Protein AF-0000000072286471 (afdb_homodimer)

Radius of gyration: 31.58 Å; Cα contacts (8 Å, |Δi|>4): 1556; chains: 2; bounding box: 79×102×158 Å

Sequence (1006 aa):
MPWLSRNSSPANSIGDMMAVQSPIVAPAKISPSSSMAVTVIPSIIDPTCGTSPAQYRHSTMEVFWNSMHILSRNLYCIPQMMGSFTFSVAQMIPKSSGRDMYEMGIQCMLCIMECWAMLMVIPAFLTMPGAMFMMCCLAMWGVMVGMSWLLRGRERICESIMPVGDFGDEKWIFVNGSCTSYTQMMHHLTRLSIIFHRRMTGIHNRTLGLPLDLLFHFLSTAMPIHRTLYSQLRETLLSPSIQKVVILSHSTGSKIVSDILDQLHADLPASLMAKLEIYTFGAAGGSFSNPLVNSLRMELGAHAENENTNMKVSYERVIPHIEHYLPLTSSPLSTMSILHPVLHTLDSRFCGRMFILNGFHPVLFEQYLDMMFTWRKSGNSGDESENRGFWDEMVRVDGETAEKREFTAGARGAAGMGKGERRWSGLMQMEKEGKRRPGSWSWSKMGMDGVGMVRRETKALEGKRMREVGRLGGYEGGERLSVGWFEGKGMMGLEKRMASGGQMPWLSRNSSPANSIGDMMAVQSPIVAPAKISPSSSMAVTVIPSIIDPTCGTSPAQYRHSTMEVFWNSMHILSRNLYCIPQMMGSFTFSVAQMIPKSSGRDMYEMGIQCMLCIMECWAMLMVIPAFLTMPGAMFMMCCLAMWGVMVGMSWLLRGRERICESIMPVGDFGDEKWIFVNGSCTSYTQMMHHLTRLSIIFHRRMTGIHNRTLGLPLDLLFHFLSTAMPIHRTLYSQLRETLLSPSIQKVVILSHSTGSKIVSDILDQLHADLPASLMAKLEIYTFGAAGGSFSNPLVNSLRMELGAHAENENTNMKVSYERVIPHIEHYLPLTSSPLSTMSILHPVLHTLDSRFCGRMFILNGFHPVLFEQYLDMMFTWRKSGNSGDESENRGFWDEMVRVDGETAEKREFTAGARGAAGMGKGERRWSGLMQMEKEGKRRPGSWSWSKMGMDGVGMVRRETKALEGKRMREVGRLGGYEGGERLSVGWFEGKGMMGLEKRMASGGQ

Structure (mmCIF, N/CA/C/O backbone):
data_AF-0000000072286471-model_v1
#
loop_
_entity.id
_entity.type
_entity.pdbx_description
1 polymer 'Fungal lipase-like domain-containing protein'
#
loop_
_atom_site.group_PDB
_atom_site.id
_atom_site.type_symbol
_atom_site.label_atom_id
_atom_site.label_alt_id
_atom_site.label_comp_id
_atom_site.label_asym_id
_atom_site.label_entity_id
_atom_site.label_seq_id
_atom_site.pdbx_PDB_ins_code
_atom_site.Cartn_x
_atom_site.Cartn_y
_atom_site.Cartn_z
_atom_site.occupancy
_atom_site.B_iso_or_equiv
_atom_site.auth_seq_id
_atom_site.auth_comp_id
_atom_site.auth_asym_id
_atom_site.auth_atom_id
_atom_site.pdbx_PDB_model_num
ATOM 1 N N . MET A 1 1 ? -2.66 2.791 79.375 1 22.45 1 MET A N 1
ATOM 2 C CA . MET A 1 1 ? -3.295 2.162 78.25 1 22.45 1 MET A CA 1
ATOM 3 C C . MET A 1 1 ? -2.32 2.062 77.062 1 22.45 1 MET A C 1
ATOM 5 O O . MET A 1 1 ? -1.706 3.057 76.688 1 22.45 1 MET A O 1
ATOM 9 N N . PRO A 1 2 ? -1.707 0.962 76.75 1 25.03 2 PRO A N 1
ATOM 10 C CA . PRO A 1 2 ? -0.56 0.561 75.938 1 25.03 2 PRO A CA 1
ATOM 11 C C . PRO A 1 2 ? -0.76 0.857 74.438 1 25.03 2 PRO A C 1
ATOM 13 O O . PRO A 1 2 ? -1.898 0.953 74 1 25.03 2 PRO A O 1
ATOM 16 N N . TRP A 1 3 ? 0.199 1.565 73.812 1 25.22 3 TRP A N 1
ATOM 17 C CA . TRP A 1 3 ? 0.45 2.236 72.562 1 25.22 3 TRP A CA 1
ATOM 18 C C . TRP A 1 3 ? 0.363 1.254 71.375 1 25.22 3 TRP A C 1
ATOM 20 O O . TRP A 1 3 ? 1.033 0.219 71.375 1 25.22 3 TRP A O 1
ATOM 30 N N . LEU A 1 4 ? -0.809 1.029 70.812 1 24.55 4 LEU A N 1
ATOM 31 C CA . LEU A 1 4 ? -1.253 0.081 69.812 1 24.55 4 LEU A CA 1
ATOM 32 C C . LEU A 1 4 ? -0.352 0.139 68.562 1 24.55 4 LEU A C 1
ATOM 34 O O . LEU A 1 4 ? -0.205 1.195 68 1 24.55 4 LEU A O 1
ATOM 38 N N . SER A 1 5 ? 0.757 -0.56 68.562 1 23.16 5 SER A N 1
ATOM 39 C CA . SER A 1 5 ? 1.839 -0.684 67.625 1 23.16 5 SER A CA 1
ATOM 40 C C . SER A 1 5 ? 1.3 -1.009 66.25 1 23.16 5 SER A C 1
ATOM 42 O O . SER A 1 5 ? 0.522 -1.951 66.062 1 23.16 5 SER A O 1
ATOM 44 N N . ARG A 1 6 ? 1.185 -0.046 65.25 1 25.67 6 ARG A N 1
ATOM 45 C CA . ARG A 1 6 ? 0.611 0.005 63.938 1 25.67 6 ARG A CA 1
ATOM 46 C C . ARG A 1 6 ? 1.252 -1.038 63.031 1 25.67 6 ARG A C 1
ATOM 48 O O . ARG A 1 6 ? 2.461 -1.003 62.781 1 25.67 6 ARG A O 1
ATOM 55 N N . ASN A 1 7 ? 0.883 -2.293 63.031 1 22.22 7 ASN A N 1
ATOM 56 C CA . ASN A 1 7 ? 1.418 -3.449 62.312 1 22.22 7 ASN A CA 1
ATOM 57 C C . ASN A 1 7 ? 1.508 -3.193 60.812 1 22.22 7 ASN A C 1
ATOM 59 O O . ASN A 1 7 ? 0.536 -2.758 60.188 1 22.22 7 ASN A O 1
ATOM 63 N N . SER A 1 8 ? 2.699 -2.904 60.188 1 24.14 8 SER A N 1
ATOM 64 C CA . SER A 1 8 ? 3.227 -2.553 58.875 1 24.14 8 SER A CA 1
ATOM 65 C C . SER A 1 8 ? 2.857 -3.605 57.844 1 24.14 8 SER A C 1
ATOM 67 O O . SER A 1 8 ? 3.328 -4.742 57.906 1 24.14 8 SER A O 1
ATOM 69 N N . SER A 1 9 ? 1.603 -3.754 57.406 1 25.2 9 SER A N 1
ATOM 70 C CA . SER A 1 9 ? 1.158 -4.812 56.531 1 25.2 9 SER A CA 1
ATOM 71 C C . SER A 1 9 ? 1.968 -4.809 55.219 1 25.2 9 SER A C 1
ATOM 73 O O . SER A 1 9 ? 2.152 -3.762 54.594 1 25.2 9 SER A O 1
ATOM 75 N N . PRO A 1 10 ? 2.828 -5.832 54.969 1 24.69 10 PRO A N 1
ATOM 76 C CA . PRO A 1 10 ? 3.82 -5.984 53.906 1 24.69 10 PRO A CA 1
ATOM 77 C C . PRO A 1 10 ? 3.205 -5.895 52.5 1 24.69 10 PRO A C 1
ATOM 79 O O . PRO A 1 10 ? 2.252 -6.613 52.188 1 24.69 10 PRO A O 1
ATOM 82 N N . ALA A 1 11 ? 3.068 -4.75 51.812 1 26.8 11 ALA A N 1
ATOM 83 C CA . ALA A 1 11 ? 2.631 -4.363 50.469 1 26.8 11 ALA A CA 1
ATOM 84 C C . ALA A 1 11 ? 3.406 -5.121 49.406 1 26.8 11 ALA A C 1
ATOM 86 O O . ALA A 1 11 ? 3.4 -4.734 48.219 1 26.8 11 ALA A O 1
ATOM 87 N N . ASN A 1 12 ? 4.246 -6.125 49.688 1 22.64 12 ASN A N 1
ATOM 88 C CA . ASN A 1 12 ? 5.246 -6.578 48.719 1 22.64 12 ASN A CA 1
ATOM 89 C C . ASN A 1 12 ? 4.598 -7.082 47.438 1 22.64 12 ASN A C 1
ATOM 91 O O . ASN A 1 12 ? 5.074 -6.785 46.344 1 22.6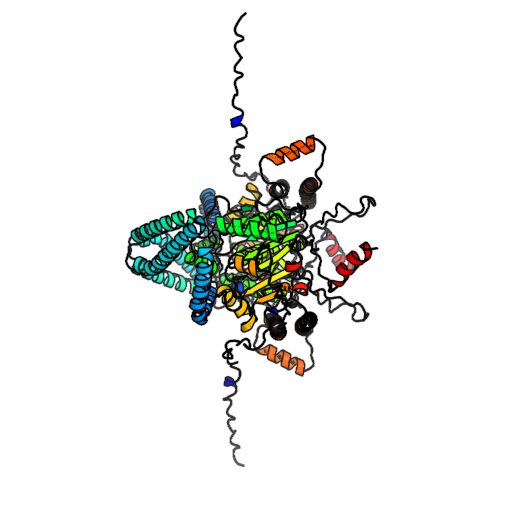4 12 ASN A O 1
ATOM 95 N N . SER A 1 13 ? 3.926 -8.297 47.375 1 22.41 13 SER A N 1
ATOM 96 C CA . SER A 1 13 ? 4.098 -9.398 46.438 1 22.41 13 SER A CA 1
ATOM 97 C C . SER A 1 13 ? 3.277 -9.18 45.188 1 22.41 13 SER A C 1
ATOM 99 O O . SER A 1 13 ? 3.123 -10.094 44.375 1 22.41 13 SER A O 1
ATOM 101 N N . ILE A 1 14 ? 2.365 -8.25 45.094 1 25.3 14 ILE A N 1
ATOM 102 C CA . ILE A 1 14 ? 1.368 -8.398 44.031 1 25.3 14 ILE A CA 1
ATOM 103 C C . ILE A 1 14 ? 2.012 -8.133 42.688 1 25.3 14 ILE A C 1
ATOM 105 O O . ILE A 1 14 ? 1.341 -8.195 41.656 1 25.3 14 ILE A O 1
ATOM 109 N N . GLY A 1 15 ? 3.248 -7.594 42.656 1 25.52 15 GLY A N 1
ATOM 110 C CA . GLY A 1 15 ? 3.893 -7.223 41.406 1 25.52 15 GLY A CA 1
ATOM 111 C C . GLY A 1 15 ? 4.125 -8.398 40.469 1 25.52 15 GLY A C 1
ATOM 112 O O . GLY A 1 15 ? 4.48 -8.219 39.312 1 25.52 15 GLY A O 1
ATOM 113 N N . ASP A 1 16 ? 4.465 -9.594 40.969 1 25.19 16 ASP A N 1
ATOM 114 C CA . ASP A 1 16 ? 4.953 -10.734 40.219 1 25.19 16 ASP A CA 1
ATOM 115 C C . ASP A 1 16 ? 3.873 -11.273 39.281 1 25.19 16 ASP A C 1
ATOM 117 O O . ASP A 1 16 ? 4.133 -12.164 38.469 1 25.19 16 ASP A O 1
ATOM 121 N N . MET A 1 17 ? 2.66 -11.266 39.75 1 23.48 17 MET A N 1
ATOM 122 C CA . MET A 1 17 ? 1.7 -12.133 39.062 1 23.48 17 MET A CA 1
ATOM 123 C C . MET A 1 17 ? 1.485 -11.695 37.625 1 23.48 17 MET A C 1
ATOM 125 O O . MET A 1 17 ? 1.073 -12.5 36.781 1 23.48 17 MET A O 1
ATOM 129 N N . MET A 1 18 ? 1.357 -10.383 37.406 1 25.22 18 MET A N 1
ATOM 130 C CA . MET A 1 18 ? 0.734 -10.023 36.125 1 25.22 18 MET A CA 1
ATOM 131 C C . MET A 1 18 ? 1.704 -10.234 34.969 1 25.22 18 MET A C 1
ATOM 133 O O . MET A 1 18 ? 1.492 -9.711 33.875 1 25.22 18 MET A O 1
ATOM 137 N N . ALA A 1 19 ? 2.969 -10.523 35.281 1 26.31 19 ALA A N 1
ATOM 138 C CA . ALA A 1 19 ? 3.855 -10.828 34.156 1 26.31 19 ALA A CA 1
ATOM 139 C C . ALA A 1 19 ? 3.305 -11.977 33.344 1 26.31 19 ALA A C 1
ATOM 141 O O . ALA A 1 19 ? 3.359 -13.141 33.75 1 26.31 19 ALA A O 1
ATOM 142 N 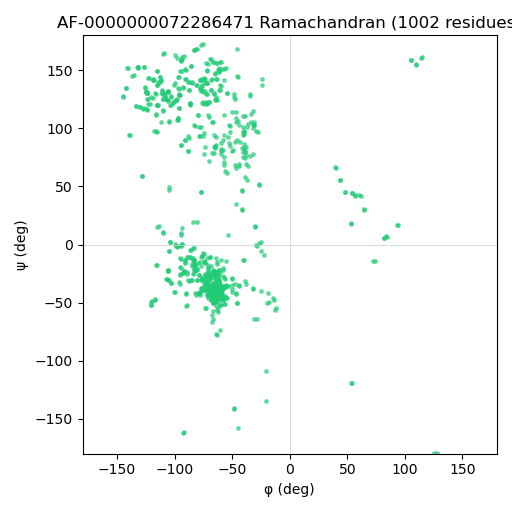N . VAL A 1 20 ? 2.252 -11.773 32.688 1 27.58 20 VAL A N 1
ATOM 143 C CA . VAL A 1 20 ? 1.787 -12.828 31.797 1 27.58 20 VAL A CA 1
ATOM 144 C C . VAL A 1 20 ? 2.98 -13.484 31.109 1 27.58 20 VAL A C 1
ATOM 146 O O . VAL A 1 20 ? 3.736 -12.82 30.391 1 27.58 20 VAL A O 1
ATOM 149 N N . GLN A 1 21 ? 3.646 -14.359 31.797 1 26.25 21 GLN A N 1
ATOM 150 C CA . GLN A 1 21 ? 4.652 -15.227 31.188 1 26.25 21 GLN A CA 1
ATOM 151 C C . GLN A 1 21 ? 4.293 -15.547 29.734 1 26.25 21 GLN A C 1
ATOM 153 O O . GLN A 1 21 ? 3.16 -15.93 29.438 1 26.25 21 GLN A O 1
ATOM 158 N N . SER A 1 22 ? 4.957 -14.883 28.859 1 29.83 22 SER A N 1
ATOM 159 C CA . SER A 1 22 ? 4.816 -15.305 27.469 1 29.83 22 SER A CA 1
ATOM 160 C C . SER A 1 22 ? 4.789 -16.828 27.344 1 29.83 22 SER A C 1
ATOM 162 O O . SER A 1 22 ? 5.719 -17.5 27.797 1 29.83 22 SER A O 1
ATOM 164 N N . PRO A 1 23 ? 3.688 -17.484 27.594 1 29.41 23 PRO A N 1
ATOM 165 C CA . PRO A 1 23 ? 3.793 -18.953 27.5 1 29.41 23 PRO A CA 1
ATOM 166 C C . PRO A 1 23 ? 4.797 -19.406 26.453 1 29.41 23 PRO A C 1
ATOM 168 O O . PRO A 1 23 ? 5.004 -18.719 25.453 1 29.41 23 PRO A O 1
ATOM 171 N N . ILE A 1 24 ? 5.871 -20.047 26.875 1 31 24 ILE A N 1
ATOM 172 C CA . ILE A 1 24 ? 6.699 -20.844 25.969 1 31 24 ILE A CA 1
ATOM 173 C C . ILE A 1 24 ? 5.816 -21.578 24.969 1 31 24 ILE A C 1
ATOM 175 O O . ILE A 1 24 ? 5.027 -22.438 25.344 1 31 24 ILE A O 1
ATOM 179 N N . VAL A 1 25 ? 5.219 -20.906 24.094 1 31.47 25 VAL A N 1
ATOM 180 C CA . VAL A 1 25 ? 4.359 -21.562 23.109 1 31.47 25 VAL A CA 1
ATOM 181 C C . VAL A 1 25 ? 5.066 -22.781 22.547 1 31.47 25 VAL A C 1
ATOM 183 O O . VAL A 1 25 ? 6.141 -22.672 21.953 1 31.47 25 VAL A O 1
ATOM 186 N N . ALA A 1 26 ? 4.902 -24.047 23.188 1 29.69 26 ALA A N 1
ATOM 187 C CA . ALA A 1 26 ? 5.277 -25.344 22.625 1 29.69 26 ALA A CA 1
ATOM 188 C C . ALA A 1 26 ? 5.066 -25.359 21.109 1 29.69 26 ALA A C 1
ATOM 190 O O . ALA A 1 26 ? 4.172 -24.703 20.594 1 29.69 26 ALA A O 1
ATOM 191 N N . PRO A 1 27 ? 6.086 -25.766 20.422 1 31.64 27 PRO A N 1
ATOM 192 C CA . PRO A 1 27 ? 5.816 -25.969 19 1 31.64 27 PRO A CA 1
ATOM 193 C C . PRO A 1 27 ? 4.469 -26.625 18.734 1 31.64 27 PRO A C 1
ATOM 195 O O . PRO A 1 27 ? 4.062 -27.516 19.484 1 31.64 27 PRO A O 1
ATOM 198 N N . ALA A 1 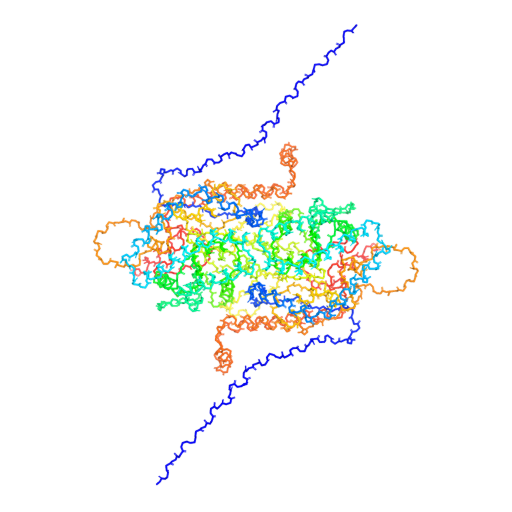28 ? 3.496 -25.953 18.375 1 33.75 28 ALA A N 1
ATOM 199 C CA . ALA A 1 28 ? 2.234 -26.609 18.031 1 33.75 28 ALA A CA 1
ATOM 200 C C . ALA A 1 28 ? 2.479 -27.953 17.375 1 33.75 28 ALA A C 1
ATOM 202 O O . ALA A 1 28 ? 2.982 -28.016 16.25 1 33.75 28 ALA A O 1
ATOM 203 N N . LYS A 1 29 ? 2.836 -28.953 18.125 1 33.78 29 LYS A N 1
ATOM 204 C CA . LYS A 1 29 ? 2.754 -30.297 17.562 1 33.78 29 LYS A CA 1
ATOM 205 C C . LYS A 1 29 ? 1.389 -30.547 16.922 1 33.78 29 LYS A C 1
ATOM 207 O O . LYS A 1 29 ? 0.362 -30.484 17.609 1 33.78 29 LYS A O 1
ATOM 212 N N . ILE A 1 30 ? 1.214 -30.078 15.758 1 36.31 30 ILE A N 1
ATOM 213 C CA . ILE A 1 30 ? 0.063 -30.75 15.148 1 36.31 30 ILE A CA 1
ATOM 214 C C . ILE A 1 30 ? 0.03 -32.219 15.57 1 36.31 30 ILE A C 1
ATOM 216 O O . ILE A 1 30 ? 1.057 -32.906 15.539 1 36.31 30 ILE A O 1
ATOM 220 N N . SER A 1 31 ? -0.763 -32.625 16.422 1 32.25 31 SER A N 1
ATOM 221 C CA . SER A 1 31 ? -0.865 -34.031 16.734 1 32.25 31 SER A CA 1
ATOM 222 C C . SER A 1 31 ? -0.587 -34.906 15.516 1 32.25 31 SER A C 1
ATOM 224 O O . SER A 1 31 ? -1.185 -34.688 14.453 1 32.25 31 SER A O 1
ATOM 226 N N . PRO A 1 32 ? 0.557 -35.531 15.398 1 35.78 32 PRO A N 1
ATOM 227 C CA . PRO A 1 32 ? 0.868 -36.469 14.32 1 35.78 32 PRO A CA 1
ATOM 228 C C . PRO A 1 32 ? -0.321 -37.375 13.945 1 35.78 32 PRO A C 1
ATOM 230 O O . PRO A 1 32 ? -0.233 -38.156 13.008 1 35.78 32 PRO A O 1
ATOM 233 N N . SER A 1 33 ? -1.213 -37.719 14.945 1 35.22 33 SER A N 1
ATOM 234 C CA . SER A 1 33 ? -1.958 -38.969 14.727 1 35.22 33 SER A CA 1
ATOM 235 C C . SER A 1 33 ? -2.857 -38.844 13.5 1 35.22 33 SER A C 1
ATOM 237 O O . SER A 1 33 ? -3.449 -39.844 13.07 1 35.22 33 SER A O 1
ATOM 239 N N . SER A 1 34 ? -3.789 -37.781 13.312 1 40.72 34 SER A N 1
ATOM 240 C CA . SER A 1 34 ? -4.934 -38.094 12.469 1 40.72 34 SER A CA 1
ATOM 241 C C . SER A 1 34 ? -4.523 -38.219 11.008 1 40.72 34 SER A C 1
ATOM 243 O O . SER A 1 34 ? -3.736 -37.406 10.516 1 40.72 34 SER A O 1
ATOM 245 N N . SER A 1 35 ? -4.703 -39.344 10.289 1 50 35 SER A N 1
ATOM 246 C CA . SER A 1 35 ? -4.648 -39.938 8.953 1 50 35 SER A CA 1
ATOM 247 C C . SER A 1 35 ? -5.195 -38.969 7.91 1 50 35 SER A C 1
ATOM 249 O O . SER A 1 35 ? -5.156 -39.25 6.711 1 50 35 SER A O 1
ATOM 251 N N . MET A 1 36 ? -5.844 -37.938 8.344 1 62.53 36 MET A N 1
ATOM 252 C CA . MET A 1 36 ? -6.504 -37.188 7.27 1 62.53 36 MET A CA 1
ATOM 253 C C . MET A 1 36 ? -5.523 -36.281 6.57 1 62.53 36 MET A C 1
ATOM 255 O O . MET A 1 36 ? -4.719 -35.594 7.223 1 62.53 36 MET A O 1
ATOM 259 N N . ALA A 1 37 ? -5.582 -36.219 5.176 1 80.94 37 ALA A N 1
ATOM 260 C CA . ALA A 1 37 ? -4.605 -35.719 4.211 1 80.94 37 ALA A CA 1
ATOM 261 C C . ALA A 1 37 ? -4.703 -34.188 4.062 1 80.94 37 ALA A C 1
ATOM 263 O O . ALA A 1 37 ? -3.727 -33.531 3.688 1 80.94 37 ALA A O 1
ATOM 264 N N . VAL A 1 38 ? -5.867 -33.562 4.527 1 91.06 38 VAL A N 1
ATOM 265 C CA . VAL A 1 38 ? -6.016 -32.125 4.328 1 91.06 38 VAL A CA 1
ATOM 266 C C . VAL A 1 38 ? -6.754 -31.516 5.516 1 91.06 38 VAL A C 1
ATOM 268 O O . VAL A 1 38 ? -7.781 -32.031 5.953 1 91.06 38 VAL A O 1
ATOM 271 N N . THR A 1 39 ? -6.223 -30.5 6.129 1 93 39 THR A N 1
ATOM 272 C CA . THR A 1 39 ? -6.859 -29.734 7.195 1 93 39 THR A CA 1
ATOM 273 C C . THR A 1 39 ? -7.316 -28.375 6.684 1 93 39 THR A C 1
ATOM 275 O O . THR A 1 39 ? -6.559 -27.672 6.004 1 93 39 THR A O 1
ATOM 278 N N . VAL A 1 40 ? -8.539 -28.062 6.992 1 94.75 40 VAL A N 1
ATOM 279 C CA . VAL A 1 40 ? -9.094 -26.797 6.504 1 94.75 40 VAL A CA 1
ATOM 280 C C . VAL A 1 40 ? -9.289 -25.844 7.672 1 94.75 40 VAL A C 1
ATOM 282 O O . VAL A 1 40 ? -9.805 -26.234 8.727 1 94.75 40 VAL A O 1
ATOM 285 N N . ILE A 1 41 ? -8.82 -24.672 7.543 1 93.06 41 ILE A N 1
ATOM 286 C CA . ILE A 1 41 ? -9.109 -23.562 8.445 1 93.06 41 ILE A CA 1
ATOM 287 C C . ILE A 1 41 ? -9.992 -22.531 7.738 1 93.06 41 ILE A C 1
ATOM 289 O O . ILE A 1 41 ? -9.578 -21.922 6.758 1 93.06 41 ILE A O 1
ATOM 293 N N . PRO A 1 42 ? -11.195 -22.328 8.195 1 92.19 42 PRO A N 1
ATOM 294 C CA . PRO A 1 42 ? -12.07 -21.359 7.551 1 92.19 42 PRO A CA 1
ATOM 295 C C . PRO A 1 42 ? -11.492 -19.938 7.574 1 92.19 42 PRO A C 1
ATOM 297 O O . PRO A 1 42 ? -10.625 -19.641 8.398 1 92.19 42 PRO A O 1
ATOM 300 N N . SER A 1 43 ? -11.969 -19.156 6.641 1 90.75 43 SER A N 1
ATOM 301 C CA . SER A 1 43 ? -11.508 -17.766 6.547 1 90.75 43 SER A CA 1
ATOM 302 C C . SER A 1 43 ? -11.891 -16.969 7.789 1 90.75 43 SER A C 1
ATOM 304 O O . SER A 1 43 ? -12.961 -17.172 8.359 1 90.75 43 SER A O 1
ATOM 306 N N . ILE A 1 44 ? -11.008 -16.125 8.164 1 88.88 44 ILE A N 1
ATOM 307 C CA . ILE A 1 44 ? -11.289 -15.242 9.297 1 88.88 44 ILE A CA 1
ATOM 308 C C . ILE A 1 44 ? -12.383 -14.242 8.914 1 88.88 44 ILE A C 1
ATOM 310 O O . ILE A 1 44 ? -12.398 -13.727 7.793 1 88.88 44 ILE A O 1
ATOM 314 N N . ILE A 1 45 ? -13.336 -14.062 9.727 1 86.5 45 ILE A N 1
ATOM 315 C CA . ILE A 1 45 ? -14.422 -13.117 9.492 1 86.5 45 ILE A CA 1
ATOM 316 C C . ILE A 1 45 ? -14.055 -11.75 10.078 1 86.5 45 ILE A C 1
ATOM 318 O O . ILE A 1 45 ? -14.125 -10.734 9.391 1 86.5 45 ILE A O 1
ATOM 322 N N . ASP A 1 46 ? -13.477 -11.688 11.25 1 86.31 46 ASP A N 1
ATOM 323 C CA . ASP A 1 46 ? -13.008 -10.484 11.93 1 86.31 46 ASP A CA 1
ATOM 324 C C . ASP A 1 46 ? -13.984 -9.328 11.742 1 86.31 46 ASP A C 1
ATOM 326 O O . ASP A 1 46 ? -13.625 -8.297 11.172 1 86.31 46 ASP A O 1
ATOM 330 N N . PRO A 1 47 ? -15.188 -9.406 12.273 1 80.31 47 PRO A N 1
ATOM 331 C CA . PRO A 1 47 ? -16.172 -8.336 12.102 1 80.31 47 PRO A CA 1
ATOM 332 C C . PRO A 1 47 ? -15.727 -7.02 12.742 1 80.31 47 PRO A C 1
ATOM 334 O O . PRO A 1 47 ? -16.172 -5.949 12.32 1 80.31 47 PRO A O 1
ATOM 337 N N . THR A 1 48 ? -14.859 -7.145 13.703 1 78 48 THR A N 1
ATOM 338 C CA . THR A 1 48 ? -14.406 -5.953 14.414 1 78 48 THR A CA 1
ATOM 339 C C . THR A 1 48 ? -13.234 -5.305 13.688 1 78 48 THR A C 1
ATOM 341 O O . THR A 1 48 ? -12.797 -4.215 14.062 1 78 48 THR A O 1
ATOM 344 N N . CYS A 1 49 ? -12.742 -5.902 12.656 1 79.94 49 CYS A N 1
ATOM 345 C CA . CYS A 1 49 ? -11.57 -5.402 11.945 1 79.94 49 CYS A CA 1
ATOM 346 C C . CYS A 1 49 ? -10.398 -5.203 12.891 1 79.94 49 CYS A C 1
ATOM 348 O O . CYS A 1 49 ? -9.703 -4.188 12.82 1 79.94 49 CYS A O 1
ATOM 350 N N . GLY A 1 50 ? -10.227 -6.16 13.719 1 80.62 50 GLY A N 1
ATOM 351 C CA . GLY A 1 50 ? -9.18 -6.074 14.727 1 80.62 50 GLY A CA 1
ATOM 352 C C . GLY A 1 50 ? -7.812 -6.477 14.195 1 80.62 50 GLY A C 1
ATOM 353 O O . GLY A 1 50 ? -6.785 -6.102 14.766 1 80.62 50 GLY A O 1
ATOM 354 N N . THR A 1 51 ? -7.773 -7.164 13.094 1 84.56 51 THR A N 1
ATOM 355 C CA . THR A 1 51 ? -6.504 -7.633 12.555 1 84.56 51 THR A CA 1
ATOM 356 C C . THR A 1 51 ? -5.906 -6.605 11.602 1 84.56 51 THR A C 1
ATOM 358 O O . THR A 1 51 ? -6.641 -5.859 10.945 1 84.56 51 THR A O 1
ATOM 361 N N . SER A 1 52 ? -4.582 -6.457 11.641 1 83.44 52 SER A N 1
ATOM 362 C CA . SER A 1 52 ? -3.855 -5.551 10.75 1 83.44 52 SER A CA 1
ATOM 363 C C . SER A 1 52 ? -2.654 -6.246 10.117 1 83.44 52 SER A C 1
ATOM 365 O O . SER A 1 52 ? -2.146 -7.234 10.648 1 83.44 52 SER A O 1
ATOM 367 N N . PRO A 1 53 ? -2.289 -5.793 8.961 1 81.19 53 PRO A N 1
ATOM 368 C CA . PRO A 1 53 ? -1.103 -6.379 8.336 1 81.19 53 PRO A CA 1
ATOM 369 C C . PRO A 1 53 ? 0.163 -6.188 9.164 1 81.19 53 PRO A C 1
ATOM 371 O O . PRO A 1 53 ? 0.318 -5.16 9.836 1 81.19 53 PRO A O 1
ATOM 374 N N . ALA A 1 54 ? 1.001 -7.066 9.062 1 74.12 54 ALA A N 1
ATOM 375 C CA . ALA A 1 54 ? 2.215 -7.105 9.875 1 74.12 54 ALA A CA 1
ATOM 376 C C . ALA A 1 54 ? 3.121 -5.918 9.562 1 74.12 54 ALA A C 1
ATOM 378 O O . ALA A 1 54 ? 3.842 -5.43 10.438 1 74.12 54 ALA A O 1
ATOM 379 N N . GLN A 1 55 ? 3.045 -5.426 8.352 1 74.94 55 GLN A N 1
ATOM 380 C CA . GLN A 1 55 ? 3.936 -4.355 7.918 1 74.94 55 GLN A CA 1
ATOM 381 C C . GLN A 1 55 ? 3.656 -3.064 8.688 1 74.94 55 GLN A C 1
ATOM 383 O O . GLN A 1 55 ? 4.516 -2.188 8.766 1 74.94 55 GLN A O 1
ATOM 388 N N . TYR A 1 56 ? 2.537 -2.918 9.211 1 78.44 56 TYR A N 1
ATOM 389 C CA . TYR A 1 56 ? 2.188 -1.678 9.898 1 78.44 56 TYR A CA 1
ATOM 390 C C . TYR A 1 56 ? 2.236 -1.857 11.406 1 78.44 56 TYR A C 1
ATOM 392 O O . TYR A 1 56 ? 1.943 -0.924 12.156 1 78.44 56 TYR A O 1
ATOM 400 N N . ARG A 1 57 ? 2.609 -3.014 11.859 1 76.38 57 ARG A N 1
ATOM 401 C CA . ARG A 1 57 ? 2.799 -3.256 13.281 1 76.38 57 ARG A CA 1
ATOM 402 C C . ARG A 1 57 ? 4.281 -3.273 13.648 1 76.38 57 ARG A C 1
ATOM 404 O O . ARG A 1 57 ? 4.66 -2.859 14.742 1 76.38 57 ARG A O 1
ATOM 411 N N . HIS A 1 58 ? 4.938 -3.779 12.594 1 76.88 58 HIS A N 1
ATOM 412 C CA . HIS A 1 58 ? 6.371 -3.918 12.812 1 76.88 58 HIS A CA 1
ATOM 413 C C . HIS A 1 58 ? 7.168 -3.232 11.711 1 76.88 58 HIS A C 1
ATOM 415 O O . HIS A 1 58 ? 6.664 -3.037 10.602 1 76.88 58 HIS A O 1
ATOM 421 N N . SER A 1 59 ? 8.297 -2.844 12.086 1 77.69 59 SER A N 1
ATOM 422 C CA . SER A 1 59 ? 9.18 -2.268 11.078 1 77.69 59 SER A CA 1
ATOM 423 C C . SER A 1 59 ? 9.656 -3.326 10.094 1 77.69 59 SER A C 1
ATOM 425 O O . SER A 1 59 ? 9.57 -4.523 10.367 1 77.69 59 SER A O 1
ATOM 427 N N . THR A 1 60 ? 10.094 -2.883 8.953 1 72.88 60 THR A N 1
ATOM 428 C CA . THR A 1 60 ? 10.578 -3.785 7.918 1 72.88 60 THR A CA 1
ATOM 429 C C . THR A 1 60 ? 11.734 -4.633 8.438 1 72.88 60 THR A C 1
ATOM 431 O O . THR A 1 60 ? 11.812 -5.832 8.156 1 72.88 60 THR A O 1
ATOM 434 N N . MET A 1 61 ? 12.602 -3.979 9.266 1 77.62 61 MET A N 1
ATOM 435 C CA . MET A 1 61 ? 13.758 -4.703 9.781 1 77.62 61 MET A CA 1
ATOM 436 C C . MET A 1 61 ? 13.344 -5.715 10.844 1 77.62 61 MET A C 1
ATOM 438 O O . MET A 1 61 ? 13.906 -6.809 10.922 1 77.62 61 MET A O 1
ATOM 442 N N . GLU A 1 62 ? 12.352 -5.344 11.531 1 80.25 62 GLU A N 1
ATOM 443 C CA . GLU A 1 62 ? 11.844 -6.277 12.531 1 80.25 62 GLU A CA 1
ATOM 444 C C . GLU A 1 62 ? 11.172 -7.48 11.875 1 80.25 62 GLU A C 1
ATOM 446 O O . GLU A 1 62 ? 11.344 -8.617 12.328 1 80.25 62 GLU A O 1
ATOM 451 N N . VAL A 1 63 ? 10.477 -7.148 10.812 1 75.25 63 VAL A N 1
ATOM 452 C CA . VAL A 1 63 ? 9.828 -8.234 10.086 1 75.25 63 VAL A CA 1
ATOM 453 C C . VAL A 1 63 ? 10.883 -9.148 9.461 1 75.25 63 VAL A C 1
ATOM 455 O O . VAL A 1 63 ? 10.75 -10.375 9.492 1 75.25 63 VAL A O 1
ATOM 458 N N . PHE A 1 64 ? 11.906 -8.516 9.016 1 77.62 64 PHE A N 1
ATOM 459 C CA . PHE A 1 64 ? 13 -9.258 8.406 1 77.62 64 PHE A CA 1
ATOM 460 C C . PHE A 1 64 ? 13.695 -10.141 9.438 1 77.62 64 PHE A C 1
ATOM 462 O O . PHE A 1 64 ? 13.914 -11.328 9.195 1 77.62 64 PHE A O 1
ATOM 469 N N . TRP A 1 65 ? 13.938 -9.57 10.547 1 80.25 65 TRP A N 1
ATOM 470 C CA . TRP A 1 65 ? 14.633 -10.305 11.594 1 80.25 65 TRP A CA 1
ATOM 471 C C . TRP A 1 65 ? 13.758 -11.422 12.156 1 80.25 65 TRP A C 1
ATOM 473 O O . TRP A 1 65 ? 14.25 -12.516 12.438 1 80.25 65 TRP A O 1
ATOM 483 N N . ASN A 1 66 ? 12.539 -11.141 12.25 1 76.31 66 ASN A N 1
ATOM 484 C CA . ASN A 1 66 ? 11.625 -12.172 12.727 1 76.31 66 ASN A CA 1
ATOM 485 C C . ASN A 1 66 ? 11.508 -13.32 11.734 1 76.31 66 ASN A C 1
ATOM 487 O O . ASN A 1 66 ? 11.484 -14.492 12.133 1 76.31 66 ASN A O 1
ATOM 491 N N . SER A 1 67 ? 11.469 -12.938 10.5 1 74.5 67 SER A N 1
ATOM 492 C CA . SER A 1 67 ? 11.414 -13.977 9.469 1 74.5 67 SER A CA 1
ATOM 493 C C . SER A 1 67 ? 12.68 -14.828 9.469 1 74.5 67 SER A C 1
ATOM 495 O O . SER A 1 67 ? 12.609 -16.047 9.344 1 74.5 67 SER A O 1
ATOM 497 N N . MET A 1 68 ? 13.781 -14.133 9.711 1 76 68 MET A N 1
ATOM 498 C CA . MET A 1 68 ? 15.047 -14.859 9.742 1 76 68 MET A CA 1
ATOM 499 C C . MET A 1 68 ? 15.141 -15.75 10.977 1 76 68 MET A C 1
ATOM 501 O O . MET A 1 68 ? 15.672 -16.859 10.906 1 76 68 MET A O 1
ATOM 505 N N . HIS A 1 69 ? 14.617 -15.227 11.961 1 77.62 69 HIS A N 1
ATOM 506 C CA . HIS A 1 69 ? 14.633 -16 13.195 1 77.62 69 HIS A CA 1
ATOM 507 C C . HIS A 1 69 ? 13.75 -17.234 13.078 1 77.62 69 HIS A C 1
ATOM 509 O O . HIS A 1 69 ? 14.148 -18.328 13.5 1 77.62 69 HIS A O 1
ATOM 515 N N . ILE A 1 70 ? 12.625 -17.078 12.539 1 73.75 70 ILE A N 1
ATOM 516 C CA . ILE A 1 70 ? 11.727 -18.219 12.336 1 73.75 70 ILE A CA 1
ATOM 517 C C . ILE A 1 70 ? 12.375 -19.219 11.383 1 73.75 70 ILE A C 1
ATOM 519 O O . ILE A 1 70 ? 12.289 -20.438 11.586 1 73.75 70 ILE A O 1
ATOM 523 N N . LEU A 1 71 ? 13.016 -18.656 10.383 1 70.44 71 LEU A N 1
ATOM 524 C CA . LEU A 1 71 ? 13.695 -19.516 9.422 1 70.44 71 LEU A CA 1
ATOM 525 C C . LEU A 1 71 ? 14.82 -20.312 10.094 1 70.44 71 LEU A C 1
ATOM 527 O O . LEU A 1 71 ? 15.016 -21.484 9.797 1 70.44 71 LEU A O 1
ATOM 531 N N . SER A 1 72 ? 15.531 -19.562 10.93 1 72.5 72 SER A N 1
ATOM 532 C CA . SER A 1 72 ? 16.656 -20.219 11.594 1 72.5 72 SER A CA 1
ATOM 533 C C . SER A 1 72 ? 16.172 -21.312 12.547 1 72.5 72 SER A C 1
ATOM 535 O O . SER A 1 72 ? 16.859 -22.328 12.727 1 72.5 72 SER A O 1
ATOM 537 N N . ARG A 1 73 ? 15.109 -21.062 13.141 1 67.75 73 ARG A N 1
ATOM 538 C CA . ARG A 1 73 ? 14.562 -22.047 14.07 1 67.75 73 ARG A CA 1
ATOM 539 C C . ARG A 1 73 ? 13.984 -23.234 13.32 1 67.75 73 ARG A C 1
ATOM 541 O O . ARG A 1 73 ? 13.93 -24.344 13.859 1 67.75 73 ARG A O 1
ATOM 548 N N . ASN A 1 74 ? 13.508 -22.859 12.203 1 61.5 74 ASN A N 1
ATOM 549 C CA . ASN A 1 74 ? 12.953 -23.938 11.406 1 61.5 74 ASN A CA 1
ATOM 550 C C . ASN A 1 74 ? 13.969 -24.484 10.406 1 61.5 74 ASN A C 1
ATOM 552 O O . ASN A 1 74 ? 13.594 -25.031 9.359 1 61.5 74 ASN A O 1
ATOM 556 N N . LEU A 1 75 ? 15.219 -24 10.617 1 59.25 75 LEU A N 1
ATOM 557 C CA . LEU A 1 75 ? 16.312 -24.438 9.758 1 59.25 75 LEU A CA 1
ATOM 558 C C . LEU A 1 75 ? 16.344 -25.969 9.664 1 59.25 75 LEU A C 1
ATOM 560 O O . LEU A 1 75 ? 16.812 -26.516 8.656 1 59.25 75 LEU A O 1
ATOM 564 N N . TYR A 1 76 ? 15.898 -26.562 10.703 1 55.5 76 TYR A N 1
ATOM 565 C CA . TYR A 1 76 ? 15.875 -28.031 10.602 1 55.5 76 TYR A CA 1
ATOM 566 C C . TYR A 1 76 ? 15.039 -28.469 9.406 1 55.5 76 TYR A C 1
ATOM 568 O O . TYR A 1 76 ? 15.227 -29.578 8.883 1 55.5 76 TYR A O 1
ATOM 576 N N . CYS A 1 77 ? 14.156 -27.5 9.016 1 56.94 77 CYS A N 1
ATOM 577 C CA . CYS A 1 77 ? 13.312 -27.859 7.883 1 56.94 77 CYS A CA 1
ATOM 578 C C . CYS A 1 77 ? 14.039 -27.625 6.562 1 56.94 77 CYS A C 1
ATOM 580 O O . CYS A 1 77 ? 13.617 -28.125 5.52 1 56.94 77 CYS A O 1
ATOM 582 N N . ILE A 1 78 ? 15.203 -26.859 6.688 1 59.56 78 ILE A N 1
ATOM 583 C CA . ILE A 1 78 ? 15.922 -26.5 5.469 1 59.56 78 ILE A CA 1
ATOM 584 C C . ILE A 1 78 ? 16.5 -27.766 4.828 1 59.56 78 ILE A C 1
ATOM 586 O O . ILE A 1 78 ? 16.344 -27.969 3.621 1 59.56 78 ILE A O 1
ATOM 590 N N . PRO A 1 79 ? 17.156 -28.547 5.703 1 58.34 79 PRO A N 1
ATOM 591 C CA . PRO A 1 79 ? 17.625 -29.781 5.066 1 58.34 79 PRO A CA 1
ATOM 592 C C . PRO A 1 79 ? 16.484 -30.625 4.492 1 58.34 79 PRO A C 1
ATOM 594 O O . PRO A 1 79 ? 16.641 -31.25 3.439 1 58.34 79 PRO A O 1
ATOM 597 N N . GLN A 1 80 ? 15.438 -30.578 5.172 1 57.47 80 GLN A N 1
ATOM 598 C CA . GLN A 1 80 ? 14.289 -31.297 4.633 1 57.47 80 GLN A CA 1
ATOM 599 C C . GLN A 1 80 ? 13.758 -30.641 3.369 1 57.47 80 GLN A C 1
ATOM 601 O O . GLN A 1 80 ? 13.367 -31.312 2.418 1 57.47 80 GLN A O 1
ATOM 606 N N . MET A 1 81 ? 13.836 -29.375 3.373 1 58.72 81 MET A N 1
ATOM 607 C CA . MET A 1 81 ? 13.422 -28.625 2.188 1 58.72 81 MET A CA 1
ATOM 608 C C . MET A 1 81 ? 14.375 -28.875 1.026 1 58.72 81 MET A C 1
ATOM 610 O O . MET A 1 81 ? 13.938 -29.094 -0.108 1 58.72 81 MET A O 1
ATOM 614 N N . MET A 1 82 ? 15.617 -28.75 1.436 1 58.75 82 MET A N 1
ATOM 615 C CA . MET A 1 82 ? 16.625 -28.984 0.41 1 58.75 82 MET A CA 1
ATOM 616 C C . MET A 1 82 ? 16.562 -30.438 -0.086 1 58.75 82 MET A C 1
ATOM 618 O O . MET A 1 82 ? 16.766 -30.688 -1.274 1 58.75 82 MET A O 1
ATOM 622 N N . GLY A 1 83 ? 16.266 -31.234 0.915 1 56.97 83 GLY A N 1
ATOM 623 C CA . GLY A 1 83 ? 16.125 -32.625 0.525 1 56.97 83 GLY A CA 1
ATOM 624 C C . GLY A 1 83 ? 14.93 -32.875 -0.38 1 56.97 83 GLY A C 1
ATOM 625 O O . GLY A 1 83 ? 15.039 -33.531 -1.403 1 56.97 83 GLY A O 1
ATOM 626 N N . SER A 1 84 ? 13.867 -32.25 0.016 1 57.91 84 SER A N 1
ATOM 627 C CA . SER A 1 84 ? 12.672 -32.406 -0.806 1 57.91 84 SER A CA 1
ATOM 628 C C . SER A 1 84 ? 12.852 -31.75 -2.172 1 57.91 84 SER A C 1
ATOM 630 O O . SER A 1 84 ? 12.398 -32.281 -3.188 1 57.91 84 SER A O 1
ATOM 632 N N . PHE A 1 85 ? 13.516 -30.625 -2.115 1 60.78 85 PHE A N 1
ATOM 633 C CA . PHE A 1 85 ? 13.805 -29.938 -3.371 1 60.78 85 PHE A CA 1
ATOM 634 C C . PHE A 1 85 ? 14.734 -30.781 -4.238 1 60.78 85 PHE A C 1
ATOM 636 O O . PHE A 1 85 ? 14.5 -30.938 -5.438 1 60.78 85 PHE A O 1
ATOM 643 N N . THR A 1 86 ? 15.805 -31.25 -3.582 1 57.59 86 THR A N 1
ATOM 644 C CA . THR A 1 86 ? 16.766 -32.062 -4.316 1 57.59 86 THR A CA 1
ATOM 645 C C . THR A 1 86 ? 16.125 -33.344 -4.82 1 57.59 86 THR A C 1
ATOM 647 O O . THR A 1 86 ? 16.406 -33.781 -5.938 1 57.59 86 THR A O 1
ATOM 650 N N . PHE A 1 87 ? 15.312 -33.812 -3.951 1 57.75 87 PHE A N 1
ATOM 651 C CA . PHE A 1 87 ? 14.617 -35.031 -4.344 1 57.75 87 PHE A CA 1
ATOM 652 C C . PHE A 1 87 ? 13.664 -34.781 -5.5 1 57.75 87 PHE A C 1
ATOM 654 O O . PHE A 1 87 ? 13.602 -35.531 -6.453 1 57.75 87 PHE A O 1
ATOM 661 N N . SER A 1 88 ? 12.992 -33.719 -5.402 1 59.78 88 SER A N 1
ATOM 662 C CA . SER A 1 88 ? 12.039 -33.375 -6.453 1 59.78 88 SER A CA 1
ATOM 663 C C . SER A 1 88 ? 12.75 -33.062 -7.762 1 59.78 88 SER A C 1
ATOM 665 O O . SER A 1 88 ? 12.305 -33.469 -8.836 1 59.78 88 SER A O 1
ATOM 667 N N . VAL A 1 89 ? 13.812 -32.375 -7.609 1 62.12 89 VAL A N 1
ATOM 668 C CA . VAL A 1 89 ? 14.602 -32.031 -8.797 1 62.12 89 VAL A CA 1
ATOM 669 C C . VAL A 1 89 ? 15.195 -33.312 -9.391 1 62.12 89 VAL A C 1
ATOM 671 O O . VAL A 1 89 ? 15.219 -33.5 -10.609 1 62.12 89 VAL A O 1
ATOM 674 N N . ALA A 1 90 ? 15.609 -34.156 -8.461 1 58.72 90 ALA A N 1
ATOM 675 C CA . ALA A 1 90 ? 16.188 -35.406 -8.914 1 58.72 90 ALA A CA 1
ATOM 676 C C . ALA A 1 90 ? 15.148 -36.25 -9.648 1 58.72 90 ALA A C 1
ATOM 678 O O . ALA A 1 90 ? 15.477 -36.938 -10.633 1 58.72 90 ALA A O 1
ATOM 679 N N . GLN A 1 91 ? 13.969 -36.188 -9.18 1 58.06 91 GLN A N 1
ATOM 680 C CA . GLN A 1 91 ? 12.914 -36.969 -9.812 1 58.06 91 GLN A CA 1
ATOM 681 C C . GLN A 1 91 ? 12.516 -36.344 -11.156 1 58.06 91 GLN A C 1
ATOM 683 O O . GLN A 1 91 ? 12.023 -37.062 -12.039 1 58.06 91 GLN A O 1
ATOM 688 N N . MET A 1 92 ? 12.758 -35.094 -11.219 1 60.38 92 MET A N 1
ATOM 689 C CA . MET A 1 92 ? 12.352 -34.406 -12.445 1 60.38 92 MET A CA 1
ATOM 690 C C . MET A 1 92 ? 13.422 -34.531 -13.523 1 60.38 92 MET A C 1
ATOM 692 O O . MET A 1 92 ? 13.117 -34.469 -14.711 1 60.38 92 MET A O 1
ATOM 696 N N . ILE A 1 93 ? 14.703 -34.875 -13.109 1 57.75 93 ILE A N 1
ATOM 697 C CA . ILE A 1 93 ? 15.852 -34.906 -14.008 1 57.75 93 ILE A CA 1
ATOM 698 C C . ILE A 1 93 ? 15.633 -35.938 -15.117 1 57.75 93 ILE A C 1
ATOM 700 O O . ILE A 1 93 ? 15.805 -35.625 -16.297 1 57.75 93 ILE A O 1
ATOM 704 N N . PRO A 1 94 ? 15.25 -37.188 -14.75 1 55 94 PRO A N 1
ATOM 705 C CA . PRO A 1 94 ? 15.109 -38.156 -15.836 1 55 94 PRO A CA 1
ATOM 706 C C . PRO A 1 94 ? 13.984 -37.812 -16.812 1 55 94 PRO A C 1
ATOM 708 O O . PRO A 1 94 ? 14.016 -38.219 -17.969 1 55 94 PRO A O 1
ATOM 711 N N . LYS A 1 95 ? 12.992 -37.062 -16.375 1 61.38 95 LYS A N 1
ATOM 712 C CA . LYS A 1 95 ? 11.844 -36.719 -17.219 1 61.38 95 LYS A CA 1
ATOM 713 C C . LYS A 1 95 ? 12.039 -35.375 -17.906 1 61.38 95 LYS A C 1
ATOM 715 O O . LYS A 1 95 ? 11.203 -34.969 -18.719 1 61.38 95 LYS A O 1
ATOM 720 N N . SER A 1 96 ? 13.188 -34.781 -17.578 1 65.56 96 SER A N 1
ATOM 721 C CA . SER A 1 96 ? 13.352 -33.406 -18.047 1 65.56 96 SER A CA 1
ATOM 722 C C . SER A 1 96 ? 14.07 -33.375 -19.391 1 65.56 96 SER A C 1
ATOM 724 O O . SER A 1 96 ? 14.859 -34.25 -19.703 1 65.56 96 SER A O 1
ATOM 726 N N . SER A 1 97 ? 13.594 -32.594 -20.281 1 75.5 97 SER A N 1
ATOM 727 C CA . SER A 1 97 ? 14.203 -32.344 -21.578 1 75.5 97 SER A CA 1
ATOM 728 C C . SER A 1 97 ? 15.586 -31.719 -21.422 1 75.5 97 SER A C 1
ATOM 730 O O . SER A 1 97 ? 15.961 -31.281 -20.328 1 75.5 97 SER A O 1
ATOM 732 N N . GLY A 1 98 ? 16.438 -31.969 -22.391 1 77.5 98 GLY A N 1
ATOM 733 C CA . GLY A 1 98 ? 17.766 -31.375 -22.406 1 77.5 98 GLY A CA 1
ATOM 734 C C . GLY A 1 98 ? 17.766 -29.891 -22.047 1 77.5 98 GLY A C 1
ATOM 735 O O . GLY A 1 98 ? 18.656 -29.422 -21.328 1 77.5 98 GLY A O 1
ATOM 736 N N . ARG A 1 99 ? 16.766 -29.203 -22.438 1 82.81 99 ARG A N 1
ATOM 737 C CA . ARG A 1 99 ? 16.656 -27.781 -22.141 1 82.81 99 ARG A CA 1
ATOM 738 C C . ARG A 1 99 ? 16.406 -27.547 -20.656 1 82.81 99 ARG A C 1
ATOM 740 O O . ARG A 1 99 ? 16.984 -26.625 -20.062 1 82.81 99 ARG A O 1
ATOM 747 N N . ASP A 1 100 ? 15.688 -28.391 -20.062 1 82.25 100 ASP A N 1
ATOM 748 C CA . ASP A 1 100 ? 15.406 -28.281 -18.641 1 82.25 100 ASP A CA 1
ATOM 749 C C . ASP A 1 100 ? 16.672 -28.5 -17.812 1 82.25 100 ASP A C 1
ATOM 751 O O . ASP A 1 100 ? 16.891 -27.812 -16.812 1 82.25 100 ASP A O 1
ATOM 755 N N . MET A 1 101 ? 17.406 -29.422 -18.297 1 83.31 101 MET A N 1
ATOM 756 C CA . MET A 1 101 ? 18.641 -29.719 -17.578 1 83.31 101 MET A CA 1
ATOM 757 C C . MET A 1 101 ? 19.625 -28.547 -17.672 1 83.31 101 MET A C 1
ATOM 759 O O . MET A 1 101 ? 20.312 -28.234 -16.703 1 83.31 101 MET A O 1
ATOM 763 N N . TYR A 1 102 ? 19.641 -28.031 -18.844 1 88.19 102 TYR A N 1
ATOM 764 C CA . TYR A 1 102 ? 20.484 -26.859 -19.047 1 88.19 102 TYR A CA 1
ATOM 765 C C . TYR A 1 102 ? 20.062 -25.719 -18.141 1 88.19 102 TYR A C 1
ATOM 767 O O . TYR A 1 102 ? 20.922 -25.109 -17.484 1 88.19 102 TYR A O 1
ATOM 775 N N . GLU A 1 103 ? 18.828 -25.484 -18.047 1 88.56 103 GLU A N 1
ATOM 776 C CA . GLU A 1 103 ? 18.328 -24.391 -17.219 1 88.56 103 GLU A CA 1
ATOM 777 C C . GLU A 1 103 ? 18.562 -24.688 -15.734 1 88.56 103 GLU A C 1
ATOM 779 O O . GLU A 1 103 ? 18.844 -23.766 -14.953 1 88.56 103 GLU A O 1
ATOM 784 N N . MET A 1 104 ? 18.422 -25.891 -15.391 1 85.06 104 MET A N 1
ATOM 785 C CA . MET A 1 104 ? 18.719 -26.266 -14.008 1 85.06 104 MET A CA 1
ATOM 786 C C . MET A 1 104 ? 20.188 -26.047 -13.672 1 85.06 104 MET A C 1
ATOM 788 O O . MET A 1 104 ? 20.516 -25.641 -12.555 1 85.06 104 MET A O 1
ATOM 792 N N . GLY A 1 105 ? 21 -26.375 -14.633 1 87.31 105 GLY A N 1
ATOM 793 C CA . GLY A 1 105 ? 22.422 -26.125 -14.445 1 87.31 105 GLY A CA 1
ATOM 794 C C . GLY A 1 105 ? 22.75 -24.656 -14.227 1 87.31 105 GLY A C 1
ATOM 795 O O . GLY A 1 105 ? 23.547 -24.328 -13.344 1 87.31 105 GLY A O 1
ATOM 796 N N . ILE A 1 106 ? 22.141 -23.859 -14.961 1 92 106 ILE A N 1
ATOM 797 C CA . ILE A 1 106 ? 22.359 -22.422 -14.82 1 92 106 ILE A CA 1
ATOM 798 C C . ILE A 1 106 ? 21.875 -21.953 -13.453 1 92 106 ILE A C 1
ATOM 800 O O . ILE A 1 106 ? 22.547 -21.141 -12.789 1 92 106 ILE A O 1
ATOM 804 N N . GLN A 1 107 ? 20.766 -22.438 -13.07 1 89.69 107 GLN A N 1
ATOM 805 C CA . GLN A 1 107 ? 20.234 -22.047 -11.766 1 89.69 107 GLN A CA 1
ATOM 806 C C . GLN A 1 107 ? 21.172 -22.469 -10.641 1 89.69 107 GLN A C 1
ATOM 808 O O . GLN A 1 107 ? 21.359 -21.719 -9.68 1 89.69 107 GLN A O 1
ATOM 813 N N . CYS A 1 108 ? 21.719 -23.594 -10.797 1 88.19 108 CYS A N 1
ATOM 814 C CA . CYS A 1 108 ? 22.656 -24.078 -9.781 1 88.19 108 CYS A CA 1
ATOM 815 C C . CYS A 1 108 ? 23.906 -23.219 -9.742 1 88.19 108 CYS A C 1
ATOM 817 O O . CYS A 1 108 ? 24.375 -22.844 -8.664 1 88.19 108 CYS A O 1
ATOM 819 N N . MET A 1 109 ? 24.391 -22.953 -10.852 1 93.38 109 MET A N 1
ATOM 820 C CA . MET A 1 109 ? 25.578 -22.109 -10.93 1 93.38 109 MET A CA 1
ATOM 821 C C . MET A 1 109 ? 25.312 -20.734 -10.336 1 93.38 109 MET A C 1
ATOM 823 O O . MET A 1 109 ? 26.125 -20.188 -9.602 1 93.38 109 MET A O 1
ATOM 827 N N . LEU A 1 110 ? 24.188 -20.203 -10.703 1 93.88 110 LEU A N 1
ATOM 828 C CA . LEU A 1 110 ? 23.797 -18.906 -10.164 1 93.88 110 LEU A CA 1
ATOM 829 C C . LEU A 1 110 ? 23.688 -18.969 -8.641 1 93.88 110 LEU A C 1
ATOM 831 O O . LEU A 1 110 ? 24.125 -18.047 -7.949 1 93.88 110 LEU A O 1
ATOM 835 N N . CYS A 1 111 ? 23.125 -20 -8.164 1 90.88 111 CYS A N 1
ATOM 836 C CA . CYS A 1 111 ? 22.953 -20.156 -6.719 1 90.88 111 CYS A CA 1
ATOM 837 C C . CYS A 1 111 ? 24.297 -20.188 -6.008 1 90.88 111 CYS A C 1
ATOM 839 O O . CYS A 1 111 ? 24.484 -19.484 -5.012 1 90.88 111 CYS A O 1
ATOM 841 N N . ILE A 1 112 ? 25.156 -20.891 -6.566 1 92.31 112 ILE A N 1
ATOM 842 C CA . ILE A 1 112 ? 26.484 -21.016 -5.973 1 92.31 112 ILE A CA 1
ATOM 843 C C . ILE A 1 112 ? 27.203 -19.672 -6.02 1 92.31 112 ILE A C 1
ATOM 845 O O . ILE A 1 112 ? 27.766 -19.234 -5.016 1 92.31 112 ILE A O 1
ATOM 849 N N . MET A 1 113 ? 27.141 -19.062 -7.102 1 94.5 113 MET A N 1
ATOM 850 C CA . MET A 1 113 ? 27.812 -17.781 -7.273 1 94.5 113 MET A CA 1
ATOM 851 C C . MET A 1 113 ? 27.219 -16.734 -6.328 1 94.5 113 MET A C 1
ATOM 853 O O . MET A 1 113 ? 27.969 -15.953 -5.73 1 94.5 113 MET A O 1
ATOM 857 N N . GLU A 1 114 ? 25.938 -16.766 -6.234 1 95 114 GLU A N 1
ATOM 858 C CA . GLU A 1 114 ? 25.281 -15.789 -5.383 1 95 114 GLU A CA 1
ATOM 859 C C . GLU A 1 114 ? 25.594 -16.031 -3.908 1 95 114 GLU A C 1
ATOM 861 O O . GLU A 1 114 ? 25.797 -15.086 -3.145 1 95 114 GLU A O 1
ATOM 866 N N . CYS A 1 115 ? 25.625 -17.219 -3.514 1 91.25 115 CYS A N 1
ATOM 867 C CA . CYS A 1 115 ? 25.984 -17.531 -2.137 1 91.25 115 CYS A CA 1
ATOM 868 C C . CYS A 1 115 ? 27.422 -17.078 -1.834 1 91.25 115 CYS A C 1
ATOM 870 O O . CYS A 1 115 ? 27.688 -16.5 -0.781 1 91.25 115 CYS A O 1
ATOM 872 N N . TRP A 1 116 ? 28.234 -17.344 -2.773 1 92.88 116 TRP A N 1
ATOM 873 C CA . TRP A 1 116 ? 29.625 -16.922 -2.629 1 92.88 116 TRP A CA 1
ATOM 874 C C . TRP A 1 116 ? 29.719 -15.406 -2.551 1 92.88 116 TRP A C 1
ATOM 876 O O . TRP A 1 116 ? 30.469 -14.875 -1.724 1 92.88 116 TRP A O 1
ATOM 886 N N . ALA A 1 117 ? 29 -14.758 -3.4 1 93.62 117 ALA A N 1
ATOM 887 C CA . ALA A 1 117 ? 29 -13.297 -3.408 1 93.62 117 ALA A CA 1
ATOM 888 C C . ALA A 1 117 ? 28.469 -12.742 -2.088 1 93.62 117 ALA A C 1
ATOM 890 O O . ALA A 1 117 ? 29.016 -11.766 -1.563 1 93.62 117 ALA A O 1
ATOM 891 N N . MET A 1 118 ? 27.484 -13.336 -1.555 1 91.06 118 MET A N 1
ATOM 892 C CA . MET A 1 118 ? 26.906 -12.875 -0.296 1 91.06 118 MET A CA 1
ATOM 893 C C . MET A 1 118 ? 27.891 -13.055 0.855 1 91.06 118 MET A C 1
ATOM 895 O O . MET A 1 118 ? 27.938 -12.227 1.766 1 91.06 118 MET A O 1
ATOM 899 N N . LEU A 1 119 ? 28.656 -14.055 0.816 1 91.12 119 LEU A N 1
ATOM 900 C CA . LEU A 1 119 ? 29.625 -14.328 1.862 1 91.12 119 LEU A CA 1
ATOM 901 C C . LEU A 1 119 ? 30.812 -13.367 1.757 1 91.12 119 LEU A C 1
ATOM 903 O O . LEU A 1 119 ? 31.328 -12.891 2.771 1 91.12 119 LEU A O 1
ATOM 907 N N . MET A 1 120 ? 31.156 -13.055 0.562 1 93.69 120 MET A N 1
ATOM 908 C CA . MET A 1 120 ? 32.375 -12.297 0.337 1 93.69 120 MET A CA 1
ATOM 909 C C . MET A 1 120 ? 32.094 -10.797 0.344 1 93.69 120 MET A C 1
ATOM 911 O O . MET A 1 120 ? 33.031 -9.992 0.453 1 93.69 120 MET A O 1
ATOM 915 N N . VAL A 1 121 ? 30.891 -10.391 0.231 1 93.19 121 VAL A N 1
ATOM 916 C CA . VAL A 1 121 ? 30.562 -8.977 0.067 1 93.19 121 VAL A CA 1
ATOM 917 C C . VAL A 1 121 ? 30.938 -8.211 1.329 1 93.19 121 VAL A C 1
ATOM 919 O O . VAL A 1 121 ? 31.453 -7.086 1.25 1 93.19 121 VAL A O 1
ATOM 922 N N . ILE A 1 122 ? 30.797 -8.781 2.441 1 91.31 122 ILE A N 1
ATOM 923 C CA . ILE A 1 122 ? 31.047 -8.07 3.693 1 91.31 122 ILE A CA 1
ATOM 924 C C . ILE A 1 122 ? 32.531 -7.867 3.896 1 91.31 122 ILE A C 1
ATOM 926 O O . ILE A 1 122 ? 33 -6.734 4.027 1 91.31 122 ILE A O 1
ATOM 930 N N . PRO A 1 123 ? 33.344 -8.938 3.867 1 93.06 123 PRO A N 1
ATOM 931 C CA . PRO A 1 123 ? 34.781 -8.727 4.027 1 93.06 123 PRO A CA 1
ATOM 932 C C . PRO A 1 123 ? 35.406 -7.867 2.914 1 93.06 123 PRO A C 1
ATOM 934 O O . PRO A 1 123 ? 36.312 -7.082 3.158 1 93.06 123 PRO A O 1
ATOM 937 N N . ALA A 1 124 ? 34.875 -8.055 1.751 1 93.19 124 ALA A N 1
ATOM 938 C CA . ALA A 1 124 ? 35.344 -7.23 0.647 1 93.19 124 ALA A CA 1
ATOM 939 C C . ALA A 1 124 ? 35.031 -5.758 0.875 1 93.19 124 ALA A C 1
ATOM 941 O O . ALA A 1 124 ? 35.875 -4.887 0.63 1 93.19 124 ALA A O 1
ATOM 942 N N . PHE A 1 125 ? 33.906 -5.449 1.383 1 92.44 125 PHE A N 1
ATOM 943 C CA . PHE A 1 125 ? 33.5 -4.078 1.667 1 92.44 125 PHE A CA 1
ATOM 944 C C . PHE A 1 125 ? 34.375 -3.477 2.764 1 92.44 125 PHE A C 1
ATOM 946 O O . PHE A 1 125 ? 34.781 -2.314 2.676 1 92.44 125 PHE A O 1
ATOM 953 N N . LEU A 1 126 ? 34.656 -4.258 3.762 1 92.19 126 LEU A N 1
ATOM 954 C CA . LEU A 1 126 ? 35.406 -3.756 4.926 1 92.19 126 LEU A CA 1
ATOM 955 C C . LEU A 1 126 ? 36.844 -3.48 4.586 1 92.19 126 LEU A C 1
ATOM 957 O O . LEU A 1 126 ? 37.469 -2.576 5.152 1 92.19 126 LEU A O 1
ATOM 961 N N . THR A 1 127 ? 37.375 -4.188 3.613 1 91.69 127 THR A N 1
ATOM 962 C CA . THR A 1 127 ? 38.844 -4.125 3.414 1 91.69 127 THR A CA 1
ATOM 963 C C . THR A 1 127 ? 39.156 -3.318 2.164 1 91.69 127 THR A C 1
ATOM 965 O O . THR A 1 127 ? 40.219 -2.695 2.09 1 91.69 127 THR A O 1
ATOM 968 N N . MET A 1 128 ? 38.312 -3.291 1.159 1 92.19 128 MET A N 1
ATOM 969 C CA . MET A 1 128 ? 38.625 -2.65 -0.115 1 92.19 128 MET A CA 1
ATOM 970 C C . MET A 1 128 ? 38.125 -1.215 -0.145 1 92.19 128 MET A C 1
ATOM 972 O O . MET A 1 128 ? 37.125 -0.898 0.493 1 92.19 128 MET A O 1
ATOM 976 N N . PRO A 1 129 ? 38.906 -0.406 -0.933 1 91.88 129 PRO A N 1
ATOM 977 C CA . PRO A 1 129 ? 38.344 0.917 -1.185 1 91.88 129 PRO A CA 1
ATOM 978 C C . PRO A 1 129 ? 37.031 0.849 -1.947 1 91.88 129 PRO A C 1
ATOM 980 O O . PRO A 1 129 ? 36.812 -0.06 -2.756 1 91.88 129 PRO A O 1
ATOM 983 N N . GLY A 1 130 ? 36.156 1.761 -1.757 1 91.44 130 GLY A N 1
ATOM 984 C CA . GLY A 1 130 ? 34.812 1.758 -2.309 1 91.44 130 GLY A CA 1
ATOM 985 C C . GLY A 1 130 ? 34.781 1.645 -3.822 1 91.44 130 GLY A C 1
ATOM 986 O O . GLY A 1 130 ? 33.938 0.954 -4.383 1 91.44 130 GLY A O 1
ATOM 987 N N . ALA A 1 131 ? 35.719 2.26 -4.484 1 92.44 131 ALA A N 1
ATOM 988 C CA . ALA A 1 131 ? 35.75 2.229 -5.941 1 92.44 131 ALA A CA 1
ATOM 989 C C . ALA A 1 131 ? 36.062 0.823 -6.457 1 92.44 131 ALA A C 1
ATOM 991 O O . ALA A 1 131 ? 35.406 0.343 -7.383 1 92.44 131 ALA A O 1
ATOM 992 N N . MET A 1 132 ? 37.031 0.271 -5.844 1 93.19 132 MET A N 1
ATOM 993 C CA . MET A 1 132 ? 37.375 -1.094 -6.234 1 93.19 132 MET A CA 1
ATOM 994 C C . MET A 1 132 ? 36.25 -2.059 -5.891 1 93.19 132 MET A C 1
ATOM 996 O O . MET A 1 132 ? 35.938 -2.961 -6.672 1 93.19 132 MET A O 1
ATOM 1000 N N . PHE A 1 133 ? 35.781 -1.868 -4.727 1 93.75 133 PHE A N 1
ATOM 1001 C CA . PHE A 1 133 ? 34.656 -2.678 -4.293 1 93.75 133 PHE A CA 1
ATOM 1002 C C . PHE A 1 133 ? 33.5 -2.566 -5.277 1 93.75 133 PHE A C 1
ATOM 1004 O O . PHE A 1 133 ? 32.906 -3.576 -5.668 1 93.75 133 PHE A O 1
ATOM 1011 N N . MET A 1 134 ? 33.156 -1.344 -5.719 1 94 134 MET A N 1
ATOM 1012 C CA . MET A 1 134 ? 32.031 -1.109 -6.645 1 94 134 MET A CA 1
ATOM 1013 C C . MET A 1 134 ? 32.312 -1.774 -7.988 1 94 134 MET A C 1
ATOM 1015 O O . MET A 1 134 ? 31.406 -2.334 -8.602 1 94 134 MET A O 1
ATOM 1019 N N . MET A 1 135 ? 33.5 -1.717 -8.422 1 94.5 135 MET A N 1
ATOM 1020 C CA . MET A 1 135 ? 33.844 -2.344 -9.688 1 94.5 135 MET A CA 1
ATOM 1021 C C . MET A 1 135 ? 33.656 -3.855 -9.625 1 94.5 135 MET A C 1
ATOM 1023 O O . MET A 1 135 ? 33.125 -4.461 -10.555 1 94.5 135 MET A O 1
ATOM 1027 N N . CYS A 1 136 ? 34.031 -4.41 -8.516 1 93.12 136 CYS A N 1
ATOM 1028 C CA . CYS A 1 136 ? 33.875 -5.848 -8.328 1 93.12 136 CYS A CA 1
ATOM 1029 C C . CYS A 1 136 ? 32.406 -6.227 -8.266 1 93.12 136 CYS A C 1
ATOM 1031 O O . CYS A 1 136 ? 31.984 -7.211 -8.867 1 93.12 136 CYS A O 1
ATOM 1033 N N . CYS A 1 137 ? 31.672 -5.422 -7.566 1 93.75 137 CYS A N 1
ATOM 1034 C CA . CYS A 1 137 ? 30.25 -5.68 -7.453 1 93.75 137 CYS A CA 1
ATOM 1035 C C . CYS A 1 137 ? 29.562 -5.551 -8.805 1 93.75 137 CYS A C 1
ATOM 1037 O O . CYS A 1 137 ? 28.703 -6.363 -9.148 1 93.75 137 CYS A O 1
ATOM 1039 N N . LEU A 1 138 ? 29.984 -4.566 -9.555 1 94.88 138 LEU A N 1
ATOM 1040 C CA . LEU A 1 138 ? 29.406 -4.363 -10.875 1 94.88 138 LEU A CA 1
ATOM 1041 C C . LEU A 1 138 ? 29.734 -5.523 -11.805 1 94.88 138 LEU A C 1
ATOM 1043 O O . LEU A 1 138 ? 28.891 -5.965 -12.586 1 94.88 138 LEU A O 1
ATOM 1047 N N . ALA A 1 139 ? 30.875 -5.98 -11.695 1 94.56 139 ALA A N 1
ATOM 1048 C CA . ALA A 1 139 ? 31.281 -7.125 -12.508 1 94.56 139 ALA A CA 1
ATOM 1049 C C . ALA A 1 139 ? 30.484 -8.375 -12.133 1 94.56 139 ALA A C 1
ATOM 1051 O O . ALA A 1 139 ? 29.969 -9.078 -13.008 1 94.56 139 ALA A O 1
ATOM 1052 N N . MET A 1 140 ? 30.359 -8.602 -10.883 1 94.44 140 MET A N 1
ATOM 1053 C CA . MET A 1 140 ? 29.609 -9.766 -10.414 1 94.44 140 MET A CA 1
ATOM 1054 C C . MET A 1 140 ? 28.141 -9.648 -10.789 1 94.44 140 MET A C 1
ATOM 1056 O O . MET A 1 140 ? 27.516 -10.633 -11.203 1 94.44 140 MET A O 1
ATOM 1060 N N . TRP A 1 141 ? 27.656 -8.469 -10.633 1 94.19 141 TRP A N 1
ATOM 1061 C CA . TRP A 1 141 ? 26.266 -8.211 -11.016 1 94.19 141 TRP A CA 1
ATOM 1062 C C . TRP A 1 141 ? 26.062 -8.453 -12.508 1 94.19 141 TRP A C 1
ATOM 1064 O O . TRP A 1 141 ? 25.062 -9.055 -12.914 1 94.19 141 TRP A O 1
ATOM 1074 N N . GLY A 1 142 ? 27 -8.016 -13.297 1 94.75 142 GLY A N 1
ATOM 1075 C CA . GLY A 1 142 ? 26.922 -8.227 -14.727 1 94.75 142 GLY A CA 1
ATOM 1076 C C . GLY A 1 142 ? 26.875 -9.695 -15.109 1 94.75 142 GLY A C 1
ATOM 1077 O O . GLY A 1 142 ? 26.094 -10.094 -15.977 1 94.75 142 GLY A O 1
ATOM 1078 N N . VAL A 1 143 ? 27.656 -10.477 -14.445 1 94.69 143 VAL A N 1
ATOM 1079 C CA . VAL A 1 143 ? 27.703 -11.906 -14.711 1 94.69 143 VAL A CA 1
ATOM 1080 C C . VAL A 1 143 ? 26.375 -12.547 -14.297 1 94.69 143 VAL A C 1
ATOM 1082 O O . VAL A 1 143 ? 25.812 -13.367 -15.031 1 94.69 143 VAL A O 1
ATOM 1085 N N . MET A 1 144 ? 25.906 -12.164 -13.18 1 94.31 144 MET A N 1
ATOM 1086 C CA . MET A 1 144 ? 24.672 -12.734 -12.672 1 94.31 144 MET A CA 1
ATOM 1087 C C . MET A 1 144 ? 23.484 -12.367 -13.57 1 94.31 144 MET A C 1
ATOM 1089 O O . MET A 1 144 ? 22.656 -13.219 -13.891 1 94.31 144 MET A O 1
ATOM 1093 N N . VAL A 1 145 ? 23.453 -11.109 -13.953 1 92.56 145 VAL A N 1
ATOM 1094 C CA . VAL A 1 145 ? 22.375 -10.664 -14.844 1 92.56 145 VAL A CA 1
ATOM 1095 C C . VAL A 1 145 ? 22.5 -11.352 -16.203 1 92.56 145 VAL A C 1
ATOM 1097 O O . VAL A 1 145 ? 21.5 -11.758 -16.797 1 92.56 145 VAL A O 1
ATOM 1100 N N . GLY A 1 146 ? 23.703 -11.445 -16.641 1 93.75 146 GLY A N 1
ATOM 1101 C CA . GLY A 1 146 ? 23.922 -12.141 -17.906 1 93.75 146 GLY A CA 1
ATOM 1102 C C . GLY A 1 146 ? 23.469 -13.586 -17.875 1 93.75 146 GLY A C 1
ATOM 1103 O O . GLY A 1 146 ? 22.797 -14.047 -18.812 1 93.75 146 GLY A O 1
ATOM 1104 N N . MET A 1 147 ? 23.734 -14.25 -16.844 1 93.75 147 MET A N 1
ATOM 1105 C CA . MET A 1 147 ? 23.328 -15.641 -16.703 1 93.75 147 MET A CA 1
ATOM 1106 C C . MET A 1 147 ? 21.812 -15.75 -16.531 1 93.75 147 MET A C 1
ATOM 1108 O O . MET A 1 147 ? 21.188 -16.656 -17.078 1 93.75 147 MET A O 1
ATOM 1112 N N . SER A 1 148 ? 21.25 -14.867 -15.766 1 93.06 148 SER A N 1
ATOM 1113 C CA . SER A 1 148 ? 19.812 -14.906 -15.531 1 93.06 148 SER A CA 1
ATOM 1114 C C . SER A 1 148 ? 19.031 -14.586 -16.812 1 93.06 148 SER A C 1
ATOM 1116 O O . SER A 1 148 ? 17.891 -15 -16.969 1 93.06 148 SER A O 1
ATOM 1118 N N . TRP A 1 149 ? 19.672 -13.82 -17.672 1 92.44 149 TRP A N 1
ATOM 1119 C CA . TRP A 1 149 ? 19.031 -13.477 -18.938 1 92.44 149 TRP A CA 1
ATOM 1120 C C . TRP A 1 149 ? 18.75 -14.727 -19.766 1 92.44 149 TRP A C 1
ATOM 1122 O O . TRP A 1 149 ? 17.797 -14.766 -20.547 1 92.44 149 TRP A O 1
ATOM 1132 N N . LEU A 1 150 ? 19.516 -15.727 -19.562 1 91.25 150 LEU A N 1
ATOM 1133 C CA . LEU A 1 150 ? 19.328 -16.984 -20.281 1 91.25 150 LEU A CA 1
ATOM 1134 C C . LEU A 1 150 ? 18.078 -17.703 -19.812 1 91.25 150 LEU A C 1
ATOM 1136 O O . LEU A 1 150 ? 17.547 -18.562 -20.516 1 91.25 150 LEU A O 1
ATOM 1140 N N . LEU A 1 151 ? 17.656 -17.375 -18.609 1 92 151 LEU A N 1
ATOM 1141 C CA . LEU A 1 151 ? 16.484 -18.047 -18.031 1 92 151 LEU A CA 1
ATOM 1142 C C . LEU A 1 151 ? 15.219 -17.234 -18.281 1 92 151 LEU A C 1
ATOM 1144 O O . LEU A 1 151 ? 14.109 -17.719 -18.047 1 92 151 LEU A O 1
ATOM 1148 N N . ARG A 1 152 ? 15.523 -16.016 -18.734 1 89 152 ARG A N 1
ATOM 1149 C CA . ARG A 1 152 ? 14.406 -15.07 -18.844 1 89 152 ARG A CA 1
ATOM 1150 C C . ARG A 1 152 ? 13.867 -15.031 -20.281 1 89 152 ARG A C 1
ATOM 1152 O O . ARG A 1 152 ? 14.609 -15.258 -21.234 1 89 152 ARG A O 1
ATOM 1159 N N . GLY A 1 153 ? 12.695 -15.062 -20.5 1 82 153 GLY A N 1
ATOM 1160 C CA . GLY A 1 153 ? 12.094 -14.805 -21.812 1 82 153 GLY A CA 1
ATOM 1161 C C . GLY A 1 153 ? 12.047 -13.328 -22.156 1 82 153 GLY A C 1
ATOM 1162 O O . GLY A 1 153 ? 12.422 -12.477 -21.344 1 82 153 GLY A O 1
ATOM 1163 N N . ARG A 1 154 ? 11.711 -13 -23.266 1 80.5 154 ARG A N 1
ATOM 1164 C CA . ARG A 1 154 ? 11.68 -11.625 -23.75 1 80.5 154 ARG A CA 1
ATOM 1165 C C . ARG A 1 154 ? 10.469 -10.875 -23.203 1 80.5 154 ARG A C 1
ATOM 1167 O O . ARG A 1 154 ? 10.562 -9.688 -22.875 1 80.5 154 ARG A O 1
ATOM 1174 N N . GLU A 1 155 ? 9.453 -11.609 -22.984 1 84.31 155 GLU A N 1
ATOM 1175 C CA . GLU A 1 155 ? 8.227 -10.938 -22.562 1 84.31 155 GLU A CA 1
ATOM 1176 C C . GLU A 1 155 ? 7.852 -11.312 -21.141 1 84.31 155 GLU A C 1
ATOM 1178 O O . GLU A 1 155 ? 8.047 -12.453 -20.703 1 84.31 155 GLU A O 1
ATOM 1183 N N . ARG A 1 156 ? 7.41 -10.281 -20.438 1 89 156 ARG A N 1
ATOM 1184 C CA . ARG A 1 156 ? 6.949 -10.523 -19.078 1 89 156 ARG A CA 1
ATOM 1185 C C . ARG A 1 156 ? 5.523 -11.07 -19.062 1 89 156 ARG A C 1
ATOM 1187 O O . ARG A 1 156 ? 5.117 -11.75 -18.125 1 89 156 ARG A O 1
ATOM 1194 N N . ILE A 1 157 ? 4.777 -10.711 -19.984 1 93 157 ILE A N 1
ATOM 1195 C CA . ILE A 1 157 ? 3.434 -11.258 -20.141 1 93 157 ILE A CA 1
ATOM 1196 C C . ILE A 1 157 ? 3.457 -12.406 -21.141 1 93 157 ILE A C 1
ATOM 1198 O O . ILE A 1 157 ? 3.877 -12.234 -22.297 1 93 157 ILE A O 1
ATOM 1202 N N . CYS A 1 158 ? 3.098 -13.57 -20.625 1 92.69 158 CYS A N 1
ATOM 1203 C CA . CYS A 1 158 ? 3.068 -14.781 -21.438 1 92.69 158 CYS A CA 1
ATOM 1204 C C . CYS A 1 158 ? 1.642 -15.289 -21.625 1 92.69 158 CYS A C 1
ATOM 1206 O O . CYS A 1 158 ? 0.801 -15.117 -20.734 1 92.69 158 CYS A O 1
ATOM 1208 N N . GLU A 1 159 ? 1.379 -15.805 -22.766 1 91 159 GLU A N 1
ATOM 1209 C CA . GLU A 1 159 ? 0.069 -16.391 -23.031 1 91 159 GLU A CA 1
ATOM 1210 C C . GLU A 1 159 ? 0.184 -17.875 -23.359 1 91 159 GLU A C 1
ATOM 1212 O O . GLU A 1 159 ? 1.156 -18.312 -23.984 1 91 159 GLU A O 1
ATOM 1217 N N . SER A 1 160 ? -0.797 -18.562 -22.844 1 89.5 160 SER A N 1
ATOM 1218 C CA . SER A 1 160 ? -0.811 -20 -23.156 1 89.5 160 SER A CA 1
ATOM 1219 C C . SER A 1 160 ? -1.026 -20.25 -24.641 1 89.5 160 SER A C 1
ATOM 1221 O O . SER A 1 160 ? -1.678 -19.453 -25.312 1 89.5 160 SER A O 1
ATOM 1223 N N . ILE A 1 161 ? -0.432 -21.297 -25.188 1 79.25 161 ILE A N 1
ATOM 1224 C CA . ILE A 1 161 ? -0.43 -21.594 -26.609 1 79.25 161 ILE A CA 1
ATOM 1225 C C . ILE A 1 161 ? -1.643 -22.453 -26.969 1 79.25 161 ILE A C 1
ATOM 1227 O O . ILE A 1 161 ? -2.154 -22.391 -28.078 1 79.25 161 ILE A O 1
ATOM 1231 N N . MET A 1 162 ? -2.25 -23.203 -26.047 1 75.69 162 MET A N 1
ATOM 1232 C CA . MET A 1 162 ? -3.289 -24.172 -26.391 1 75.69 162 MET A CA 1
ATOM 1233 C C . MET A 1 162 ? -4.605 -23.484 -26.703 1 75.69 162 MET A C 1
ATOM 1235 O O . MET A 1 162 ? -5.004 -22.547 -25.984 1 75.69 162 MET A O 1
ATOM 1239 N N . PRO A 1 163 ? -5.133 -23.719 -27.906 1 64.38 163 PRO A N 1
ATOM 1240 C CA . PRO A 1 163 ? -6.441 -23.156 -28.25 1 64.38 163 PRO A CA 1
ATOM 1241 C C . PRO A 1 163 ? -7.566 -23.703 -27.375 1 64.38 163 PRO A C 1
ATOM 1243 O O . PRO A 1 163 ? -7.754 -24.922 -27.312 1 64.38 163 PRO A O 1
ATOM 1246 N N . VAL A 1 164 ? -7.84 -23.234 -26.312 1 67.44 164 VAL A N 1
ATOM 1247 C CA . VAL A 1 164 ? -8.938 -23.766 -25.516 1 67.44 164 VAL A CA 1
ATOM 1248 C C . VAL A 1 164 ? -10.18 -22.891 -25.688 1 67.44 164 VAL A C 1
ATOM 1250 O O . VAL A 1 164 ? -10.102 -21.812 -26.297 1 67.44 164 VAL A O 1
ATOM 1253 N N . GLY A 1 165 ? -11.445 -23.375 -25.312 1 61.25 165 GLY A N 1
ATOM 1254 C CA . GLY A 1 165 ? -12.758 -22.75 -25.438 1 61.25 165 GLY A CA 1
ATOM 1255 C C . GLY A 1 165 ? -12.797 -21.312 -24.938 1 61.25 165 GLY A C 1
ATOM 1256 O O . GLY A 1 165 ? -11.93 -20.891 -24.172 1 61.25 165 GLY A O 1
ATOM 1257 N N . ASP A 1 166 ? -13.344 -20.438 -25.812 1 62 166 ASP A N 1
ATOM 1258 C CA . ASP A 1 166 ? -13.305 -19 -25.562 1 62 166 ASP A CA 1
ATOM 1259 C C . ASP A 1 166 ? -14.297 -18.594 -24.484 1 62 166 ASP A C 1
ATOM 1261 O O . ASP A 1 166 ? -15.516 -18.688 -24.688 1 62 166 ASP A O 1
ATOM 1265 N N . PHE A 1 167 ? -14.023 -18.797 -23.234 1 79.19 167 PHE A N 1
ATOM 1266 C CA . PHE A 1 167 ? -14.734 -18.094 -22.172 1 79.19 167 PHE A CA 1
ATOM 1267 C C . PHE A 1 167 ? -14.359 -16.625 -22.156 1 79.19 167 PHE A C 1
ATOM 1269 O O . PHE A 1 167 ? -13.688 -16.156 -21.234 1 79.19 167 PHE A O 1
ATOM 1276 N N . GLY A 1 168 ? -14.844 -15.898 -23.156 1 78.44 168 GLY A N 1
ATOM 1277 C CA . GLY A 1 168 ? -14.469 -14.516 -23.391 1 78.44 168 GLY A CA 1
ATOM 1278 C C . GLY A 1 168 ? -14.789 -13.602 -22.219 1 78.44 168 GLY A C 1
ATOM 1279 O O . GLY A 1 168 ? -14.227 -12.516 -22.094 1 78.44 168 GLY A O 1
ATOM 1280 N N . ASP A 1 169 ? -15.609 -14.117 -21.281 1 89.06 169 ASP A N 1
ATOM 1281 C CA . ASP A 1 169 ? -16.016 -13.266 -20.172 1 89.06 169 ASP A CA 1
ATOM 1282 C C . ASP A 1 169 ? -15.156 -13.523 -18.938 1 89.06 169 ASP A C 1
ATOM 1284 O O . ASP A 1 169 ? -15.336 -12.875 -17.906 1 89.06 169 ASP A O 1
ATOM 1288 N N . GLU A 1 170 ? -14.227 -14.516 -19.141 1 92.94 170 GLU A N 1
ATOM 1289 C CA . GLU A 1 170 ? -13.32 -14.812 -18.031 1 92.94 170 GLU A CA 1
ATOM 1290 C C . GLU A 1 170 ? -11.867 -14.562 -18.422 1 92.94 170 GLU A C 1
ATOM 1292 O O . GLU A 1 170 ? -11.484 -14.758 -19.578 1 92.94 170 GLU A O 1
ATOM 1297 N N . LYS A 1 171 ? -11.148 -14.07 -17.484 1 94 171 LYS A N 1
ATOM 1298 C CA . LYS A 1 171 ? -9.703 -13.938 -17.656 1 94 171 LYS A CA 1
ATOM 1299 C C . LYS A 1 171 ? -8.953 -14.664 -16.547 1 94 171 LYS A C 1
ATOM 1301 O O . LYS A 1 171 ? -9.266 -14.492 -15.359 1 94 171 LYS A O 1
ATOM 1306 N N . TRP A 1 172 ? -8.07 -15.539 -16.922 1 95.44 172 TRP A N 1
ATOM 1307 C CA . TRP A 1 172 ? -7.27 -16.297 -15.977 1 95.44 172 TRP A CA 1
ATOM 1308 C C . TRP A 1 172 ? -5.816 -15.836 -15.992 1 95.44 172 TRP A C 1
ATOM 1310 O O . TRP A 1 172 ? -5.195 -15.766 -17.062 1 95.44 172 TRP A O 1
ATOM 1320 N N . ILE A 1 173 ? -5.289 -15.5 -14.852 1 97.38 173 ILE A N 1
ATOM 1321 C CA . ILE A 1 173 ? -3.938 -14.961 -14.727 1 97.38 173 ILE A CA 1
ATOM 1322 C C . ILE A 1 173 ? -3.127 -15.82 -13.766 1 97.38 173 ILE A C 1
ATOM 1324 O O . ILE A 1 173 ? -3.609 -16.188 -12.688 1 97.38 173 ILE A O 1
ATOM 1328 N N . PHE A 1 174 ? -1.924 -16.219 -14.172 1 98 174 PHE A N 1
ATOM 1329 C CA . PHE A 1 174 ? -1.021 -17 -13.336 1 98 174 PHE A CA 1
ATOM 1330 C C . PHE A 1 174 ? 0.26 -16.219 -13.055 1 98 174 PHE A C 1
ATOM 1332 O O . PHE A 1 174 ? 0.854 -15.648 -13.961 1 98 174 PHE A O 1
ATOM 1339 N N . VAL A 1 175 ? 0.638 -16.156 -11.727 1 98.12 175 VAL A N 1
ATOM 1340 C CA . VAL A 1 175 ? 1.892 -15.539 -11.297 1 98.12 175 VAL A CA 1
ATOM 1341 C C . VAL A 1 175 ? 2.795 -16.594 -10.672 1 98.12 175 VAL A C 1
ATOM 1343 O O . VAL A 1 175 ? 2.43 -17.219 -9.672 1 98.12 175 VAL A O 1
ATOM 1346 N N . ASN A 1 176 ? 3.943 -16.812 -11.195 1 96.69 176 ASN A N 1
ATOM 1347 C CA . ASN A 1 176 ? 4.84 -17.859 -10.727 1 96.69 176 ASN A CA 1
ATOM 1348 C C . ASN A 1 176 ? 5.664 -17.406 -9.523 1 96.69 176 ASN A C 1
ATOM 1350 O O . ASN A 1 176 ? 5.73 -16.203 -9.234 1 96.69 176 ASN A O 1
ATOM 1354 N N . GLY A 1 177 ? 6.305 -18.312 -8.859 1 94.12 177 GLY A N 1
ATOM 1355 C CA . GLY A 1 177 ? 7.18 -18.062 -7.73 1 94.12 177 GLY A CA 1
ATOM 1356 C C . GLY A 1 177 ? 8.633 -17.875 -8.133 1 94.12 177 GLY A C 1
ATOM 1357 O O . GLY A 1 177 ? 8.93 -17.625 -9.297 1 94.12 177 GLY A O 1
ATOM 1358 N N . SER A 1 178 ? 9.484 -18.016 -7.191 1 90.56 178 SER A N 1
ATOM 1359 C CA . SER A 1 178 ? 10.914 -17.812 -7.41 1 90.56 178 SER A CA 1
ATOM 1360 C C . SER A 1 178 ? 11.516 -18.953 -8.211 1 90.56 178 SER A C 1
ATOM 1362 O O . SER A 1 178 ? 10.961 -20.047 -8.25 1 90.56 178 SER A O 1
ATOM 1364 N N . CYS A 1 179 ? 12.594 -18.75 -8.891 1 88.88 179 CYS A N 1
ATOM 1365 C CA . CYS A 1 179 ? 13.406 -19.734 -9.578 1 88.88 179 CYS A CA 1
ATOM 1366 C C . CYS A 1 179 ? 12.633 -20.375 -10.719 1 88.88 179 CYS A C 1
ATOM 1368 O O . CYS A 1 179 ? 12.758 -21.578 -10.953 1 88.88 179 CYS A O 1
ATOM 1370 N N . THR A 1 180 ? 11.742 -19.688 -11.297 1 91.62 180 THR A N 1
ATOM 1371 C CA . THR A 1 180 ? 10.992 -20.203 -12.438 1 91.62 180 THR A CA 1
ATOM 1372 C C . THR A 1 180 ? 11.508 -19.594 -13.742 1 91.62 180 THR A C 1
ATOM 1374 O O . THR A 1 180 ? 11.523 -18.375 -13.906 1 91.62 180 THR A O 1
ATOM 1377 N N . SER A 1 181 ? 11.961 -20.453 -14.602 1 91.56 181 SER A N 1
ATOM 1378 C CA . SER A 1 181 ? 12.43 -20 -15.906 1 91.56 181 SER A CA 1
ATOM 1379 C C . SER A 1 181 ? 11.266 -19.766 -16.859 1 91.56 181 SER A C 1
ATOM 1381 O O . SER A 1 181 ? 10.125 -20.125 -16.562 1 91.56 181 SER A O 1
ATOM 1383 N N . TYR A 1 182 ? 11.602 -19.125 -17.969 1 92.12 182 TYR A N 1
ATOM 1384 C CA . TYR A 1 182 ? 10.586 -18.875 -18.984 1 92.12 182 TYR A CA 1
ATOM 1385 C C . TYR A 1 182 ? 10.008 -20.188 -19.5 1 92.12 182 TYR A C 1
ATOM 1387 O O . TYR A 1 182 ? 8.789 -20.297 -19.688 1 92.12 182 TYR A O 1
ATOM 1395 N N . THR A 1 183 ? 10.781 -21.141 -19.766 1 89.38 183 THR A N 1
ATOM 1396 C CA . THR A 1 183 ? 10.336 -22.438 -20.266 1 89.38 183 THR A CA 1
ATOM 1397 C C . THR A 1 183 ? 9.398 -23.109 -19.266 1 89.38 183 THR A C 1
ATOM 1399 O O . THR A 1 183 ? 8.367 -23.656 -19.656 1 89.38 183 THR A O 1
ATOM 1402 N N . GLN A 1 184 ? 9.797 -23.062 -18.031 1 90.19 184 GLN A N 1
ATOM 1403 C CA . GLN A 1 184 ? 8.953 -23.641 -17 1 90.19 184 GLN A CA 1
ATOM 1404 C C . GLN A 1 184 ? 7.613 -22.906 -16.922 1 90.19 184 GLN A C 1
ATOM 1406 O O . GLN A 1 184 ? 6.566 -23.547 -16.734 1 90.19 184 GLN A O 1
ATOM 1411 N N . MET A 1 185 ? 7.668 -21.609 -17.031 1 93.44 185 MET A N 1
ATOM 1412 C CA . MET A 1 185 ? 6.445 -20.812 -17.016 1 93.44 185 MET A CA 1
ATOM 1413 C C . MET A 1 185 ? 5.504 -21.234 -18.141 1 93.44 185 MET A C 1
ATOM 1415 O O . MET A 1 185 ? 4.309 -21.438 -17.906 1 93.44 185 MET A O 1
ATOM 1419 N N . MET A 1 186 ? 6.055 -21.422 -19.297 1 91.44 186 MET A N 1
ATOM 1420 C CA . MET A 1 186 ? 5.242 -21.828 -20.438 1 91.44 186 MET A CA 1
ATOM 1421 C C . MET A 1 186 ? 4.656 -23.219 -20.234 1 91.44 186 MET A C 1
ATOM 1423 O O . MET A 1 186 ? 3.52 -23.484 -20.625 1 91.44 186 MET A O 1
ATOM 1427 N N . HIS A 1 187 ? 5.422 -24.062 -19.578 1 90 187 HIS A N 1
ATOM 1428 C CA . HIS A 1 187 ? 4.914 -25.391 -19.234 1 90 187 HIS A CA 1
ATOM 1429 C C . HIS A 1 187 ? 3.752 -25.297 -18.25 1 90 187 HIS A C 1
ATOM 1431 O O . HIS A 1 187 ? 2.75 -26 -18.406 1 90 187 HIS A O 1
ATOM 1437 N N . HIS A 1 188 ? 3.926 -24.438 -17.266 1 93.81 188 HIS A N 1
ATOM 1438 C CA . HIS A 1 188 ? 2.854 -24.234 -16.297 1 93.81 188 HIS A CA 1
ATOM 1439 C C . HIS A 1 188 ? 1.585 -23.734 -16.984 1 93.81 188 HIS A C 1
ATOM 1441 O O . HIS A 1 188 ? 0.492 -24.25 -16.719 1 93.81 188 HIS A O 1
ATOM 1447 N N . LEU A 1 189 ? 1.76 -22.781 -17.844 1 94.06 189 LEU A N 1
ATOM 1448 C CA . LEU A 1 189 ? 0.613 -22.188 -18.516 1 94.06 189 LEU A CA 1
ATOM 1449 C C . LEU A 1 189 ? -0.087 -23.203 -19.406 1 94.06 189 LEU A C 1
ATOM 1451 O O . LEU A 1 189 ? -1.318 -23.25 -19.453 1 94.06 189 LEU A O 1
ATOM 1455 N N . THR A 1 190 ? 0.698 -24 -20.094 1 91.19 190 THR A N 1
ATOM 1456 C CA . THR A 1 190 ? 0.133 -25.031 -20.953 1 91.19 190 THR A CA 1
ATOM 1457 C C . THR A 1 190 ? -0.655 -26.047 -20.141 1 91.19 190 THR A C 1
ATOM 1459 O O . THR A 1 190 ? -1.779 -26.406 -20.5 1 91.19 190 THR A O 1
ATOM 1462 N N . ARG A 1 191 ? -0.09 -26.453 -19.062 1 91.38 191 ARG A N 1
ATOM 1463 C CA . ARG A 1 191 ? -0.756 -27.438 -18.219 1 91.38 191 ARG A CA 1
ATOM 1464 C C . ARG A 1 191 ? -2.039 -26.859 -17.625 1 91.38 191 ARG A C 1
ATOM 1466 O O . ARG A 1 191 ? -3.072 -27.531 -17.594 1 91.38 191 ARG A O 1
ATOM 1473 N N . LEU A 1 192 ? -1.956 -25.656 -17.141 1 94.06 192 LEU A N 1
ATOM 1474 C CA . LEU A 1 192 ? -3.133 -25.016 -16.578 1 94.06 192 LEU A CA 1
ATOM 1475 C C . LEU A 1 192 ? -4.23 -24.859 -17.625 1 94.06 192 LEU A C 1
ATOM 1477 O O . LEU A 1 192 ? -5.406 -25.078 -17.328 1 94.06 192 LEU A O 1
ATOM 1481 N N . SER A 1 193 ? -3.824 -24.484 -18.797 1 92.12 193 SER A N 1
ATOM 1482 C CA . SER A 1 193 ? -4.789 -24.328 -19.875 1 92.12 193 SER A CA 1
ATOM 1483 C C . SER A 1 193 ? -5.477 -25.656 -20.203 1 92.12 193 SER A C 1
ATOM 1485 O O . SER A 1 193 ? -6.672 -25.672 -20.5 1 92.12 193 SER A O 1
ATOM 1487 N N . ILE A 1 194 ? -4.762 -26.75 -20.156 1 88.75 194 ILE A N 1
ATOM 1488 C CA . ILE A 1 194 ? -5.309 -28.078 -20.453 1 88.75 194 ILE A CA 1
ATOM 1489 C C . ILE A 1 194 ? -6.262 -28.484 -19.328 1 88.75 194 ILE A C 1
ATOM 1491 O O . ILE A 1 194 ? -7.348 -29.016 -19.594 1 88.75 194 ILE A O 1
ATOM 1495 N N . ILE A 1 195 ? -5.895 -28.25 -18.141 1 90.25 195 ILE A N 1
ATOM 1496 C CA . ILE A 1 195 ? -6.652 -28.672 -16.969 1 90.25 195 ILE A CA 1
ATOM 1497 C C . ILE A 1 195 ? -7.98 -27.922 -16.906 1 90.25 195 ILE A C 1
ATOM 1499 O O . ILE A 1 195 ? -9.031 -28.516 -16.688 1 90.25 195 ILE A O 1
ATOM 1503 N N . PHE A 1 196 ? -7.941 -26.578 -17.141 1 91.38 196 PHE A N 1
ATOM 1504 C CA . PHE A 1 196 ? -9.125 -25.766 -16.891 1 91.38 196 PHE A CA 1
ATOM 1505 C C . PHE A 1 196 ? -9.805 -25.391 -18.203 1 91.38 196 PHE A C 1
ATOM 1507 O O . PHE A 1 196 ? -10.891 -24.812 -18.203 1 91.38 196 PHE A O 1
ATOM 1514 N N . HIS A 1 197 ? -9.258 -25.703 -19.344 1 89.12 197 HIS A N 1
ATOM 1515 C CA . HIS A 1 197 ? -9.805 -25.406 -20.656 1 89.12 197 HIS A CA 1
ATOM 1516 C C . HIS A 1 197 ? -10.055 -23.922 -20.828 1 89.12 197 HIS A C 1
ATOM 1518 O O . HIS A 1 197 ? -11.125 -23.516 -21.266 1 89.12 197 HIS A O 1
ATOM 1524 N N . ARG A 1 198 ? -9.062 -23.156 -20.328 1 90.56 198 ARG A N 1
ATOM 1525 C CA . ARG A 1 198 ? -9.094 -21.703 -20.438 1 90.56 198 ARG A CA 1
ATOM 1526 C C . ARG A 1 198 ? -7.766 -21.172 -20.953 1 90.56 198 ARG A C 1
ATOM 1528 O O . ARG A 1 198 ? -6.723 -21.797 -20.781 1 90.56 198 ARG A O 1
ATOM 1535 N N . ARG A 1 199 ? -7.887 -20 -21.609 1 90.56 199 ARG A N 1
ATOM 1536 C CA . ARG A 1 199 ? -6.656 -19.297 -21.938 1 90.56 199 ARG A CA 1
ATOM 1537 C C . ARG A 1 199 ? -6.016 -18.688 -20.703 1 90.56 199 ARG A C 1
ATOM 1539 O O . ARG A 1 199 ? -6.695 -18.062 -19.891 1 90.56 199 ARG A O 1
ATOM 1546 N N . MET A 1 200 ? -4.785 -18.953 -20.547 1 93.19 200 MET A N 1
ATOM 1547 C CA . MET A 1 200 ? -4.059 -18.484 -19.359 1 93.19 200 MET A CA 1
ATOM 1548 C C . MET A 1 200 ? -3.086 -17.359 -19.719 1 93.19 200 MET A C 1
ATOM 1550 O O . MET A 1 200 ? -2.342 -17.484 -20.703 1 93.19 200 MET A O 1
ATOM 1554 N N . THR A 1 201 ? -3.143 -16.281 -19 1 94.75 201 THR A N 1
ATOM 1555 C CA . THR A 1 201 ? -2.143 -15.227 -19.094 1 94.75 201 THR A CA 1
ATOM 1556 C C . THR A 1 201 ? -1.15 -15.32 -17.938 1 94.75 201 THR A C 1
ATOM 1558 O O . THR A 1 201 ? -1.55 -15.367 -16.766 1 94.75 201 THR A O 1
ATOM 1561 N N . GLY A 1 202 ? 0.073 -15.445 -18.281 1 96.75 202 GLY A N 1
ATOM 1562 C CA . GLY A 1 202 ? 1.099 -15.523 -17.25 1 96.75 202 GLY A CA 1
ATOM 1563 C C . GLY A 1 202 ? 1.87 -14.234 -17.078 1 96.75 202 GLY A C 1
ATOM 1564 O O . GLY A 1 202 ? 2.277 -13.609 -18.062 1 96.75 202 GLY A O 1
ATOM 1565 N N . ILE A 1 203 ? 1.948 -13.758 -15.859 1 97.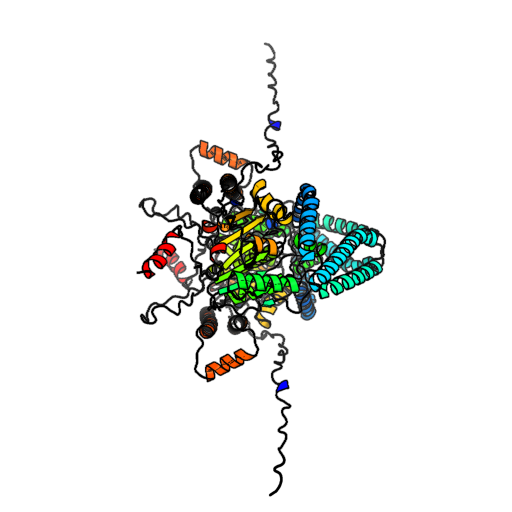25 203 ILE A N 1
ATOM 1566 C CA . ILE A 1 203 ? 2.859 -12.68 -15.508 1 97.25 203 ILE A CA 1
ATOM 1567 C C . ILE A 1 203 ? 4.133 -13.258 -14.898 1 97.25 203 ILE A C 1
ATOM 1569 O O . ILE A 1 203 ? 4.125 -13.734 -13.758 1 97.25 203 ILE A O 1
ATOM 1573 N N . HIS A 1 204 ? 5.117 -13.172 -15.625 1 96.12 204 HIS A N 1
ATOM 1574 C CA . HIS A 1 204 ? 6.352 -13.883 -15.305 1 96.12 204 HIS A CA 1
ATOM 1575 C C . HIS A 1 204 ? 7.156 -13.141 -14.242 1 96.12 204 HIS A C 1
ATOM 1577 O O . HIS A 1 204 ? 7.625 -12.023 -14.484 1 96.12 204 HIS A O 1
ATOM 1583 N N . ASN A 1 205 ? 7.242 -13.719 -13.094 1 95.19 205 ASN A N 1
ATOM 1584 C CA . ASN A 1 205 ? 8.18 -13.273 -12.07 1 95.19 205 ASN A CA 1
ATOM 1585 C C . ASN A 1 205 ? 9.594 -13.758 -12.352 1 95.19 205 ASN A C 1
ATOM 1587 O O . ASN A 1 205 ? 10.008 -14.805 -11.844 1 95.19 205 ASN A O 1
ATOM 1591 N N . ARG A 1 206 ? 10.312 -12.961 -12.984 1 93.62 206 ARG A N 1
ATOM 1592 C CA . ARG A 1 206 ? 11.625 -13.352 -13.492 1 93.62 206 ARG A CA 1
ATOM 1593 C C . ARG A 1 206 ? 12.602 -13.586 -12.352 1 93.62 206 ARG A C 1
ATOM 1595 O O . ARG A 1 206 ? 12.609 -12.844 -11.367 1 93.62 206 ARG A O 1
ATOM 1602 N N . THR A 1 207 ? 13.398 -14.578 -12.555 1 91.75 207 THR A N 1
ATOM 1603 C CA . THR A 1 207 ? 14.312 -14.977 -11.484 1 91.75 207 THR A CA 1
ATOM 1604 C C . THR A 1 207 ? 15.688 -14.352 -11.688 1 91.75 207 THR A C 1
ATOM 1606 O O . THR A 1 207 ? 16.125 -14.156 -12.828 1 91.75 207 THR A O 1
ATOM 1609 N N . LEU A 1 208 ? 16.391 -13.961 -10.695 1 91.12 208 LEU A N 1
ATOM 1610 C CA . LEU A 1 208 ? 17.781 -13.555 -10.656 1 91.12 208 LEU A CA 1
ATOM 1611 C C . LEU A 1 208 ? 18.641 -14.586 -9.922 1 91.12 208 LEU A C 1
ATOM 1613 O O . LEU A 1 208 ? 19.812 -14.359 -9.664 1 91.12 208 LEU A O 1
ATOM 1617 N N . GLY A 1 209 ? 17.969 -15.703 -9.68 1 90.25 209 GLY A N 1
ATOM 1618 C CA . GLY A 1 209 ? 18.578 -16.719 -8.82 1 90.25 209 GLY A CA 1
ATOM 1619 C C . GLY A 1 209 ? 17.891 -16.844 -7.48 1 90.25 209 GLY A C 1
ATOM 1620 O O . GLY A 1 209 ? 17.344 -15.883 -6.961 1 90.25 209 GLY A O 1
ATOM 1621 N N . LEU A 1 210 ? 18.016 -17.969 -6.914 1 87.69 210 LEU A N 1
ATOM 1622 C CA . LEU A 1 210 ? 17.25 -18.281 -5.719 1 87.69 210 LEU A CA 1
ATOM 1623 C C . LEU A 1 210 ? 17.625 -17.375 -4.562 1 87.69 210 LEU A C 1
ATOM 1625 O O . LEU A 1 210 ? 16.766 -16.734 -3.955 1 87.69 210 LEU A O 1
ATOM 1629 N N . PRO A 1 211 ? 18.891 -17.156 -4.215 1 89.69 211 PRO A N 1
ATOM 1630 C CA . PRO A 1 211 ? 19.234 -16.297 -3.068 1 89.69 211 PRO A CA 1
ATOM 1631 C C . PRO A 1 211 ? 18.797 -14.852 -3.256 1 89.69 211 PRO A C 1
ATOM 1633 O O . PRO A 1 211 ? 18.266 -14.234 -2.324 1 89.69 211 PRO A O 1
ATOM 1636 N N . LEU A 1 212 ? 18.984 -14.336 -4.43 1 91.25 212 LEU A N 1
ATOM 1637 C CA . LEU A 1 212 ? 18.594 -12.953 -4.68 1 91.25 212 LEU A CA 1
ATOM 1638 C C . LEU A 1 212 ? 17.078 -12.82 -4.715 1 91.25 212 LEU A C 1
ATOM 1640 O O . LEU A 1 212 ? 16.516 -11.812 -4.254 1 91.25 212 LEU A O 1
ATOM 1644 N N . ASP A 1 213 ? 16.391 -13.82 -5.305 1 91.19 213 ASP A N 1
ATOM 1645 C CA . ASP A 1 213 ? 14.93 -13.828 -5.277 1 91.19 213 ASP A CA 1
ATOM 1646 C C . ASP A 1 213 ? 14.406 -13.766 -3.846 1 91.19 213 ASP A C 1
ATOM 1648 O O . ASP A 1 213 ? 13.5 -12.992 -3.545 1 91.19 213 ASP A O 1
ATOM 1652 N N . LEU A 1 214 ? 15.016 -14.555 -3.023 1 86.56 214 LEU A N 1
ATOM 1653 C CA . LEU A 1 214 ? 14.586 -14.617 -1.632 1 86.56 214 LEU A CA 1
ATOM 1654 C C . LEU A 1 214 ? 14.922 -13.32 -0.903 1 86.56 214 LEU A C 1
ATOM 1656 O O . LEU A 1 214 ? 14.125 -12.836 -0.089 1 86.56 214 LEU A O 1
ATOM 1660 N N . LEU A 1 215 ? 16.047 -12.758 -1.204 1 86.5 215 LEU A N 1
ATOM 1661 C CA . LEU A 1 215 ? 16.438 -11.5 -0.58 1 86.5 215 LEU A CA 1
ATOM 1662 C C . LEU A 1 215 ? 15.445 -10.391 -0.924 1 86.5 215 LEU A C 1
ATOM 1664 O O . LEU A 1 215 ? 14.984 -9.664 -0.037 1 86.5 215 LEU A O 1
ATOM 1668 N N . PHE A 1 216 ? 15.102 -10.281 -2.16 1 88.06 216 PHE A N 1
ATOM 1669 C CA . PHE A 1 216 ? 14.148 -9.266 -2.59 1 88.06 216 PHE A CA 1
ATOM 1670 C C . PHE A 1 216 ? 12.766 -9.539 -2.004 1 88.06 216 PHE A C 1
ATOM 1672 O O . PHE A 1 216 ? 12.023 -8.602 -1.699 1 88.06 216 PHE A O 1
ATOM 1679 N N . HIS A 1 217 ? 12.453 -10.789 -1.877 1 88.25 217 HIS A N 1
ATOM 1680 C CA . HIS A 1 217 ? 11.18 -11.18 -1.275 1 88.25 217 HIS A CA 1
ATOM 1681 C C . HIS A 1 217 ? 11.094 -10.727 0.179 1 88.25 217 HIS A C 1
ATOM 1683 O O . HIS A 1 217 ? 10.102 -10.133 0.593 1 88.25 217 HIS A O 1
ATOM 1689 N N . PHE A 1 218 ? 12.141 -10.883 0.93 1 83.88 218 PHE A N 1
ATOM 1690 C CA . PHE A 1 218 ? 12.141 -10.562 2.354 1 83.88 218 PHE A CA 1
ATOM 1691 C C . PHE A 1 218 ? 12.211 -9.055 2.57 1 83.88 218 PHE A C 1
ATOM 1693 O O . PHE A 1 218 ? 11.656 -8.539 3.545 1 83.88 218 PHE A O 1
ATOM 1700 N N . LEU A 1 219 ? 12.812 -8.359 1.643 1 80.56 219 LEU A N 1
ATOM 1701 C CA . LEU A 1 219 ? 12.922 -6.906 1.765 1 80.56 219 LEU A CA 1
ATOM 1702 C C . LEU A 1 219 ? 11.656 -6.223 1.266 1 80.56 219 LEU A C 1
ATOM 1704 O O . LEU A 1 219 ? 11.484 -5.016 1.449 1 80.56 219 LEU A O 1
ATOM 1708 N N . SER A 1 220 ? 10.695 -6.953 0.75 1 78.5 220 SER A N 1
ATOM 1709 C CA . SER A 1 220 ? 9.43 -6.441 0.232 1 78.5 220 SER A CA 1
ATOM 1710 C C . SER A 1 220 ? 9.656 -5.25 -0.696 1 78.5 220 SER A C 1
ATOM 1712 O O . SER A 1 220 ? 8.961 -4.234 -0.59 1 78.5 220 SER A O 1
ATOM 1714 N N . THR A 1 221 ? 10.617 -5.359 -1.596 1 75.88 221 THR A N 1
ATOM 1715 C CA . THR A 1 221 ? 10.93 -4.285 -2.533 1 75.88 221 THR A CA 1
ATOM 1716 C C . THR A 1 221 ? 10.016 -4.355 -3.756 1 75.88 221 THR A C 1
ATOM 1718 O O . THR A 1 221 ? 9.719 -5.441 -4.254 1 75.88 221 THR A O 1
ATOM 1721 N N . ALA A 1 222 ? 9.602 -3.227 -4.172 1 77.75 222 ALA A N 1
ATOM 1722 C CA . ALA A 1 222 ? 8.789 -3.178 -5.383 1 77.75 222 ALA A CA 1
ATOM 1723 C C . ALA A 1 222 ? 9.625 -3.514 -6.617 1 77.75 222 ALA A C 1
ATOM 1725 O O . ALA A 1 222 ? 10.68 -2.916 -6.844 1 77.75 222 ALA A O 1
ATOM 1726 N N . MET A 1 223 ? 9.203 -4.512 -7.312 1 85 223 MET A N 1
ATOM 1727 C CA . MET A 1 223 ? 9.859 -4.977 -8.531 1 85 223 MET A CA 1
ATOM 1728 C C . MET A 1 223 ? 9.008 -4.664 -9.758 1 85 223 MET A C 1
ATOM 1730 O O . MET A 1 223 ? 7.824 -4.352 -9.633 1 85 223 MET A O 1
ATOM 1734 N N . PRO A 1 224 ? 9.602 -4.742 -10.953 1 86.62 224 PRO A N 1
ATOM 1735 C CA . PRO A 1 224 ? 8.852 -4.441 -12.18 1 86.62 224 PRO A CA 1
ATOM 1736 C C . PRO A 1 224 ? 7.609 -5.309 -12.344 1 86.62 224 PRO A C 1
ATOM 1738 O O . PRO A 1 224 ? 6.625 -4.879 -12.945 1 86.62 224 PRO A O 1
ATOM 1741 N N . ILE A 1 225 ? 7.703 -6.484 -11.789 1 91.31 225 ILE A N 1
ATOM 1742 C CA . ILE A 1 225 ? 6.555 -7.375 -11.914 1 91.31 225 ILE A CA 1
ATOM 1743 C C . ILE A 1 225 ? 5.348 -6.77 -11.195 1 91.31 225 ILE A C 1
ATOM 1745 O O . ILE A 1 225 ? 4.207 -6.965 -11.617 1 91.31 225 ILE A O 1
ATOM 1749 N N . HIS A 1 226 ? 5.543 -6 -10.148 1 92.56 226 HIS A N 1
ATOM 1750 C CA . HIS A 1 226 ? 4.453 -5.355 -9.438 1 92.56 226 HIS A CA 1
ATOM 1751 C C . HIS A 1 226 ? 3.688 -4.398 -10.344 1 92.56 226 HIS A C 1
ATOM 1753 O O . HIS A 1 226 ? 2.455 -4.398 -10.359 1 92.56 226 HIS A O 1
ATOM 1759 N N . ARG A 1 227 ? 4.379 -3.684 -11.117 1 91.38 227 ARG A N 1
ATOM 1760 C CA . ARG A 1 227 ? 3.762 -2.715 -12.023 1 91.38 227 ARG A CA 1
ATOM 1761 C C . ARG A 1 227 ? 3.037 -3.418 -13.164 1 91.38 227 ARG A C 1
ATOM 1763 O O . ARG A 1 227 ? 1.938 -3.018 -13.547 1 91.38 227 ARG A O 1
ATOM 1770 N N . THR A 1 228 ? 3.678 -4.426 -13.695 1 92.38 228 THR A N 1
ATOM 1771 C CA . THR A 1 228 ? 3.07 -5.172 -14.789 1 92.38 228 THR A CA 1
ATOM 1772 C C . THR A 1 228 ? 1.772 -5.84 -14.344 1 92.38 228 THR A C 1
ATOM 1774 O O . THR A 1 228 ? 0.756 -5.762 -15.031 1 92.38 228 THR A O 1
ATOM 1777 N N . LEU A 1 229 ? 1.885 -6.461 -13.195 1 95.69 229 LEU A N 1
ATOM 1778 C CA . LEU A 1 229 ? 0.697 -7.129 -12.672 1 95.69 229 LEU A CA 1
ATOM 1779 C C . LEU A 1 229 ? -0.401 -6.117 -12.359 1 95.69 229 LEU A C 1
ATOM 1781 O O . LEU A 1 229 ? -1.575 -6.363 -12.648 1 95.69 229 LEU A O 1
ATOM 1785 N N . TYR A 1 230 ? -0.066 -5.008 -11.766 1 94 230 TYR A N 1
ATOM 1786 C CA . TYR A 1 230 ? -1.032 -3.959 -11.461 1 94 230 TYR A CA 1
ATOM 1787 C C . TYR A 1 230 ? -1.75 -3.496 -12.719 1 94 230 TYR A C 1
ATOM 1789 O O . TYR A 1 230 ? -2.98 -3.424 -12.75 1 94 230 TYR A O 1
ATOM 1797 N N . SER A 1 231 ? -0.992 -3.18 -13.719 1 90.38 231 SER A N 1
ATOM 1798 C CA . SER A 1 231 ? -1.559 -2.697 -14.977 1 90.38 231 SER A CA 1
ATOM 1799 C C . SER A 1 231 ? -2.463 -3.746 -15.617 1 90.38 231 SER A C 1
ATOM 1801 O O . SER A 1 231 ? -3.566 -3.43 -16.062 1 90.38 231 SER A O 1
ATOM 1803 N N . GLN A 1 232 ? -2.033 -4.988 -15.602 1 92.88 232 GLN A N 1
ATOM 1804 C CA . GLN A 1 232 ? -2.812 -6.062 -16.203 1 92.88 232 GLN A CA 1
ATOM 1805 C C . GLN A 1 232 ? -4.121 -6.289 -15.453 1 92.88 232 GLN A C 1
ATOM 1807 O O . GLN A 1 232 ? -5.18 -6.43 -16.062 1 92.88 232 GLN A O 1
ATOM 1812 N N . LEU A 1 233 ? -4.047 -6.363 -14.156 1 94.94 233 LEU A N 1
ATOM 1813 C CA . LEU A 1 233 ? -5.242 -6.594 -13.352 1 94.94 233 LEU A CA 1
ATOM 1814 C C . LEU A 1 233 ? -6.211 -5.418 -13.469 1 94.94 233 LEU A C 1
ATOM 1816 O O . LEU A 1 233 ? -7.422 -5.613 -13.602 1 94.94 233 LEU A O 1
ATOM 1820 N N . ARG A 1 234 ? -5.664 -4.266 -13.344 1 91.62 234 ARG A N 1
ATOM 1821 C CA . ARG A 1 234 ? -6.5 -3.072 -13.445 1 91.62 234 ARG A CA 1
ATOM 1822 C C . ARG A 1 234 ? -7.227 -3.027 -14.789 1 91.62 234 ARG A C 1
ATOM 1824 O O . ARG A 1 234 ? -8.438 -2.803 -14.836 1 91.62 234 ARG A O 1
ATOM 1831 N N . GLU A 1 235 ? -6.531 -3.248 -15.891 1 88.5 235 GLU A N 1
ATOM 1832 C CA . GLU A 1 235 ? -7.117 -3.248 -17.234 1 88.5 235 GLU A CA 1
ATOM 1833 C C . GLU A 1 235 ? -8.195 -4.32 -17.359 1 88.5 235 GLU A C 1
ATOM 1835 O O . GLU A 1 235 ? -9.273 -4.066 -17.906 1 88.5 235 GLU A O 1
ATOM 1840 N N . THR A 1 236 ? -7.922 -5.469 -16.828 1 91.62 236 THR A N 1
ATOM 1841 C CA . THR A 1 236 ? -8.859 -6.586 -16.906 1 91.62 236 THR A CA 1
ATOM 1842 C C . THR A 1 236 ? -10.117 -6.305 -16.094 1 91.62 236 THR A C 1
ATOM 1844 O O . THR A 1 236 ? -11.227 -6.562 -16.547 1 91.62 236 THR A O 1
ATOM 1847 N N . LEU A 1 237 ? -9.961 -5.773 -14.953 1 92.06 237 LEU A N 1
ATOM 1848 C CA . LEU A 1 237 ? -11.086 -5.516 -14.055 1 92.06 237 LEU A CA 1
ATOM 1849 C C . LEU A 1 237 ? -11.961 -4.395 -14.602 1 92.06 237 LEU A C 1
ATOM 1851 O O . LEU A 1 237 ? -13.172 -4.375 -14.367 1 92.06 237 LEU A O 1
ATOM 1855 N N . LEU A 1 238 ? -11.359 -3.479 -15.328 1 86.69 238 LEU A N 1
ATOM 1856 C CA . LEU A 1 238 ? -12.086 -2.336 -15.875 1 86.69 238 LEU A CA 1
ATOM 1857 C C . LEU A 1 238 ? -12.789 -2.709 -17.172 1 86.69 238 LEU A C 1
ATOM 1859 O O . LEU A 1 238 ? -13.68 -1.982 -17.641 1 86.69 238 LEU A O 1
ATOM 1863 N N . SER A 1 239 ? -12.43 -3.834 -17.719 1 83.88 239 SER A N 1
ATOM 1864 C CA . SER A 1 239 ? -13.047 -4.277 -18.969 1 83.88 239 SER A CA 1
ATOM 1865 C C . SER A 1 239 ? -14.469 -4.785 -18.719 1 83.88 239 SER A C 1
ATOM 1867 O O . SER A 1 239 ? -14.672 -5.754 -17.984 1 83.88 239 SER A O 1
ATOM 1869 N N . PRO A 1 240 ? -15.438 -4.191 -19.344 1 80.06 240 PRO A N 1
ATOM 1870 C CA . PRO A 1 240 ? -16.828 -4.578 -19.094 1 80.06 240 PRO A CA 1
ATOM 1871 C C . PRO A 1 240 ? -17.156 -5.973 -19.609 1 80.06 240 PRO A C 1
ATOM 1873 O O . PRO A 1 240 ? -18.078 -6.629 -19.109 1 80.06 240 PRO A O 1
ATOM 1876 N N . SER A 1 241 ? -16.422 -6.383 -20.562 1 82.5 241 SER A N 1
ATOM 1877 C CA . SER A 1 241 ? -16.688 -7.695 -21.141 1 82.5 241 SER A CA 1
ATOM 1878 C C . SER A 1 241 ? -16.25 -8.812 -20.203 1 82.5 241 SER A C 1
ATOM 1880 O O . SER A 1 241 ? -16.688 -9.961 -20.344 1 82.5 241 SER A O 1
ATOM 1882 N N . ILE A 1 242 ? -15.469 -8.445 -19.281 1 89.38 242 ILE A N 1
ATOM 1883 C CA . ILE A 1 242 ? -14.953 -9.461 -18.375 1 89.38 242 ILE A CA 1
ATOM 1884 C C . ILE A 1 242 ? -15.781 -9.477 -17.094 1 89.38 242 ILE A C 1
ATOM 1886 O O . ILE A 1 242 ? -15.906 -8.461 -16.406 1 89.38 242 ILE A O 1
ATOM 1890 N N . GLN A 1 243 ? -16.297 -10.586 -16.75 1 90.19 243 GLN A N 1
ATOM 1891 C CA . GLN A 1 243 ? -17.156 -10.711 -15.586 1 90.19 243 GLN A CA 1
ATOM 1892 C C . GLN A 1 243 ? -16.438 -11.406 -14.43 1 90.19 243 GLN A C 1
ATOM 1894 O O . GLN A 1 243 ? -16.844 -11.273 -13.273 1 90.19 243 GLN A O 1
ATOM 1899 N N . LYS A 1 244 ? -15.445 -12.125 -14.805 1 94.38 244 LYS A N 1
ATOM 1900 C CA . LYS A 1 244 ? -14.719 -12.883 -13.789 1 94.38 244 LYS A CA 1
ATOM 1901 C C . LYS A 1 244 ? -13.219 -12.883 -14.086 1 94.38 244 LYS A C 1
ATOM 1903 O O . LYS A 1 244 ? -12.805 -13.07 -15.227 1 94.38 244 LYS A O 1
ATOM 1908 N N . VAL A 1 245 ? -12.492 -12.648 -13.047 1 96.56 245 VAL A N 1
ATOM 1909 C CA . VAL A 1 245 ? -11.039 -12.688 -13.141 1 96.56 245 VAL A CA 1
ATOM 1910 C C . VAL A 1 245 ? -10.484 -13.672 -12.117 1 96.56 245 VAL A C 1
ATOM 1912 O O . VAL A 1 245 ? -10.664 -13.5 -10.906 1 96.56 245 VAL A O 1
ATOM 1915 N N . VAL A 1 246 ? -9.844 -14.742 -12.555 1 97.19 246 VAL A N 1
ATOM 1916 C CA . VAL A 1 246 ? -9.289 -15.766 -11.68 1 97.19 246 VAL A CA 1
ATOM 1917 C C . VAL A 1 246 ? -7.77 -15.625 -11.625 1 97.19 246 VAL A C 1
ATOM 1919 O O . VAL A 1 246 ? -7.102 -15.648 -12.656 1 97.19 246 VAL A O 1
ATOM 1922 N N . ILE A 1 247 ? -7.227 -15.477 -10.414 1 98.44 247 ILE A N 1
ATOM 1923 C CA . ILE A 1 247 ? -5.785 -15.344 -10.227 1 98.44 247 ILE A CA 1
ATOM 1924 C C . ILE A 1 247 ? -5.23 -16.594 -9.555 1 98.44 247 ILE A C 1
ATOM 1926 O O . ILE A 1 247 ? -5.73 -17.016 -8.508 1 98.44 247 ILE A O 1
ATOM 1930 N N . LEU A 1 248 ? -4.277 -17.219 -10.125 1 98.5 248 LEU A N 1
ATOM 1931 C CA . LEU A 1 248 ? -3.498 -18.312 -9.555 1 98.5 248 LEU A CA 1
ATOM 1932 C C . LEU A 1 248 ? -2.064 -17.859 -9.273 1 98.5 248 LEU A C 1
ATOM 1934 O O . LEU A 1 248 ? -1.461 -17.156 -10.086 1 98.5 248 LEU A O 1
ATOM 1938 N N . SER A 1 249 ? -1.591 -18.156 -8.148 1 98.31 249 SER A N 1
ATOM 1939 C CA . SER A 1 249 ? -0.224 -17.75 -7.828 1 98.31 249 SER A CA 1
ATOM 1940 C C . SER A 1 249 ? 0.495 -18.844 -7.027 1 98.31 249 SER A C 1
ATOM 1942 O O . SER A 1 249 ? -0.146 -19.656 -6.367 1 98.31 249 SER A O 1
ATOM 1944 N N . HIS A 1 250 ? 1.768 -18.859 -7.176 1 97.06 250 HIS A N 1
ATOM 1945 C CA . HIS A 1 250 ? 2.596 -19.859 -6.5 1 97.06 250 HIS A CA 1
ATOM 1946 C C . HIS A 1 250 ? 3.703 -19.188 -5.691 1 97.06 250 HIS A C 1
ATOM 1948 O O . HIS A 1 250 ? 4.363 -18.266 -6.172 1 97.06 250 HIS A O 1
ATOM 1954 N N . SER A 1 251 ? 3.934 -19.609 -4.484 1 94.38 251 SER A N 1
ATOM 1955 C CA . SER A 1 251 ? 5.062 -19.266 -3.627 1 94.38 251 SER A CA 1
ATOM 1956 C C . SER A 1 251 ? 5.207 -17.75 -3.486 1 94.38 251 SER A C 1
ATOM 1958 O O . SER A 1 251 ? 4.262 -17.062 -3.09 1 94.38 251 SER A O 1
ATOM 1960 N N . THR A 1 252 ? 6.387 -17.188 -3.939 1 94.19 252 THR A N 1
ATOM 1961 C CA . THR A 1 252 ? 6.652 -15.766 -3.742 1 94.19 252 THR A CA 1
ATOM 1962 C C . THR A 1 252 ? 5.75 -14.914 -4.637 1 94.19 252 THR A C 1
ATOM 1964 O O . THR A 1 252 ? 5.535 -13.734 -4.367 1 94.19 252 THR A O 1
ATOM 1967 N N . GLY A 1 253 ? 5.234 -15.516 -5.664 1 96.62 253 GLY A N 1
ATOM 1968 C CA . GLY A 1 253 ? 4.301 -14.797 -6.512 1 96.62 253 GLY A CA 1
ATOM 1969 C C . GLY A 1 253 ? 3.033 -14.383 -5.793 1 96.62 253 GLY A C 1
ATOM 1970 O O . GLY A 1 253 ? 2.381 -13.406 -6.176 1 96.62 253 GLY A O 1
ATOM 1971 N N . SER A 1 254 ? 2.691 -15.125 -4.766 1 96.81 254 SER A N 1
ATOM 1972 C CA . SER A 1 254 ? 1.472 -14.836 -4.016 1 96.81 254 SER A CA 1
ATOM 1973 C C . SER A 1 254 ? 1.602 -13.539 -3.221 1 96.81 254 SER A C 1
ATOM 1975 O O . SER A 1 254 ? 0.624 -12.805 -3.051 1 96.81 254 SER A O 1
ATOM 1977 N N . LYS A 1 255 ? 2.754 -13.32 -2.693 1 94.38 255 LYS A N 1
ATOM 1978 C CA . LYS A 1 255 ? 2.967 -12.055 -1.99 1 94.38 255 LYS A CA 1
ATOM 1979 C C . LYS A 1 255 ? 2.807 -10.867 -2.934 1 94.38 255 LYS A C 1
ATOM 1981 O O . LYS A 1 255 ? 2.256 -9.836 -2.549 1 94.38 255 LYS A O 1
ATOM 1986 N N . ILE A 1 256 ? 3.299 -11.023 -4.113 1 95.69 256 ILE A N 1
ATOM 1987 C CA . ILE A 1 256 ? 3.172 -9.977 -5.117 1 95.69 256 ILE A CA 1
ATOM 1988 C C . ILE A 1 256 ? 1.696 -9.703 -5.395 1 95.69 256 ILE A C 1
ATOM 1990 O O . ILE A 1 256 ? 1.272 -8.547 -5.445 1 95.69 256 ILE A O 1
ATOM 1994 N N . VAL A 1 257 ? 0.965 -10.758 -5.555 1 97.38 257 VAL A N 1
ATOM 1995 C CA . VAL A 1 257 ? -0.469 -10.633 -5.789 1 97.38 257 VAL A CA 1
ATOM 1996 C C . VAL A 1 257 ? -1.122 -9.898 -4.621 1 97.38 257 VAL A C 1
ATOM 1998 O O . VAL A 1 257 ? -1.918 -8.977 -4.828 1 97.38 257 VAL A O 1
ATOM 2001 N N . SER A 1 258 ? -0.788 -10.297 -3.438 1 95.25 258 SER A N 1
ATOM 2002 C CA . SER A 1 258 ? -1.352 -9.68 -2.242 1 95.25 258 SER A CA 1
ATOM 2003 C C . SER A 1 258 ? -1.057 -8.18 -2.203 1 95.25 258 SER A C 1
ATOM 2005 O O . SER A 1 258 ? -1.938 -7.375 -1.895 1 95.25 258 SER A O 1
ATOM 2007 N N . ASP A 1 259 ? 0.126 -7.793 -2.488 1 92.62 259 ASP A N 1
ATOM 2008 C CA . ASP A 1 259 ? 0.527 -6.387 -2.484 1 92.62 259 ASP A CA 1
ATOM 2009 C C . ASP A 1 259 ? -0.295 -5.578 -3.484 1 92.62 259 ASP A C 1
ATOM 2011 O O . ASP A 1 259 ? -0.747 -4.473 -3.174 1 92.62 259 ASP A O 1
ATOM 2015 N N . ILE A 1 260 ? -0.438 -6.121 -4.629 1 94.81 260 ILE A N 1
ATOM 2016 C CA . ILE A 1 260 ? -1.142 -5.406 -5.688 1 94.81 260 ILE A CA 1
ATOM 2017 C C . ILE A 1 260 ? -2.627 -5.312 -5.348 1 94.81 260 ILE A C 1
ATOM 2019 O O . ILE A 1 260 ? -3.275 -4.305 -5.641 1 94.81 260 ILE A O 1
ATOM 2023 N N . LEU A 1 261 ? -3.15 -6.359 -4.738 1 95.31 261 LEU A N 1
ATOM 2024 C CA . LEU A 1 261 ? -4.547 -6.336 -4.324 1 95.31 261 LEU A CA 1
ATOM 2025 C C . LEU A 1 261 ? -4.805 -5.203 -3.336 1 95.31 261 LEU A C 1
ATOM 2027 O O . LEU A 1 261 ? -5.844 -4.539 -3.398 1 95.31 261 LEU A O 1
ATOM 2031 N N . ASP A 1 262 ? -3.918 -4.965 -2.438 1 92.12 262 ASP A N 1
ATOM 2032 C CA . ASP A 1 262 ? -4.059 -3.879 -1.473 1 92.12 262 ASP A CA 1
ATOM 2033 C C . ASP A 1 262 ? -4.199 -2.533 -2.18 1 92.12 262 ASP A C 1
ATOM 2035 O O . ASP A 1 262 ? -5.051 -1.721 -1.815 1 92.12 262 ASP A O 1
ATOM 2039 N N . GLN A 1 263 ? -3.371 -2.363 -3.141 1 91.5 263 GLN A N 1
ATOM 2040 C CA . GLN A 1 263 ? -3.428 -1.103 -3.873 1 91.5 263 GLN A CA 1
ATOM 2041 C C . GLN A 1 263 ? -4.715 -0.995 -4.688 1 91.5 263 GLN A C 1
ATOM 2043 O O . GLN A 1 263 ? -5.301 0.085 -4.793 1 91.5 263 GLN A O 1
ATOM 2048 N N . LEU A 1 264 ? -5.105 -2.086 -5.297 1 93.88 264 LEU A N 1
ATOM 2049 C CA . LEU A 1 264 ? -6.309 -2.066 -6.121 1 93.88 264 LEU A CA 1
ATOM 2050 C C . LEU A 1 264 ? -7.543 -1.765 -5.277 1 93.88 264 LEU A C 1
ATOM 2052 O O . LEU A 1 264 ? -8.477 -1.111 -5.746 1 93.88 264 LEU A O 1
ATOM 2056 N N . HIS A 1 265 ? -7.555 -2.209 -4.027 1 92.69 265 HIS A N 1
ATOM 2057 C CA . HIS A 1 265 ? -8.656 -1.884 -3.127 1 92.69 265 HIS A CA 1
ATOM 2058 C C . HIS A 1 265 ? -8.766 -0.378 -2.91 1 92.69 265 HIS A C 1
ATOM 2060 O O . HIS A 1 265 ? -9.859 0.147 -2.709 1 92.69 265 HIS A O 1
ATOM 2066 N N . ALA A 1 266 ? -7.66 0.258 -2.953 1 90.25 266 ALA A N 1
ATOM 2067 C CA . ALA A 1 266 ? -7.625 1.701 -2.727 1 90.25 266 ALA A CA 1
ATOM 2068 C C . ALA A 1 266 ? -8.008 2.465 -3.992 1 90.25 266 ALA A C 1
ATOM 2070 O O . ALA A 1 266 ? -8.391 3.633 -3.926 1 90.25 266 ALA A O 1
ATOM 2071 N N . ASP A 1 267 ? -7.895 1.801 -5.152 1 89.81 267 ASP A N 1
ATOM 2072 C CA . ASP A 1 267 ? -8.023 2.523 -6.414 1 89.81 267 ASP A CA 1
ATOM 2073 C C . ASP A 1 267 ? -9.367 2.23 -7.078 1 89.81 267 ASP A C 1
ATOM 2075 O O . ASP A 1 267 ? -9.883 3.055 -7.836 1 89.81 267 ASP A O 1
ATOM 2079 N N . LEU A 1 268 ? -9.891 1.034 -6.859 1 91 268 LEU A N 1
ATOM 2080 C CA . LEU A 1 268 ? -11.07 0.589 -7.59 1 91 268 LEU A CA 1
ATOM 2081 C C . LEU A 1 268 ? -12.25 0.384 -6.648 1 91 268 LEU A C 1
ATOM 2083 O O . LEU A 1 268 ? -12.062 0.083 -5.465 1 91 268 LEU A O 1
ATOM 2087 N N . PRO A 1 269 ? -13.414 0.62 -7.223 1 89.25 269 PRO A N 1
ATOM 2088 C CA . PRO A 1 269 ? -14.594 0.334 -6.402 1 89.25 269 PRO A CA 1
ATOM 2089 C C . PRO A 1 269 ? -14.719 -1.146 -6.051 1 89.25 269 PRO A C 1
ATOM 2091 O O . PRO A 1 269 ? -14.219 -2.004 -6.785 1 89.25 269 PRO A O 1
ATOM 2094 N N . ALA A 1 270 ? -15.422 -1.413 -4.977 1 89.31 270 ALA A N 1
ATOM 2095 C CA . ALA A 1 270 ? -15.602 -2.77 -4.469 1 89.31 270 ALA A CA 1
ATOM 2096 C C . ALA A 1 270 ? -16.328 -3.645 -5.488 1 89.31 270 ALA A C 1
ATOM 2098 O O . ALA A 1 270 ? -16.094 -4.852 -5.559 1 89.31 270 ALA A O 1
ATOM 2099 N N . SER A 1 271 ? -17.141 -3.078 -6.285 1 88.44 271 SER A N 1
ATOM 2100 C CA . SER A 1 271 ? -17.922 -3.838 -7.262 1 88.44 271 SER A CA 1
ATOM 2101 C C . SER A 1 271 ? -17.016 -4.473 -8.312 1 88.44 271 SER A C 1
ATOM 2103 O O . SER A 1 271 ? -17.281 -5.586 -8.773 1 88.44 271 SER A O 1
ATOM 2105 N N . LEU A 1 272 ? -16.016 -3.738 -8.711 1 91.06 272 LEU A N 1
ATOM 2106 C CA . LEU A 1 272 ? -15.07 -4.281 -9.68 1 91.06 272 LEU A CA 1
ATOM 2107 C C . LEU A 1 272 ? -14.195 -5.352 -9.039 1 91.06 272 LEU A C 1
ATOM 2109 O O . LEU A 1 272 ? -13.891 -6.367 -9.672 1 91.06 272 LEU A O 1
ATOM 2113 N N . MET A 1 273 ? -13.828 -5.137 -7.797 1 93.75 273 MET A N 1
ATOM 2114 C CA . MET A 1 273 ? -13 -6.094 -7.074 1 93.75 273 MET A CA 1
ATOM 2115 C C . MET A 1 273 ? -13.742 -7.402 -6.848 1 93.75 273 MET A C 1
ATOM 2117 O O . MET A 1 273 ? -13.125 -8.453 -6.688 1 93.75 273 MET A O 1
ATOM 2121 N N . ALA A 1 274 ? -15.039 -7.336 -6.844 1 92.44 274 ALA A N 1
ATOM 2122 C CA . ALA A 1 274 ? -15.875 -8.5 -6.582 1 92.44 274 ALA A CA 1
ATOM 2123 C C . ALA A 1 274 ? -15.797 -9.508 -7.727 1 92.44 274 ALA A C 1
ATOM 2125 O O . ALA A 1 274 ? -16.234 -10.656 -7.586 1 92.44 274 ALA A O 1
ATOM 2126 N N . LYS A 1 275 ? -15.195 -9.102 -8.836 1 93.88 275 LYS A N 1
ATOM 2127 C CA . LYS A 1 275 ? -15.016 -9.992 -9.977 1 93.88 275 LYS A CA 1
ATOM 2128 C C . LYS A 1 275 ? -13.883 -10.992 -9.734 1 93.88 275 LYS A C 1
ATOM 2130 O O . LYS A 1 275 ? -13.742 -11.969 -10.469 1 93.88 275 LYS A O 1
ATOM 2135 N N . LEU A 1 276 ? -13.117 -10.812 -8.68 1 96.75 276 LEU A N 1
ATOM 2136 C CA . LEU A 1 276 ? -11.875 -11.555 -8.492 1 96.75 276 LEU A CA 1
ATOM 2137 C C . LEU A 1 276 ? -12.125 -12.875 -7.773 1 96.75 276 LEU A C 1
ATOM 2139 O O . LEU A 1 276 ? -12.961 -12.945 -6.867 1 96.75 276 LEU A O 1
ATOM 2143 N N . GLU A 1 277 ? -11.477 -13.898 -8.18 1 97.19 277 GLU A N 1
ATOM 2144 C CA . GLU A 1 277 ? -11.266 -15.172 -7.48 1 97.19 277 GLU A CA 1
ATOM 2145 C C . GLU A 1 277 ? -9.781 -15.492 -7.367 1 97.19 277 GLU A C 1
ATOM 2147 O O . GLU A 1 277 ? -9.047 -15.406 -8.352 1 97.19 277 GLU A O 1
ATOM 2152 N N . ILE A 1 278 ? -9.344 -15.844 -6.148 1 98.06 278 ILE A N 1
ATOM 2153 C CA . ILE A 1 278 ? -7.906 -15.992 -5.941 1 98.06 278 ILE A CA 1
ATOM 2154 C C . ILE A 1 278 ? -7.598 -17.375 -5.398 1 98.06 278 ILE A C 1
ATOM 2156 O O . ILE A 1 278 ? -8.227 -17.828 -4.434 1 98.06 278 ILE A O 1
ATOM 2160 N N . TYR A 1 279 ? -6.629 -18.109 -5.988 1 98.19 279 TYR A N 1
ATOM 2161 C CA . TYR A 1 279 ? -6.109 -19.391 -5.551 1 98.19 279 TYR A CA 1
ATOM 2162 C C . TYR A 1 279 ? -4.59 -19.359 -5.418 1 98.19 279 TYR A C 1
ATOM 2164 O O . TYR A 1 279 ? -3.883 -19.062 -6.387 1 98.19 279 TYR A O 1
ATOM 2172 N N . THR A 1 280 ? -4.094 -19.562 -4.246 1 97.81 280 THR A N 1
ATOM 2173 C CA . THR A 1 280 ? -2.65 -19.531 -4.039 1 97.81 280 THR A CA 1
ATOM 2174 C C . THR A 1 280 ? -2.123 -20.906 -3.691 1 97.81 280 THR A C 1
ATOM 2176 O O . THR A 1 280 ? -2.789 -21.688 -2.994 1 97.81 280 THR A O 1
ATOM 2179 N N . PHE A 1 281 ? -0.976 -21.266 -4.188 1 96.69 281 PHE A N 1
ATOM 2180 C CA . PHE A 1 281 ? -0.302 -22.531 -3.947 1 96.69 281 PHE A CA 1
ATOM 2181 C C . PHE A 1 281 ? 1.023 -22.312 -3.227 1 96.69 281 PHE A C 1
ATOM 2183 O O . PHE A 1 281 ? 1.954 -21.734 -3.791 1 96.69 281 PHE A O 1
ATOM 2190 N N . GLY A 1 282 ? 1.072 -22.75 -2.031 1 94.19 282 GLY A N 1
ATOM 2191 C CA . GLY A 1 282 ? 2.297 -22.547 -1.272 1 94.19 282 GLY A CA 1
ATOM 2192 C C . GLY A 1 282 ? 2.658 -21.094 -1.092 1 94.19 282 GLY A C 1
ATOM 2193 O O . GLY A 1 282 ? 3.822 -20.703 -1.238 1 94.19 282 GLY A O 1
ATOM 2194 N N . ALA A 1 283 ? 1.761 -20.297 -0.819 1 94.44 283 ALA A N 1
ATOM 2195 C CA . ALA A 1 283 ? 1.972 -18.859 -0.688 1 94.44 283 ALA A CA 1
ATOM 2196 C C . ALA A 1 283 ? 3.078 -18.547 0.318 1 94.44 283 ALA A C 1
ATOM 2198 O O . ALA A 1 283 ? 3.094 -19.109 1.419 1 94.44 283 ALA A O 1
ATOM 2199 N N . ALA A 1 284 ? 4.004 -17.703 -0.115 1 90 284 ALA A N 1
ATOM 2200 C CA . ALA A 1 284 ? 5.133 -17.312 0.728 1 90 284 ALA A CA 1
ATOM 2201 C C . ALA A 1 284 ? 4.945 -15.898 1.272 1 90 284 ALA A C 1
ATOM 2203 O O . ALA A 1 284 ? 5.836 -15.055 1.146 1 90 284 ALA A O 1
ATOM 2204 N N . GLY A 1 285 ? 3.797 -15.617 1.768 1 86.44 285 GLY A N 1
ATOM 2205 C CA . GLY A 1 285 ? 3.576 -14.32 2.385 1 86.44 285 GLY A CA 1
ATOM 2206 C C . GLY A 1 285 ? 2.361 -13.594 1.835 1 86.44 285 GLY A C 1
ATOM 2207 O O . GLY A 1 285 ? 1.643 -14.133 0.99 1 86.44 285 GLY A O 1
ATOM 2208 N N . GLY A 1 286 ? 2.197 -12.375 2.426 1 87 286 GLY A N 1
ATOM 2209 C CA . GLY A 1 286 ? 1.05 -11.57 2.053 1 87 286 GLY A CA 1
ATOM 2210 C C . GLY A 1 286 ? -0.035 -11.547 3.111 1 87 286 GLY A C 1
ATOM 2211 O O . GLY A 1 286 ? -0.116 -12.453 3.943 1 87 286 GLY A O 1
ATOM 2212 N N . SER A 1 287 ? -0.839 -10.531 3.016 1 86.06 287 SER A N 1
ATOM 2213 C CA . SER A 1 287 ? -1.946 -10.422 3.959 1 86.06 287 SER A CA 1
ATOM 2214 C C . SER A 1 287 ? -3.275 -10.758 3.295 1 86.06 287 SER A C 1
ATOM 2216 O O . SER A 1 287 ? -4.23 -11.156 3.969 1 86.06 287 SER A O 1
ATOM 2218 N N . PHE A 1 288 ? -3.35 -10.648 2.033 1 92.62 288 PHE A N 1
ATOM 2219 C CA . PHE A 1 288 ? -4.578 -10.852 1.277 1 92.62 288 PHE A CA 1
ATOM 2220 C C . PHE A 1 288 ? -5.758 -10.18 1.964 1 92.62 288 PHE A C 1
ATOM 2222 O O . PHE A 1 288 ? -6.789 -10.812 2.211 1 92.62 288 PHE A O 1
ATOM 2229 N N . SER A 1 289 ? -5.523 -8.891 2.164 1 90.5 289 SER A N 1
ATOM 2230 C CA . SER A 1 289 ? -6.57 -8.078 2.779 1 90.5 289 SER A CA 1
ATOM 2231 C C . SER A 1 289 ? -7.836 -8.07 1.928 1 90.5 289 SER A C 1
ATOM 2233 O O . SER A 1 289 ? -7.762 -7.98 0.7 1 90.5 289 SER A O 1
ATOM 2235 N N . ASN A 1 290 ? -8.906 -8.281 2.564 1 92.5 290 ASN A N 1
ATOM 2236 C CA . ASN A 1 290 ? -10.234 -8.312 1.962 1 92.5 290 ASN A CA 1
ATOM 2237 C C . ASN A 1 290 ? -11.266 -7.617 2.842 1 92.5 290 ASN A C 1
ATOM 2239 O O . ASN A 1 290 ? -11.812 -8.219 3.77 1 92.5 290 ASN A O 1
ATOM 2243 N N . PRO A 1 291 ? -11.477 -6.367 2.547 1 89.81 291 PRO A N 1
ATOM 2244 C CA . PRO A 1 291 ? -12.375 -5.609 3.418 1 89.81 291 PRO A CA 1
ATOM 2245 C C . PRO A 1 291 ? -13.82 -6.105 3.35 1 89.81 291 PRO A C 1
ATOM 2247 O O . PRO A 1 291 ? -14.211 -6.746 2.371 1 89.81 291 PRO A O 1
ATOM 2250 N N . LEU A 1 292 ? -14.57 -5.789 4.465 1 87.19 292 LEU A N 1
ATOM 2251 C CA . LEU A 1 292 ? -16 -6.094 4.5 1 87.19 292 LEU A CA 1
ATOM 2252 C C . LEU A 1 292 ? -16.781 -5.137 3.602 1 87.19 292 LEU A C 1
ATOM 2254 O O . LEU A 1 292 ? -16.391 -3.973 3.449 1 87.19 292 LEU A O 1
ATOM 2258 N N . VAL A 1 293 ? -17.75 -5.621 2.891 1 82.81 293 VAL A N 1
ATOM 2259 C CA . VAL A 1 293 ? -18.578 -4.766 2.043 1 82.81 293 VAL A CA 1
ATOM 2260 C C . VAL A 1 293 ? -19.328 -3.756 2.904 1 82.81 293 VAL A C 1
ATOM 2262 O O . VAL A 1 293 ? -19.344 -2.562 2.6 1 82.81 293 VAL A O 1
ATOM 2265 N N . ASN A 1 294 ? -20.094 -4.16 3.857 1 69.75 294 ASN A N 1
ATOM 2266 C CA . ASN A 1 294 ? -20.812 -3.258 4.75 1 69.75 294 ASN A CA 1
ATOM 2267 C C . ASN A 1 294 ? -20.406 -3.473 6.207 1 69.75 294 ASN A C 1
ATOM 2269 O O . ASN A 1 294 ? -20.062 -4.59 6.602 1 69.75 294 ASN A O 1
ATOM 2273 N N . SER A 1 295 ? -20.016 -2.289 6.781 1 59.16 295 SER A N 1
ATOM 2274 C CA . SER A 1 295 ? -19.797 -2.42 8.219 1 59.16 295 SER A CA 1
ATOM 2275 C C . SER A 1 295 ? -21.125 -2.484 8.969 1 59.16 295 SER A C 1
ATOM 2277 O O . SER A 1 295 ? -22.125 -1.941 8.516 1 59.16 295 SER A O 1
ATOM 2279 N N . LEU A 1 296 ? -21.438 -3.355 9.867 1 48.59 296 LEU A N 1
ATOM 2280 C CA . LEU A 1 296 ? -22.578 -3.264 10.766 1 48.59 296 LEU A CA 1
ATOM 2281 C C . LEU A 1 296 ? -22.656 -1.88 11.406 1 48.59 296 LEU A C 1
ATOM 2283 O O . LEU A 1 296 ? -21.75 -1.479 12.141 1 48.59 296 LEU A O 1
ATOM 2287 N N . ARG A 1 297 ? -22.953 -0.703 10.75 1 40.72 297 ARG A N 1
ATOM 2288 C CA . ARG A 1 297 ? -23.406 0.365 11.633 1 40.72 297 ARG A CA 1
ATOM 2289 C C . ARG A 1 297 ? -24.203 -0.197 12.805 1 40.72 297 ARG A C 1
ATOM 2291 O O . ARG A 1 297 ? -25.203 -0.892 12.609 1 40.72 297 ARG A O 1
ATOM 2298 N N . MET A 1 298 ? -23.688 -0.236 13.898 1 35.59 298 MET A N 1
ATOM 2299 C CA . MET A 1 298 ? -24.406 -0.193 15.172 1 35.59 298 MET A CA 1
ATOM 2300 C C . MET A 1 298 ? -25.531 0.833 15.117 1 35.59 298 MET A C 1
ATOM 2302 O O . MET A 1 298 ? -25.312 2.012 15.414 1 35.59 298 MET A O 1
ATOM 2306 N N . GLU A 1 299 ? -26.203 1.184 14.117 1 35.28 299 GLU A N 1
ATOM 2307 C CA . GLU A 1 299 ? -27.359 1.978 14.5 1 35.28 299 GLU A CA 1
ATOM 2308 C C . GLU A 1 299 ? -28 1.439 15.773 1 35.28 299 GLU A C 1
ATOM 2310 O O . GLU A 1 299 ? -28.875 0.566 15.719 1 35.28 299 GLU A O 1
ATOM 2315 N N . LEU A 1 300 ? -27.328 1.352 16.828 1 32.91 300 LEU A N 1
ATOM 2316 C CA . LEU A 1 300 ? -27.938 1.204 18.156 1 32.91 300 LEU A CA 1
ATOM 2317 C C . LEU A 1 300 ? -29.094 2.191 18.328 1 32.91 300 LEU A C 1
ATOM 2319 O O . LEU A 1 300 ? -29.969 1.979 19.172 1 32.91 300 LEU A O 1
ATOM 2323 N N . GLY A 1 301 ? -29 3.531 18.062 1 29.11 301 GLY A N 1
ATOM 2324 C CA . GLY A 1 301 ? -30.047 4.363 18.625 1 29.11 301 GLY A CA 1
ATOM 2325 C C . GLY A 1 301 ? -31.406 4.105 18 1 29.11 301 GLY A C 1
ATOM 2326 O O . GLY A 1 301 ? -32.406 4.699 18.406 1 29.11 301 GLY A O 1
ATOM 2327 N N . ALA A 1 302 ? -31.672 4.406 16.703 1 29.92 302 ALA A N 1
ATOM 2328 C CA . ALA A 1 302 ? -33.125 4.664 16.641 1 29.92 302 ALA A CA 1
ATOM 2329 C C . ALA A 1 302 ? -33.906 3.566 17.344 1 29.92 302 ALA A C 1
ATOM 2331 O O . ALA A 1 302 ? -33.312 2.607 17.859 1 29.92 302 ALA A O 1
ATOM 2332 N N . HIS A 1 303 ? -35.219 3.092 16.719 1 29.59 303 HIS A N 1
ATOM 2333 C CA . HIS A 1 303 ? -36.375 2.461 17.359 1 29.59 303 HIS A CA 1
ATOM 2334 C C . HIS A 1 303 ? -36 1.079 17.891 1 29.59 303 HIS A C 1
ATOM 2336 O O . HIS A 1 303 ? -35.656 0.183 17.125 1 29.59 303 HIS A O 1
ATOM 2342 N N . ALA A 1 304 ? -35.438 0.775 19.031 1 30.86 304 ALA A N 1
ATOM 2343 C CA . ALA A 1 304 ? -35.656 -0.38 19.891 1 30.86 304 ALA A CA 1
ATOM 2344 C C . ALA A 1 304 ? -36.906 -1.147 19.5 1 30.86 304 ALA A C 1
ATOM 2346 O O . ALA A 1 304 ? -37.062 -2.311 19.875 1 30.86 304 ALA A O 1
ATOM 2347 N N . GLU A 1 305 ? -38.031 -0.498 19.281 1 30.61 305 GLU A N 1
ATOM 2348 C CA . GLU A 1 305 ? -39.25 -1.246 19.484 1 30.61 305 GLU A CA 1
ATOM 2349 C C . GLU A 1 305 ? -39.406 -2.369 18.453 1 30.61 305 GLU A C 1
ATOM 2351 O O . GLU A 1 305 ? -40.188 -3.291 18.641 1 30.61 305 GLU A O 1
ATOM 2356 N N . ASN A 1 306 ? -39.406 -2.094 17.141 1 30.23 306 ASN A N 1
ATOM 2357 C CA . ASN A 1 306 ? -39.906 -3.25 16.406 1 30.23 306 ASN A CA 1
ATOM 2358 C C . ASN A 1 306 ? -38.844 -4.359 16.328 1 30.23 306 ASN A C 1
ATOM 2360 O O . ASN A 1 306 ? -37.75 -4.16 15.797 1 30.23 306 ASN A O 1
ATOM 2364 N N . GLU A 1 307 ? -38.75 -5.383 17.203 1 34.94 307 GLU A N 1
ATOM 2365 C CA . GLU A 1 307 ? -38.219 -6.723 17.438 1 34.94 307 GLU A CA 1
ATOM 2366 C C . GLU A 1 307 ? -37.688 -7.344 16.125 1 34.94 307 GLU A C 1
ATOM 2368 O O . GLU A 1 307 ? -36.719 -8.102 16.141 1 34.94 307 GLU A O 1
ATOM 2373 N N . ASN A 1 308 ? -38.5 -7.426 15.055 1 31.23 308 ASN A N 1
ATOM 2374 C CA . ASN A 1 308 ? -38.469 -8.367 13.945 1 31.23 308 ASN A CA 1
ATOM 2375 C C . ASN A 1 308 ? -37.406 -7.945 12.906 1 31.23 308 ASN A C 1
ATOM 2377 O O . ASN A 1 308 ? -37.469 -8.391 11.758 1 31.23 308 ASN A O 1
ATOM 2381 N N . THR A 1 309 ? -37 -6.699 12.867 1 34.62 309 THR A N 1
ATOM 2382 C CA . THR A 1 309 ? -36.188 -6.531 11.68 1 34.62 309 THR A CA 1
ATOM 2383 C C . THR A 1 309 ? -34.875 -7.324 11.797 1 34.62 309 THR A C 1
ATOM 2385 O O . THR A 1 309 ? -34.062 -7.047 12.68 1 34.62 309 THR A O 1
ATOM 2388 N N . ASN A 1 310 ? -34.812 -8.531 11.609 1 34.06 310 ASN A N 1
ATOM 2389 C CA . ASN A 1 310 ? -33.719 -9.43 11.266 1 34.06 310 ASN A CA 1
ATOM 2390 C C . ASN A 1 310 ? -32.625 -8.703 10.5 1 34.06 310 ASN A C 1
ATOM 2392 O O . ASN A 1 310 ? -32.719 -8.523 9.289 1 34.06 310 ASN A O 1
ATOM 2396 N N . MET A 1 311 ? -32.125 -7.676 10.883 1 36.72 311 MET A N 1
ATOM 2397 C CA . MET A 1 311 ? -30.938 -7.121 10.258 1 36.72 311 MET A CA 1
ATOM 2398 C C . MET A 1 311 ? -29.938 -8.227 9.922 1 36.72 311 MET A C 1
ATOM 2400 O O . MET A 1 311 ? -29.312 -8.797 10.812 1 36.72 311 MET A O 1
ATOM 2404 N N . LYS A 1 312 ? -30.094 -9.031 8.945 1 39.91 312 LYS A N 1
ATOM 2405 C CA . LYS A 1 312 ? -29.141 -9.961 8.352 1 39.91 312 LYS A CA 1
ATOM 2406 C C . LYS A 1 312 ? -27.766 -9.305 8.164 1 39.91 312 LYS A C 1
ATOM 2408 O O . LYS A 1 312 ? -27.578 -8.484 7.266 1 39.91 312 LYS A O 1
ATOM 2413 N N . VAL A 1 313 ? -26.984 -8.992 9.305 1 49.34 313 VAL A N 1
ATOM 2414 C CA . VAL A 1 313 ? -25.578 -8.633 9.281 1 49.34 313 VAL A CA 1
ATOM 2415 C C . VAL A 1 313 ? -24.828 -9.484 8.258 1 49.34 313 VAL A C 1
ATOM 2417 O O . VAL A 1 313 ? -24.781 -10.711 8.383 1 49.34 313 VAL A O 1
ATOM 2420 N N . SER A 1 314 ? -24.766 -9.117 6.961 1 58.31 314 SER A N 1
ATOM 2421 C CA . SER A 1 314 ? -24.016 -9.875 5.973 1 58.31 314 SER A CA 1
ATOM 2422 C C . SER A 1 314 ? -22.516 -9.562 6.062 1 58.31 314 SER A C 1
ATOM 2424 O O . SER A 1 314 ? -22.125 -8.391 6.055 1 58.31 314 SER A O 1
ATOM 2426 N N . TYR A 1 315 ? -21.703 -10.406 6.672 1 68 315 TYR A N 1
ATOM 2427 C CA . TYR A 1 315 ? -20.25 -10.32 6.742 1 68 315 TYR A CA 1
ATOM 2428 C C . TYR A 1 315 ? -19.625 -10.758 5.43 1 68 315 TYR A C 1
ATOM 2430 O O . TYR A 1 315 ? -18.656 -11.523 5.426 1 68 315 TYR A O 1
ATOM 2438 N N . GLU A 1 316 ? -20.234 -10.234 4.348 1 82.38 316 GLU A N 1
ATOM 2439 C CA . GLU A 1 316 ? -19.672 -10.523 3.029 1 82.38 316 GLU A CA 1
ATOM 2440 C C . GLU A 1 316 ? -18.438 -9.664 2.75 1 82.38 316 GLU A C 1
ATOM 2442 O O . GLU A 1 316 ? -18.406 -8.484 3.105 1 82.38 316 GLU A O 1
ATOM 2447 N N . ARG A 1 317 ? -17.453 -10.305 2.258 1 89.81 317 ARG A N 1
ATOM 2448 C CA . ARG A 1 317 ? -16.234 -9.602 1.902 1 89.81 317 ARG A CA 1
ATOM 2449 C C . ARG A 1 317 ? -16.234 -9.203 0.43 1 89.81 317 ARG A C 1
ATOM 2451 O O . ARG A 1 317 ? -17.031 -9.727 -0.356 1 89.81 317 ARG A O 1
ATOM 2458 N N . VAL A 1 318 ? -15.492 -8.281 0.067 1 91.38 318 VAL A N 1
ATOM 2459 C CA . VAL A 1 318 ? -15.461 -7.703 -1.272 1 91.38 318 VAL A CA 1
ATOM 2460 C C . VAL A 1 318 ? -15.102 -8.781 -2.291 1 91.38 318 VAL A C 1
ATOM 2462 O O . VAL A 1 318 ? -15.805 -8.961 -3.289 1 91.38 318 VAL A O 1
ATOM 2465 N N . ILE A 1 319 ? -13.984 -9.523 -2.07 1 94.31 319 ILE A N 1
ATOM 2466 C CA . ILE A 1 319 ? -13.617 -10.633 -2.936 1 94.31 319 ILE A CA 1
ATOM 2467 C C . ILE A 1 319 ? -14.312 -11.906 -2.465 1 94.31 319 ILE A C 1
ATOM 2469 O O . ILE A 1 319 ? -14.094 -12.375 -1.345 1 94.31 319 ILE A O 1
ATOM 2473 N N . PRO A 1 320 ? -15.055 -12.453 -3.27 1 92.38 320 PRO A N 1
ATOM 2474 C CA . PRO A 1 320 ? -15.922 -13.547 -2.82 1 92.38 320 PRO A CA 1
ATOM 2475 C C . PRO A 1 320 ? -15.141 -14.82 -2.512 1 92.38 320 PRO A C 1
ATOM 2477 O O . PRO A 1 320 ? -15.461 -15.523 -1.55 1 92.38 320 PRO A O 1
ATOM 2480 N N . HIS A 1 321 ? -14.141 -15.133 -3.33 1 94.06 321 HIS A N 1
ATOM 2481 C CA . HIS A 1 321 ? -13.484 -16.422 -3.156 1 94.06 321 HIS A CA 1
ATOM 2482 C C . HIS A 1 321 ? -11.969 -16.281 -3.098 1 94.06 321 HIS A C 1
ATOM 2484 O O . HIS A 1 321 ? -11.352 -15.773 -4.039 1 94.06 321 HIS A O 1
ATOM 2490 N N . ILE A 1 322 ? -11.43 -16.672 -2.002 1 96.56 322 ILE A N 1
ATOM 2491 C CA . ILE A 1 322 ? -9.984 -16.781 -1.824 1 96.56 322 ILE A CA 1
ATOM 2492 C C . ILE A 1 322 ? -9.625 -18.109 -1.179 1 96.56 322 ILE A C 1
ATOM 2494 O O . ILE A 1 322 ? -10.141 -18.453 -0.108 1 96.56 322 ILE A O 1
ATOM 2498 N N . GLU A 1 323 ? -8.852 -18.953 -1.827 1 97.56 323 GLU A N 1
ATOM 2499 C CA . GLU A 1 323 ? -8.406 -20.234 -1.308 1 97.56 323 GLU A CA 1
ATOM 2500 C C . GLU A 1 323 ? -6.883 -20.344 -1.311 1 97.56 323 GLU A C 1
ATOM 2502 O O . GLU A 1 323 ? -6.238 -20.016 -2.311 1 97.56 323 GLU A O 1
ATOM 2507 N N . HIS A 1 324 ? -6.312 -20.75 -0.203 1 96.75 324 HIS A N 1
ATOM 2508 C CA . HIS A 1 324 ? -4.871 -20.938 -0.076 1 96.75 324 HIS A CA 1
ATOM 2509 C C . HIS A 1 324 ? -4.523 -22.406 0.17 1 96.75 324 HIS A C 1
ATOM 2511 O O . HIS A 1 324 ? -5 -23 1.136 1 96.75 324 HIS A O 1
ATOM 2517 N N . TYR A 1 325 ? -3.771 -23.016 -0.673 1 96.19 325 TYR A N 1
ATOM 2518 C CA . TYR A 1 325 ? -3.254 -24.359 -0.495 1 96.19 325 TYR A CA 1
ATOM 2519 C C . TYR A 1 325 ? -1.83 -24.328 0.048 1 96.19 325 TYR A C 1
ATOM 2521 O O . TYR A 1 325 ? -0.893 -23.984 -0.669 1 96.19 325 TYR A O 1
ATOM 2529 N N . LEU A 1 326 ? -1.655 -24.703 1.289 1 93.81 326 LEU A N 1
ATOM 2530 C CA . LEU A 1 326 ? -0.382 -24.531 1.979 1 93.81 326 LEU A CA 1
ATOM 2531 C C . LEU A 1 326 ? 0.136 -25.875 2.492 1 93.81 326 LEU A C 1
ATOM 2533 O O . LEU A 1 326 ? -0.546 -26.547 3.264 1 93.81 326 LEU A O 1
ATOM 2537 N N . PRO A 1 327 ? 1.297 -26.188 2.014 1 87.81 327 PRO A N 1
ATOM 2538 C CA . PRO A 1 327 ? 1.896 -27.391 2.6 1 87.81 327 PRO A CA 1
ATOM 2539 C C . PRO A 1 327 ? 2.504 -27.141 3.977 1 87.81 327 PRO A C 1
ATOM 2541 O O . PRO A 1 327 ? 3.084 -26.078 4.211 1 87.81 327 PRO A O 1
ATOM 2544 N N . LEU A 1 328 ? 2.43 -27.953 4.875 1 74.5 328 LEU A N 1
ATOM 2545 C CA . LEU A 1 328 ? 2.887 -27.766 6.246 1 74.5 328 LEU A CA 1
ATOM 2546 C C . LEU A 1 328 ? 4.395 -27.953 6.348 1 74.5 328 LEU A C 1
ATOM 2548 O O . LEU A 1 328 ? 5.082 -27.172 7.004 1 74.5 328 LEU A O 1
ATOM 2552 N N . THR A 1 329 ? 4.914 -28.922 5.676 1 68.31 329 THR A N 1
ATOM 2553 C CA . THR A 1 329 ? 6.293 -29.281 5.984 1 68.31 329 THR A CA 1
ATOM 2554 C C . THR A 1 329 ? 7.203 -29.031 4.785 1 68.31 329 THR A C 1
ATOM 2556 O O . THR A 1 329 ? 8.406 -28.812 4.945 1 68.31 329 THR A O 1
ATOM 2559 N N . SER A 1 330 ? 6.625 -28.906 3.648 1 68.12 330 SER A N 1
ATOM 2560 C CA . SER A 1 330 ? 7.492 -28.938 2.47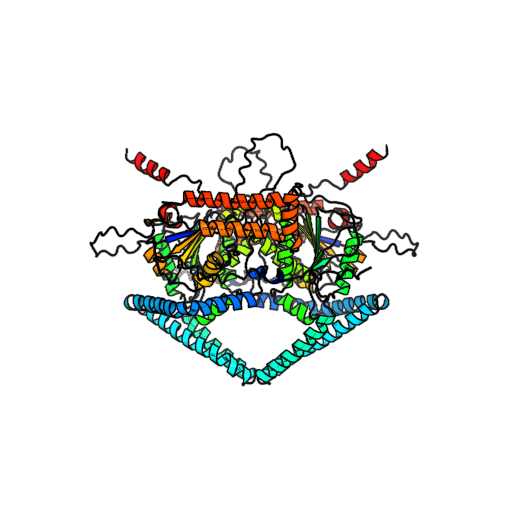5 1 68.12 330 SER A CA 1
ATOM 2561 C C . SER A 1 330 ? 7.871 -27.531 2.035 1 68.12 330 SER A C 1
ATOM 2563 O O . SER A 1 330 ? 8.852 -27.344 1.314 1 68.12 330 SER A O 1
ATOM 2565 N N . SER A 1 331 ? 7.129 -26.562 2.453 1 73.69 331 SER A N 1
ATOM 2566 C CA . SER A 1 331 ? 7.418 -25.188 2.039 1 73.69 331 SER A CA 1
ATOM 2567 C C . SER A 1 331 ? 7.766 -24.312 3.236 1 73.69 331 SER A C 1
ATOM 2569 O O . SER A 1 331 ? 6.883 -23.719 3.852 1 73.69 331 SER A O 1
ATOM 2571 N N . PRO A 1 332 ? 9.008 -24.141 3.451 1 75.25 332 PRO A N 1
ATOM 2572 C CA . PRO A 1 332 ? 9.422 -23.344 4.613 1 75.25 332 PRO A CA 1
ATOM 2573 C C . PRO A 1 332 ? 8.953 -21.891 4.535 1 75.25 332 PRO A C 1
ATOM 2575 O O . PRO A 1 332 ? 8.664 -21.281 5.566 1 75.25 332 PRO A O 1
ATOM 2578 N N . LEU A 1 333 ? 8.914 -21.453 3.369 1 80 333 LEU A N 1
ATOM 2579 C CA . LEU A 1 333 ? 8.484 -20.062 3.225 1 80 333 LEU A CA 1
ATOM 2580 C C . LEU A 1 333 ? 7.027 -19.891 3.641 1 80 333 LEU A C 1
ATOM 2582 O O . LEU A 1 333 ? 6.676 -18.922 4.305 1 80 333 LEU A O 1
ATOM 2586 N N . SER A 1 334 ? 6.262 -20.844 3.227 1 82.56 334 SER A N 1
ATOM 2587 C CA . SER A 1 334 ? 4.852 -20.797 3.6 1 82.56 334 SER A CA 1
ATOM 2588 C C . SER A 1 334 ? 4.672 -20.969 5.105 1 82.56 334 SER A C 1
ATOM 2590 O O . SER A 1 334 ? 3.844 -20.297 5.719 1 82.56 334 SER A O 1
ATOM 2592 N N . THR A 1 335 ? 5.41 -21.828 5.645 1 78.44 335 THR A N 1
ATOM 2593 C CA . THR A 1 335 ? 5.305 -22.094 7.074 1 78.44 335 THR A CA 1
ATOM 2594 C C . THR A 1 335 ? 5.746 -20.875 7.887 1 78.44 335 THR A C 1
ATOM 2596 O O . THR A 1 335 ? 5.074 -20.484 8.844 1 78.44 335 THR A O 1
ATOM 2599 N N . MET A 1 336 ? 6.684 -20.281 7.438 1 77 336 MET A N 1
ATOM 2600 C CA . MET A 1 336 ? 7.234 -19.156 8.195 1 77 336 MET A CA 1
ATOM 2601 C C . MET A 1 336 ? 6.379 -17.906 8.023 1 77 336 MET A C 1
ATOM 2603 O O . MET A 1 336 ? 6.195 -17.141 8.969 1 77 336 MET A O 1
ATOM 2607 N N . SER A 1 337 ? 5.98 -17.734 6.902 1 79.75 337 SER A N 1
ATOM 2608 C CA . SER A 1 337 ? 5.352 -16.453 6.594 1 79.75 337 SER A CA 1
ATOM 2609 C C . SER A 1 337 ? 3.855 -16.484 6.887 1 79.75 337 SER A C 1
ATOM 2611 O O . SER A 1 337 ? 3.25 -15.453 7.176 1 79.75 337 SER A O 1
ATOM 2613 N N . ILE A 1 338 ? 3.248 -17.625 6.754 1 82.06 338 ILE A N 1
ATOM 2614 C CA . ILE A 1 338 ? 1.794 -17.656 6.863 1 82.06 338 ILE A CA 1
ATOM 2615 C C . ILE A 1 338 ? 1.379 -18.578 8 1 82.06 338 ILE A C 1
ATOM 2617 O O . ILE A 1 338 ? 0.676 -18.156 8.93 1 82.06 338 ILE A O 1
ATOM 2621 N N . LEU A 1 339 ? 1.858 -19.75 8.016 1 80.75 339 LEU A N 1
ATOM 2622 C CA . LEU A 1 339 ? 1.338 -20.75 8.938 1 80.75 339 LEU A CA 1
ATOM 2623 C C . LEU A 1 339 ? 1.75 -20.438 10.367 1 80.75 339 LEU A C 1
ATOM 2625 O O . LEU A 1 339 ? 0.947 -20.578 11.297 1 80.75 339 LEU A O 1
ATOM 2629 N N . HIS A 1 340 ? 2.908 -19.969 10.523 1 81.06 340 HIS A N 1
ATOM 2630 C CA . HIS A 1 340 ? 3.338 -19.656 11.875 1 81.06 340 HIS A CA 1
ATOM 2631 C C . HIS A 1 340 ? 2.523 -18.5 12.461 1 81.06 340 HIS A C 1
ATOM 2633 O O . HIS A 1 340 ? 1.985 -18.609 13.562 1 81.06 340 HIS A O 1
ATOM 2639 N N . PRO A 1 341 ? 2.377 -17.453 11.711 1 79.69 341 PRO A N 1
ATOM 2640 C CA . PRO A 1 341 ? 1.559 -16.359 12.25 1 79.69 341 PRO A CA 1
ATOM 2641 C C . PRO A 1 341 ? 0.097 -16.766 12.445 1 79.69 341 PRO A C 1
ATOM 2643 O O . PRO A 1 341 ? -0.563 -16.266 13.359 1 79.69 341 PRO A O 1
ATOM 2646 N N . VAL A 1 342 ? -0.383 -17.562 11.641 1 82.62 342 VAL A N 1
ATOM 2647 C CA . VAL A 1 342 ? -1.787 -17.953 11.703 1 82.62 342 VAL A CA 1
ATOM 2648 C C . VAL A 1 342 ? -2 -18.938 12.844 1 82.62 342 VAL A C 1
ATOM 2650 O O . VAL A 1 342 ? -3.006 -18.875 13.555 1 82.62 342 VAL A O 1
ATOM 2653 N N . LEU A 1 343 ? -1.104 -19.812 13.062 1 82.19 343 LEU A N 1
ATOM 2654 C CA . LEU A 1 343 ? -1.293 -20.891 14.016 1 82.19 343 LEU A CA 1
ATOM 2655 C C . LEU A 1 343 ? -0.768 -20.516 15.398 1 82.19 343 LEU A C 1
ATOM 2657 O O . LEU A 1 343 ? -1.302 -20.953 16.422 1 82.19 343 LEU A O 1
ATOM 2661 N N . HIS A 1 344 ? 0.199 -19.547 15.398 1 79.38 344 HIS A N 1
ATOM 2662 C CA . HIS A 1 344 ? 0.843 -19.297 16.688 1 79.38 344 HIS A CA 1
ATOM 2663 C C . HIS A 1 344 ? 0.641 -17.844 17.141 1 79.38 344 HIS A C 1
ATOM 2665 O O . HIS A 1 344 ? 0.193 -17.609 18.25 1 79.38 344 HIS A O 1
ATOM 2671 N N . THR A 1 345 ? 0.885 -16.938 16.312 1 75.88 345 THR A N 1
ATOM 2672 C CA . THR A 1 345 ? 0.764 -15.539 16.734 1 75.88 345 THR A CA 1
ATOM 2673 C C . THR A 1 345 ? -0.686 -15.07 16.641 1 75.88 345 THR A C 1
ATOM 2675 O O . THR A 1 345 ? -1.099 -14.172 17.375 1 75.88 345 THR A O 1
ATOM 2678 N N . LEU A 1 346 ? -1.515 -15.656 15.898 1 73.81 346 LEU A N 1
ATOM 2679 C CA . LEU A 1 346 ? -2.949 -15.438 15.75 1 73.81 346 LEU A CA 1
ATOM 2680 C C . LEU A 1 346 ? -3.25 -13.977 15.445 1 73.81 346 LEU A C 1
ATOM 2682 O O . LEU A 1 346 ? -4.34 -13.484 15.742 1 73.81 346 LEU A O 1
ATOM 2686 N N . ASP A 1 347 ? -2.336 -13.172 15.023 1 69.06 347 ASP A N 1
ATOM 2687 C CA . ASP A 1 347 ? -2.584 -11.75 14.812 1 69.06 347 ASP A CA 1
ATOM 2688 C C . ASP A 1 347 ? -2.482 -11.391 13.328 1 69.06 347 ASP A C 1
ATOM 2690 O O . ASP A 1 347 ? -2.514 -10.211 12.969 1 69.06 347 ASP A O 1
ATOM 2694 N N . SER A 1 348 ? -2.523 -12.375 12.539 1 78 348 SER A N 1
ATOM 2695 C CA . SER A 1 348 ? -2.336 -12.047 11.133 1 78 348 SER A CA 1
ATOM 2696 C C . SER A 1 348 ? -3.676 -11.898 10.414 1 78 348 SER A C 1
ATOM 2698 O O . SER A 1 348 ? -4.629 -12.625 10.719 1 78 348 SER A O 1
ATOM 2700 N N . ARG A 1 349 ? -4.035 -10.922 9.688 1 78.44 349 ARG A N 1
ATOM 2701 C CA . ARG A 1 349 ? -5.25 -10.68 8.922 1 78.44 349 ARG A CA 1
ATOM 2702 C C . ARG A 1 349 ? -5.414 -11.711 7.812 1 78.44 349 ARG A C 1
ATOM 2704 O O . ARG A 1 349 ? -6.48 -12.32 7.672 1 78.44 349 ARG A O 1
ATOM 2711 N N . PHE A 1 350 ? -4.547 -12.484 7.375 1 88.31 350 PHE A N 1
ATOM 2712 C CA . PHE A 1 350 ? -4.512 -13.43 6.266 1 88.31 350 PHE A CA 1
ATOM 2713 C C . PHE A 1 350 ? -5.902 -13.984 5.98 1 88.31 350 PHE A C 1
ATOM 2715 O O . PHE A 1 350 ? -6.324 -14.969 6.594 1 88.31 350 PHE A O 1
ATOM 2722 N N . CYS A 1 351 ? -6.637 -13.367 4.922 1 91.56 351 CYS A N 1
ATOM 2723 C CA . CYS A 1 351 ? -8.016 -13.711 4.598 1 91.56 351 CYS A CA 1
ATOM 2724 C C . CYS A 1 351 ? -8.07 -14.82 3.559 1 91.56 351 CYS A C 1
ATOM 2726 O O . CYS A 1 351 ? -7.195 -14.922 2.697 1 91.56 351 CYS A O 1
ATOM 2728 N N . GLY A 1 352 ? -9.156 -15.609 3.639 1 93.19 352 GLY A N 1
ATOM 2729 C CA . GLY A 1 352 ? -9.375 -16.719 2.732 1 93.19 352 GLY A CA 1
ATOM 2730 C C . GLY A 1 352 ? -9.336 -18.078 3.428 1 93.19 352 GLY A C 1
ATOM 2731 O O . GLY A 1 352 ? -8.82 -18.188 4.539 1 93.19 352 GLY A O 1
ATOM 2732 N N . ARG A 1 353 ? -9.883 -19.016 2.781 1 95 353 ARG A N 1
ATOM 2733 C CA . ARG A 1 353 ? -9.867 -20.375 3.309 1 95 353 ARG A CA 1
ATOM 2734 C C . ARG A 1 353 ? -8.5 -21.016 3.111 1 95 353 ARG A C 1
ATOM 2736 O O . ARG A 1 353 ? -7.91 -20.922 2.033 1 95 353 ARG A O 1
ATOM 2743 N N . MET A 1 354 ? -8.023 -21.609 4.164 1 95.06 354 MET A N 1
ATOM 2744 C CA . MET A 1 354 ? -6.703 -22.234 4.102 1 95.06 354 MET A CA 1
ATOM 2745 C C . MET A 1 354 ? -6.828 -23.75 4.098 1 95.06 354 MET A C 1
ATOM 2747 O O . MET A 1 354 ? -7.52 -24.328 4.941 1 95.06 354 MET A O 1
ATOM 2751 N N . PHE A 1 355 ? -6.273 -24.328 3.152 1 95.31 355 PHE A N 1
ATOM 2752 C CA . PHE A 1 355 ? -6.156 -25.781 3.068 1 95.31 355 PHE A CA 1
ATOM 2753 C C . PHE A 1 355 ? -4.73 -26.219 3.379 1 95.31 355 PHE A C 1
ATOM 2755 O O . PHE A 1 355 ? -3.822 -26.031 2.57 1 95.31 355 PHE A O 1
ATOM 2762 N N . ILE A 1 356 ? -4.582 -26.75 4.527 1 92.94 356 ILE A N 1
ATOM 2763 C CA . ILE A 1 356 ? -3.268 -27.234 4.934 1 92.94 356 ILE A CA 1
ATOM 2764 C C . ILE A 1 356 ? -3.076 -28.672 4.449 1 92.94 356 ILE A C 1
ATOM 2766 O O . ILE A 1 356 ? -3.855 -29.562 4.797 1 92.94 356 ILE A O 1
ATOM 2770 N N . LEU A 1 357 ? -2.062 -28.812 3.684 1 91.5 357 LEU A N 1
ATOM 2771 C CA . LEU A 1 357 ? -1.773 -30.125 3.102 1 91.5 357 LEU A CA 1
ATOM 2772 C C . LEU A 1 357 ? -0.837 -30.922 4 1 91.5 357 LEU A C 1
ATOM 2774 O O . LEU A 1 357 ? 0.385 -30.844 3.861 1 91.5 357 LEU A O 1
ATOM 2778 N N . ASN A 1 358 ? -1.336 -31.672 4.891 1 83.81 358 ASN A N 1
ATOM 2779 C CA . ASN A 1 358 ? -0.567 -32.438 5.863 1 83.81 358 ASN A CA 1
ATOM 2780 C C . ASN A 1 358 ? 0.034 -33.688 5.234 1 83.81 358 ASN A C 1
ATOM 2782 O O . ASN A 1 358 ? 1.16 -34.062 5.559 1 83.81 358 ASN A O 1
ATOM 2786 N N . GLY A 1 359 ? -0.674 -34.312 4.379 1 76.88 359 GLY A N 1
ATOM 2787 C CA . GLY A 1 359 ? -0.209 -35.562 3.799 1 76.88 359 GLY A CA 1
ATOM 2788 C C . GLY A 1 359 ? 0.532 -35.375 2.49 1 76.88 359 GLY A C 1
ATOM 2789 O O . GLY A 1 359 ? 1 -36.344 1.891 1 76.88 359 GLY A O 1
ATOM 2790 N N . PHE A 1 360 ? 0.635 -34.125 2.111 1 77.5 360 PHE A N 1
ATOM 2791 C CA . PHE A 1 360 ? 1.265 -33.812 0.831 1 77.5 360 PHE A CA 1
ATOM 2792 C C . PHE A 1 360 ? 2.445 -32.875 1.016 1 77.5 360 PHE A C 1
ATOM 2794 O O . PHE A 1 360 ? 2.434 -32.031 1.91 1 77.5 360 PHE A O 1
ATOM 2801 N N . HIS A 1 361 ? 3.488 -33.094 0.206 1 77.25 361 HIS A N 1
ATOM 2802 C CA . HIS A 1 361 ? 4.684 -32.25 0.359 1 77.25 361 HIS A CA 1
ATOM 2803 C C . HIS A 1 361 ? 5.102 -31.641 -0.971 1 77.25 361 HIS A C 1
ATOM 2805 O O . HIS A 1 361 ? 6.25 -31.781 -1.392 1 77.25 361 HIS A O 1
ATOM 2811 N N . PRO A 1 362 ? 4.156 -30.875 -1.563 1 79.88 362 PRO A N 1
ATOM 2812 C CA . PRO A 1 362 ? 4.527 -30.219 -2.82 1 79.88 362 PRO A CA 1
ATOM 2813 C C . PRO A 1 362 ? 5.418 -29 -2.607 1 79.88 362 PRO A C 1
ATOM 2815 O O . PRO A 1 362 ? 5.234 -28.266 -1.641 1 79.88 362 PRO A O 1
ATOM 2818 N N . VAL A 1 363 ? 6.402 -28.906 -3.422 1 77.81 363 VAL A N 1
ATOM 2819 C CA . VAL A 1 363 ? 7.27 -27.734 -3.385 1 77.81 363 VAL A CA 1
ATOM 2820 C C . VAL A 1 363 ? 7.172 -26.984 -4.707 1 77.81 363 VAL A C 1
ATOM 2822 O O . VAL A 1 363 ? 6.961 -25.766 -4.719 1 77.81 363 VAL A O 1
ATOM 2825 N N . LEU A 1 364 ? 7.27 -27.734 -5.766 1 84.88 364 LEU A N 1
ATOM 2826 C CA . LEU A 1 364 ? 7.168 -27.156 -7.102 1 84.88 364 LEU A CA 1
ATOM 2827 C C . LEU A 1 364 ? 5.711 -27.047 -7.539 1 84.88 364 LEU A C 1
ATOM 2829 O O . LEU A 1 364 ? 4.875 -27.844 -7.125 1 84.88 364 LEU A O 1
ATOM 2833 N N . PHE A 1 365 ? 5.52 -26.141 -8.367 1 91.75 365 PHE A N 1
ATOM 2834 C CA . PHE A 1 365 ? 4.152 -25.922 -8.812 1 91.75 365 PHE A CA 1
ATOM 2835 C C . PHE A 1 365 ? 3.609 -27.141 -9.547 1 91.75 365 PHE A C 1
ATOM 2837 O O . PHE A 1 365 ? 2.434 -27.484 -9.398 1 91.75 365 PHE A O 1
ATOM 2844 N N . GLU A 1 366 ? 4.387 -27.828 -10.258 1 87.31 366 GLU A N 1
ATOM 2845 C CA . GLU A 1 366 ? 3.971 -29.016 -11.016 1 87.31 366 GLU A CA 1
ATOM 2846 C C . GLU A 1 366 ? 3.461 -30.109 -10.086 1 87.31 366 GLU A C 1
ATOM 2848 O O . GLU A 1 366 ? 2.537 -30.844 -10.438 1 87.31 366 GLU A O 1
ATOM 2853 N N . GLN A 1 367 ? 3.988 -30.172 -8.953 1 86.75 367 GLN A N 1
ATOM 2854 C CA . GLN A 1 367 ? 3.576 -31.188 -7.988 1 86.75 367 GLN A CA 1
ATOM 2855 C C . GLN A 1 367 ? 2.172 -30.906 -7.465 1 86.75 367 GLN A C 1
ATOM 2857 O O . GLN A 1 367 ? 1.422 -31.844 -7.16 1 86.75 367 GLN A O 1
ATOM 2862 N N . TYR A 1 368 ? 1.921 -29.609 -7.293 1 91.62 368 TYR A N 1
ATOM 2863 C CA . TYR A 1 368 ? 0.559 -29.266 -6.902 1 91.62 368 TYR A CA 1
ATOM 2864 C C . TYR A 1 368 ? -0.442 -29.719 -7.961 1 91.62 368 TYR A C 1
ATOM 2866 O O . TYR A 1 368 ? -1.484 -30.297 -7.633 1 91.62 368 TYR A O 1
ATOM 2874 N N . LEU A 1 369 ? -0.109 -29.469 -9.195 1 91.25 369 LEU A N 1
ATOM 2875 C CA . LEU A 1 369 ? -1.006 -29.828 -10.289 1 91.25 369 LEU A CA 1
ATOM 2876 C C . LEU A 1 369 ? -1.146 -31.344 -10.406 1 91.25 369 LEU A C 1
ATOM 2878 O O . LEU A 1 369 ? -2.244 -31.844 -10.633 1 91.25 369 LEU A O 1
ATOM 2882 N N . ASP A 1 370 ? -0.053 -32.094 -10.188 1 87.12 370 ASP A N 1
ATOM 2883 C CA . ASP A 1 370 ? -0.079 -33.531 -10.258 1 87.12 370 ASP A CA 1
ATOM 2884 C C . ASP A 1 370 ? -0.94 -34.125 -9.148 1 87.12 370 ASP A C 1
ATOM 2886 O O . ASP A 1 370 ? -1.621 -35.125 -9.352 1 87.12 370 ASP A O 1
ATOM 2890 N N . MET A 1 371 ? -0.852 -33.5 -8.109 1 87 371 MET A N 1
ATOM 2891 C CA . MET A 1 371 ? -1.589 -33.969 -6.941 1 87 371 MET A CA 1
ATOM 2892 C C . MET A 1 371 ? -3.076 -33.656 -7.074 1 87 371 MET A C 1
ATOM 2894 O O . MET A 1 371 ? -3.92 -34.531 -6.777 1 87 371 MET A O 1
ATOM 2898 N N . MET A 1 372 ? -3.41 -32.562 -7.605 1 91.44 372 MET A N 1
ATOM 2899 C CA . MET A 1 372 ? -4.785 -32.062 -7.559 1 91.44 372 MET A CA 1
ATOM 2900 C C . MET A 1 372 ? -5.539 -32.438 -8.828 1 91.44 372 MET A C 1
ATOM 2902 O O . MET A 1 372 ? -6.762 -32.562 -8.812 1 91.44 372 MET A O 1
ATOM 2906 N N . PHE A 1 373 ? -4.816 -32.625 -9.922 1 89.81 373 PHE A N 1
ATOM 2907 C CA . PHE A 1 373 ? -5.527 -32.781 -11.18 1 89.81 373 PHE A CA 1
ATOM 2908 C C . PHE A 1 373 ? -4.945 -33.938 -11.992 1 89.81 373 PHE A C 1
ATOM 2910 O O . PHE A 1 373 ? -3.795 -34.344 -11.789 1 89.81 373 PHE A O 1
ATOM 2917 N N . THR A 1 374 ? -5.871 -34.688 -12.781 1 76.12 374 THR A N 1
ATOM 2918 C CA . THR A 1 374 ? -5.465 -35.781 -13.648 1 76.12 374 THR A CA 1
ATOM 2919 C C . THR A 1 374 ? -5.254 -35.281 -15.078 1 76.12 374 THR A C 1
ATOM 2921 O O . THR A 1 374 ? -6.148 -34.656 -15.664 1 76.12 374 THR A O 1
ATOM 2924 N N . TRP A 1 375 ? -4.238 -34.812 -15.43 1 60.19 375 TRP A N 1
ATOM 2925 C CA . TRP A 1 375 ? -4.141 -34.312 -16.797 1 60.19 375 TRP A CA 1
ATOM 2926 C C . TRP A 1 375 ? -3.676 -35.406 -17.734 1 60.19 375 TRP A C 1
ATOM 2928 O O . TRP A 1 375 ? -4.016 -35.406 -18.922 1 60.19 375 TRP A O 1
ATOM 2938 N N . ARG A 1 376 ? -2.502 -36.219 -17.531 1 55.34 376 ARG A N 1
ATOM 2939 C CA . ARG A 1 376 ? -2.027 -37.188 -18.5 1 55.34 376 ARG A CA 1
ATOM 2940 C C . ARG A 1 376 ? -2.787 -38.5 -18.359 1 55.34 376 ARG A C 1
ATOM 2942 O O . ARG A 1 376 ? -2.949 -39.031 -17.25 1 55.34 376 ARG A O 1
ATOM 2949 N N . LYS A 1 377 ? -3.809 -38.781 -19.297 1 48.25 377 LYS A N 1
ATOM 2950 C CA . LYS A 1 377 ? -4.188 -40.156 -19.484 1 48.25 377 LYS A CA 1
ATOM 2951 C C . LYS A 1 377 ? -2.955 -41.062 -19.5 1 48.25 377 LYS A C 1
ATOM 2953 O O . LYS A 1 377 ? -2.26 -41.156 -20.516 1 48.25 377 LYS A O 1
ATOM 2958 N N . SER A 1 378 ? -2.039 -41 -18.688 1 41.31 378 SER A N 1
ATOM 2959 C CA . SER A 1 378 ? -1.082 -42.062 -18.922 1 41.31 378 SER A CA 1
ATOM 2960 C C . SER A 1 378 ? -1.791 -43.406 -19.156 1 41.31 378 SER A C 1
ATOM 2962 O O . SER A 1 378 ? -2.697 -43.781 -18.406 1 41.31 378 SER A O 1
ATOM 2964 N N . GLY A 1 379 ? -1.823 -43.906 -20.406 1 36.34 379 GLY A N 1
ATOM 2965 C CA . GLY A 1 379 ? -2.312 -45.156 -20.922 1 36.34 379 GLY A CA 1
ATOM 2966 C C . GLY A 1 379 ? -2.189 -46.281 -19.922 1 36.34 379 GLY A C 1
ATOM 2967 O O . GLY A 1 379 ? -2.76 -47.375 -20.109 1 36.34 379 GLY A O 1
ATOM 2968 N N . ASN A 1 380 ? -0.905 -46.688 -19.5 1 35.59 380 ASN A N 1
ATOM 2969 C CA . ASN A 1 380 ? -0.653 -48.062 -19.109 1 35.59 380 ASN A CA 1
ATOM 2970 C C . ASN A 1 380 ? -1.465 -48.438 -17.875 1 35.59 380 ASN A C 1
ATOM 2972 O O . ASN A 1 380 ? -1.615 -49.625 -17.578 1 35.59 380 ASN A O 1
ATOM 2976 N N . SER A 1 381 ? -1.037 -48 -16.656 1 36.97 381 SER A N 1
ATOM 2977 C CA . SER A 1 381 ? -1.267 -48.969 -15.602 1 36.97 381 SER A CA 1
ATOM 2978 C C . SER A 1 381 ? -2.756 -49.156 -15.352 1 36.97 381 SER A C 1
ATOM 2980 O O . SER A 1 381 ? -3.516 -48.188 -15.289 1 36.97 381 SER A O 1
ATOM 2982 N N . GLY A 1 382 ? -3.432 -50.25 -15.758 1 36.91 382 GLY A N 1
ATOM 2983 C CA . GLY A 1 382 ? -4.602 -51.031 -15.422 1 36.91 382 GLY A CA 1
ATOM 2984 C C . GLY A 1 382 ? -5.078 -50.812 -13.992 1 36.91 382 GLY A C 1
ATOM 2985 O O . GLY A 1 382 ? -6.016 -51.469 -13.547 1 36.91 382 GLY A O 1
ATOM 2986 N N . ASP A 1 383 ? -4.078 -50.938 -13.062 1 36.66 383 ASP A N 1
ATOM 2987 C CA . ASP A 1 383 ? -4.664 -51.094 -11.734 1 36.66 383 ASP A CA 1
ATOM 2988 C C . ASP A 1 383 ? -5.566 -49.906 -11.398 1 36.66 383 ASP A C 1
ATOM 2990 O O . ASP A 1 383 ? -5.102 -48.75 -11.289 1 36.66 383 ASP A O 1
ATOM 2994 N N . GLU A 1 384 ? -6.77 -49.844 -11.844 1 39.25 384 GLU A N 1
ATOM 2995 C CA . GLU A 1 384 ? -7.957 -49.156 -11.328 1 39.25 384 GLU A CA 1
ATOM 2996 C C . GLU A 1 384 ? -7.852 -48.938 -9.82 1 39.25 384 GLU A C 1
ATOM 2998 O O . GLU A 1 384 ? -8.844 -49.062 -9.102 1 39.25 384 GLU A O 1
ATOM 3003 N N . SER A 1 385 ? -6.805 -49.469 -9.148 1 38.25 385 SER A N 1
ATOM 3004 C CA . SER A 1 385 ? -7.016 -49.156 -7.738 1 38.25 385 SER A CA 1
ATOM 3005 C C . SER A 1 385 ? -7.539 -47.75 -7.551 1 38.25 385 SER A C 1
ATOM 3007 O O . SER A 1 385 ? -7.055 -46.812 -8.188 1 38.25 385 SER A O 1
ATOM 3009 N N . GLU A 1 386 ? -8.766 -47.562 -7.148 1 41.47 386 GLU A N 1
ATOM 3010 C CA . GLU A 1 386 ? -9.648 -46.5 -6.703 1 41.47 386 GLU A CA 1
ATOM 3011 C C . GLU A 1 386 ? -8.867 -45.375 -5.996 1 41.47 386 GLU A C 1
ATOM 3013 O O . GLU A 1 386 ? -8.82 -45.344 -4.766 1 41.47 386 GLU A O 1
ATOM 3018 N N . ASN A 1 387 ? -7.617 -45.25 -6.07 1 47.34 387 ASN A N 1
ATOM 3019 C CA . ASN A 1 387 ? -6.895 -44.219 -5.344 1 47.34 387 ASN A CA 1
ATOM 3020 C C . ASN A 1 387 ? -7.656 -42.906 -5.34 1 47.34 387 ASN A C 1
ATOM 3022 O O . ASN A 1 387 ? -8 -42.375 -6.398 1 47.34 387 ASN A O 1
ATOM 3026 N N . ARG A 1 388 ? -8.375 -42.719 -4.332 1 55.56 388 ARG A N 1
ATOM 3027 C CA . ARG A 1 388 ? -9.18 -41.562 -3.982 1 55.56 388 ARG A CA 1
ATOM 3028 C C . ARG A 1 388 ? -8.438 -40.25 -4.309 1 55.56 388 ARG A C 1
ATOM 3030 O O . ARG A 1 388 ? -7.316 -40.031 -3.846 1 55.56 388 ARG A O 1
ATOM 3037 N N . GLY A 1 389 ? -8.664 -39.594 -5.453 1 76.31 389 GLY A N 1
ATOM 3038 C CA . GLY A 1 389 ? -8.117 -38.344 -5.934 1 76.31 389 GLY A CA 1
ATOM 3039 C C . GLY A 1 389 ? -8.125 -37.25 -4.883 1 76.31 389 GLY A C 1
ATOM 3040 O O . GLY A 1 389 ? -8.766 -37.375 -3.838 1 76.31 389 GLY A O 1
ATOM 3041 N N . PHE A 1 390 ? -7.199 -36.375 -4.805 1 88 390 PHE A N 1
ATOM 3042 C CA . PHE A 1 390 ? -7.059 -35.219 -3.92 1 88 390 PHE A CA 1
ATOM 3043 C C . PHE A 1 390 ? -8.422 -34.656 -3.574 1 88 390 PHE A C 1
ATOM 3045 O O . PHE A 1 390 ? -8.695 -34.344 -2.41 1 88 390 PHE A O 1
ATOM 3052 N N . TRP A 1 391 ? -9.336 -34.625 -4.457 1 90.56 391 TRP A N 1
ATOM 3053 C CA . TRP A 1 391 ? -10.625 -33.938 -4.297 1 90.56 391 TRP A CA 1
ATOM 3054 C C . TRP A 1 391 ? -11.633 -34.875 -3.615 1 90.56 391 TRP A C 1
ATOM 3056 O O . TRP A 1 391 ? -12.688 -34.406 -3.158 1 90.56 391 TRP A O 1
ATOM 3066 N N . ASP A 1 392 ? -11.328 -36.125 -3.471 1 88 392 ASP A N 1
ATOM 3067 C CA . ASP A 1 392 ? -12.234 -37.062 -2.822 1 88 392 ASP A CA 1
ATOM 3068 C C . ASP A 1 392 ? -11.82 -37.312 -1.371 1 88 392 ASP A C 1
ATOM 3070 O O . ASP A 1 392 ? -12.508 -38.031 -0.636 1 88 392 ASP A O 1
ATOM 3074 N N . GLU A 1 393 ? -10.797 -36.688 -0.956 1 88.5 393 GLU A N 1
ATOM 3075 C CA . GLU A 1 393 ? -10.328 -36.812 0.421 1 88.5 393 GLU A CA 1
ATOM 3076 C C . GLU A 1 393 ? -11.242 -36.062 1.388 1 88.5 393 GLU A C 1
ATOM 3078 O O . GLU A 1 393 ? -11.766 -35 1.056 1 88.5 393 GLU A O 1
ATOM 3083 N N . MET A 1 394 ? -11.398 -36.688 2.529 1 89.62 394 MET A N 1
ATOM 3084 C CA . MET A 1 394 ? -12.164 -36.031 3.582 1 89.62 394 MET A CA 1
ATOM 3085 C C . MET A 1 394 ? -11.336 -34.938 4.258 1 89.62 394 MET A C 1
ATOM 3087 O O . MET A 1 394 ? -10.141 -35.125 4.48 1 89.62 394 MET A O 1
ATOM 3091 N N . VAL A 1 395 ? -12 -33.875 4.582 1 91.12 395 VAL A N 1
ATOM 3092 C CA . VAL A 1 395 ? -11.297 -32.75 5.16 1 91.12 395 VAL A CA 1
ATOM 3093 C C . VAL A 1 395 ? -11.469 -32.75 6.68 1 91.12 395 VAL A C 1
ATOM 3095 O O . VAL A 1 395 ? -12.547 -33.062 7.188 1 91.12 395 VAL A O 1
ATOM 3098 N N . ARG A 1 396 ? -10.461 -32.469 7.352 1 92.69 396 ARG A N 1
ATOM 3099 C CA . ARG A 1 396 ? -10.508 -32.156 8.781 1 92.69 396 ARG A CA 1
ATOM 3100 C C . ARG A 1 396 ? -10.562 -30.641 9.016 1 92.69 396 ARG A C 1
ATOM 3102 O O . ARG A 1 396 ? -9.773 -29.891 8.445 1 92.69 396 ARG A O 1
ATOM 3109 N N . VAL A 1 397 ? -11.492 -30.219 9.789 1 94.31 397 VAL A N 1
ATOM 3110 C CA . VAL A 1 397 ? -11.625 -28.797 10.039 1 94.31 397 VAL A CA 1
ATOM 3111 C C . VAL A 1 397 ? -10.977 -28.438 11.375 1 94.31 397 VAL A C 1
ATOM 3113 O O . VAL A 1 397 ? -11.242 -29.078 12.391 1 94.31 397 VAL A O 1
ATOM 3116 N N . ASP A 1 398 ? -10.094 -27.531 11.32 1 92.81 398 ASP A N 1
ATOM 3117 C CA . ASP A 1 398 ? -9.484 -27 12.531 1 92.81 398 ASP A CA 1
ATOM 3118 C C . ASP A 1 398 ? -10.289 -25.828 13.086 1 92.81 398 ASP A C 1
ATOM 3120 O O . ASP A 1 398 ? -9.875 -24.672 12.945 1 92.81 398 ASP A O 1
ATOM 3124 N N . GLY A 1 399 ? -11.305 -26.125 13.758 1 91.44 399 GLY A N 1
ATOM 3125 C CA . GLY A 1 399 ? -12.18 -25.109 14.312 1 91.44 399 GLY A CA 1
ATOM 3126 C C . GLY A 1 399 ? -11.57 -24.375 15.492 1 91.44 399 GLY A C 1
ATOM 3127 O O . GLY A 1 399 ? -11.891 -23.219 15.727 1 91.44 399 GLY A O 1
ATOM 3128 N N . GLU A 1 400 ? -10.75 -25.016 16.141 1 90.38 400 GLU A N 1
ATOM 3129 C CA . GLU A 1 400 ? -10.141 -24.406 17.328 1 90.38 400 GLU A CA 1
ATOM 3130 C C . GLU A 1 400 ? -9.266 -23.203 16.938 1 90.38 400 GLU A C 1
ATOM 3132 O O . GLU A 1 400 ? -9.383 -22.125 17.531 1 90.38 400 GLU A O 1
ATOM 3137 N N . THR A 1 401 ? -8.438 -23.484 15.969 1 90.75 401 THR A N 1
ATOM 3138 C CA . THR A 1 401 ? -7.574 -22.406 15.516 1 90.75 401 THR A CA 1
ATOM 3139 C C . THR A 1 401 ? -8.406 -21.266 14.938 1 90.75 401 THR A C 1
ATOM 3141 O O . THR A 1 401 ? -8.094 -20.094 15.156 1 90.75 401 THR A O 1
ATOM 3144 N N . ALA A 1 402 ? -9.391 -21.594 14.211 1 92 402 ALA A N 1
ATOM 3145 C CA . ALA A 1 402 ? -10.266 -20.578 13.625 1 92 402 ALA A CA 1
ATOM 3146 C C . ALA A 1 402 ? -10.922 -19.734 14.711 1 92 402 ALA A C 1
ATOM 3148 O O . ALA A 1 402 ? -11 -18.5 14.586 1 92 402 ALA A O 1
ATOM 3149 N N . GLU A 1 403 ? -11.375 -20.375 15.758 1 90.88 403 GLU A N 1
ATOM 3150 C CA . GLU A 1 403 ? -12.023 -19.672 16.859 1 90.88 403 GLU A CA 1
ATOM 3151 C C . GLU A 1 403 ? -11.023 -18.812 17.625 1 90.88 403 GLU A C 1
ATOM 3153 O O . GLU A 1 403 ? -11.336 -17.672 18.016 1 90.88 403 GLU A O 1
ATOM 3158 N N . LYS A 1 404 ? -9.898 -19.359 17.859 1 88.5 404 LYS A N 1
ATOM 3159 C CA . LYS A 1 404 ? -8.859 -18.609 18.547 1 88.5 404 LYS A CA 1
ATOM 3160 C C . LYS A 1 404 ? -8.484 -17.344 17.781 1 88.5 404 LYS A C 1
ATOM 3162 O O . LYS A 1 404 ? -8.266 -16.297 18.375 1 88.5 404 LYS A O 1
ATOM 3167 N N . ARG A 1 405 ? -8.391 -17.484 16.516 1 89.31 405 ARG A N 1
ATOM 3168 C CA . ARG A 1 405 ? -8.062 -16.328 15.672 1 89.31 405 ARG A CA 1
ATOM 3169 C C . ARG A 1 405 ? -9.141 -15.258 15.781 1 89.31 405 ARG A C 1
ATOM 3171 O O . ARG A 1 405 ? -8.836 -14.062 15.859 1 89.31 405 ARG A O 1
ATOM 3178 N N . GLU A 1 406 ? -10.367 -15.703 15.773 1 88.31 406 GLU A N 1
ATOM 3179 C CA . GLU A 1 406 ? -11.477 -14.766 15.883 1 88.31 406 GLU A CA 1
ATOM 3180 C C . GLU A 1 406 ? -11.508 -14.094 17.25 1 88.31 406 GLU A C 1
ATOM 3182 O O . GLU A 1 406 ? -11.789 -12.898 17.359 1 88.31 406 GLU A O 1
ATOM 3187 N N . PHE A 1 407 ? -11.211 -14.859 18.172 1 84.75 407 PHE A N 1
ATOM 3188 C CA . PHE A 1 407 ? -11.188 -14.328 19.531 1 84.75 407 PHE A CA 1
ATOM 3189 C C . PHE A 1 407 ? -10.094 -13.281 19.688 1 84.75 407 PHE A C 1
ATOM 3191 O O . PHE A 1 407 ? -10.32 -12.219 20.266 1 84.75 407 PHE A O 1
ATOM 3198 N N . THR A 1 408 ? -8.977 -13.578 19.172 1 84.31 408 THR A N 1
ATOM 3199 C CA . THR A 1 408 ? -7.855 -12.648 19.25 1 84.31 408 THR A CA 1
ATOM 3200 C C . THR A 1 408 ? -8.148 -11.375 18.453 1 84.31 408 THR A C 1
ATOM 3202 O O . THR A 1 408 ? -7.824 -10.273 18.906 1 84.31 408 THR A O 1
ATOM 3205 N N . ALA A 1 409 ? -8.703 -11.539 17.328 1 84.19 409 ALA A N 1
ATOM 3206 C CA . ALA A 1 409 ? -9.094 -10.383 16.516 1 84.19 409 ALA A CA 1
ATOM 3207 C C . ALA A 1 409 ? -10.086 -9.492 17.266 1 84.19 409 ALA A C 1
ATOM 3209 O O . ALA A 1 409 ? -9.977 -8.266 17.234 1 84.19 409 ALA A O 1
ATOM 3210 N N . GLY A 1 410 ? -11.062 -10.102 17.891 1 78.12 410 GLY A N 1
ATOM 3211 C CA . GLY A 1 410 ? -12.039 -9.367 18.672 1 78.12 410 GLY A CA 1
ATOM 3212 C C . GLY A 1 410 ? -11.43 -8.648 19.875 1 78.12 410 GLY A C 1
ATOM 3213 O O . GLY A 1 410 ? -11.797 -7.512 20.172 1 78.12 410 GLY A O 1
ATOM 3214 N N . ALA A 1 411 ? -10.484 -9.312 20.438 1 77.06 411 ALA A N 1
ATOM 3215 C CA . ALA A 1 411 ? -9.812 -8.734 21.594 1 77.06 411 ALA A CA 1
ATOM 3216 C C . ALA A 1 411 ? -8.992 -7.508 21.188 1 77.06 411 ALA A C 1
ATOM 3218 O O . ALA A 1 411 ? -8.984 -6.504 21.906 1 77.06 411 ALA A O 1
ATOM 3219 N N . ARG A 1 412 ? -8.383 -7.574 20.156 1 75.44 412 ARG A N 1
ATOM 3220 C CA . ARG A 1 412 ? -7.582 -6.457 19.672 1 75.44 412 ARG A CA 1
ATOM 3221 C C . ARG A 1 412 ? -8.469 -5.301 19.234 1 75.44 412 ARG A C 1
ATOM 3223 O O . ARG A 1 412 ? -8.117 -4.133 19.406 1 75.44 412 ARG A O 1
ATOM 3230 N N . GLY A 1 413 ? -9.477 -5.707 18.594 1 68.94 413 GLY A N 1
ATOM 3231 C CA . GLY A 1 413 ? -10.43 -4.672 18.234 1 68.94 413 GLY A CA 1
ATOM 3232 C C . GLY A 1 413 ? -10.969 -3.916 19.438 1 68.94 413 GLY A C 1
ATOM 3233 O O . GLY A 1 413 ? -11.133 -2.695 19.391 1 68.94 413 GLY A O 1
ATOM 3234 N N . ALA A 1 414 ? -11.156 -4.625 20.438 1 63.75 414 ALA A N 1
ATOM 3235 C CA . ALA A 1 414 ? -11.656 -4.035 21.688 1 63.75 414 ALA A CA 1
ATOM 3236 C C . ALA A 1 414 ? -10.57 -3.236 22.391 1 63.75 414 ALA A C 1
ATOM 3238 O O . ALA A 1 414 ? -10.844 -2.197 23 1 63.75 414 ALA A O 1
ATOM 3239 N N . ALA A 1 415 ? -9.273 -3.787 22.359 1 56.06 415 ALA A N 1
ATOM 3240 C CA . ALA A 1 415 ? -8.148 -3.141 23.031 1 56.06 415 ALA A CA 1
ATOM 3241 C C . ALA A 1 415 ? -7.812 -1.809 22.359 1 56.06 415 ALA A C 1
ATOM 3243 O O . ALA A 1 415 ? -7.387 -0.863 23.031 1 56.06 415 ALA A O 1
ATOM 3244 N N . GLY A 1 416 ? -7.637 -1.696 21.078 1 51.12 416 GLY A N 1
ATOM 3245 C CA . GLY A 1 416 ? -7.324 -0.443 20.406 1 51.12 416 GLY A CA 1
ATOM 3246 C C . GLY A 1 416 ? -8.258 0.688 20.781 1 51.12 416 GLY A C 1
ATOM 3247 O O . GLY A 1 416 ? -7.914 1.862 20.641 1 51.12 416 GLY A O 1
ATOM 3248 N N . MET A 1 417 ? -9.57 0.457 20.969 1 44.34 417 MET A N 1
ATOM 3249 C CA . MET A 1 417 ? -10.508 1.476 21.422 1 44.34 417 MET A CA 1
ATOM 3250 C C . MET A 1 417 ? -10.117 2 22.797 1 44.34 417 MET A C 1
ATOM 3252 O O . MET A 1 417 ? -10.523 3.094 23.188 1 44.34 417 MET A O 1
ATOM 3256 N N . GLY A 1 418 ? -9.352 1.262 23.688 1 35.81 418 GLY A N 1
ATOM 3257 C CA . GLY A 1 418 ? -9.039 1.659 25.047 1 35.81 418 GLY A CA 1
ATOM 3258 C C . GLY A 1 418 ? -7.559 1.908 25.281 1 35.81 418 GLY A C 1
ATOM 3259 O O . GLY A 1 418 ? -6.719 1.135 24.812 1 35.81 418 GLY A O 1
ATOM 3260 N N . LYS A 1 419 ? -6.844 2.883 25.297 1 35.31 419 LYS A N 1
ATOM 3261 C CA . LYS A 1 419 ? -5.508 3.066 25.859 1 35.31 419 LYS A CA 1
ATOM 3262 C C . LYS A 1 419 ? -5.207 2.012 26.922 1 35.31 419 LYS A C 1
ATOM 3264 O O . LYS A 1 419 ? -4.168 1.35 26.859 1 35.31 419 LYS A O 1
ATOM 3269 N N . GLY A 1 420 ? -5.164 2.455 28.375 1 28.19 420 GLY A N 1
ATOM 3270 C CA . GLY A 1 420 ? -4.586 2.086 29.656 1 28.19 420 GLY A CA 1
ATOM 3271 C C . GLY A 1 420 ? -4.93 0.672 30.094 1 28.19 420 GLY A C 1
ATOM 3272 O O . GLY A 1 420 ? -5.945 0.12 29.656 1 28.19 420 GLY A O 1
ATOM 3273 N N . GLU A 1 421 ? -3.973 -0.189 30.766 1 30.62 421 GLU A N 1
ATOM 3274 C CA . GLU A 1 421 ? -4.07 -1.214 31.797 1 30.62 421 GLU A CA 1
ATOM 3275 C C . GLU A 1 421 ? -5.379 -1.091 32.562 1 30.62 421 GLU A C 1
ATOM 3277 O O . GLU A 1 421 ? -5.793 -2.031 33.25 1 30.62 421 GLU A O 1
ATOM 3282 N N . ARG A 1 422 ? -5.785 0.092 32.875 1 31.12 422 ARG A N 1
ATOM 3283 C CA . ARG A 1 422 ? -6.836 0.415 33.844 1 31.12 422 ARG A CA 1
ATOM 3284 C C . ARG A 1 422 ? -8.203 0.002 33.312 1 31.12 422 ARG A C 1
ATOM 3286 O O . ARG A 1 422 ? -9.141 -0.185 34.094 1 31.12 422 ARG A O 1
ATOM 3293 N N . ARG A 1 423 ? -8.5 -0.063 32.062 1 35.34 423 ARG A N 1
ATOM 3294 C CA . ARG A 1 423 ? -9.922 -0.241 31.766 1 35.34 423 ARG A CA 1
ATOM 3295 C C . ARG A 1 423 ? -10.25 -1.714 31.547 1 35.34 423 ARG A C 1
ATOM 3297 O O . ARG A 1 423 ? -11.422 -2.084 31.469 1 35.34 423 ARG A O 1
ATOM 3304 N N . TRP A 1 424 ? -9.391 -2.416 31.047 1 30.41 424 TRP A N 1
ATOM 3305 C CA . TRP A 1 424 ? -9.773 -3.818 31.188 1 30.41 424 TRP A CA 1
ATOM 3306 C C . TRP A 1 424 ? -10.234 -4.113 32.594 1 30.41 424 TRP A C 1
ATOM 3308 O O . TRP A 1 424 ? -11.188 -4.871 32.812 1 30.41 424 TRP A O 1
ATOM 3318 N N . SER A 1 425 ? -9.438 -3.52 33.5 1 31.75 425 SER A N 1
ATOM 3319 C CA . SER A 1 425 ? -9.852 -3.611 34.906 1 31.75 425 SER A CA 1
ATOM 3320 C C . SER A 1 425 ? -11.141 -2.826 35.125 1 31.75 425 SER A C 1
ATOM 3322 O O . SER A 1 425 ? -11.961 -3.213 35.969 1 31.75 425 SER A O 1
ATOM 3324 N N . GLY A 1 426 ? -11.266 -1.688 34.5 1 32.31 426 GLY A N 1
ATOM 3325 C CA . GLY A 1 426 ? -12.5 -0.95 34.688 1 32.31 426 GLY A CA 1
ATOM 3326 C C . GLY A 1 426 ? -13.68 -1.562 33.969 1 32.31 426 GLY A C 1
ATOM 3327 O O . GLY A 1 426 ? -14.828 -1.426 34.406 1 32.31 426 GLY A O 1
ATOM 3328 N N . LEU A 1 427 ? -13.492 -2.076 32.781 1 35.88 427 LEU A N 1
ATOM 3329 C CA . LEU A 1 427 ? -14.562 -2.836 32.156 1 35.88 427 LEU A CA 1
ATOM 3330 C C . LEU A 1 427 ? -14.914 -4.074 32.969 1 35.88 427 LEU A C 1
ATOM 3332 O O . LEU A 1 427 ? -16.094 -4.395 33.156 1 35.88 427 LEU A O 1
ATOM 3336 N N . MET A 1 428 ? -13.914 -4.672 33.406 1 35.88 428 MET A N 1
ATOM 3337 C CA . MET A 1 428 ? -14.203 -5.734 34.375 1 35.88 428 MET A CA 1
ATOM 3338 C C . MET A 1 428 ? -14.867 -5.176 35.625 1 35.88 428 MET A C 1
ATOM 3340 O O . MET A 1 428 ? -15.742 -5.82 36.219 1 35.88 428 MET A O 1
ATOM 3344 N N . GLN A 1 429 ? -14.336 -4.031 36.031 1 34.62 429 GLN A N 1
ATOM 3345 C CA . GLN A 1 429 ? -14.938 -3.416 37.188 1 34.62 429 GLN A CA 1
ATOM 3346 C C . GLN A 1 429 ? -16.312 -2.84 36.875 1 34.62 429 GLN A C 1
ATOM 3348 O O . GLN A 1 429 ? -17.234 -2.93 37.688 1 34.62 429 GLN A O 1
ATOM 3353 N N . MET A 1 430 ? -16.422 -2.184 35.75 1 34.97 430 MET A N 1
ATOM 3354 C CA . MET A 1 430 ? -17.75 -1.665 35.438 1 34.97 430 MET A CA 1
ATOM 3355 C C . MET A 1 430 ? -18.719 -2.801 35.156 1 34.97 430 MET A C 1
ATOM 3357 O O . MET A 1 430 ? -19.922 -2.668 35.375 1 34.97 430 MET A O 1
ATOM 3361 N N . GLU A 1 431 ? -18.422 -3.801 34.438 1 37.97 431 GLU A N 1
ATOM 3362 C CA . GLU A 1 431 ? -19.297 -4.973 34.438 1 37.97 431 GLU A CA 1
ATOM 3363 C C . GLU A 1 431 ? -19.656 -5.395 35.875 1 37.97 431 GLU A C 1
ATOM 3365 O O . GLU A 1 431 ? -20.719 -5.984 36.094 1 37.97 431 GLU A O 1
ATOM 3370 N N . LYS A 1 432 ? -18.75 -5.219 36.75 1 37.31 432 LYS A N 1
ATOM 3371 C CA . LYS A 1 432 ? -19.125 -5.508 38.156 1 37.31 432 LYS A CA 1
ATOM 3372 C C . LYS A 1 432 ? -20.078 -4.449 38.688 1 37.31 432 LYS A C 1
ATOM 3374 O O . LYS A 1 432 ? -20.891 -4.734 39.562 1 37.31 432 LYS A O 1
ATOM 3379 N N . GLU A 1 433 ? -19.734 -3.109 38.375 1 39.84 433 GLU A N 1
ATOM 3380 C CA . GLU A 1 433 ? -20.609 -2.105 39 1 39.84 433 GLU A CA 1
ATOM 3381 C C . GLU A 1 433 ? -21.875 -1.902 38.156 1 39.84 433 GLU A C 1
ATOM 3383 O O . GLU A 1 433 ? -22.703 -1.056 38.5 1 39.84 433 GLU A O 1
ATOM 3388 N N . GLY A 1 434 ? -22.375 -2.662 37.281 1 35.84 434 GLY A N 1
ATOM 3389 C CA . GLY A 1 434 ? -23.641 -2.672 36.562 1 35.84 434 GLY A CA 1
ATOM 3390 C C . GLY A 1 434 ? -23.719 -1.605 35.5 1 35.84 434 GLY A C 1
ATOM 3391 O O . GLY A 1 434 ? -24.797 -1.365 34.938 1 35.84 434 GLY A O 1
ATOM 3392 N N . LYS A 1 435 ? -22.891 -0.604 35.406 1 35.62 435 LYS A N 1
ATOM 3393 C CA . LYS A 1 435 ? -23.094 0.485 34.438 1 35.62 435 LYS A CA 1
ATOM 3394 C C . LYS A 1 435 ? -22.453 0.162 33.094 1 35.62 435 LYS A C 1
ATOM 3396 O O . LYS A 1 435 ? -21.25 -0.109 33.031 1 35.62 435 LYS A O 1
ATOM 3401 N N . ARG A 1 436 ? -23.141 -0.422 32.094 1 36.91 436 ARG A N 1
ATOM 3402 C CA . ARG A 1 436 ? -22.828 -0.881 30.734 1 36.91 436 ARG A CA 1
ATOM 3403 C C . ARG A 1 436 ? -22.469 0.291 29.828 1 36.91 436 ARG A C 1
ATOM 3405 O O . ARG A 1 436 ? -23.266 1.222 29.656 1 36.91 436 ARG A O 1
ATOM 3412 N N . ARG A 1 437 ? -21.25 0.643 29.641 1 40.41 437 ARG A N 1
ATOM 3413 C CA . ARG A 1 437 ? -21 1.657 28.625 1 40.41 437 ARG A CA 1
ATOM 3414 C C . ARG A 1 437 ? -21.375 1.146 27.234 1 40.41 437 ARG A C 1
ATOM 3416 O O . ARG A 1 437 ? -21 0.039 26.844 1 40.41 437 ARG A O 1
ATOM 3423 N N . PRO A 1 438 ? -22.203 1.71 26.406 1 42.56 438 PRO A N 1
ATOM 3424 C CA . PRO A 1 438 ? -22.781 1.254 25.141 1 42.56 438 PRO A CA 1
ATOM 3425 C C . PRO A 1 438 ? -21.719 0.826 24.125 1 42.56 438 PRO A C 1
ATOM 3427 O O . PRO A 1 438 ? -21.922 -0.123 23.375 1 42.56 438 PRO A O 1
ATOM 3430 N N . GLY A 1 439 ? -20.578 1.407 24 1 47.47 439 GLY A N 1
ATOM 3431 C CA . GLY A 1 439 ? -19.672 1.162 22.891 1 47.47 439 GLY A CA 1
ATOM 3432 C C . GLY A 1 439 ? -18.875 -0.125 23.047 1 47.47 439 GLY A C 1
ATOM 3433 O O . GLY A 1 439 ? -18.641 -0.83 22.062 1 47.47 439 GLY A O 1
ATOM 3434 N N . SER A 1 440 ? -18.375 -0.46 24.188 1 50.25 440 SER A N 1
ATOM 3435 C CA . SER A 1 440 ? -17.562 -1.643 24.469 1 50.25 440 SER A CA 1
ATOM 3436 C C . SER A 1 440 ? -18.375 -2.922 24.281 1 50.25 440 SER A C 1
ATOM 3438 O O . SER A 1 440 ? -17.859 -3.908 23.75 1 50.25 440 SER A O 1
ATOM 3440 N N . TRP A 1 441 ? -19.656 -2.861 24.625 1 46.78 441 TRP A N 1
ATOM 3441 C CA . TRP A 1 441 ? -20.547 -4.023 24.5 1 46.78 441 TRP A CA 1
ATOM 3442 C C . TRP A 1 441 ? -20.703 -4.43 23.047 1 46.78 441 TRP A C 1
ATOM 3444 O O . TRP A 1 441 ? -20.703 -5.617 22.719 1 46.78 441 TRP A O 1
ATOM 3454 N N . SER A 1 442 ? -20.531 -3.389 22.219 1 59.59 442 SER A N 1
ATOM 3455 C CA . SER A 1 442 ? -20.797 -3.662 20.812 1 59.59 442 SER A CA 1
ATOM 3456 C C . SER A 1 442 ? -19.625 -4.402 20.156 1 59.59 442 SER A C 1
ATOM 3458 O O . SER A 1 442 ? -19.828 -5.375 19.438 1 59.59 442 SER A O 1
ATOM 3460 N N . TRP A 1 443 ? -18.516 -4.148 20.766 1 62.5 443 TRP A N 1
ATOM 3461 C CA . TRP A 1 443 ? -17.359 -4.812 20.172 1 62.5 443 TRP A CA 1
ATOM 3462 C C . TRP A 1 443 ? -17.25 -6.254 20.656 1 62.5 443 TRP A C 1
ATOM 3464 O O . TRP A 1 443 ? -16.953 -7.156 19.875 1 62.5 443 TRP A O 1
ATOM 3474 N N . SER A 1 444 ? -17.5 -6.34 21.953 1 65.62 444 SER A N 1
ATOM 3475 C CA . SER A 1 444 ? -17.469 -7.688 22.516 1 65.62 444 SER A CA 1
ATOM 3476 C C . SER A 1 444 ? -18.516 -8.578 21.859 1 65.62 444 SER A C 1
ATOM 3478 O O . SER A 1 444 ? -18.234 -9.75 21.578 1 65.62 444 SER A O 1
ATOM 3480 N N . LYS A 1 445 ? -19.594 -7.934 21.578 1 70.44 445 LYS A N 1
ATOM 3481 C CA . LYS A 1 445 ? -20.641 -8.695 20.922 1 70.44 445 LYS A CA 1
ATOM 3482 C C . LYS A 1 445 ? -20.25 -9.047 19.484 1 70.44 445 LYS A C 1
ATOM 3484 O O . LYS A 1 445 ? -20.469 -10.172 19.031 1 70.44 445 LYS A O 1
ATOM 3489 N N . MET A 1 446 ? -19.656 -8.102 18.875 1 74.12 446 MET A N 1
ATOM 3490 C CA . MET A 1 446 ? -19.219 -8.336 17.5 1 74.12 446 MET A CA 1
ATOM 3491 C C . MET A 1 446 ? -18.141 -9.422 17.469 1 74.12 446 MET A C 1
ATOM 3493 O O . MET A 1 446 ? -18.156 -10.266 16.562 1 74.12 446 MET A O 1
ATOM 3497 N N . GLY A 1 447 ? -17.281 -9.305 18.406 1 76.06 447 GLY A N 1
ATOM 3498 C CA . GLY A 1 447 ? -16.281 -10.344 18.5 1 76.06 447 GLY A CA 1
ATOM 3499 C C . GLY A 1 447 ? -16.859 -11.727 18.734 1 76.06 447 GLY A C 1
ATOM 3500 O O . GLY A 1 447 ? -16.438 -12.695 18.109 1 76.06 447 GLY A O 1
ATOM 3501 N N . MET A 1 448 ? -17.797 -11.727 19.562 1 80.5 448 MET A N 1
ATOM 3502 C CA . MET A 1 448 ? -18.438 -13 19.859 1 80.5 448 MET A CA 1
ATOM 3503 C C . MET A 1 448 ? -19.266 -13.484 18.672 1 80.5 448 MET A C 1
ATOM 3505 O O . MET A 1 448 ? -19.391 -14.688 18.453 1 80.5 448 MET A O 1
ATOM 3509 N N . ASP A 1 449 ? -19.828 -12.539 17.969 1 81 449 ASP A N 1
ATOM 3510 C CA . ASP A 1 449 ? -20.531 -12.898 16.75 1 81 449 ASP A CA 1
ATOM 3511 C C . ASP A 1 449 ? -19.578 -13.555 15.742 1 81 449 ASP A C 1
ATOM 3513 O O . ASP A 1 449 ? -19.969 -14.508 15.062 1 81 449 ASP A O 1
ATOM 3517 N N . GLY A 1 450 ? -18.422 -12.992 15.727 1 83.62 450 GLY A N 1
ATOM 3518 C CA . GLY A 1 450 ? -17.438 -13.594 14.852 1 83.62 450 GLY A CA 1
ATOM 3519 C C . GLY A 1 450 ? -17.109 -15.031 15.219 1 83.62 450 GLY A C 1
ATOM 3520 O O . GLY A 1 450 ? -17.016 -15.898 14.344 1 83.62 450 GLY A O 1
ATOM 3521 N N . VAL A 1 451 ? -17 -15.273 16.438 1 87.62 451 VAL A N 1
ATOM 3522 C CA . VAL A 1 451 ? -16.703 -16.609 16.938 1 87.62 451 VAL A CA 1
ATOM 3523 C C . VAL A 1 451 ? -17.875 -17.547 16.625 1 87.62 451 VAL A C 1
ATOM 3525 O O . VAL A 1 451 ? -17.672 -18.688 16.203 1 87.62 451 VAL A O 1
ATOM 3528 N N . GLY A 1 452 ? -19.031 -17 16.859 1 87 452 GLY A N 1
ATOM 3529 C CA . GLY A 1 452 ? -20.203 -17.797 16.562 1 87 452 GLY A CA 1
ATOM 3530 C C . GLY A 1 452 ? -20.328 -18.156 15.086 1 87 452 GLY A C 1
ATOM 3531 O O . GLY A 1 452 ? -20.688 -19.281 14.742 1 87 452 GLY A O 1
ATOM 3532 N N . MET A 1 453 ? -20 -17.281 14.289 1 87.62 453 MET A N 1
ATOM 3533 C CA . MET A 1 453 ? -20.078 -17.516 12.852 1 87.62 453 MET A CA 1
ATOM 3534 C C . MET A 1 453 ? -19.047 -18.547 12.398 1 87.62 453 MET A C 1
ATOM 3536 O O . MET A 1 453 ? -19.344 -19.406 11.562 1 87.62 453 MET A O 1
ATOM 3540 N N . VAL A 1 454 ? -17.906 -18.391 12.906 1 89.81 454 VAL A N 1
ATOM 3541 C CA . VAL A 1 454 ? -16.859 -19.344 12.539 1 89.81 454 VAL A CA 1
ATOM 3542 C C . VAL A 1 454 ? -17.219 -20.734 13.039 1 89.81 454 VAL A C 1
ATOM 3544 O O . VAL A 1 454 ? -16.922 -21.734 12.383 1 89.81 454 VAL A O 1
ATOM 3547 N N . ARG A 1 455 ? -17.797 -20.828 14.203 1 90.94 455 ARG A N 1
ATOM 3548 C CA . ARG A 1 455 ? -18.234 -22.109 14.734 1 90.94 455 ARG A CA 1
ATOM 3549 C C . ARG A 1 455 ? -19.281 -22.766 13.82 1 90.94 455 ARG A C 1
ATOM 3551 O O . ARG A 1 455 ? -19.234 -23.969 13.578 1 90.94 455 ARG A O 1
ATOM 3558 N N . ARG A 1 456 ? -20.125 -21.953 13.352 1 89.94 456 ARG A N 1
ATOM 3559 C CA . ARG A 1 456 ? -21.141 -22.453 12.43 1 89.94 456 ARG A CA 1
ATOM 3560 C C . ARG A 1 456 ? -20.516 -22.922 11.125 1 89.94 456 ARG A C 1
ATOM 3562 O O . ARG A 1 456 ? -20.906 -23.969 10.586 1 89.94 456 ARG A O 1
ATOM 3569 N N . GLU A 1 457 ? -19.625 -22.156 10.656 1 89.94 457 GLU A N 1
ATOM 3570 C CA . GLU A 1 457 ? -18.938 -22.547 9.43 1 89.94 457 GLU A CA 1
ATOM 3571 C C . GLU A 1 457 ? -18.141 -23.828 9.625 1 89.94 457 GLU A C 1
ATOM 3573 O O . GLU A 1 457 ? -18.109 -24.688 8.742 1 89.94 457 GLU A O 1
ATOM 3578 N N . THR A 1 458 ? -17.5 -23.938 10.742 1 92.19 458 THR A N 1
ATOM 3579 C CA . THR A 1 458 ? -16.734 -25.141 11.062 1 92.19 458 THR A CA 1
ATOM 3580 C C . THR A 1 458 ? -17.641 -26.375 11.094 1 92.19 458 THR A C 1
ATOM 3582 O O . THR A 1 458 ? -17.297 -27.422 10.539 1 92.19 458 THR A O 1
ATOM 3585 N N . LYS A 1 459 ? -18.766 -26.234 11.688 1 91.62 459 LYS A N 1
ATOM 3586 C CA . LYS A 1 459 ? -19.719 -27.328 11.75 1 91.62 459 LYS A CA 1
ATOM 3587 C C . LYS A 1 459 ? -20.234 -27.688 10.359 1 91.62 459 LYS A C 1
ATOM 3589 O O . LYS A 1 459 ? -20.453 -28.859 10.055 1 91.62 459 LYS A O 1
ATOM 3594 N N . ALA A 1 460 ? -20.344 -26.641 9.562 1 90.88 460 ALA A N 1
ATOM 3595 C CA . ALA A 1 460 ? -20.844 -26.859 8.211 1 90.88 460 ALA A CA 1
ATOM 3596 C C . ALA A 1 460 ? -19.828 -27.594 7.352 1 90.88 460 ALA A C 1
ATOM 3598 O O . ALA A 1 460 ? -20.188 -28.312 6.418 1 90.88 460 ALA A O 1
ATOM 3599 N N . LEU A 1 461 ? -18.625 -27.422 7.664 1 92 461 LEU A N 1
ATOM 3600 C CA . LEU A 1 461 ? -17.562 -28 6.859 1 92 461 LEU A CA 1
ATOM 3601 C C . LEU A 1 461 ? -17.188 -29.391 7.367 1 92 461 LEU A C 1
ATOM 3603 O O . LEU A 1 461 ? -16.516 -30.156 6.668 1 92 461 LEU A O 1
ATOM 3607 N N . GLU A 1 462 ? -17.656 -29.734 8.555 1 90.94 462 GLU A N 1
ATOM 3608 C CA . GLU A 1 462 ? -17.312 -31.031 9.141 1 90.94 462 GLU A CA 1
ATOM 3609 C C . GLU A 1 462 ? -17.906 -32.188 8.32 1 90.94 462 GLU A C 1
ATOM 3611 O O . GLU A 1 462 ? -19.078 -32.125 7.934 1 90.94 462 GLU A O 1
ATOM 3616 N N . GLY A 1 463 ? -17.078 -33.188 7.969 1 87.88 463 GLY A N 1
ATOM 3617 C CA . GLY A 1 463 ? -17.516 -34.375 7.27 1 87.88 463 GLY A CA 1
ATOM 3618 C C . GLY A 1 463 ? -17.609 -34.188 5.766 1 87.88 463 GLY A C 1
ATOM 3619 O O . GLY A 1 463 ? -18.156 -35.031 5.062 1 87.88 463 GLY A O 1
ATOM 3620 N N . LYS A 1 464 ? -17.156 -33.094 5.316 1 91.88 464 LYS A N 1
ATOM 3621 C CA . LYS A 1 464 ? -17.234 -32.844 3.879 1 91.88 464 LYS A CA 1
ATOM 3622 C C . LYS A 1 464 ? -15.938 -33.25 3.186 1 91.88 464 LYS A C 1
ATOM 3624 O O . LYS A 1 464 ? -14.914 -33.469 3.842 1 91.88 464 LYS A O 1
ATOM 3629 N N . ARG A 1 465 ? -16.141 -33.469 1.899 1 91.88 465 ARG A N 1
ATOM 3630 C CA . ARG A 1 465 ? -14.977 -33.781 1.075 1 91.88 465 ARG A CA 1
ATOM 3631 C C . ARG A 1 465 ? -14.367 -32.562 0.449 1 91.88 465 ARG A C 1
ATOM 3633 O O . ARG A 1 465 ? -14.992 -31.484 0.419 1 91.88 465 ARG A O 1
ATOM 3640 N N . MET A 1 466 ? -13.141 -32.688 0.009 1 92.56 466 MET A N 1
ATOM 3641 C CA . MET A 1 466 ? -12.422 -31.578 -0.601 1 92.56 466 MET A CA 1
ATOM 3642 C C . MET A 1 466 ? -13.211 -31 -1.767 1 92.56 466 MET A C 1
ATOM 3644 O O . MET A 1 466 ? -13.219 -29.781 -1.968 1 92.56 466 MET A O 1
ATOM 3648 N N . ARG A 1 467 ? -13.883 -31.797 -2.498 1 90.19 467 ARG A N 1
ATOM 3649 C CA . ARG A 1 467 ? -14.641 -31.359 -3.666 1 90.19 467 ARG A CA 1
ATOM 3650 C C . ARG A 1 467 ? -15.797 -30.453 -3.262 1 90.19 467 ARG A C 1
ATOM 3652 O O . ARG A 1 467 ? -16.219 -29.594 -4.035 1 90.19 467 ARG A O 1
ATOM 3659 N N . GLU A 1 468 ? -16.219 -30.578 -2.088 1 90.75 468 GLU A N 1
ATOM 3660 C CA . GLU A 1 468 ? -17.344 -29.797 -1.587 1 90.75 468 GLU A CA 1
ATOM 3661 C C . GLU A 1 468 ? -16.875 -28.5 -0.929 1 90.75 468 GLU A C 1
ATOM 3663 O O . GLU A 1 468 ? -17.641 -27.547 -0.821 1 90.75 468 GLU A O 1
ATOM 3668 N N . VAL A 1 469 ? -15.695 -28.531 -0.538 1 92.12 469 VAL A N 1
ATOM 3669 C CA . VAL A 1 469 ? -15.195 -27.406 0.222 1 92.12 469 VAL A CA 1
ATOM 3670 C C . VAL A 1 469 ? -14.367 -26.5 -0.689 1 92.12 469 VAL A C 1
ATOM 3672 O O . VAL A 1 469 ? -14.469 -25.266 -0.612 1 92.12 469 VAL A O 1
ATOM 3675 N N . GLY A 1 470 ? -13.609 -27.125 -1.506 1 92.88 470 GLY A N 1
ATOM 3676 C CA . GLY A 1 470 ? -12.773 -26.375 -2.43 1 92.88 470 GLY A CA 1
ATOM 3677 C C . GLY A 1 470 ? -13.477 -26.031 -3.729 1 92.88 470 GLY A C 1
ATOM 3678 O O . GLY A 1 470 ? -14.102 -26.891 -4.348 1 92.88 470 GLY A O 1
ATOM 3679 N N . ARG A 1 471 ? -13.359 -24.812 -4.125 1 93.56 471 ARG A N 1
ATOM 3680 C CA . ARG A 1 471 ? -14.023 -24.312 -5.328 1 93.56 471 ARG A CA 1
ATOM 3681 C C . ARG A 1 471 ? -13.18 -24.594 -6.57 1 93.56 471 ARG A C 1
ATOM 3683 O O . ARG A 1 471 ? -13.719 -24.828 -7.652 1 93.56 471 ARG A O 1
ATOM 3690 N N . LEU A 1 472 ? -11.898 -24.625 -6.445 1 95.06 472 LEU A N 1
ATOM 3691 C CA . LEU A 1 472 ? -10.984 -24.719 -7.574 1 95.06 472 LEU A CA 1
ATOM 3692 C C . LEU A 1 472 ? -11.195 -26.016 -8.336 1 95.06 472 LEU A C 1
ATOM 3694 O O . LEU A 1 472 ? -11.117 -26.047 -9.57 1 95.06 472 LEU A O 1
ATOM 3698 N N . GLY A 1 473 ? -11.508 -27.141 -7.633 1 91.38 473 GLY A N 1
ATOM 3699 C CA . GLY A 1 473 ? -11.727 -28.422 -8.266 1 91.38 473 GLY A CA 1
ATOM 3700 C C . GLY A 1 473 ? -12.898 -28.422 -9.234 1 91.38 473 GLY A C 1
ATOM 3701 O O . GLY A 1 473 ? -12.93 -29.234 -10.164 1 91.38 473 GLY A O 1
ATOM 3702 N N . GLY A 1 474 ? -13.797 -27.469 -9.047 1 90 474 GLY A N 1
ATOM 3703 C CA . GLY A 1 474 ? -14.977 -27.391 -9.898 1 90 474 GLY A CA 1
ATOM 3704 C C . GLY A 1 474 ? -14.664 -26.875 -11.289 1 90 474 GLY A C 1
ATOM 3705 O O . GLY A 1 474 ? -15.477 -27.031 -12.211 1 90 474 GLY A O 1
ATOM 3706 N N . TYR A 1 475 ? -13.523 -26.297 -11.461 1 90.75 475 TYR A N 1
ATOM 3707 C CA . TYR A 1 475 ? -13.156 -25.75 -12.758 1 90.75 475 TYR A CA 1
ATOM 3708 C C . TYR A 1 475 ? -12.484 -26.797 -13.633 1 90.75 475 TYR A C 1
ATOM 3710 O O . TYR A 1 475 ? -12.266 -26.578 -14.82 1 90.75 475 TYR A O 1
ATOM 3718 N N . GLU A 1 476 ? -12.125 -27.938 -13.062 1 88.56 476 GLU A N 1
ATOM 3719 C CA . GLU A 1 476 ? -11.438 -28.969 -13.828 1 88.56 476 GLU A CA 1
ATOM 3720 C C . GLU A 1 476 ? -12.297 -29.453 -14.992 1 88.56 476 GLU A C 1
ATOM 3722 O O . GLU A 1 476 ? -13.508 -29.641 -14.844 1 88.56 476 GLU A O 1
ATOM 3727 N N . GLY A 1 477 ? -11.727 -29.641 -16.172 1 82.25 477 GLY A N 1
ATOM 3728 C CA . GLY A 1 477 ? -12.438 -30.141 -17.328 1 82.25 477 GLY A CA 1
ATOM 3729 C C . GLY A 1 477 ? -13.219 -29.078 -18.062 1 82.25 477 GLY A C 1
ATOM 3730 O O . GLY A 1 477 ? -14.023 -29.375 -18.953 1 82.25 477 GLY A O 1
ATOM 3731 N N . GLY A 1 478 ? -13.078 -27.75 -17.625 1 80.81 478 GLY A N 1
ATOM 3732 C CA . GLY A 1 478 ? -13.695 -26.656 -18.344 1 80.81 478 GLY A CA 1
ATOM 3733 C C . GLY A 1 478 ? -15.062 -26.281 -17.812 1 80.81 478 GLY A C 1
ATOM 3734 O O . GLY A 1 478 ? -15.852 -25.625 -18.5 1 80.81 478 GLY A O 1
ATOM 3735 N N . GLU A 1 479 ? -15.367 -26.688 -16.656 1 81.75 479 GLU A N 1
ATOM 3736 C CA . GLU A 1 479 ? -16.641 -26.344 -16.047 1 81.75 479 GLU A CA 1
ATOM 3737 C C . GLU A 1 479 ? -16.672 -24.875 -15.633 1 81.75 479 GLU A C 1
ATOM 3739 O O . GLU A 1 479 ? -15.625 -24.266 -15.375 1 81.75 479 GLU A O 1
ATOM 3744 N N . ARG A 1 480 ? -17.938 -24.203 -15.648 1 79.88 480 ARG A N 1
ATOM 3745 C CA . ARG A 1 480 ? -18.094 -22.797 -15.281 1 79.88 480 ARG A CA 1
ATOM 3746 C C . ARG A 1 480 ? -18.734 -22.656 -13.906 1 79.88 480 ARG A C 1
ATOM 3748 O O . ARG A 1 480 ? -19.656 -23.391 -13.578 1 79.88 480 ARG A O 1
ATOM 3755 N N . LEU A 1 481 ? -18.125 -21.844 -13.141 1 80.06 481 LEU A N 1
ATOM 3756 C CA . LEU A 1 481 ? -18.672 -21.531 -11.828 1 80.06 481 LEU A CA 1
ATOM 3757 C C . LEU A 1 481 ? -19.078 -20.062 -11.734 1 80.06 481 LEU A C 1
ATOM 3759 O O . LEU A 1 481 ? -18.406 -19.203 -12.312 1 80.06 481 LEU A O 1
ATOM 3763 N N . SER A 1 482 ? -20.25 -19.688 -11.148 1 68.25 482 SER A N 1
ATOM 3764 C CA . SER A 1 482 ? -20.672 -18.312 -10.953 1 68.25 482 SER A CA 1
ATOM 3765 C C . SER A 1 482 ? -19.859 -17.625 -9.859 1 68.25 482 SER A C 1
ATOM 3767 O O . SER A 1 482 ? -19.359 -18.297 -8.953 1 68.25 482 SER A O 1
ATOM 3769 N N . VAL A 1 483 ? -19.484 -16.406 -10.062 1 61.69 483 VAL A N 1
ATOM 3770 C CA . VAL A 1 483 ? -18.734 -15.633 -9.078 1 61.69 483 VAL A CA 1
ATOM 3771 C C . VAL A 1 483 ? -19.578 -15.414 -7.828 1 61.69 483 VAL A C 1
ATOM 3773 O O . VAL A 1 483 ? -19.031 -15.219 -6.734 1 61.69 483 VAL A O 1
ATOM 3776 N N . GLY A 1 484 ? -20.875 -15.367 -7.852 1 51.09 484 GLY A N 1
ATOM 3777 C CA . GLY A 1 484 ? -21.719 -15.008 -6.719 1 51.09 484 GLY A CA 1
ATOM 3778 C C . GLY A 1 484 ? -21.469 -15.867 -5.496 1 51.09 484 GLY A C 1
ATOM 3779 O O . GLY A 1 484 ? -20.828 -16.922 -5.586 1 51.09 484 GLY A O 1
ATOM 3780 N N . TRP A 1 485 ? -21.734 -15.266 -4.215 1 45.75 485 TRP A N 1
ATOM 3781 C CA . TRP A 1 485 ? -21.625 -15.875 -2.891 1 45.75 485 TRP A CA 1
ATOM 3782 C C . TRP A 1 485 ? -22.297 -17.25 -2.865 1 45.75 485 TRP A C 1
ATOM 3784 O O . TRP A 1 485 ? -23.375 -17.422 -3.434 1 45.75 485 TRP A O 1
ATOM 3794 N N . PHE A 1 486 ? -21.531 -18.25 -2.797 1 33.41 486 PHE A N 1
ATOM 3795 C CA . PHE A 1 486 ? -22.109 -19.562 -2.553 1 33.41 486 PHE A CA 1
ATOM 3796 C C . PHE A 1 486 ? -23.203 -19.5 -1.495 1 33.41 486 PHE A C 1
ATOM 3798 O O . PHE A 1 486 ? -22.938 -19.188 -0.333 1 33.41 486 PHE A O 1
ATOM 3805 N N . GLU A 1 487 ? -24.359 -19.188 -1.739 1 29.77 487 GLU A N 1
ATOM 3806 C CA . GLU A 1 487 ? -25.312 -19.75 -0.785 1 29.77 487 GLU A CA 1
ATOM 3807 C C . GLU A 1 487 ? -25.062 -21.234 -0.571 1 29.77 487 GLU A C 1
ATOM 3809 O O . GLU A 1 487 ? -24.578 -21.922 -1.47 1 29.77 487 GLU A O 1
ATOM 3814 N N . GLY A 1 488 ? -24.906 -21.719 0.603 1 28.95 488 GLY A N 1
ATOM 3815 C CA . GLY A 1 488 ? -24.797 -23.094 1.064 1 28.95 488 GLY A CA 1
ATOM 3816 C C . GLY A 1 488 ? -25.5 -24.078 0.152 1 28.95 488 GLY A C 1
ATOM 3817 O O . GLY A 1 488 ? -25.875 -25.172 0.583 1 28.95 488 GLY A O 1
ATOM 3818 N N . LYS A 1 489 ? -26.125 -23.734 -0.967 1 29.75 489 LYS A N 1
ATOM 3819 C CA . LYS A 1 489 ? -26.812 -24.922 -1.496 1 29.75 489 LYS A CA 1
ATOM 3820 C C . LYS A 1 489 ? -25.797 -25.938 -2.037 1 29.75 489 LYS A C 1
ATOM 3822 O O . LYS A 1 489 ? -24.875 -25.578 -2.758 1 29.75 489 LYS A O 1
ATOM 3827 N N . GLY A 1 490 ? -25.547 -27.047 -1.472 1 26.78 490 GLY A N 1
ATOM 3828 C CA . GLY A 1 490 ? -24.953 -28.312 -1.881 1 26.78 490 GLY A CA 1
ATOM 3829 C C . GLY A 1 490 ? -25.062 -28.562 -3.373 1 26.78 490 GLY A C 1
ATOM 3830 O O . GLY A 1 490 ? -25.859 -27.922 -4.059 1 26.78 490 GLY A O 1
ATOM 3831 N N . MET A 1 491 ? -24.016 -29.156 -4 1 30.67 491 MET A N 1
ATOM 3832 C CA . MET A 1 491 ? -24 -29.875 -5.273 1 30.67 491 MET A CA 1
ATOM 3833 C C . MET A 1 491 ? -25.344 -30.531 -5.547 1 30.67 491 MET A C 1
ATOM 3835 O O . MET A 1 491 ? -25.484 -31.328 -6.477 1 30.67 491 MET A O 1
ATOM 3839 N N . MET A 1 492 ? -26.312 -30.422 -4.707 1 30.02 492 MET A N 1
ATOM 3840 C CA . MET A 1 492 ? -27.484 -31.203 -5.066 1 30.02 492 MET A CA 1
ATOM 3841 C C . MET A 1 492 ? -28.109 -30.703 -6.363 1 30.02 492 MET A C 1
ATOM 3843 O O . MET A 1 492 ? -28.891 -31.406 -7 1 30.02 492 MET A O 1
ATOM 3847 N N . GLY A 1 493 ? -27.859 -29.453 -6.703 1 30.81 493 GLY A N 1
ATOM 3848 C CA . GLY A 1 493 ? -28.672 -29.062 -7.84 1 30.81 493 GLY A CA 1
ATOM 3849 C C . GLY A 1 493 ? -28.078 -29.484 -9.172 1 30.81 493 GLY A C 1
ATOM 3850 O O . GLY A 1 493 ? -28.734 -29.344 -10.219 1 30.81 493 GLY A O 1
ATOM 3851 N N . LEU A 1 494 ? -26.75 -29.688 -9.258 1 31.31 494 LEU A N 1
ATOM 3852 C CA . LEU A 1 494 ? -26.312 -30.172 -10.562 1 31.31 494 LEU A CA 1
ATOM 3853 C C . LEU A 1 494 ? -26.797 -31.609 -10.797 1 31.31 494 LEU A C 1
ATOM 3855 O O . LEU A 1 494 ? -26.797 -32.094 -11.93 1 31.31 494 LEU A O 1
ATOM 3859 N N . GLU A 1 495 ? -27.016 -32.375 -9.75 1 31.17 495 GLU A N 1
ATOM 3860 C CA . GLU A 1 495 ? -27.516 -33.75 -10.016 1 31.17 495 GLU A CA 1
ATOM 3861 C C . GLU A 1 495 ? -28.891 -33.688 -10.695 1 31.17 495 GLU A C 1
ATOM 3863 O O . GLU A 1 495 ? -29.188 -34.531 -11.539 1 31.17 495 GLU A O 1
ATOM 3868 N N . LYS A 1 496 ? -29.766 -32.75 -10.352 1 34.31 496 LYS A N 1
ATOM 3869 C CA . LYS A 1 496 ? -31.094 -32.875 -10.93 1 34.31 496 LYS A CA 1
ATOM 3870 C C . LYS A 1 496 ? -31.094 -32.531 -12.406 1 34.31 496 LYS A C 1
ATOM 3872 O O . LYS A 1 496 ? -31.922 -33 -13.172 1 34.31 496 LYS A O 1
ATOM 3877 N N . ARG A 1 497 ? -30.25 -31.641 -12.875 1 33.66 497 ARG A N 1
ATOM 3878 C CA . ARG A 1 497 ? -30.469 -31.391 -14.297 1 33.66 497 ARG A CA 1
ATOM 3879 C C . ARG A 1 497 ? -29.953 -32.562 -15.148 1 33.66 497 ARG A C 1
ATOM 3881 O O . ARG A 1 497 ? -30.375 -32.719 -16.297 1 33.66 497 ARG A O 1
ATOM 3888 N N . MET A 1 498 ? -28.922 -33.281 -14.734 1 31.94 498 MET A N 1
ATOM 3889 C CA . MET A 1 498 ? -28.594 -34.406 -15.586 1 31.94 498 MET A CA 1
ATOM 3890 C C . MET A 1 498 ? -29.688 -35.469 -15.508 1 31.94 498 MET A C 1
ATOM 3892 O O . MET A 1 498 ? -29.688 -36.438 -16.266 1 31.94 498 MET A O 1
ATOM 3896 N N . ALA A 1 499 ? -30.406 -35.562 -14.328 1 31.67 499 ALA A N 1
ATOM 3897 C CA . ALA A 1 499 ? -31.438 -36.594 -14.328 1 31.67 499 ALA A CA 1
ATOM 3898 C C . ALA A 1 499 ? -32.562 -36.219 -15.289 1 31.67 499 ALA A C 1
ATOM 3900 O O . ALA A 1 499 ? -33.219 -37.094 -15.852 1 31.67 499 ALA A O 1
ATOM 3901 N N . SER A 1 500 ? -32.906 -34.938 -15.289 1 31.03 500 SER A N 1
ATOM 3902 C CA . SER A 1 500 ? -34.156 -34.812 -16.078 1 31.03 500 SER A CA 1
ATOM 3903 C C . SER A 1 500 ? -33.844 -34.875 -17.562 1 31.03 500 SER A C 1
ATOM 3905 O O . SER A 1 500 ? -34.781 -34.938 -18.375 1 31.03 500 SER A O 1
ATOM 3907 N N . GLY A 1 501 ? -32.594 -34.656 -18.031 1 29.81 501 GLY A N 1
ATOM 3908 C CA . GLY A 1 501 ? -32.562 -34.812 -19.484 1 29.81 501 GLY A CA 1
ATOM 3909 C C . GLY A 1 501 ? -32.562 -36.25 -19.938 1 29.81 501 GLY A C 1
ATOM 3910 O O . GLY A 1 501 ? -32.375 -36.531 -21.125 1 29.81 501 GLY A O 1
ATOM 3911 N N . GLY A 1 502 ? -32.344 -37.281 -18.938 1 25.59 502 GLY A N 1
ATOM 3912 C CA . GLY A 1 502 ? -32.5 -38.594 -19.516 1 25.59 502 GLY A CA 1
ATOM 3913 C C . GLY A 1 502 ? -33.938 -38.938 -19.859 1 25.59 502 GLY A C 1
ATOM 3914 O O . GLY A 1 502 ? -34.219 -40.031 -20.375 1 25.59 502 GLY A O 1
ATOM 3915 N N . GLN A 1 503 ? -35.062 -38.312 -19.391 1 22.42 503 GLN A N 1
ATOM 3916 C CA . GLN A 1 503 ? -36.188 -38.812 -20.125 1 22.42 503 GLN A CA 1
ATOM 3917 C C . GLN A 1 503 ? -36.344 -38.125 -21.484 1 22.42 503 GLN A C 1
ATOM 3919 O O . GLN A 1 503 ? -36.125 -36.938 -21.609 1 22.42 503 GLN A O 1
ATOM 3924 N N . MET B 1 1 ? 7.023 -2.801 -80.562 1 22.67 1 MET B N 1
ATOM 3925 C CA . MET B 1 1 ? 6.059 -2.357 -79.562 1 22.67 1 MET B CA 1
ATOM 3926 C C . MET B 1 1 ? 6.762 -1.979 -78.312 1 22.67 1 MET B C 1
ATOM 3928 O O . MET B 1 1 ? 7.586 -2.742 -77.75 1 22.67 1 MET B O 1
ATOM 3932 N N . PRO B 1 2 ? 6.93 -0.717 -77.938 1 24.22 2 PRO B N 1
ATOM 3933 C CA . PRO B 1 2 ? 7.711 0.095 -77 1 24.22 2 PRO B CA 1
ATOM 3934 C C . PRO B 1 2 ? 7.406 -0.231 -75.562 1 24.22 2 PRO B C 1
ATOM 3936 O O . PRO B 1 2 ? 6.32 -0.726 -75.25 1 24.22 2 PRO B O 1
ATOM 3939 N N . TRP B 1 3 ? 8.461 -0.568 -74.75 1 24.78 3 TRP B N 1
ATOM 3940 C CA . TRP B 1 3 ? 8.789 -1.085 -73.438 1 24.78 3 TRP B CA 1
ATOM 3941 C C . TRP B 1 3 ? 8.242 -0.169 -72.312 1 24.78 3 TRP B C 1
ATOM 3943 O O . TRP B 1 3 ? 8.547 1.025 -72.312 1 24.78 3 TRP B O 1
ATOM 3953 N N . LEU B 1 4 ? 6.953 -0.287 -72.062 1 24.45 4 LEU B N 1
ATOM 3954 C CA . LEU B 1 4 ? 6.145 0.567 -71.188 1 24.45 4 LEU B CA 1
ATOM 3955 C C . LEU B 1 4 ? 6.828 0.783 -69.875 1 24.45 4 LEU B C 1
ATOM 3957 O O . LEU B 1 4 ? 7.145 -0.18 -69.125 1 24.45 4 LEU B O 1
ATOM 3961 N N . SER B 1 5 ? 7.664 1.783 -69.75 1 22.78 5 SER B N 1
ATOM 3962 C CA . SER B 1 5 ? 8.516 2.312 -68.688 1 22.78 5 SER B CA 1
ATOM 3963 C C . SER B 1 5 ? 7.727 2.539 -67.438 1 22.78 5 SER B C 1
ATOM 3965 O O . SER B 1 5 ? 6.734 3.268 -67.438 1 22.78 5 SER B O 1
ATOM 3967 N N . ARG B 1 6 ? 7.59 1.514 -66.562 1 26.5 6 ARG B N 1
ATOM 3968 C CA . ARG B 1 6 ? 6.785 1.431 -65.375 1 26.5 6 ARG B CA 1
ATOM 3969 C C . ARG B 1 6 ? 7.078 2.602 -64.438 1 26.5 6 ARG B C 1
ATOM 3971 O O . ARG B 1 6 ? 8.227 2.826 -64.062 1 26.5 6 ARG B O 1
ATOM 3978 N N . ASN B 1 7 ? 6.379 3.688 -64.5 1 22.38 7 ASN B N 1
ATOM 3979 C CA . ASN B 1 7 ? 6.473 4.965 -63.812 1 22.38 7 ASN B CA 1
ATOM 3980 C C . ASN B 1 7 ? 6.535 4.781 -62.312 1 22.38 7 ASN B C 1
ATOM 3982 O O . ASN B 1 7 ? 5.684 4.105 -61.719 1 22.38 7 ASN B O 1
ATOM 3986 N N . SER B 1 8 ? 7.715 4.785 -61.656 1 24.33 8 SER B N 1
ATOM 3987 C CA . SER B 1 8 ? 8.234 4.617 -60.312 1 24.33 8 SER B CA 1
ATOM 3988 C C . SER B 1 8 ? 7.559 5.574 -59.344 1 24.33 8 SER B C 1
ATOM 3990 O O . SER B 1 8 ? 7.766 6.785 -59.406 1 24.33 8 SER B O 1
ATOM 3992 N N . SER B 1 9 ? 6.266 5.48 -59.156 1 25.72 9 SER B N 1
ATOM 3993 C CA . SER B 1 9 ? 5.578 6.484 -58.344 1 25.72 9 SER B CA 1
ATOM 3994 C C . SER B 1 9 ? 6.277 6.684 -57 1 25.72 9 SER B C 1
ATOM 3996 O O . SER B 1 9 ? 6.641 5.711 -56.344 1 25.72 9 SER B O 1
ATOM 3998 N N . PRO B 1 10 ? 6.863 7.867 -56.75 1 24.31 10 PRO B N 1
ATOM 3999 C CA . PRO B 1 10 ? 7.719 8.242 -55.625 1 24.31 10 PRO B CA 1
ATOM 4000 C C . PRO B 1 10 ? 7.043 8.023 -54.281 1 24.31 10 PRO B C 1
ATOM 4002 O O . PRO B 1 10 ? 5.879 8.391 -54.094 1 24.31 10 PRO B O 1
ATOM 4005 N N . ALA B 1 11 ? 7.191 6.91 -53.562 1 25.7 11 ALA B N 1
ATOM 4006 C CA . ALA B 1 11 ? 6.832 6.465 -52.219 1 25.7 11 ALA B CA 1
ATOM 4007 C C . ALA B 1 11 ? 7.195 7.523 -51.188 1 25.7 11 ALA B C 1
ATOM 4009 O O . ALA B 1 11 ? 8.312 7.531 -50.656 1 25.7 11 ALA B O 1
ATOM 4010 N N . ASN B 1 12 ? 7.117 8.844 -51.406 1 22.25 12 ASN B N 1
ATOM 4011 C CA . ASN B 1 12 ? 7.637 9.883 -50.531 1 22.25 12 ASN B CA 1
ATOM 4012 C C . ASN B 1 12 ? 7.285 9.609 -49.062 1 22.25 12 ASN B C 1
ATOM 4014 O O . ASN B 1 12 ? 6.43 8.773 -48.781 1 22.25 12 ASN B O 1
ATOM 4018 N N . SER B 1 13 ? 7.27 10.828 -48.031 1 21.92 13 SER B N 1
ATOM 4019 C CA . SER B 1 13 ? 7.699 11.367 -46.75 1 21.92 13 SER B CA 1
ATOM 4020 C C . SER B 1 13 ? 6.652 11.117 -45.656 1 21.92 13 SER B C 1
ATOM 4022 O O . SER B 1 13 ? 6.625 11.82 -44.656 1 21.92 13 SER B O 1
ATOM 4024 N N . ILE B 1 14 ? 5.711 10.297 -45.812 1 24.98 14 ILE B N 1
ATOM 4025 C CA . ILE B 1 14 ? 4.613 10.32 -44.875 1 24.98 14 ILE B CA 1
ATOM 4026 C C . ILE B 1 14 ? 5.129 9.938 -43.469 1 24.98 14 ILE B C 1
ATOM 4028 O O . ILE B 1 14 ? 4.355 9.859 -42.531 1 24.98 14 ILE B O 1
ATOM 4032 N N . GLY B 1 15 ? 6.383 9.43 -43.438 1 25.11 15 GLY B N 1
ATOM 4033 C CA . GLY B 1 15 ? 6.945 9.016 -42.156 1 25.11 15 GLY B CA 1
ATOM 4034 C C . GLY B 1 15 ? 6.969 10.125 -41.125 1 25.11 15 GLY B C 1
ATOM 4035 O O . GLY B 1 15 ? 7.254 9.891 -39.938 1 25.11 15 GLY B O 1
ATOM 4036 N N . ASP B 1 16 ? 7.207 11.391 -41.531 1 24.55 16 ASP B N 1
ATOM 4037 C CA . ASP B 1 16 ? 7.484 12.516 -40.656 1 24.55 16 ASP B CA 1
ATOM 4038 C C . ASP B 1 16 ? 6.277 12.836 -39.781 1 24.55 16 ASP B C 1
ATOM 4040 O O . ASP B 1 16 ? 6.363 13.672 -38.875 1 24.55 16 ASP B O 1
ATOM 4044 N N . MET B 1 17 ? 5.121 12.711 -40.344 1 23.3 17 MET B N 1
ATOM 4045 C CA . MET B 1 17 ? 4.023 13.422 -39.688 1 23.3 17 MET B CA 1
ATOM 4046 C C . MET B 1 17 ? 3.744 12.852 -38.312 1 23.3 17 MET B C 1
ATOM 4048 O O . MET B 1 17 ? 3.156 13.523 -37.469 1 23.3 17 MET B O 1
ATOM 4052 N N . MET B 1 18 ? 3.783 11.555 -38.219 1 24.5 18 MET B N 1
ATOM 4053 C CA . MET B 1 18 ? 3.104 11.023 -37.062 1 24.5 18 MET B CA 1
ATOM 4054 C C . MET B 1 18 ? 3.939 11.242 -35.812 1 24.5 18 MET B C 1
ATOM 4056 O O . MET B 1 18 ? 3.703 10.609 -34.781 1 24.5 18 MET B O 1
ATOM 4060 N N . ALA B 1 19 ? 5.199 11.727 -36 1 26.08 19 ALA B N 1
ATOM 4061 C CA . ALA B 1 19 ? 5.973 12.023 -34.812 1 26.08 19 ALA B CA 1
ATOM 4062 C C . ALA B 1 19 ? 5.227 13.008 -33.906 1 26.08 19 ALA B C 1
ATOM 4064 O O . ALA B 1 19 ? 5.137 14.195 -34.219 1 26.08 19 ALA B O 1
ATOM 4065 N N . VAL B 1 20 ? 4.137 12.609 -33.438 1 27.11 20 VAL B N 1
ATOM 4066 C CA . VAL B 1 20 ? 3.496 13.555 -32.531 1 27.11 20 VAL B CA 1
ATOM 4067 C C . VAL B 1 20 ? 4.555 14.25 -31.688 1 27.11 20 VAL B C 1
ATOM 4069 O O . VAL B 1 20 ? 5.281 13.594 -30.938 1 27.11 20 VAL B O 1
ATOM 4072 N N . GLN B 1 21 ? 5.234 15.188 -32.25 1 26.22 21 GLN B N 1
ATOM 4073 C CA . GLN B 1 21 ? 6.109 16.078 -31.5 1 26.22 21 GLN B CA 1
ATOM 4074 C C . GLN B 1 21 ? 5.566 16.312 -30.094 1 26.22 21 GLN B C 1
ATOM 4076 O O . GLN B 1 21 ? 4.387 16.641 -29.922 1 26.22 21 GLN B O 1
ATOM 4081 N N . SER B 1 22 ? 6.141 15.602 -29.188 1 29.33 22 SER B N 1
ATOM 4082 C CA . SER B 1 22 ? 5.828 15.953 -27.812 1 29.33 22 SER B CA 1
ATOM 4083 C C . SER B 1 22 ? 5.723 17.469 -27.641 1 29.33 22 SER B C 1
ATOM 4085 O O . SER B 1 22 ? 6.66 18.203 -27.953 1 29.33 22 SER B O 1
ATOM 4087 N N . PRO B 1 23 ? 4.621 18.078 -27.984 1 29.06 23 PRO B N 1
ATOM 4088 C CA . PRO B 1 23 ? 4.637 19.531 -27.859 1 29.06 23 PRO B CA 1
ATOM 4089 C C . PRO B 1 23 ? 5.496 20.016 -26.688 1 29.06 23 PRO B C 1
ATOM 4091 O O . PRO B 1 23 ? 5.633 19.297 -25.688 1 29.06 23 PRO B O 1
ATOM 4094 N N . ILE B 1 24 ? 6.586 20.672 -27 1 31.03 24 ILE B N 1
ATOM 4095 C CA . ILE B 1 24 ? 7.273 21.484 -26 1 31.03 24 ILE B CA 1
ATOM 4096 C C . ILE B 1 24 ? 6.254 22.156 -25.078 1 31.03 24 ILE B C 1
ATOM 4098 O O . ILE B 1 24 ? 5.48 23 -25.531 1 31.03 24 ILE B O 1
ATOM 4102 N N . VAL B 1 25 ? 5.582 21.438 -24.312 1 30.98 25 VAL B N 1
ATOM 4103 C CA . VAL B 1 25 ? 4.605 22.031 -23.406 1 30.98 25 VAL B CA 1
ATOM 4104 C C . VAL B 1 25 ? 5.199 23.281 -22.766 1 30.98 25 VAL B C 1
ATOM 4106 O O . VAL B 1 25 ? 6.215 23.219 -22.078 1 30.98 25 VAL B O 1
ATOM 4109 N N . ALA B 1 26 ? 5.047 24.516 -23.422 1 29.14 26 ALA B N 1
ATOM 4110 C CA . ALA B 1 26 ? 5.316 25.828 -22.828 1 29.14 26 ALA B CA 1
ATOM 4111 C C . ALA B 1 26 ? 4.965 25.844 -21.344 1 29.14 26 ALA B C 1
ATOM 4113 O O . ALA B 1 26 ? 4.059 25.125 -20.906 1 29.14 26 ALA B O 1
ATOM 4114 N N . PRO B 1 27 ? 5.895 26.266 -20.547 1 31.16 27 PRO B N 1
ATOM 4115 C CA . PRO B 1 27 ? 5.488 26.438 -19.156 1 31.16 27 PRO B CA 1
ATOM 4116 C C . PRO B 1 27 ? 4.086 27.031 -19.016 1 31.16 27 PRO B C 1
ATOM 4118 O O . PRO B 1 27 ? 3.709 27.922 -19.797 1 31.16 27 PRO B O 1
ATOM 4121 N N . ALA B 1 28 ? 3.125 26.281 -18.812 1 32.97 28 ALA B N 1
ATOM 4122 C CA . ALA B 1 28 ? 1.81 26.859 -18.594 1 32.97 28 ALA B CA 1
ATOM 4123 C C . ALA B 1 28 ? 1.927 28.219 -17.891 1 32.97 28 ALA B C 1
ATOM 4125 O O . ALA B 1 28 ? 2.361 28.281 -16.734 1 32.97 28 ALA B O 1
ATOM 4126 N N . LYS B 1 29 ? 2.268 29.25 -18.625 1 33.38 29 LYS B N 1
ATOM 4127 C CA . LYS B 1 29 ? 2.072 30.578 -18.047 1 33.38 29 LYS B CA 1
ATOM 4128 C C . LYS B 1 29 ? 0.671 30.734 -17.469 1 33.38 29 LYS B C 1
ATOM 4130 O O . LYS B 1 29 ? -0.323 30.625 -18.188 1 33.38 29 LYS B O 1
ATOM 4135 N N . ILE B 1 30 ? 0.48 30.25 -16.312 1 35.69 30 ILE B N 1
ATOM 4136 C CA . ILE B 1 30 ? -0.726 30.844 -15.742 1 35.69 30 ILE B CA 1
ATOM 4137 C C . ILE B 1 30 ? -0.818 32.312 -16.141 1 35.69 30 ILE B C 1
ATOM 4139 O O . ILE B 1 30 ? 0.163 33.062 -16.047 1 35.69 30 ILE B O 1
ATOM 4143 N N . SER B 1 31 ? -1.564 32.688 -17.047 1 31.61 31 SER B N 1
ATOM 4144 C CA . SER B 1 31 ? -1.733 34.094 -17.359 1 31.61 31 SER B CA 1
ATOM 4145 C C . SER B 1 31 ? -1.577 34.969 -16.125 1 31.61 31 SER B C 1
ATOM 4147 O O . SER B 1 31 ? -2.217 34.719 -15.094 1 31.61 31 SER B O 1
ATOM 4149 N N . PRO B 1 32 ? -0.494 35.688 -15.938 1 35.19 32 PRO B N 1
ATOM 4150 C CA . PRO B 1 32 ? -0.294 36.656 -14.844 1 35.19 32 PRO B CA 1
ATOM 4151 C C . PRO B 1 32 ? -1.554 37.438 -14.523 1 35.19 32 PRO B C 1
ATOM 4153 O O . PRO B 1 32 ? -1.558 38.25 -13.586 1 35.19 32 PRO B O 1
ATOM 4156 N N . SER B 1 33 ? -2.41 37.75 -15.57 1 34.62 33 SER B N 1
ATOM 4157 C CA . SER B 1 33 ? -3.236 38.938 -15.383 1 34.62 33 SER B CA 1
ATOM 4158 C C . SER B 1 33 ? -4.18 38.781 -14.195 1 34.62 33 SER B C 1
ATOM 4160 O O . SER B 1 33 ? -4.84 39.719 -13.781 1 34.62 33 SER B O 1
ATOM 4162 N N . SER B 1 34 ? -5.094 37.656 -14.094 1 40.09 34 SER B N 1
ATOM 4163 C CA . SER B 1 34 ? -6.297 37.938 -13.312 1 40.09 34 SER B CA 1
ATOM 4164 C C . SER B 1 34 ? -5.977 38.031 -11.82 1 40.09 34 SER B C 1
ATOM 4166 O O . SER B 1 34 ? -5.184 37.25 -11.305 1 40.09 34 SER B O 1
ATOM 4168 N N . SER B 1 35 ? -6.258 39.125 -11.109 1 49.25 35 SER B N 1
ATOM 4169 C CA . SER B 1 35 ? -6.32 39.688 -9.766 1 49.25 35 SER B CA 1
ATOM 4170 C C . SER B 1 35 ? -6.871 38.688 -8.766 1 49.25 35 SER B C 1
ATOM 4172 O O . SER B 1 35 ? -6.922 38.969 -7.562 1 49.25 35 SER B O 1
ATOM 4174 N N . MET B 1 36 ? -7.449 37.625 -9.25 1 62.16 36 MET B N 1
ATOM 4175 C CA . MET B 1 36 ? -8.133 36.844 -8.227 1 62.16 36 MET B CA 1
ATOM 4176 C C . MET B 1 36 ? -7.152 35.938 -7.473 1 62.16 36 MET B C 1
ATOM 4178 O O . MET B 1 36 ? -6.27 35.344 -8.078 1 62.16 36 MET B O 1
ATOM 4182 N N . ALA B 1 37 ? -7.301 35.875 -6.094 1 80.69 37 ALA B N 1
ATOM 4183 C CA . ALA B 1 37 ? -6.355 35.438 -5.074 1 80.69 37 ALA B CA 1
ATOM 4184 C C . ALA B 1 37 ? -6.375 33.906 -4.93 1 80.69 37 ALA B C 1
ATOM 4186 O O . ALA B 1 37 ? -5.387 33.312 -4.504 1 80.69 37 ALA B O 1
ATOM 4187 N N . VAL B 1 38 ? -7.484 33.219 -5.469 1 91 38 VAL B N 1
ATOM 4188 C CA . VAL B 1 38 ? -7.559 31.781 -5.277 1 91 38 VAL B CA 1
ATOM 4189 C C . VAL B 1 38 ? -8.188 31.125 -6.508 1 91 38 VAL B C 1
ATOM 4191 O O . VAL B 1 38 ? -9.211 31.594 -7.008 1 91 38 VAL B O 1
ATOM 4194 N N . THR B 1 39 ? -7.562 30.156 -7.09 1 93 39 THR B N 1
ATOM 4195 C CA . THR B 1 39 ? -8.094 29.359 -8.188 1 93 39 THR B CA 1
ATOM 4196 C C . THR B 1 39 ? -8.5 27.969 -7.703 1 93 39 THR B C 1
ATOM 4198 O O . THR B 1 39 ? -7.75 27.312 -6.969 1 93 39 THR B O 1
ATOM 4201 N N . VAL B 1 40 ? -9.68 27.578 -8.086 1 94.75 40 VAL B N 1
ATOM 4202 C CA . VAL B 1 40 ? -10.188 26.297 -7.629 1 94.75 40 VAL B CA 1
ATOM 4203 C C . VAL B 1 40 ? -10.258 25.312 -8.805 1 94.75 40 VAL B C 1
ATOM 4205 O O . VAL B 1 40 ? -10.727 25.688 -9.891 1 94.75 40 VAL B O 1
ATOM 4208 N N . ILE B 1 41 ? -9.727 24.172 -8.633 1 93 41 ILE B N 1
ATOM 4209 C CA . ILE B 1 41 ? -9.898 23.047 -9.555 1 93 41 ILE B CA 1
ATOM 4210 C C . ILE B 1 41 ? -10.766 21.969 -8.898 1 93 41 ILE B C 1
ATOM 4212 O O . ILE B 1 41 ? -10.375 21.375 -7.891 1 93 41 ILE B O 1
ATOM 4216 N N . PRO B 1 42 ? -11.922 21.719 -9.43 1 92.12 42 PRO B N 1
ATOM 4217 C CA . PRO B 1 42 ? -12.781 20.688 -8.836 1 92.12 42 PRO B CA 1
ATOM 4218 C C . PRO B 1 42 ? -12.125 19.312 -8.828 1 92.12 42 PRO B C 1
ATOM 4220 O O . PRO B 1 42 ? -11.195 19.062 -9.594 1 92.12 42 PRO B O 1
ATOM 4223 N N . SER B 1 43 ? -12.617 18.5 -7.918 1 90.69 43 SER B N 1
ATOM 4224 C CA . SER B 1 43 ? -12.086 17.141 -7.789 1 90.69 43 SER B CA 1
ATOM 4225 C C . SER B 1 43 ? -12.344 16.328 -9.047 1 90.69 43 SER B C 1
ATOM 4227 O O . SER B 1 43 ? -13.391 16.469 -9.68 1 90.69 43 SER B O 1
ATOM 4229 N N . ILE B 1 44 ? -11.391 15.523 -9.375 1 88.94 44 ILE B N 1
ATOM 4230 C CA . ILE B 1 44 ? -11.555 14.625 -10.516 1 88.94 44 ILE B CA 1
ATOM 4231 C C . ILE B 1 44 ? -12.609 13.57 -10.195 1 88.94 44 ILE B C 1
ATOM 4233 O O . ILE B 1 44 ? -12.664 13.047 -9.078 1 88.94 44 ILE B O 1
ATOM 4237 N N . ILE B 1 45 ? -13.508 13.336 -11.062 1 86.44 45 ILE B N 1
ATOM 4238 C CA . ILE B 1 45 ? -14.555 12.328 -10.891 1 86.44 45 ILE B CA 1
ATOM 4239 C C . ILE B 1 45 ? -14.07 10.992 -11.453 1 86.44 45 ILE B C 1
ATOM 4241 O O . ILE B 1 45 ? -14.125 9.969 -10.773 1 86.44 45 ILE B O 1
ATOM 4245 N N . ASP B 1 46 ? -13.414 10.953 -12.594 1 86.44 46 ASP B N 1
ATOM 4246 C CA . ASP B 1 46 ? -12.836 9.781 -13.25 1 86.44 46 ASP B CA 1
ATOM 4247 C C . ASP B 1 46 ? -13.758 8.57 -13.109 1 86.44 46 ASP B C 1
ATOM 4249 O O . ASP B 1 46 ? -13.375 7.559 -12.523 1 86.44 46 ASP B O 1
ATOM 4253 N N . PRO B 1 47 ? -14.922 8.594 -13.719 1 80.19 47 PRO B N 1
ATOM 4254 C CA . PRO B 1 47 ? -15.852 7.473 -13.609 1 80.19 47 PRO B CA 1
ATOM 4255 C C . PRO B 1 47 ? -15.297 6.184 -14.219 1 80.19 47 PRO B C 1
ATOM 4257 O O . PRO B 1 47 ? -15.695 5.086 -13.828 1 80.19 47 PRO B O 1
ATOM 4260 N N . THR B 1 48 ? -14.383 6.355 -15.125 1 78.06 48 THR B N 1
ATOM 4261 C CA . THR B 1 48 ? -13.82 5.191 -15.805 1 78.06 48 THR B CA 1
ATOM 4262 C C . THR B 1 48 ? -12.656 4.609 -15 1 78.06 48 THR B C 1
ATOM 4264 O O . THR B 1 48 ? -12.133 3.549 -15.344 1 78.06 48 THR B O 1
ATOM 4267 N N . CYS B 1 49 ? -12.266 5.223 -13.945 1 80.06 49 CYS B N 1
ATOM 4268 C CA . CYS B 1 49 ? -11.117 4.785 -13.156 1 80.06 49 CYS B CA 1
ATOM 4269 C C . CYS B 1 49 ? -9.875 4.652 -14.031 1 80.06 49 CYS B C 1
ATOM 4271 O O . CYS B 1 49 ? -9.133 3.678 -13.922 1 80.06 49 CYS B O 1
ATOM 4273 N N . GLY B 1 50 ? -9.703 5.629 -14.844 1 80.62 50 GLY B N 1
ATOM 4274 C CA . GLY B 1 50 ? -8.594 5.609 -15.781 1 80.62 50 GLY B CA 1
ATOM 4275 C C . GLY B 1 50 ? -7.289 6.086 -15.172 1 80.62 50 GLY B C 1
ATOM 4276 O O . GLY B 1 50 ? -6.211 5.773 -15.68 1 80.62 50 GLY B O 1
ATOM 4277 N N . THR B 1 51 ? -7.359 6.758 -14.07 1 84.69 51 THR B N 1
ATOM 4278 C CA . THR B 1 51 ? -6.152 7.297 -13.461 1 84.69 51 THR B CA 1
ATOM 4279 C C . THR B 1 51 ? -5.555 6.301 -12.469 1 84.69 51 THR B C 1
ATOM 4281 O O . THR B 1 51 ? -6.281 5.512 -11.859 1 84.69 51 THR B O 1
ATOM 4284 N N . SER B 1 52 ? -4.223 6.234 -12.43 1 83.69 52 SER B N 1
ATOM 4285 C CA . SER B 1 52 ? -3.5 5.375 -11.5 1 83.69 52 SER B CA 1
ATOM 4286 C C . SER B 1 52 ? -2.379 6.137 -10.797 1 83.69 52 SER B C 1
ATOM 4288 O O . SER B 1 52 ? -1.892 7.145 -11.312 1 83.69 52 SER B O 1
ATOM 4290 N N . PRO B 1 53 ? -2.055 5.703 -9.625 1 81.62 53 PRO B N 1
ATOM 4291 C CA . PRO B 1 53 ? -0.944 6.355 -8.922 1 81.62 53 PRO B CA 1
ATOM 4292 C C . PRO B 1 53 ? 0.379 6.23 -9.68 1 81.62 53 PRO B C 1
ATOM 4294 O O . PRO B 1 53 ? 0.629 5.215 -10.328 1 81.62 53 PRO B O 1
ATOM 4297 N N . ALA B 1 54 ? 1.157 7.164 -9.539 1 74.31 54 ALA B N 1
ATOM 4298 C CA . ALA B 1 54 ? 2.412 7.27 -10.273 1 74.31 54 ALA B CA 1
ATOM 4299 C C . ALA B 1 54 ? 3.363 6.133 -9.906 1 74.31 54 ALA B C 1
ATOM 4301 O O . ALA B 1 54 ? 4.156 5.684 -10.734 1 74.31 54 ALA B O 1
ATOM 4302 N N . GLN B 1 55 ? 3.242 5.637 -8.703 1 75.06 55 GLN B N 1
ATOM 4303 C CA . GLN B 1 55 ? 4.164 4.617 -8.219 1 75.06 55 GLN B CA 1
ATOM 4304 C C . GLN B 1 55 ? 4 3.312 -8.992 1 75.06 55 GLN B C 1
ATOM 4306 O O . GLN B 1 55 ? 4.906 2.479 -9.016 1 75.06 55 GLN B O 1
ATOM 4311 N N . TYR B 1 56 ? 2.924 3.105 -9.578 1 78.56 56 TYR B N 1
ATOM 4312 C CA . TYR B 1 56 ? 2.684 1.848 -10.273 1 78.56 56 TYR B CA 1
ATOM 4313 C C . TYR B 1 56 ? 2.805 2.027 -11.781 1 78.56 56 TYR B C 1
ATOM 4315 O O . TYR B 1 56 ? 2.598 1.081 -12.547 1 78.56 56 TYR B O 1
ATOM 4323 N N . ARG B 1 57 ? 3.135 3.201 -12.227 1 76.62 57 ARG B N 1
ATOM 4324 C CA . ARG B 1 57 ? 3.387 3.453 -13.641 1 76.62 57 ARG B CA 1
ATOM 4325 C C . ARG B 1 57 ? 4.883 3.553 -13.922 1 76.62 57 ARG B C 1
ATOM 4327 O O . ARG B 1 57 ? 5.348 3.158 -14.992 1 76.62 57 ARG B O 1
ATOM 4334 N N . HIS B 1 58 ? 5.453 4.102 -12.836 1 76.88 58 HIS B N 1
ATOM 4335 C CA . HIS B 1 58 ? 6.887 4.316 -12.984 1 76.88 58 HIS B CA 1
ATOM 4336 C C . HIS B 1 58 ? 7.66 3.674 -11.836 1 76.88 58 HIS B C 1
ATOM 4338 O O . HIS B 1 58 ? 7.102 3.445 -10.758 1 76.88 58 HIS B O 1
ATOM 4344 N N . SER B 1 59 ? 8.828 3.346 -12.141 1 77.88 59 SER B N 1
ATOM 4345 C CA . SER B 1 59 ? 9.68 2.814 -11.094 1 77.88 59 SER B CA 1
ATOM 4346 C C . SER B 1 59 ? 10.039 3.893 -10.07 1 77.88 59 SER B C 1
ATOM 4348 O O . SER B 1 59 ? 9.891 5.086 -10.344 1 77.88 59 SER B O 1
ATOM 4350 N N . THR B 1 60 ? 10.43 3.455 -8.914 1 72.88 60 THR B N 1
ATOM 4351 C CA . THR B 1 60 ? 10.797 4.379 -7.848 1 72.88 60 THR B CA 1
ATOM 4352 C C . THR B 1 60 ? 11.93 5.293 -8.289 1 72.88 60 THR B C 1
ATOM 4354 O O . THR B 1 60 ? 11.922 6.492 -8.008 1 72.88 60 THR B O 1
ATOM 4357 N N . MET B 1 61 ? 12.875 4.695 -9.07 1 77.75 61 MET B N 1
ATOM 4358 C CA . MET B 1 61 ? 14.023 5.488 -9.516 1 77.75 61 MET B CA 1
ATOM 4359 C C . MET B 1 61 ? 13.609 6.484 -10.594 1 77.75 61 MET B C 1
ATOM 4361 O O . MET B 1 61 ? 14.109 7.605 -10.633 1 77.75 61 MET B O 1
ATOM 4365 N N . GLU B 1 62 ? 12.68 6.059 -11.336 1 80.31 62 GLU B N 1
ATOM 4366 C CA . GLU B 1 62 ? 12.188 6.969 -12.367 1 80.31 62 GLU B CA 1
ATOM 4367 C C . GLU B 1 62 ? 11.406 8.125 -11.75 1 80.31 62 GLU B C 1
ATOM 4369 O O . GLU B 1 62 ? 11.539 9.273 -12.18 1 80.31 62 GLU B O 1
ATOM 4374 N N . VAL B 1 63 ? 10.664 7.742 -10.727 1 75.25 63 VAL B N 1
ATOM 4375 C CA . VAL B 1 63 ? 9.914 8.789 -10.039 1 75.25 63 VAL B CA 1
ATOM 4376 C C . VAL B 1 63 ? 10.883 9.75 -9.359 1 75.25 63 VAL B C 1
ATOM 4378 O O . VAL B 1 63 ? 10.68 10.969 -9.398 1 75.25 63 VAL B O 1
ATOM 4381 N N . PHE B 1 64 ? 11.938 9.18 -8.867 1 76.62 64 PHE B N 1
ATOM 4382 C CA . PHE B 1 64 ? 12.945 9.984 -8.188 1 76.62 64 PHE B CA 1
ATOM 4383 C C . PHE B 1 64 ? 13.656 10.906 -9.172 1 76.62 64 PHE B C 1
ATOM 4385 O O . PHE B 1 64 ? 13.805 12.102 -8.922 1 76.62 64 PHE B O 1
ATOM 4392 N N . TRP B 1 65 ? 13.969 10.352 -10.258 1 80.19 65 TRP B N 1
ATOM 4393 C CA . TRP B 1 65 ? 14.695 11.125 -11.258 1 80.19 65 TRP B CA 1
ATOM 4394 C C . TRP B 1 65 ? 13.797 12.195 -11.867 1 80.19 65 TRP B C 1
ATOM 4396 O O . TRP B 1 65 ? 14.242 13.32 -12.117 1 80.19 65 TRP B O 1
ATOM 4406 N N . ASN B 1 66 ? 12.594 11.844 -12.039 1 76.19 66 ASN B N 1
ATOM 4407 C CA . ASN B 1 66 ? 11.648 12.828 -12.57 1 76.19 66 ASN B CA 1
ATOM 4408 C C . ASN B 1 66 ? 11.414 13.969 -11.586 1 76.19 66 ASN B C 1
ATOM 4410 O O . ASN B 1 66 ? 11.352 15.133 -11.992 1 76.19 66 ASN B O 1
ATOM 4414 N N . SER B 1 67 ? 11.328 13.586 -10.359 1 74.25 67 SER B N 1
ATOM 4415 C CA . SER B 1 67 ? 11.156 14.617 -9.336 1 74.25 67 SER B CA 1
ATOM 4416 C C . SER B 1 67 ? 12.375 15.531 -9.258 1 74.25 67 SER B C 1
ATOM 4418 O O . SER B 1 67 ? 12.227 16.75 -9.133 1 74.25 67 SER B O 1
ATOM 4420 N N . MET B 1 68 ? 13.516 14.906 -9.422 1 75.56 68 MET B N 1
ATOM 4421 C CA . MET B 1 68 ? 14.75 15.688 -9.375 1 75.56 68 MET B CA 1
ATOM 4422 C C . MET B 1 68 ? 14.875 16.594 -10.602 1 75.56 68 MET B C 1
ATOM 4424 O O . MET B 1 68 ? 15.336 17.719 -10.492 1 75.56 68 MET B O 1
ATOM 4428 N N . HIS B 1 69 ? 14.43 16.047 -11.625 1 77.38 69 HIS B N 1
ATOM 4429 C CA . HIS B 1 69 ? 14.477 16.828 -12.852 1 77.38 69 HIS B CA 1
ATOM 4430 C C . HIS B 1 69 ? 13.531 18.016 -12.789 1 77.38 69 HIS B C 1
ATOM 4432 O O . HIS B 1 69 ? 13.891 19.125 -13.18 1 77.38 69 HIS B O 1
ATOM 4438 N N . ILE B 1 70 ? 12.383 17.797 -12.305 1 73.38 70 ILE B N 1
ATOM 4439 C CA . ILE B 1 70 ? 11.414 18.875 -12.164 1 73.38 70 ILE B CA 1
ATOM 4440 C C . ILE B 1 70 ? 11.945 19.906 -11.164 1 73.38 70 ILE B C 1
ATOM 4442 O O . ILE B 1 70 ? 11.805 21.109 -11.383 1 73.38 70 ILE B O 1
ATOM 4446 N N . LEU B 1 71 ? 12.562 19.375 -10.133 1 70.06 71 LEU B N 1
ATOM 4447 C CA . LEU B 1 71 ? 13.133 20.266 -9.133 1 70.06 71 LEU B CA 1
ATOM 4448 C C . LEU B 1 71 ? 14.25 21.109 -9.734 1 70.06 71 LEU B C 1
ATOM 4450 O O . LEU B 1 71 ? 14.367 22.312 -9.422 1 70.06 71 LEU B O 1
ATOM 4454 N N . SER B 1 72 ? 15.055 20.406 -10.508 1 71.88 72 SER B N 1
ATOM 4455 C CA . SER B 1 72 ? 16.188 21.125 -11.109 1 71.88 72 SER B CA 1
ATOM 4456 C C . SER B 1 72 ? 15.703 22.188 -12.086 1 71.88 72 SER B C 1
ATOM 4458 O O . SER B 1 72 ? 16.328 23.25 -12.219 1 71.88 72 SER B O 1
ATOM 4460 N N . ARG B 1 73 ? 14.695 21.859 -12.75 1 66.81 73 ARG B N 1
ATOM 4461 C CA . ARG B 1 73 ? 14.156 22.828 -13.703 1 66.81 73 ARG B CA 1
ATOM 4462 C C . ARG B 1 73 ? 13.477 23.984 -12.992 1 66.81 73 ARG B C 1
ATOM 4464 O O . ARG B 1 73 ? 13.398 25.094 -13.531 1 66.81 73 ARG B O 1
ATOM 4471 N N . ASN B 1 74 ? 12.945 23.578 -11.891 1 60.81 74 ASN B N 1
ATOM 4472 C CA . ASN B 1 74 ? 12.289 24.625 -11.133 1 60.81 74 ASN B CA 1
ATOM 4473 C C . ASN B 1 74 ? 13.211 25.219 -10.078 1 60.81 74 ASN B C 1
ATOM 4475 O O . ASN B 1 74 ? 12.75 25.766 -9.07 1 60.81 74 ASN B O 1
ATOM 4479 N N . LEU B 1 75 ? 14.5 24.766 -10.195 1 58.66 75 LEU B N 1
ATOM 4480 C CA . LEU B 1 75 ? 15.508 25.266 -9.266 1 58.66 75 LEU B CA 1
ATOM 4481 C C . LEU B 1 75 ? 15.477 26.781 -9.195 1 58.66 75 LEU B C 1
ATOM 4483 O O . LEU B 1 75 ? 15.836 27.375 -8.172 1 58.66 75 LEU B O 1
ATOM 4487 N N . TYR B 1 76 ? 15.07 27.359 -10.281 1 54.31 76 TYR B N 1
ATOM 4488 C CA . TYR B 1 76 ? 14.984 28.812 -10.195 1 54.31 76 TYR B CA 1
ATOM 4489 C C . TYR B 1 76 ? 14.055 29.25 -9.062 1 54.31 76 TYR B C 1
ATOM 4491 O O . TYR B 1 76 ? 14.164 30.359 -8.547 1 54.31 76 TYR B O 1
ATOM 4499 N N . CYS B 1 77 ? 13.203 28.25 -8.703 1 56.31 77 CYS B N 1
ATOM 4500 C CA . CYS B 1 77 ? 12.273 28.578 -7.633 1 56.31 77 CYS B CA 1
ATOM 4501 C C . CYS B 1 77 ? 12.914 28.391 -6.27 1 56.31 77 CYS B C 1
ATOM 4503 O O . CYS B 1 77 ? 12.406 28.875 -5.258 1 56.31 77 CYS B O 1
ATOM 4505 N N . ILE B 1 78 ? 14.125 27.672 -6.309 1 59.03 78 ILE B N 1
ATOM 4506 C CA . ILE B 1 78 ? 14.781 27.359 -5.043 1 59.03 78 ILE B CA 1
ATOM 4507 C C . ILE B 1 78 ? 15.242 28.656 -4.375 1 59.03 78 ILE B C 1
ATOM 4509 O O . ILE B 1 78 ? 15.008 28.859 -3.182 1 59.03 78 ILE B O 1
ATOM 4513 N N . PRO B 1 79 ? 15.914 29.484 -5.207 1 57.59 79 PRO B N 1
ATOM 4514 C CA . PRO B 1 79 ? 16.266 30.734 -4.547 1 57.59 79 PRO B CA 1
ATOM 4515 C C . PRO B 1 79 ? 15.047 31.516 -4.055 1 57.59 79 PRO B C 1
ATOM 4517 O O . PRO B 1 79 ? 15.102 32.156 -2.998 1 57.59 79 PRO B O 1
ATOM 4520 N N . GLN B 1 80 ? 14.047 31.406 -4.805 1 56.75 80 GLN B N 1
ATOM 4521 C CA . GLN B 1 80 ? 12.828 32.062 -4.348 1 56.75 80 GLN B CA 1
ATOM 4522 C C . GLN B 1 80 ? 12.25 31.359 -3.119 1 56.75 80 GLN B C 1
ATOM 4524 O O . GLN B 1 80 ? 11.766 32.031 -2.195 1 56.75 80 GLN B O 1
ATOM 4529 N N . MET B 1 81 ? 12.398 30.125 -3.115 1 57.56 81 MET B N 1
ATOM 4530 C CA . MET B 1 81 ? 11.953 29.344 -1.959 1 57.56 81 MET B CA 1
ATOM 4531 C C . MET B 1 81 ? 12.812 29.641 -0.739 1 57.56 81 MET B C 1
ATOM 4533 O O . MET B 1 81 ? 12.297 29.828 0.365 1 57.56 81 MET B O 1
ATOM 4537 N N . MET B 1 82 ? 14.07 29.594 -1.06 1 58.28 82 MET B N 1
ATOM 4538 C CA . MET B 1 82 ? 15 29.875 0.033 1 58.28 82 MET B CA 1
ATOM 4539 C C . MET B 1 82 ? 14.836 31.312 0.52 1 58.28 82 MET B C 1
ATOM 4541 O O . MET B 1 82 ? 14.938 31.578 1.717 1 58.28 82 MET B O 1
ATOM 4545 N N . GLY B 1 83 ? 14.562 32.094 -0.497 1 56.16 83 GLY B N 1
ATOM 4546 C CA . GLY B 1 83 ? 14.312 33.469 -0.121 1 56.16 83 GLY B CA 1
ATOM 4547 C C . GLY B 1 83 ? 13.055 33.656 0.705 1 56.16 83 GLY B C 1
ATOM 4548 O O . GLY B 1 83 ? 13.07 34.344 1.729 1 56.16 83 GLY B O 1
ATOM 4549 N N . SER B 1 84 ? 12.047 32.969 0.244 1 57.34 84 SER B N 1
ATOM 4550 C CA . SER B 1 84 ? 10.797 33.062 0.992 1 57.34 84 SER B CA 1
ATOM 4551 C C . SER B 1 84 ? 10.93 32.406 2.363 1 57.34 84 SER B C 1
ATOM 4553 O O . SER B 1 84 ? 10.398 32.938 3.352 1 57.34 84 SER B O 1
ATOM 4555 N N . PHE B 1 85 ? 11.641 31.328 2.352 1 60.59 85 PHE B N 1
ATOM 4556 C CA . PHE B 1 85 ? 11.875 30.656 3.625 1 60.59 85 PHE B CA 1
ATOM 4557 C C . PHE B 1 85 ? 12.711 31.531 4.551 1 60.59 85 PHE B C 1
ATOM 4559 O O . PHE B 1 85 ? 12.391 31.688 5.73 1 60.59 85 PHE B O 1
ATOM 4566 N N . THR B 1 86 ? 13.797 32.094 3.949 1 57.41 86 THR B N 1
ATOM 4567 C CA . THR B 1 86 ? 14.664 32.938 4.738 1 57.41 86 THR B CA 1
ATOM 4568 C C . THR B 1 86 ? 13.922 34.188 5.195 1 57.41 86 THR B C 1
ATOM 4570 O O . THR B 1 86 ? 14.102 34.656 6.328 1 57.41 86 THR B O 1
ATOM 4573 N N . PHE B 1 87 ? 13.156 34.625 4.262 1 57.09 87 PHE B N 1
ATOM 4574 C CA . PHE B 1 87 ? 12.375 35.781 4.605 1 57.09 87 PHE B CA 1
ATOM 4575 C C . PHE B 1 87 ? 11.359 35.469 5.703 1 57.09 87 PHE B C 1
ATOM 4577 O O . PHE B 1 87 ? 11.203 36.25 6.652 1 57.09 87 PHE B O 1
ATOM 4584 N N . SER B 1 88 ? 10.742 34.406 5.566 1 59.59 88 SER B N 1
ATOM 4585 C CA . SER B 1 88 ? 9.742 34 6.559 1 59.59 88 SER B CA 1
ATOM 4586 C C . SER B 1 88 ? 10.391 33.719 7.91 1 59.59 88 SER B C 1
ATOM 4588 O O . SER B 1 88 ? 9.852 34.094 8.953 1 59.59 88 SER B O 1
ATOM 4590 N N . VAL B 1 89 ? 11.5 33.094 7.836 1 61.62 89 VAL B N 1
ATOM 4591 C CA . VAL B 1 89 ? 12.234 32.812 9.07 1 61.62 89 VAL B CA 1
ATOM 4592 C C . VAL B 1 89 ? 12.711 34.125 9.695 1 61.62 89 VAL B C 1
ATOM 4594 O O . VAL B 1 89 ? 12.648 34.281 10.914 1 61.62 89 VAL B O 1
ATOM 4597 N N . ALA B 1 90 ? 13.148 34.969 8.797 1 58.16 90 ALA B N 1
ATOM 4598 C CA . ALA B 1 90 ? 13.625 36.281 9.273 1 58.16 90 ALA B CA 1
ATOM 4599 C C . ALA B 1 90 ? 12.5 37.062 9.938 1 58.16 90 ALA B C 1
ATOM 4601 O O . ALA B 1 90 ? 12.727 37.75 10.938 1 58.16 90 ALA B O 1
ATOM 4602 N N . GLN B 1 91 ? 11.367 36.906 9.383 1 57.69 91 GLN B N 1
ATOM 4603 C CA . GLN B 1 91 ? 10.234 37.625 9.938 1 57.69 91 GLN B CA 1
ATOM 4604 C C . GLN B 1 91 ? 9.773 37.031 11.258 1 57.69 91 GLN B C 1
ATOM 4606 O O . GLN B 1 91 ? 9.195 37.719 12.102 1 57.69 91 GLN B O 1
ATOM 4611 N N . MET B 1 92 ? 10.086 35.75 11.344 1 60.06 92 MET B N 1
ATOM 4612 C CA . MET B 1 92 ? 9.641 35.062 12.547 1 60.06 92 MET B CA 1
ATOM 4613 C C . MET B 1 92 ? 10.625 35.25 13.695 1 60.06 92 MET B C 1
ATOM 4615 O O . MET B 1 92 ? 10.25 35.156 14.867 1 60.06 92 MET B O 1
ATOM 4619 N N . ILE B 1 93 ? 11.906 35.688 13.367 1 57.38 93 ILE B N 1
ATOM 4620 C CA . ILE B 1 93 ? 12.992 35.75 14.344 1 57.38 93 ILE B CA 1
ATOM 4621 C C . ILE B 1 93 ? 12.641 36.781 15.422 1 57.38 93 ILE B C 1
ATOM 4623 O O . ILE B 1 93 ? 12.758 36.5 16.625 1 57.38 93 ILE B O 1
ATOM 4627 N N . PRO B 1 94 ? 12.219 38 15.031 1 54.28 94 PRO B N 1
ATOM 4628 C CA . PRO B 1 94 ? 11.961 38.969 16.094 1 54.28 94 PRO B CA 1
ATOM 4629 C C . PRO B 1 94 ? 10.805 38.562 17 1 54.28 94 PRO B C 1
ATOM 4631 O O . PRO B 1 94 ? 10.734 39 18.156 1 54.28 94 PRO B O 1
ATOM 4634 N N . LYS B 1 95 ? 9.891 37.75 16.516 1 60.78 95 LYS B N 1
ATOM 4635 C CA . LYS B 1 95 ? 8.711 37.344 17.281 1 60.78 95 LYS B CA 1
ATOM 4636 C C . LYS B 1 95 ? 8.93 36 18 1 60.78 95 LYS B C 1
ATOM 4638 O O . LYS B 1 95 ? 8.078 35.562 18.766 1 60.78 95 LYS B O 1
ATOM 4643 N N . SER B 1 96 ? 10.125 35.5 17.734 1 65.31 96 SER B N 1
ATOM 4644 C CA . SER B 1 96 ? 10.336 34.125 18.219 1 65.31 96 SER B CA 1
ATOM 4645 C C . SER B 1 96 ? 10.969 34.125 19.609 1 65.31 96 SER B C 1
ATOM 4647 O O . SER B 1 96 ? 11.688 35.062 19.969 1 65.31 96 SER B O 1
ATOM 4649 N N . SER B 1 97 ? 10.477 33.344 20.469 1 75.06 97 SER B N 1
ATOM 4650 C CA . SER B 1 97 ? 11.016 33.094 21.797 1 75.06 97 SER B CA 1
ATOM 4651 C C . SER B 1 97 ? 12.445 32.562 21.734 1 75.06 97 SER B C 1
ATOM 4653 O O . SER B 1 97 ? 12.906 32.156 20.656 1 75.06 97 SER B O 1
ATOM 4655 N N . GLY B 1 98 ? 13.211 32.844 22.734 1 77 98 GLY B N 1
ATOM 4656 C CA . GLY B 1 98 ? 14.562 32.344 22.844 1 77 98 GLY B CA 1
ATOM 4657 C C . GLY B 1 98 ? 14.672 30.875 22.484 1 77 98 GLY B C 1
ATOM 4658 O O . GLY B 1 98 ? 15.625 30.453 21.828 1 77 98 GLY B O 1
ATOM 4659 N N . ARG B 1 99 ? 13.695 30.125 22.812 1 82.75 99 ARG B N 1
ATOM 4660 C CA . ARG B 1 99 ? 13.68 28.688 22.516 1 82.75 99 ARG B CA 1
ATOM 4661 C C . ARG B 1 99 ? 13.547 28.453 21.016 1 82.75 99 ARG B C 1
ATOM 4663 O O . ARG B 1 99 ? 14.195 27.562 20.469 1 82.75 99 ARG B O 1
ATOM 4670 N N . ASP B 1 100 ? 12.805 29.266 20.375 1 82.12 100 ASP B N 1
ATOM 4671 C CA . ASP B 1 100 ? 12.625 29.125 18.938 1 82.12 100 ASP B CA 1
ATOM 4672 C C . ASP B 1 100 ? 13.922 29.422 18.188 1 82.12 100 ASP B C 1
ATOM 4674 O O . ASP B 1 100 ? 14.25 28.75 17.219 1 82.12 100 ASP B O 1
ATOM 4678 N N . MET B 1 101 ? 14.586 30.375 18.719 1 83.12 101 MET B N 1
ATOM 4679 C CA . MET B 1 101 ? 15.844 30.75 18.078 1 83.12 101 MET B CA 1
ATOM 4680 C C . MET B 1 101 ? 16.875 29.625 18.25 1 83.12 101 MET B C 1
ATOM 4682 O O . MET B 1 101 ? 17.641 29.344 17.312 1 83.12 101 MET B O 1
ATOM 4686 N N . TYR B 1 102 ? 16.844 29.125 19.406 1 88.19 102 TYR B N 1
ATOM 4687 C CA . TYR B 1 102 ? 17.734 28 19.672 1 88.19 102 TYR B CA 1
ATOM 4688 C C . TYR B 1 102 ? 17.453 26.828 18.734 1 88.19 102 TYR B C 1
ATOM 4690 O O . TYR B 1 102 ? 18.359 26.266 18.141 1 88.19 102 TYR B O 1
ATOM 4698 N N . GLU B 1 103 ? 16.25 26.516 18.578 1 88.44 103 GLU B N 1
ATOM 4699 C CA . GLU B 1 103 ? 15.852 25.406 17.719 1 88.44 103 GLU B CA 1
ATOM 4700 C C . GLU B 1 103 ? 16.156 25.703 16.25 1 88.44 103 GLU B C 1
ATOM 4702 O O . GLU B 1 103 ? 16.547 24.812 15.5 1 88.44 103 GLU B O 1
ATOM 4707 N N . MET B 1 104 ? 15.984 26.922 15.891 1 85 104 MET B N 1
ATOM 4708 C CA . MET B 1 104 ? 16.328 27.312 14.531 1 85 104 MET B CA 1
ATOM 4709 C C . MET B 1 104 ? 17.828 27.172 14.289 1 85 104 MET B C 1
ATOM 4711 O O . MET B 1 104 ? 18.25 26.781 13.195 1 85 104 MET B O 1
ATOM 4715 N N . GLY B 1 105 ? 18.562 27.531 15.305 1 87.19 105 GLY B N 1
ATOM 4716 C CA . GLY B 1 105 ? 20.016 27.375 15.203 1 87.19 105 GLY B CA 1
ATOM 4717 C C . GLY B 1 105 ? 20.438 25.938 15.008 1 87.19 105 GLY B C 1
ATOM 4718 O O . GLY B 1 105 ? 21.297 25.641 14.18 1 87.19 105 GLY B O 1
ATOM 4719 N N . ILE B 1 106 ? 19.828 25.094 15.695 1 91.94 106 ILE B N 1
ATOM 4720 C CA . ILE B 1 106 ? 20.125 23.672 15.57 1 91.94 106 ILE B CA 1
ATOM 4721 C C . ILE B 1 106 ? 19.766 23.172 14.18 1 91.94 106 ILE B C 1
ATOM 4723 O O . ILE B 1 106 ? 20.516 22.422 13.562 1 91.94 106 ILE B O 1
ATOM 4727 N N . GLN B 1 107 ? 18.656 23.594 13.719 1 89.62 107 GLN B N 1
ATOM 4728 C CA . GLN B 1 107 ? 18.219 23.188 12.391 1 89.62 107 GLN B CA 1
ATOM 4729 C C . GLN B 1 107 ? 19.203 23.656 11.32 1 89.62 107 GLN B C 1
ATOM 4731 O O . GLN B 1 107 ? 19.5 22.922 10.375 1 89.62 107 GLN B O 1
ATOM 4736 N N . CYS B 1 108 ? 19.672 24.812 11.516 1 88 108 CYS B N 1
ATOM 4737 C CA . CYS B 1 108 ? 20.641 25.344 10.562 1 88 108 CYS B CA 1
ATOM 4738 C C . CYS B 1 108 ? 21.938 24.562 10.594 1 88 108 CYS B C 1
ATOM 4740 O O . CYS B 1 108 ? 22.5 24.219 9.547 1 88 108 CYS B O 1
ATOM 4742 N N . MET B 1 109 ? 22.359 24.312 11.734 1 93.12 109 MET B N 1
ATOM 4743 C CA . MET B 1 109 ? 23.594 23.547 11.883 1 93.12 109 MET B CA 1
ATOM 4744 C C . MET B 1 109 ? 23.438 22.156 11.273 1 93.12 109 MET B C 1
ATOM 4746 O O . MET B 1 109 ? 24.328 21.656 10.586 1 93.12 109 MET B O 1
ATOM 4750 N N . LEU B 1 110 ? 22.328 21.578 11.57 1 93.75 110 LEU B N 1
ATOM 4751 C CA . LEU B 1 110 ? 22.031 20.25 11.016 1 93.75 110 LEU B CA 1
ATOM 4752 C C . LEU B 1 110 ? 22.016 20.312 9.492 1 93.75 110 LEU B C 1
ATOM 4754 O O . LEU B 1 110 ? 22.547 19.406 8.828 1 93.75 110 LEU B O 1
ATOM 4758 N N . CYS B 1 111 ? 21.422 21.312 8.977 1 90.62 111 CYS B N 1
ATOM 4759 C CA . CYS B 1 111 ? 21.344 21.453 7.523 1 90.62 111 CYS B CA 1
ATOM 4760 C C . CYS B 1 111 ? 22.719 21.562 6.898 1 90.62 111 CYS B C 1
ATOM 4762 O O . CYS B 1 111 ? 23.016 20.875 5.914 1 90.62 111 CYS B O 1
ATOM 4764 N N . ILE B 1 112 ? 23.516 22.312 7.512 1 92.19 112 ILE B N 1
ATOM 4765 C CA . ILE B 1 112 ? 24.875 22.516 7.004 1 92.19 112 ILE B CA 1
ATOM 4766 C C . ILE B 1 112 ? 25.656 21.219 7.09 1 92.19 112 ILE B C 1
ATOM 4768 O O . ILE B 1 112 ? 26.312 20.812 6.125 1 92.19 112 ILE B O 1
ATOM 4772 N N . MET B 1 113 ? 25.562 20.609 8.164 1 94.5 113 MET B N 1
ATOM 4773 C CA . MET B 1 113 ? 26.281 19.359 8.375 1 94.5 113 MET B CA 1
ATOM 4774 C C . MET B 1 113 ? 25.812 18.281 7.398 1 94.5 113 MET B C 1
ATOM 4776 O O . MET B 1 113 ? 26.641 17.547 6.844 1 94.5 113 MET B O 1
ATOM 4780 N N . GLU B 1 114 ? 24.547 18.25 7.223 1 94.88 114 GLU B N 1
ATOM 4781 C CA . GLU B 1 114 ? 24 17.234 6.332 1 94.88 114 GLU B CA 1
ATOM 4782 C C . GLU B 1 114 ? 24.391 17.5 4.883 1 94.88 114 GLU B C 1
ATOM 4784 O O . GLU B 1 114 ? 24.688 16.562 4.129 1 94.88 114 GLU B O 1
ATOM 4789 N N . CYS B 1 115 ? 24.375 18.688 4.496 1 91.19 115 CYS B N 1
ATOM 4790 C CA . CYS B 1 115 ? 24.797 19.016 3.141 1 91.19 115 CYS B CA 1
ATOM 4791 C C . CYS B 1 115 ? 26.266 18.656 2.926 1 91.19 115 CYS B C 1
ATOM 4793 O O . CYS B 1 115 ? 26.625 18.094 1.89 1 91.19 115 CYS B O 1
ATOM 4795 N N . TRP B 1 116 ? 27 18.969 3.912 1 92.81 116 TRP B N 1
ATOM 4796 C CA . TRP B 1 116 ? 28.422 18.625 3.85 1 92.81 116 TRP B CA 1
ATOM 4797 C C . TRP B 1 116 ? 28.609 17.109 3.777 1 92.81 116 TRP B C 1
ATOM 4799 O O . TRP B 1 116 ? 29.422 16.609 2.996 1 92.81 116 TRP B O 1
ATOM 4809 N N . ALA B 1 117 ? 27.859 16.406 4.586 1 93.5 117 ALA B N 1
ATOM 4810 C CA . ALA B 1 117 ? 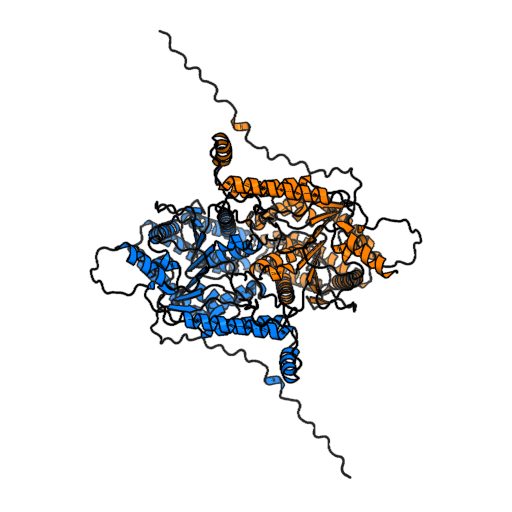27.953 14.953 4.594 1 93.5 117 ALA B CA 1
ATOM 4811 C C . ALA B 1 117 ? 27.547 14.367 3.242 1 93.5 117 ALA B C 1
ATOM 4813 O O . ALA B 1 117 ? 28.156 13.422 2.75 1 93.5 117 ALA B O 1
ATOM 4814 N N . MET B 1 118 ? 26.547 14.906 2.652 1 91.06 118 MET B N 1
ATOM 4815 C CA . MET B 1 118 ? 26.078 14.422 1.36 1 91.06 118 MET B CA 1
ATOM 4816 C C . MET B 1 118 ? 27.109 14.664 0.271 1 91.06 118 MET B C 1
ATOM 4818 O O . MET B 1 118 ? 27.266 13.836 -0.633 1 91.06 118 MET B O 1
ATOM 4822 N N . LEU B 1 119 ? 27.812 15.719 0.355 1 91 119 LEU B N 1
ATOM 4823 C CA . LEU B 1 119 ? 28.844 16.047 -0.631 1 91 119 LEU B CA 1
ATOM 4824 C C . LEU B 1 119 ? 30.062 15.148 -0.455 1 91 119 LEU B C 1
ATOM 4826 O O . LEU B 1 119 ? 30.672 14.711 -1.438 1 91 119 LEU B O 1
ATOM 4830 N N . MET B 1 120 ? 30.344 14.844 0.762 1 93.69 120 MET B N 1
ATOM 4831 C CA . MET B 1 120 ? 31.594 14.156 1.061 1 93.69 120 MET B CA 1
ATOM 4832 C C . MET B 1 120 ? 31.406 12.641 1.044 1 93.69 120 MET B C 1
ATOM 4834 O O . MET B 1 120 ? 32.375 11.891 0.997 1 93.69 120 MET B O 1
ATOM 4838 N N . VAL B 1 121 ? 30.203 12.164 1.076 1 93.12 121 VAL B N 1
ATOM 4839 C CA . VAL B 1 121 ? 29.953 10.734 1.226 1 93.12 121 VAL B CA 1
ATOM 4840 C C . VAL B 1 121 ? 30.453 9.984 -0.007 1 93.12 121 VAL B C 1
ATOM 4842 O O . VAL B 1 121 ? 31.016 8.898 0.109 1 93.12 121 VAL B O 1
ATOM 4845 N N . ILE B 1 122 ? 30.344 10.547 -1.126 1 91.31 122 ILE B N 1
ATOM 4846 C CA . ILE B 1 122 ? 30.703 9.844 -2.355 1 91.31 122 ILE B CA 1
ATOM 4847 C C . ILE B 1 122 ? 32.219 9.734 -2.465 1 91.31 122 ILE B C 1
ATOM 4849 O O . ILE B 1 122 ? 32.75 8.633 -2.564 1 91.31 122 ILE B O 1
ATOM 4853 N N . PRO B 1 123 ? 32.969 10.859 -2.396 1 93.06 123 PRO B N 1
ATOM 4854 C CA . PRO B 1 123 ? 34.406 10.734 -2.469 1 93.06 123 PRO B CA 1
ATOM 4855 C C . PRO B 1 123 ? 35 9.914 -1.317 1 93.06 123 PRO B C 1
ATOM 4857 O O . PRO B 1 123 ? 35.969 9.188 -1.504 1 93.06 123 PRO B O 1
ATOM 4860 N N . ALA B 1 124 ? 34.406 10.055 -0.194 1 93.19 124 ALA B N 1
ATOM 4861 C CA . ALA B 1 124 ? 34.875 9.258 0.94 1 93.19 124 ALA B CA 1
ATOM 4862 C C . ALA B 1 124 ? 34.656 7.77 0.697 1 93.19 124 ALA B C 1
ATOM 4864 O O . ALA B 1 124 ? 35.531 6.953 0.999 1 93.19 124 ALA B O 1
ATOM 4865 N N . PHE B 1 125 ? 33.594 7.398 0.144 1 92.44 125 PHE B N 1
ATOM 4866 C CA . PHE B 1 125 ? 33.281 6.004 -0.159 1 92.44 125 PHE B CA 1
ATOM 4867 C C . PHE B 1 125 ? 34.25 5.457 -1.197 1 92.44 125 PHE B C 1
ATOM 4869 O O . PHE B 1 125 ? 34.719 4.32 -1.082 1 92.44 125 PHE B O 1
ATOM 4876 N N . LEU B 1 126 ? 34.531 6.262 -2.191 1 92.25 126 LEU B N 1
ATOM 4877 C CA . LEU B 1 126 ? 35.375 5.805 -3.309 1 92.25 126 LEU B CA 1
ATOM 4878 C C . LEU B 1 126 ? 36.812 5.613 -2.871 1 92.25 126 LEU B C 1
ATOM 4880 O O . LEU B 1 126 ? 37.5 4.734 -3.389 1 92.25 126 LEU B O 1
ATOM 4884 N N . THR B 1 127 ? 37.25 6.352 -1.871 1 91.75 127 THR B N 1
ATOM 4885 C CA . THR B 1 127 ? 38.688 6.375 -1.581 1 91.75 127 THR B CA 1
ATOM 4886 C C . THR B 1 127 ? 38.969 5.582 -0.313 1 91.75 127 THR B C 1
ATOM 4888 O O . THR B 1 127 ? 40.062 5.012 -0.177 1 91.75 127 THR B O 1
ATOM 4891 N N . MET B 1 128 ? 38.062 5.492 0.639 1 92.31 128 MET B N 1
ATOM 4892 C CA . MET B 1 128 ? 38.344 4.867 1.932 1 92.31 128 MET B CA 1
ATOM 4893 C C . MET B 1 128 ? 37.906 3.404 1.932 1 92.31 128 MET B C 1
ATOM 4895 O O . MET B 1 128 ? 36.969 3.031 1.23 1 92.31 128 MET B O 1
ATOM 4899 N N . PRO B 1 129 ? 38.719 2.645 2.775 1 91.88 129 PRO B N 1
ATOM 4900 C CA . PRO B 1 129 ? 38.188 1.29 2.994 1 91.88 129 PRO B CA 1
ATOM 4901 C C . PRO B 1 129 ? 36.812 1.28 3.676 1 91.88 129 PRO B C 1
ATOM 4903 O O . PRO B 1 129 ? 36.531 2.174 4.469 1 91.88 129 PRO B O 1
ATOM 4906 N N . GLY B 1 130 ? 36.031 0.33 3.426 1 91.44 130 GLY B N 1
ATOM 4907 C CA . GLY B 1 130 ? 34.656 0.255 3.896 1 91.44 130 GLY B CA 1
ATOM 4908 C C . GLY B 1 130 ? 34.531 0.362 5.406 1 91.44 130 GLY B C 1
ATOM 4909 O O . GLY B 1 130 ? 33.625 1.006 5.914 1 91.44 130 GLY B O 1
ATOM 4910 N N . ALA B 1 131 ? 35.469 -0.214 6.117 1 92.38 131 ALA B N 1
ATOM 4911 C CA . ALA B 1 131 ? 35.406 -0.184 7.578 1 92.38 131 ALA B CA 1
ATOM 4912 C C . ALA B 1 131 ? 35.594 1.236 8.102 1 92.38 131 ALA B C 1
ATOM 4914 O O . ALA B 1 131 ? 34.844 1.675 8.992 1 92.38 131 ALA B O 1
ATOM 4915 N N . MET B 1 132 ? 36.562 1.859 7.555 1 93.12 132 MET B N 1
ATOM 4916 C CA . MET B 1 132 ? 36.812 3.24 7.961 1 93.12 132 MET B CA 1
ATOM 4917 C C . MET B 1 132 ? 35.625 4.137 7.547 1 93.12 132 MET B C 1
ATOM 4919 O O . MET B 1 132 ? 35.219 5.02 8.305 1 93.12 132 MET B O 1
ATOM 4923 N N . PHE B 1 133 ? 35.25 3.922 6.355 1 93.62 133 PHE B N 1
ATOM 4924 C CA . PHE B 1 133 ? 34.094 4.664 5.848 1 93.62 133 PHE B CA 1
ATOM 4925 C C . PHE B 1 133 ? 32.906 4.48 6.762 1 93.62 133 PHE B C 1
ATOM 4927 O O . PHE B 1 133 ? 32.219 5.457 7.113 1 93.62 133 PHE B O 1
ATOM 4934 N N . MET B 1 134 ? 32.625 3.25 7.188 1 93.94 134 MET B N 1
ATOM 4935 C CA . MET B 1 134 ? 31.469 2.951 8.047 1 93.94 134 MET B CA 1
ATOM 4936 C C . MET B 1 134 ? 31.625 3.629 9.406 1 93.94 134 MET B C 1
ATOM 4938 O O . MET B 1 134 ? 30.641 4.137 9.961 1 93.94 134 MET B O 1
ATOM 4942 N N . MET B 1 135 ? 32.781 3.629 9.891 1 94.44 135 MET B N 1
ATOM 4943 C CA . MET B 1 135 ? 33 4.273 11.18 1 94.44 135 MET B CA 1
ATOM 4944 C C . MET B 1 135 ? 32.75 5.773 11.094 1 94.44 135 MET B C 1
ATOM 4946 O O . MET B 1 135 ? 32.125 6.348 11.992 1 94.44 135 MET B O 1
ATOM 4950 N N . CYS B 1 136 ? 33.156 6.348 10.008 1 93.12 136 CYS B N 1
ATOM 4951 C CA . CYS B 1 136 ? 32.938 7.777 9.812 1 93.12 136 CYS B CA 1
ATOM 4952 C C . CYS B 1 136 ? 31.438 8.07 9.656 1 93.12 136 CYS B C 1
ATOM 4954 O O . CYS B 1 136 ? 30.938 9.031 10.242 1 93.12 136 CYS B O 1
ATOM 4956 N N . CYS B 1 137 ? 30.797 7.227 8.922 1 93.56 137 CYS B N 1
ATOM 4957 C CA . CYS B 1 137 ? 29.359 7.402 8.727 1 93.56 137 CYS B CA 1
ATOM 4958 C C . CYS B 1 137 ? 28.594 7.23 10.031 1 93.56 137 CYS B C 1
ATOM 4960 O O . CYS B 1 137 ? 27.672 7.996 10.328 1 93.56 137 CYS B O 1
ATOM 4962 N N . LEU B 1 138 ? 29.047 6.277 10.812 1 94.81 138 LEU B N 1
ATOM 4963 C CA . LEU B 1 138 ? 28.391 6.039 12.094 1 94.81 138 LEU B CA 1
ATOM 4964 C C . LEU B 1 138 ? 28.594 7.215 13.047 1 94.81 138 LEU B C 1
ATOM 4966 O O . LEU B 1 138 ? 27.688 7.605 13.773 1 94.81 138 LEU B O 1
ATOM 4970 N N . ALA B 1 139 ? 29.719 7.734 13 1 94.56 139 ALA B N 1
ATOM 4971 C CA . ALA B 1 139 ? 30.016 8.898 13.836 1 94.56 139 ALA B CA 1
ATOM 4972 C C . ALA B 1 139 ? 29.172 10.102 13.406 1 94.56 139 ALA B C 1
ATOM 4974 O O . ALA B 1 139 ? 28.562 10.773 14.25 1 94.56 139 ALA B O 1
ATOM 4975 N N . MET B 1 140 ? 29.109 10.328 12.156 1 94.31 140 MET B N 1
ATOM 4976 C CA . MET B 1 140 ? 28.328 11.445 11.641 1 94.31 140 MET B CA 1
ATOM 4977 C C . MET B 1 140 ? 26.844 11.25 11.922 1 94.31 140 MET B C 1
ATOM 4979 O O . MET B 1 140 ? 26.141 12.195 12.289 1 94.31 140 MET B O 1
ATOM 4983 N N . TRP B 1 141 ? 26.438 10.055 11.734 1 94 141 TRP B N 1
ATOM 4984 C CA . TRP B 1 141 ? 25.047 9.711 12.039 1 94 141 TRP B CA 1
ATOM 4985 C C . TRP B 1 141 ? 24.75 9.938 13.516 1 94 141 TRP B C 1
ATOM 4987 O O . TRP B 1 141 ? 23.688 10.484 13.859 1 94 141 TRP B O 1
ATOM 4997 N N . GLY B 1 142 ? 25.641 9.539 14.344 1 94.62 142 GLY B N 1
ATOM 4998 C CA . GLY B 1 142 ? 25.469 9.742 15.773 1 94.62 142 GLY B CA 1
ATOM 4999 C C . GLY B 1 142 ? 25.328 11.203 16.156 1 94.62 142 GLY B C 1
ATOM 5000 O O . GLY B 1 142 ? 24.469 11.555 16.969 1 94.62 142 GLY B O 1
ATOM 5001 N N . VAL B 1 143 ? 26.094 12.039 15.539 1 94.56 143 VAL B N 1
ATOM 5002 C CA . VAL B 1 143 ? 26.031 13.469 15.812 1 94.56 143 VAL B CA 1
ATOM 5003 C C . VAL B 1 143 ? 24.703 14.031 15.312 1 94.56 143 VAL B C 1
ATOM 5005 O O . VAL B 1 143 ? 24.062 14.82 16.016 1 94.56 143 VAL B O 1
ATOM 5008 N N . MET B 1 144 ? 24.344 13.633 14.18 1 94.19 144 MET B N 1
ATOM 5009 C CA . MET B 1 144 ? 23.094 14.133 13.586 1 94.19 144 MET B CA 1
ATOM 5010 C C . MET B 1 144 ? 21.891 13.695 14.414 1 94.19 144 MET B C 1
ATOM 5012 O O . MET B 1 144 ? 21 14.5 14.68 1 94.19 144 MET B O 1
ATOM 5016 N N . VAL B 1 145 ? 21.906 12.438 14.789 1 92.44 145 VAL B N 1
ATOM 5017 C CA . VAL B 1 145 ? 20.812 11.93 15.609 1 92.44 145 VAL B CA 1
ATOM 5018 C C . VAL B 1 145 ? 20.812 12.625 16.969 1 92.44 145 VAL B C 1
ATOM 5020 O O . VAL B 1 145 ? 19.766 12.969 17.5 1 92.44 145 VAL B O 1
ATOM 5023 N N . GLY B 1 146 ? 21.969 12.789 17.5 1 93.5 146 GLY B N 1
ATOM 5024 C CA . GLY B 1 146 ? 22.078 13.492 18.766 1 93.5 146 GLY B CA 1
ATOM 5025 C C . GLY B 1 146 ? 21.547 14.906 18.703 1 93.5 146 GLY B C 1
ATOM 5026 O O . GLY B 1 146 ? 20.797 15.336 19.594 1 93.5 146 GLY B O 1
ATOM 5027 N N . MET B 1 147 ? 21.844 15.586 17.688 1 93.56 147 MET B N 1
ATOM 5028 C CA . MET B 1 147 ? 21.359 16.953 17.516 1 93.56 147 MET B CA 1
ATOM 5029 C C . MET B 1 147 ? 19.859 16.969 17.25 1 93.56 147 MET B C 1
ATOM 5031 O O . MET B 1 147 ? 19.156 17.844 17.75 1 93.56 147 MET B O 1
ATOM 5035 N N . SER B 1 148 ? 19.406 16.062 16.469 1 93.06 148 SER B N 1
ATOM 5036 C CA . SER B 1 148 ? 17.984 16.016 16.141 1 93.06 148 SER B CA 1
ATOM 5037 C C . SER B 1 148 ? 17.141 15.656 17.359 1 93.06 148 SER B C 1
ATOM 5039 O O . SER B 1 148 ? 15.969 16 17.438 1 93.06 148 SER B O 1
ATOM 5041 N N . TRP B 1 149 ? 17.766 14.93 18.266 1 92.31 149 TRP B N 1
ATOM 5042 C CA . TRP B 1 149 ? 17.062 14.555 19.484 1 92.31 149 TRP B CA 1
ATOM 5043 C C . TRP B 1 149 ? 16.672 15.781 20.297 1 92.31 149 TRP B C 1
ATOM 5045 O O . TRP B 1 149 ? 15.68 15.766 21.016 1 92.31 149 TRP B O 1
ATOM 5055 N N . LEU B 1 150 ? 17.375 16.828 20.141 1 91.12 150 LEU B N 1
ATOM 5056 C CA . LEU B 1 150 ? 17.094 18.078 20.844 1 91.12 150 LEU B CA 1
ATOM 5057 C C . LEU B 1 150 ? 15.82 18.719 20.297 1 91.12 150 LEU B C 1
ATOM 5059 O O . LEU B 1 150 ? 15.195 19.547 20.969 1 91.12 150 LEU B O 1
ATOM 5063 N N . LEU B 1 151 ? 15.5 18.359 19.062 1 91.88 151 LEU B N 1
ATOM 5064 C CA . LEU B 1 151 ? 14.336 18.953 18.422 1 91.88 151 LEU B CA 1
ATOM 5065 C C . LEU B 1 151 ? 13.102 18.078 18.594 1 91.88 151 LEU B C 1
ATOM 5067 O O . LEU B 1 151 ? 11.984 18.5 18.312 1 91.88 151 LEU B O 1
ATOM 5071 N N . ARG B 1 152 ? 13.445 16.859 19.047 1 88.75 152 ARG B N 1
ATOM 5072 C CA . ARG B 1 152 ? 12.391 15.867 19.094 1 88.75 152 ARG B CA 1
ATOM 5073 C C . ARG B 1 152 ? 11.766 15.789 20.484 1 88.75 152 ARG B C 1
ATOM 5075 O O . ARG B 1 152 ? 12.438 16.047 21.484 1 88.75 152 ARG B O 1
ATOM 5082 N N . GLY B 1 153 ? 10.578 15.758 20.672 1 81.81 153 GLY B N 1
ATOM 5083 C CA . GLY B 1 153 ? 9.922 15.461 21.922 1 81.81 153 GLY B CA 1
ATOM 5084 C C . GLY B 1 153 ? 9.945 13.992 22.281 1 81.81 153 GLY B C 1
ATOM 5085 O O . GLY B 1 153 ? 10.438 13.164 21.5 1 81.81 153 GLY B O 1
ATOM 5086 N N . ARG B 1 154 ? 9.555 13.633 23.359 1 80.38 154 ARG B N 1
ATOM 5087 C CA . ARG B 1 154 ? 9.578 12.258 23.844 1 80.38 154 ARG B CA 1
ATOM 5088 C C . ARG B 1 154 ? 8.445 11.445 23.219 1 80.38 154 ARG B C 1
ATOM 5090 O O . ARG B 1 154 ? 8.625 10.266 22.922 1 80.38 154 ARG B O 1
ATOM 5097 N N . GLU B 1 155 ? 7.41 12.133 22.938 1 84.06 155 GLU B N 1
ATOM 5098 C CA . GLU B 1 155 ? 6.25 11.391 22.453 1 84.06 155 GLU B CA 1
ATOM 5099 C C . GLU B 1 155 ? 5.934 11.742 21 1 84.06 155 GLU B C 1
ATOM 5101 O O . GLU B 1 155 ? 6.082 12.898 20.594 1 84.06 155 GLU B O 1
ATOM 5106 N N . ARG B 1 156 ? 5.59 10.703 20.281 1 88.88 156 ARG B N 1
ATOM 5107 C CA . ARG B 1 156 ? 5.191 10.922 18.891 1 88.88 156 ARG B CA 1
ATOM 5108 C C . ARG B 1 156 ? 3.74 11.383 18.797 1 88.88 156 ARG B C 1
ATOM 5110 O O . ARG B 1 156 ? 3.348 12.047 17.844 1 88.88 156 ARG B O 1
ATOM 5117 N N . ILE B 1 157 ? 2.969 10.977 19.688 1 92.94 157 ILE B N 1
ATOM 5118 C CA . ILE B 1 157 ? 1.588 11.438 19.766 1 92.94 157 ILE B CA 1
ATOM 5119 C C . ILE B 1 157 ? 1.486 12.586 20.766 1 92.94 157 ILE B C 1
ATOM 5121 O O . ILE B 1 157 ? 1.85 12.43 21.938 1 92.94 157 ILE B O 1
ATOM 5125 N N . CYS B 1 158 ? 1.084 13.742 20.219 1 92.56 158 CYS B N 1
ATOM 5126 C CA . CYS B 1 158 ? 0.938 14.945 21.031 1 92.56 158 CYS B CA 1
ATOM 5127 C C . CYS B 1 158 ? -0.524 15.359 21.125 1 92.56 158 CYS B C 1
ATOM 5129 O O . CYS B 1 158 ? -1.301 15.148 20.203 1 92.56 158 CYS B O 1
ATOM 5131 N N . GLU B 1 159 ? -0.873 15.844 22.25 1 91.06 159 GLU B N 1
ATOM 5132 C CA . GLU B 1 159 ? -2.227 16.359 22.438 1 91.06 159 GLU B CA 1
ATOM 5133 C C . GLU B 1 159 ? -2.213 17.844 22.766 1 91.06 159 GLU B C 1
ATOM 5135 O O . GLU B 1 159 ? -1.301 18.328 23.438 1 91.06 159 GLU B O 1
ATOM 5140 N N . SER B 1 160 ? -3.207 18.484 22.188 1 89.44 160 SER B N 1
ATOM 5141 C CA . SER B 1 160 ? -3.314 19.922 22.484 1 89.44 160 SER B CA 1
ATOM 5142 C C . SER B 1 160 ? -3.613 20.156 23.953 1 89.44 160 SER B C 1
ATOM 5144 O O . SER B 1 160 ? -4.246 19.328 24.609 1 89.44 160 SER B O 1
ATOM 5146 N N . ILE B 1 161 ? -3.115 21.25 24.531 1 78.94 161 ILE B N 1
ATOM 5147 C CA . ILE B 1 161 ? -3.197 21.547 25.953 1 78.94 161 ILE B CA 1
ATOM 5148 C C . ILE B 1 161 ? -4.492 22.312 26.234 1 78.94 161 ILE B C 1
ATOM 5150 O O . ILE B 1 161 ? -5.059 22.188 27.328 1 78.94 161 ILE B O 1
ATOM 5154 N N . MET B 1 162 ? -5.102 23.047 25.312 1 74.75 162 MET B N 1
ATOM 5155 C CA . MET B 1 162 ? -6.227 23.922 25.609 1 74.75 162 MET B CA 1
ATOM 5156 C C . MET B 1 162 ? -7.512 23.125 25.797 1 74.75 162 MET B C 1
ATOM 5158 O O . MET B 1 162 ? -7.797 22.219 25.016 1 74.75 162 MET B O 1
ATOM 5162 N N . PRO B 1 163 ? -8.141 23.266 27 1 63.38 163 PRO B N 1
ATOM 5163 C CA . PRO B 1 163 ? -9.422 22.594 27.219 1 63.38 163 PRO B CA 1
ATOM 5164 C C . PRO B 1 163 ? -10.531 23.125 26.312 1 63.38 163 PRO B C 1
ATOM 5166 O O . PRO B 1 163 ? -10.812 24.328 26.312 1 63.38 163 PRO B O 1
ATOM 5169 N N . VAL B 1 164 ? -10.672 22.703 25.203 1 67 164 VAL B N 1
ATOM 5170 C CA . VAL B 1 164 ? -11.781 23.188 24.391 1 67 164 VAL B CA 1
ATOM 5171 C C . VAL B 1 164 ? -12.938 22.188 24.453 1 67 164 VAL B C 1
ATOM 5173 O O . VAL B 1 164 ? -12.766 21.062 24.938 1 67 164 VAL B O 1
ATOM 5176 N N . GLY B 1 165 ? -14.242 22.562 24.125 1 60.56 165 GLY B N 1
ATOM 5177 C CA . GLY B 1 165 ? -15.477 21.797 24.156 1 60.56 165 GLY B CA 1
ATOM 5178 C C . GLY B 1 165 ? -15.344 20.438 23.516 1 60.56 165 GLY B C 1
ATOM 5179 O O . GLY B 1 165 ? -14.477 20.234 22.656 1 60.56 165 GLY B O 1
ATOM 5180 N N . ASP B 1 166 ? -15.477 19.406 24.344 1 61.5 166 ASP B N 1
ATOM 5181 C CA . ASP B 1 166 ? -15.195 18.078 23.828 1 61.5 166 ASP B CA 1
ATOM 5182 C C . ASP B 1 166 ? -16.312 17.594 22.906 1 61.5 166 ASP B C 1
ATOM 5184 O O . ASP B 1 166 ? -17.453 17.469 23.328 1 61.5 166 ASP B O 1
ATOM 5188 N N . PHE B 1 167 ? -16.297 17.953 21.641 1 78.88 167 PHE B N 1
ATOM 5189 C CA . PHE B 1 167 ? -17.031 17.203 20.641 1 78.88 167 PHE B CA 1
ATOM 5190 C C . PHE B 1 167 ? -16.594 15.742 20.625 1 78.88 167 PHE B C 1
ATOM 5192 O O . PHE B 1 167 ? -15.883 15.297 19.719 1 78.88 167 PHE B O 1
ATOM 5199 N N . GLY B 1 168 ? -17.062 15.008 21.656 1 78.38 168 GLY B N 1
ATOM 5200 C CA . GLY B 1 168 ? -16.641 13.641 21.906 1 78.38 168 GLY B CA 1
ATOM 5201 C C . GLY B 1 168 ? -16.844 12.727 20.719 1 78.38 168 GLY B C 1
ATOM 5202 O O . GLY B 1 168 ? -16.203 11.664 20.625 1 78.38 168 GLY B O 1
ATOM 5203 N N . ASP B 1 169 ? -17.625 13.195 19.75 1 89.06 169 ASP B N 1
ATOM 5204 C CA . ASP B 1 169 ? -17.906 12.32 18.609 1 89.06 169 ASP B CA 1
ATOM 5205 C C . ASP B 1 169 ? -17 12.641 17.438 1 89.06 169 ASP B C 1
ATOM 5207 O O . ASP B 1 169 ? -17.078 11.984 16.391 1 89.06 169 ASP B O 1
ATOM 5211 N N . GLU B 1 170 ? -16.141 13.68 17.688 1 92.88 170 GLU B N 1
ATOM 5212 C CA . GLU B 1 170 ? -15.195 14.039 16.641 1 92.88 170 GLU B CA 1
ATOM 5213 C C . GLU B 1 170 ? -13.758 13.875 17.109 1 92.88 170 GLU B C 1
ATOM 5215 O O . GLU B 1 170 ? -13.453 14.086 18.297 1 92.88 170 GLU B O 1
ATOM 5220 N N . LYS B 1 171 ? -12.945 13.422 16.234 1 93.88 171 LYS B N 1
ATOM 5221 C CA . LYS B 1 171 ? -11.508 13.367 16.484 1 93.88 171 LYS B CA 1
ATOM 5222 C C . LYS B 1 171 ? -10.734 14.141 15.414 1 93.88 171 LYS B C 1
ATOM 5224 O O . LYS B 1 171 ? -10.961 13.953 14.219 1 93.88 171 LYS B O 1
ATOM 5229 N N . TRP B 1 172 ? -9.93 15.062 15.859 1 95.31 172 TRP B N 1
ATOM 5230 C CA . TRP B 1 172 ? -9.109 15.867 14.953 1 95.31 172 TRP B CA 1
ATOM 5231 C C . TRP B 1 172 ? -7.641 15.484 15.062 1 95.31 172 TRP B C 1
ATOM 5233 O O . TRP B 1 172 ? -7.078 15.453 16.156 1 95.31 172 TRP B O 1
ATOM 5243 N N . ILE B 1 173 ? -7.031 15.188 13.945 1 97.38 173 ILE B N 1
ATOM 5244 C CA . ILE B 1 173 ? -5.648 14.727 13.906 1 97.38 173 ILE B CA 1
ATOM 5245 C C . ILE B 1 173 ? -4.828 15.633 12.992 1 97.38 173 ILE B C 1
ATOM 5247 O O . ILE B 1 173 ? -5.262 15.961 11.883 1 97.38 173 ILE B O 1
ATOM 5251 N N . PHE B 1 174 ? -3.68 16.109 13.469 1 98 174 PHE B N 1
ATOM 5252 C CA . PHE B 1 174 ? -2.775 16.938 12.688 1 98 174 PHE B CA 1
ATOM 5253 C C . PHE B 1 174 ? -1.437 16.234 12.477 1 98 174 PHE B C 1
ATOM 5255 O O . PHE B 1 174 ? -0.867 15.688 13.422 1 98 174 PHE B O 1
ATOM 5262 N N . VAL B 1 175 ? -0.972 16.172 11.188 1 98.06 175 VAL B N 1
ATOM 5263 C CA . VAL B 1 175 ? 0.338 15.641 10.828 1 98.06 175 VAL B CA 1
ATOM 5264 C C . VAL B 1 175 ? 1.216 16.75 10.258 1 98.06 175 VAL B C 1
ATOM 5266 O O . VAL B 1 175 ? 0.875 17.359 9.242 1 98.06 175 VAL B O 1
ATOM 5269 N N . ASN B 1 176 ? 2.314 17.031 10.844 1 96.62 176 ASN B N 1
ATOM 5270 C CA . ASN B 1 176 ? 3.178 18.125 10.43 1 96.62 176 ASN B CA 1
ATOM 5271 C C . ASN B 1 176 ? 4.098 17.719 9.281 1 96.62 176 ASN B C 1
ATOM 5273 O O . ASN B 1 176 ? 4.246 16.531 8.992 1 96.62 176 ASN B O 1
ATOM 5277 N N . GLY B 1 177 ? 4.719 18.672 8.664 1 94.12 177 GLY B N 1
ATOM 5278 C CA . GLY B 1 177 ? 5.672 18.469 7.586 1 94.12 177 GLY B CA 1
ATOM 5279 C C . GLY B 1 177 ? 7.105 18.375 8.07 1 94.12 177 GLY B C 1
ATOM 5280 O O . GLY B 1 177 ? 7.355 18.141 9.258 1 94.12 177 GLY B O 1
ATOM 5281 N N . SER B 1 178 ? 8 18.547 7.184 1 90.44 178 SER B N 1
ATOM 5282 C CA . SER B 1 178 ? 9.43 18.438 7.477 1 90.44 178 SER B CA 1
ATOM 5283 C C . SER B 1 178 ? 9.914 19.609 8.312 1 90.44 178 SER B C 1
ATOM 5285 O O . SER B 1 178 ? 9.297 20.672 8.32 1 90.44 178 SER B O 1
ATOM 5287 N N . CYS B 1 179 ? 10.961 19.469 9.055 1 88.69 179 CYS B N 1
ATOM 5288 C CA . CYS B 1 179 ? 11.68 20.5 9.797 1 88.69 179 CYS B CA 1
ATOM 5289 C C . CYS B 1 179 ? 10.797 21.094 10.883 1 88.69 179 CYS B C 1
ATOM 5291 O O . CYS B 1 179 ? 10.836 22.312 11.125 1 88.69 179 CYS B O 1
ATOM 5293 N N . THR B 1 180 ? 9.922 20.344 11.414 1 91.56 180 THR B N 1
ATOM 5294 C CA . THR B 1 180 ? 9.078 20.812 12.5 1 91.56 180 THR B CA 1
ATOM 5295 C C . THR B 1 180 ? 9.547 20.234 13.836 1 91.56 180 THR B C 1
ATOM 5297 O O . THR B 1 180 ? 9.625 19.016 14 1 91.56 180 THR B O 1
ATOM 5300 N N . SER B 1 181 ? 9.891 21.125 14.719 1 91.38 181 SER B N 1
ATOM 5301 C CA . SER B 1 181 ? 10.305 20.688 16.047 1 91.38 181 SER B CA 1
ATOM 5302 C C . SER B 1 181 ? 9.102 20.391 16.938 1 91.38 181 SER B C 1
ATOM 5304 O O . SER B 1 181 ? 7.965 20.688 16.562 1 91.38 181 SER B O 1
ATOM 5306 N N . TYR B 1 182 ? 9.406 19.766 18.062 1 92.12 182 TYR B N 1
ATOM 5307 C CA . TYR B 1 182 ? 8.352 19.453 19.016 1 92.12 182 TYR B CA 1
ATOM 5308 C C . TYR B 1 182 ? 7.664 20.734 19.5 1 92.12 182 TYR B C 1
ATOM 5310 O O . TYR B 1 182 ? 6.438 20.781 19.609 1 92.12 182 TYR B O 1
ATOM 5318 N N . THR B 1 183 ? 8.367 21.734 19.797 1 89.25 183 THR B N 1
ATOM 5319 C CA . THR B 1 183 ? 7.82 23 20.266 1 89.25 183 THR B CA 1
ATOM 5320 C C . THR B 1 183 ? 6.902 23.625 19.219 1 89.25 183 THR B C 1
ATOM 5322 O O . THR B 1 183 ? 5.82 24.109 19.547 1 89.25 183 THR B O 1
ATOM 5325 N N . GLN B 1 184 ? 7.375 23.594 18.016 1 90.19 184 GLN B N 1
ATOM 5326 C CA . GLN B 1 184 ? 6.559 24.125 16.938 1 90.19 184 GLN B CA 1
ATOM 5327 C C . GLN B 1 184 ? 5.273 23.312 16.766 1 90.19 184 GLN B C 1
ATOM 5329 O O . GLN B 1 184 ? 4.207 23.891 16.516 1 90.19 184 GLN B O 1
ATOM 5334 N N . MET B 1 185 ? 5.402 22.031 16.891 1 93.31 185 MET B N 1
ATOM 5335 C CA . MET B 1 185 ? 4.23 21.156 16.812 1 93.31 185 MET B CA 1
ATOM 5336 C C . MET B 1 185 ? 3.203 21.531 17.875 1 93.31 185 MET B C 1
ATOM 5338 O O . MET B 1 185 ? 2.014 21.656 17.578 1 93.31 185 MET B O 1
ATOM 5342 N N . MET B 1 186 ? 3.67 21.734 19.062 1 91.31 186 MET B N 1
ATOM 5343 C CA . MET B 1 186 ? 2.77 22.094 20.141 1 91.31 186 MET B CA 1
ATOM 5344 C C . MET B 1 186 ? 2.117 23.453 19.891 1 91.31 186 MET B C 1
ATOM 5346 O O . MET B 1 186 ? 0.948 23.656 20.219 1 91.31 186 MET B O 1
ATOM 5350 N N . HIS B 1 187 ? 2.865 24.344 19.297 1 89.81 187 HIS B N 1
ATOM 5351 C CA . HIS B 1 187 ? 2.307 25.641 18.922 1 89.81 187 HIS B CA 1
ATOM 5352 C C . HIS B 1 187 ? 1.213 25.484 17.859 1 89.81 187 HIS B C 1
ATOM 5354 O O . HIS B 1 187 ? 0.165 26.125 17.953 1 89.81 187 HIS B O 1
ATOM 5360 N N . HIS B 1 188 ? 1.501 24.641 16.891 1 93.62 188 HIS B N 1
ATOM 5361 C CA . HIS B 1 188 ? 0.503 24.375 15.859 1 93.62 188 HIS B CA 1
ATOM 5362 C C . HIS B 1 188 ? -0.773 23.797 16.469 1 93.62 188 HIS B C 1
ATOM 5364 O O . HIS B 1 188 ? -1.876 24.25 16.141 1 93.62 188 HIS B O 1
ATOM 5370 N N . LEU B 1 189 ? -0.596 22.859 17.344 1 94 189 LEU B N 1
ATOM 5371 C CA . LEU B 1 189 ? -1.745 22.188 17.953 1 94 189 LEU B CA 1
ATOM 5372 C C . LEU B 1 189 ? -2.553 23.172 18.797 1 94 189 LEU B C 1
ATOM 5374 O O . LEU B 1 189 ? -3.787 23.156 18.766 1 94 189 LEU B O 1
ATOM 5378 N N . THR B 1 190 ? -1.864 24 19.516 1 91.06 190 THR B N 1
ATOM 5379 C CA . THR B 1 190 ? -2.537 25 20.344 1 91.06 190 THR B CA 1
ATOM 5380 C C . THR B 1 190 ? -3.332 25.969 19.469 1 91.06 190 THR B C 1
ATOM 5382 O O . THR B 1 190 ? -4.496 26.266 19.766 1 91.06 190 THR B O 1
ATOM 5385 N N . ARG B 1 191 ? -2.727 26.406 18.438 1 91.31 191 ARG B N 1
ATOM 5386 C CA . ARG B 1 191 ? -3.396 27.344 17.547 1 91.31 191 ARG B CA 1
ATOM 5387 C C . ARG B 1 191 ? -4.609 26.703 16.891 1 91.31 191 ARG B C 1
ATOM 5389 O O . ARG B 1 191 ? -5.676 27.312 16.797 1 91.31 191 ARG B O 1
ATOM 5396 N N . LEU B 1 192 ? -4.43 25.516 16.422 1 93.94 192 LEU B N 1
ATOM 5397 C CA . LEU B 1 192 ? -5.531 24.797 15.781 1 93.94 192 LEU B CA 1
ATOM 5398 C C . LEU B 1 192 ? -6.676 24.594 16.766 1 93.94 192 LEU B C 1
ATOM 5400 O O . LEU B 1 192 ? -7.848 24.734 16.406 1 93.94 192 LEU B O 1
ATOM 5404 N N . SER B 1 193 ? -6.324 24.25 17.953 1 92.06 193 SER B N 1
ATOM 5405 C CA . SER B 1 193 ? -7.34 24.031 18.984 1 92.06 193 SER B CA 1
ATOM 5406 C C . SER B 1 193 ? -8.117 25.297 19.266 1 92.06 193 SER B C 1
ATOM 5408 O O . SER B 1 193 ? -9.328 25.266 19.5 1 92.06 193 SER B O 1
ATOM 5410 N N . ILE B 1 194 ? -7.469 26.438 19.25 1 88.56 194 ILE B N 1
ATOM 5411 C CA . ILE B 1 194 ? -8.109 27.734 19.5 1 88.56 194 ILE B CA 1
ATOM 5412 C C . ILE B 1 194 ? -9.016 28.094 18.328 1 88.56 194 ILE B C 1
ATOM 5414 O O . ILE B 1 194 ? -10.141 28.562 18.531 1 88.56 194 ILE B O 1
ATOM 5418 N N . ILE B 1 195 ? -8.57 27.875 17.172 1 90.12 195 ILE B N 1
ATOM 5419 C CA . ILE B 1 195 ? -9.281 28.25 15.953 1 90.12 195 ILE B CA 1
ATOM 5420 C C . ILE B 1 195 ? -10.555 27.422 15.82 1 90.12 195 ILE B C 1
ATOM 5422 O O . ILE B 1 195 ? -11.633 27.969 15.539 1 90.12 195 ILE B O 1
ATOM 5426 N N . PHE B 1 196 ? -10.445 26.094 16.062 1 91.25 196 PHE B N 1
ATOM 5427 C CA . PHE B 1 196 ? -11.562 25.219 15.742 1 91.25 196 PHE B CA 1
ATOM 5428 C C . PHE B 1 196 ? -12.305 24.797 17.016 1 91.25 196 PHE B C 1
ATOM 5430 O O . PHE B 1 196 ? -13.344 24.156 16.953 1 91.25 196 PHE B O 1
ATOM 5437 N N . HIS B 1 197 ? -11.844 25.141 18.172 1 89 197 HIS B N 1
ATOM 5438 C CA . HIS B 1 197 ? -12.453 24.812 19.453 1 89 197 HIS B CA 1
ATOM 5439 C C . HIS B 1 197 ? -12.625 23.312 19.609 1 89 197 HIS B C 1
ATOM 5441 O O . HIS B 1 197 ? -13.703 22.844 20 1 89 197 HIS B O 1
ATOM 5447 N N . ARG B 1 198 ? -11.555 22.609 19.188 1 90.31 198 ARG B N 1
ATOM 5448 C CA . ARG B 1 198 ? -11.508 21.156 19.297 1 90.31 198 ARG B CA 1
ATOM 5449 C C . ARG B 1 198 ? -10.18 20.688 19.891 1 90.31 198 ARG B C 1
ATOM 5451 O O . ARG B 1 198 ? -9.164 21.391 19.781 1 90.31 198 ARG B O 1
ATOM 5458 N N . ARG B 1 199 ? -10.273 19.516 20.531 1 90.5 199 ARG B N 1
ATOM 5459 C CA . ARG B 1 199 ? -9.031 18.875 20.938 1 90.5 199 ARG B CA 1
ATOM 5460 C C . ARG B 1 199 ? -8.289 18.312 19.734 1 90.5 199 ARG B C 1
ATOM 5462 O O . ARG B 1 199 ? -8.883 17.641 18.891 1 90.5 199 ARG B O 1
ATOM 5469 N N . MET B 1 200 ? -7.062 18.641 19.656 1 93.12 200 MET B N 1
ATOM 5470 C CA . MET B 1 200 ? -6.246 18.219 18.516 1 93.12 200 MET B CA 1
ATOM 5471 C C . MET B 1 200 ? -5.234 17.156 18.938 1 93.12 200 MET B C 1
ATOM 5473 O O . MET B 1 200 ? -4.559 17.312 19.969 1 93.12 200 MET B O 1
ATOM 5477 N N . THR B 1 201 ? -5.184 16.094 18.219 1 94.75 201 THR B N 1
ATOM 5478 C CA . THR B 1 201 ? -4.133 15.086 18.359 1 94.75 201 THR B CA 1
ATOM 5479 C C . THR B 1 201 ? -3.08 15.242 17.266 1 94.75 201 THR B C 1
ATOM 5481 O O . THR B 1 201 ? -3.41 15.266 16.078 1 94.75 201 THR B O 1
ATOM 5484 N N . GLY B 1 202 ? -1.89 15.438 17.688 1 96.69 202 GLY B N 1
ATOM 5485 C CA . GLY B 1 202 ? -0.812 15.578 16.734 1 96.69 202 GLY B CA 1
ATOM 5486 C C . GLY B 1 202 ? 0.046 14.336 16.609 1 96.69 202 GLY B C 1
ATOM 5487 O O . GLY B 1 202 ? 0.433 13.734 17.609 1 96.69 202 GLY B O 1
ATOM 5488 N N . ILE B 1 203 ? 0.224 13.859 15.398 1 97.25 203 ILE B N 1
ATOM 5489 C CA . ILE B 1 203 ? 1.217 12.836 15.094 1 97.25 203 ILE B CA 1
ATOM 5490 C C . ILE B 1 203 ? 2.488 13.484 14.562 1 97.25 203 ILE B C 1
ATOM 5492 O O . ILE B 1 203 ? 2.518 13.969 13.422 1 97.25 203 ILE B O 1
ATOM 5496 N N . HIS B 1 204 ? 3.428 13.469 15.352 1 96 204 HIS B N 1
ATOM 5497 C CA . HIS B 1 204 ? 4.637 14.25 15.102 1 96 204 HIS B CA 1
ATOM 5498 C C . HIS B 1 204 ? 5.547 13.555 14.102 1 96 204 HIS B C 1
ATOM 5500 O O . HIS B 1 204 ? 6.062 12.469 14.375 1 96 204 HIS B O 1
ATOM 5506 N N . ASN B 1 205 ? 5.66 14.133 12.953 1 95.12 205 ASN B N 1
ATOM 5507 C CA . ASN B 1 205 ? 6.68 13.742 11.984 1 95.12 205 ASN B CA 1
ATOM 5508 C C . ASN B 1 205 ? 8.047 14.312 12.352 1 95.12 205 ASN B C 1
ATOM 5510 O O . ASN B 1 205 ? 8.43 15.383 11.867 1 95.12 205 ASN B O 1
ATOM 5514 N N . ARG B 1 206 ? 8.781 13.562 13.031 1 93.38 206 ARG B N 1
ATOM 5515 C CA . ARG B 1 206 ? 10.039 14.016 13.609 1 93.38 206 ARG B CA 1
ATOM 5516 C C . ARG B 1 206 ? 11.062 14.32 12.523 1 93.38 206 ARG B C 1
ATOM 5518 O O . ARG B 1 206 ? 11.172 13.586 11.539 1 93.38 206 ARG B O 1
ATOM 5525 N N . THR B 1 207 ? 11.789 15.344 12.789 1 91.69 207 THR B N 1
ATOM 5526 C CA . THR B 1 207 ? 12.734 15.797 11.773 1 91.69 207 THR B CA 1
ATOM 5527 C C . THR B 1 207 ? 14.133 15.25 12.062 1 91.69 207 THR B C 1
ATOM 5529 O O . THR B 1 207 ? 14.508 15.078 13.219 1 91.69 207 THR B O 1
ATOM 5532 N N . LEU B 1 208 ? 14.906 14.906 11.102 1 90.88 208 LEU B N 1
ATOM 5533 C CA . LEU B 1 208 ? 16.328 14.578 11.148 1 90.88 208 LEU B CA 1
ATOM 5534 C C . LEU B 1 208 ? 17.156 15.656 10.461 1 90.88 208 LEU B C 1
ATOM 5536 O O . LEU B 1 208 ? 18.359 15.484 10.258 1 90.88 208 LEU B O 1
ATOM 5540 N N . GLY B 1 209 ? 16.453 16.75 10.188 1 90.06 209 GLY B N 1
ATOM 5541 C CA . GLY B 1 209 ? 17.062 17.781 9.367 1 90.06 209 GLY B CA 1
ATOM 5542 C C . GLY B 1 209 ? 16.438 17.875 7.98 1 90.06 209 GLY B C 1
ATOM 5543 O O . GLY B 1 209 ? 15.977 16.891 7.434 1 90.06 209 GLY B O 1
ATOM 5544 N N . LEU B 1 210 ? 16.531 19 7.422 1 87.56 210 LEU B N 1
ATOM 5545 C CA . LEU B 1 210 ? 15.805 19.281 6.184 1 87.56 210 LEU B CA 1
ATOM 5546 C C . LEU B 1 210 ? 16.312 18.391 5.055 1 87.56 210 LEU B C 1
ATOM 5548 O O . LEU B 1 210 ? 15.523 17.703 4.398 1 87.56 210 LEU B O 1
ATOM 5552 N N . PRO B 1 211 ? 17.625 18.234 4.789 1 89.5 211 PRO B N 1
ATOM 5553 C CA . PRO B 1 211 ? 18.078 17.406 3.664 1 89.5 211 PRO B CA 1
ATOM 5554 C C . PRO B 1 211 ? 17.703 15.938 3.824 1 89.5 211 PRO B C 1
ATOM 5556 O O . PRO B 1 211 ? 17.266 15.297 2.865 1 89.5 211 PRO B O 1
ATOM 5559 N N . LEU B 1 212 ? 17.844 15.43 5 1 91 212 LEU B N 1
ATOM 5560 C CA . LEU B 1 212 ? 17.516 14.023 5.223 1 91 212 LEU B CA 1
ATOM 5561 C C . LEU B 1 212 ? 16.016 13.805 5.176 1 91 212 LEU B C 1
ATOM 5563 O O . LEU B 1 212 ? 15.547 12.773 4.684 1 91 212 LEU B O 1
ATOM 5567 N N . ASP B 1 213 ? 15.242 14.773 5.723 1 90.94 213 ASP B N 1
ATOM 5568 C CA . ASP B 1 213 ? 13.789 14.695 5.609 1 90.94 213 ASP B CA 1
ATOM 5569 C C . ASP B 1 213 ? 13.359 14.609 4.148 1 90.94 213 ASP B C 1
ATOM 5571 O O . ASP B 1 213 ? 12.516 13.781 3.791 1 90.94 213 ASP B O 1
ATOM 5575 N N . LEU B 1 214 ? 13.969 15.438 3.363 1 86.31 214 LEU B N 1
ATOM 5576 C CA . LEU B 1 214 ? 13.617 15.469 1.948 1 86.31 214 LEU B CA 1
ATOM 5577 C C . LEU B 1 214 ? 14.062 14.195 1.244 1 86.31 214 LEU B C 1
ATOM 5579 O O . LEU B 1 214 ? 13.352 13.672 0.388 1 86.31 214 LEU B O 1
ATOM 5583 N N . LEU B 1 215 ? 15.203 13.688 1.608 1 86.19 215 LEU B N 1
ATOM 5584 C CA . LEU B 1 215 ? 15.695 12.453 1.012 1 86.19 215 LEU B CA 1
ATOM 5585 C C . LEU B 1 215 ? 14.758 11.289 1.301 1 86.19 215 LEU B C 1
ATOM 5587 O O . LEU B 1 215 ? 14.383 10.547 0.391 1 86.19 215 LEU B O 1
ATOM 5591 N N . PHE B 1 216 ? 14.352 11.172 2.514 1 87.94 216 PHE B N 1
ATOM 5592 C CA . PHE B 1 216 ? 13.43 10.102 2.889 1 87.94 216 PHE B CA 1
ATOM 5593 C C . PHE B 1 216 ? 12.078 10.289 2.221 1 87.94 216 PHE B C 1
ATOM 5595 O O . PHE B 1 216 ? 11.406 9.312 1.877 1 87.94 216 PHE B O 1
ATOM 5602 N N . HIS B 1 217 ? 11.68 11.531 2.078 1 88.06 217 HIS B N 1
ATOM 5603 C CA . HIS B 1 217 ? 10.43 11.844 1.401 1 88.06 217 HIS B CA 1
ATOM 5604 C C . HIS B 1 217 ? 10.453 11.383 -0.053 1 88.06 217 HIS B C 1
ATOM 5606 O O . HIS B 1 217 ? 9.523 10.727 -0.521 1 88.06 217 HIS B O 1
ATOM 5612 N N . PHE B 1 218 ? 11.531 11.594 -0.739 1 83.69 218 PHE B N 1
ATOM 5613 C CA . PHE B 1 218 ? 11.641 11.281 -2.158 1 83.69 218 PHE B CA 1
ATOM 5614 C C . PHE B 1 218 ? 11.805 9.781 -2.367 1 83.69 218 PHE B C 1
ATOM 5616 O O . PHE B 1 218 ? 11.344 9.227 -3.371 1 83.69 218 PHE B O 1
ATOM 5623 N N . LEU B 1 219 ? 12.383 9.109 -1.402 1 80.44 219 LEU B N 1
ATOM 5624 C CA . LEU B 1 219 ? 12.586 7.672 -1.513 1 80.44 219 LEU B CA 1
ATOM 5625 C C . LEU B 1 219 ? 11.336 6.914 -1.089 1 80.44 219 LEU B C 1
ATOM 5627 O O . LEU B 1 219 ? 11.25 5.695 -1.272 1 80.44 219 LEU B O 1
ATOM 5631 N N . SER B 1 220 ? 10.312 7.582 -0.638 1 78.19 220 SER B N 1
ATOM 5632 C CA . SER B 1 220 ? 9.047 6.992 -0.198 1 78.19 220 SER B CA 1
ATOM 5633 C C . SER B 1 220 ? 9.289 5.816 0.742 1 78.19 220 SER B C 1
ATOM 5635 O O . SER B 1 220 ? 8.664 4.762 0.595 1 78.19 220 SER B O 1
ATOM 5637 N N . THR B 1 221 ? 10.188 5.98 1.694 1 75.69 221 THR B N 1
ATOM 5638 C CA . THR B 1 221 ? 10.508 4.926 2.65 1 75.69 221 THR B CA 1
ATOM 5639 C C . THR B 1 221 ? 9.523 4.938 3.816 1 75.69 221 THR B C 1
ATOM 5641 O O . THR B 1 221 ? 9.133 6.008 4.293 1 75.69 221 THR B O 1
ATOM 5644 N N . ALA B 1 222 ? 9.148 3.781 4.211 1 77.62 222 ALA B N 1
ATOM 5645 C CA . ALA B 1 222 ? 8.273 3.688 5.371 1 77.62 222 ALA B CA 1
ATOM 5646 C C . ALA B 1 222 ? 9.008 4.07 6.648 1 77.62 222 ALA B C 1
ATOM 5648 O O . ALA B 1 222 ? 10.086 3.543 6.938 1 77.62 222 ALA B O 1
ATOM 5649 N N . MET B 1 223 ? 8.484 5.039 7.312 1 84.56 223 MET B N 1
ATOM 5650 C CA . MET B 1 223 ? 9.039 5.543 8.562 1 84.56 223 MET B CA 1
ATOM 5651 C C . MET B 1 223 ? 8.141 5.184 9.742 1 84.56 223 MET B C 1
ATOM 5653 O O . MET B 1 223 ? 6.98 4.809 9.555 1 84.56 223 MET B O 1
ATOM 5657 N N . PRO B 1 224 ? 8.648 5.281 10.961 1 85.88 224 PRO B N 1
ATOM 5658 C CA . PRO B 1 224 ? 7.855 4.941 12.148 1 85.88 224 PRO B CA 1
ATOM 5659 C C . PRO B 1 224 ? 6.555 5.742 12.234 1 85.88 224 PRO B C 1
ATOM 5661 O O . PRO B 1 224 ? 5.562 5.258 12.781 1 85.88 224 PRO B O 1
ATOM 5664 N N . ILE B 1 225 ? 6.609 6.918 11.695 1 90.75 225 ILE B N 1
ATOM 5665 C CA . ILE B 1 225 ? 5.41 7.75 11.75 1 90.75 225 ILE B CA 1
ATOM 5666 C C . ILE B 1 225 ? 4.285 7.078 10.969 1 90.75 225 ILE B C 1
ATOM 5668 O O . ILE B 1 225 ? 3.109 7.215 11.32 1 90.75 225 ILE B O 1
ATOM 5672 N N . HIS B 1 226 ? 4.582 6.34 9.93 1 92.12 226 HIS B N 1
ATOM 5673 C CA . HIS B 1 226 ? 3.57 5.637 9.148 1 92.12 226 HIS B CA 1
ATOM 5674 C C . HIS B 1 226 ? 2.809 4.637 10.008 1 92.12 226 HIS B C 1
ATOM 5676 O O . HIS B 1 226 ? 1.579 4.566 9.953 1 92.12 226 HIS B O 1
ATOM 5682 N N . ARG B 1 227 ? 3.498 3.957 10.82 1 91.31 227 ARG B N 1
ATOM 5683 C CA . ARG B 1 227 ? 2.885 2.955 11.688 1 91.31 227 ARG B CA 1
ATOM 5684 C C . ARG B 1 227 ? 2.053 3.611 12.781 1 91.31 227 ARG B C 1
ATOM 5686 O O . ARG B 1 227 ? 0.956 3.148 13.094 1 91.31 227 ARG B O 1
ATOM 5693 N N . THR B 1 228 ? 2.605 4.648 13.359 1 92.19 228 THR B N 1
ATOM 5694 C CA . THR B 1 228 ? 1.89 5.355 14.414 1 92.19 228 THR B CA 1
ATOM 5695 C C . THR B 1 228 ? 0.588 5.949 13.883 1 92.19 228 THR B C 1
ATOM 5697 O O . THR B 1 228 ? -0.464 5.812 14.508 1 92.19 228 THR B O 1
ATOM 5700 N N . LEU B 1 229 ? 0.729 6.59 12.75 1 95.62 229 LEU B N 1
ATOM 5701 C CA . LEU B 1 229 ? -0.459 7.191 12.156 1 95.62 229 LEU B CA 1
ATOM 5702 C C . LEU B 1 229 ? -1.479 6.121 11.781 1 95.62 229 LEU B C 1
ATOM 5704 O O . LEU B 1 229 ? -2.68 6.297 11.992 1 95.62 229 LEU B O 1
ATOM 5708 N N . TYR B 1 230 ? -1.048 5.031 11.195 1 93.88 230 TYR B N 1
ATOM 5709 C CA . TYR B 1 230 ? -1.934 3.928 10.836 1 93.88 230 TYR B CA 1
ATOM 5710 C C . TYR B 1 230 ? -2.699 3.424 12.055 1 93.88 230 TYR B C 1
ATOM 5712 O O . TYR B 1 230 ? -3.924 3.281 12.008 1 93.88 230 TYR B O 1
ATOM 5720 N N . SER B 1 231 ? -1.981 3.146 13.102 1 90.31 231 SER B N 1
ATOM 5721 C CA . SER B 1 231 ? -2.596 2.629 14.32 1 90.31 231 SER B CA 1
ATOM 5722 C C . SER B 1 231 ? -3.594 3.623 14.906 1 90.31 231 SER B C 1
ATOM 5724 O O . SER B 1 231 ? -4.703 3.244 15.289 1 90.31 231 SER B O 1
ATOM 5726 N N . GLN B 1 232 ? -3.232 4.883 14.922 1 92.81 232 GLN B N 1
ATOM 5727 C CA . GLN B 1 232 ? -4.105 5.906 15.477 1 92.81 232 GLN B CA 1
ATOM 5728 C C . GLN B 1 232 ? -5.375 6.062 14.641 1 92.81 232 GLN B C 1
ATOM 5730 O O . GLN B 1 232 ? -6.477 6.141 15.188 1 92.81 232 GLN B O 1
ATOM 5735 N N . LEU B 1 233 ? -5.227 6.145 13.352 1 94.94 233 LEU B N 1
ATOM 5736 C CA . LEU B 1 233 ? -6.387 6.312 12.477 1 94.94 233 LEU B CA 1
ATOM 5737 C C . LEU B 1 233 ? -7.289 5.082 12.531 1 94.94 233 LEU B C 1
ATOM 5739 O O . LEU B 1 233 ? -8.516 5.211 12.594 1 94.94 233 LEU B O 1
ATOM 5743 N N . ARG B 1 234 ? -6.66 3.967 12.445 1 91.62 234 ARG B N 1
ATOM 5744 C CA . ARG B 1 234 ? -7.43 2.727 12.492 1 91.62 234 ARG B CA 1
ATOM 5745 C C . ARG B 1 234 ? -8.234 2.635 13.789 1 91.62 234 ARG B C 1
ATOM 5747 O O . ARG B 1 234 ? -9.43 2.334 13.766 1 91.62 234 ARG B O 1
ATOM 5754 N N . GLU B 1 235 ? -7.625 2.893 14.922 1 88.5 235 GLU B N 1
ATOM 5755 C CA . GLU B 1 235 ? -8.289 2.855 16.219 1 88.5 235 GLU B CA 1
ATOM 5756 C C . GLU B 1 235 ? -9.438 3.861 16.281 1 88.5 235 GLU B C 1
ATOM 5758 O O . GLU B 1 235 ? -10.523 3.541 16.766 1 88.5 235 GLU B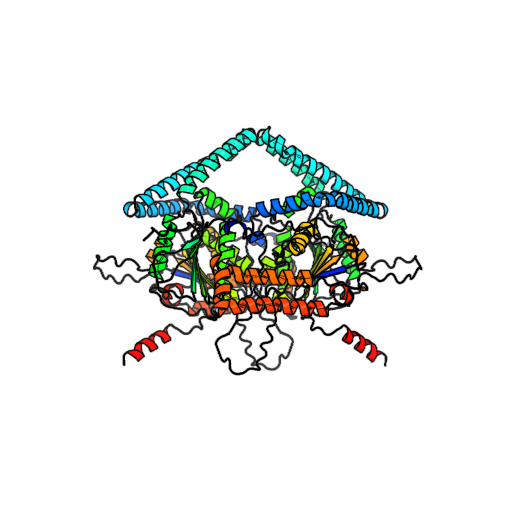 O 1
ATOM 5763 N N . THR B 1 236 ? -9.203 5.023 15.773 1 91.62 236 THR B N 1
ATOM 5764 C CA . THR B 1 236 ? -10.203 6.086 15.805 1 91.62 236 THR B CA 1
ATOM 5765 C C . THR B 1 236 ? -11.383 5.734 14.914 1 91.62 236 THR B C 1
ATOM 5767 O O . THR B 1 236 ? -12.539 5.926 15.297 1 91.62 236 THR B O 1
ATOM 5770 N N . LEU B 1 237 ? -11.133 5.215 13.781 1 92.25 237 LEU B N 1
ATOM 5771 C CA . LEU B 1 237 ? -12.188 4.891 12.82 1 92.25 237 LEU B CA 1
ATOM 5772 C C . LEU B 1 237 ? -13.031 3.721 13.32 1 92.25 237 LEU B C 1
ATOM 5774 O O . LEU B 1 237 ? -14.219 3.635 13.008 1 92.25 237 LEU B O 1
ATOM 5778 N N . LEU B 1 238 ? -12.414 2.846 14.078 1 86.81 238 LEU B N 1
ATOM 5779 C CA . LEU B 1 238 ? -13.109 1.661 14.57 1 86.81 238 LEU B CA 1
ATOM 5780 C C . LEU B 1 238 ? -13.914 1.989 15.828 1 86.81 238 LEU B C 1
ATOM 5782 O O . LEU B 1 238 ? -14.781 1.215 16.234 1 86.81 238 LEU B O 1
ATOM 5786 N N . SER B 1 239 ? -13.648 3.127 16.406 1 83.94 239 SER B N 1
ATOM 5787 C CA . SER B 1 239 ? -14.375 3.531 17.594 1 83.94 239 SER B CA 1
ATOM 5788 C C . SER B 1 239 ? -15.805 3.949 17.266 1 83.94 239 SER B C 1
ATOM 5790 O O . SER B 1 239 ? -16.016 4.902 16.516 1 83.94 239 SER B O 1
ATOM 5792 N N . PRO B 1 240 ? -16.766 3.305 17.844 1 80.12 240 PRO B N 1
ATOM 5793 C CA . PRO B 1 240 ? -18.172 3.607 17.516 1 80.12 240 PRO B CA 1
ATOM 5794 C C . PRO B 1 240 ? -18.609 4.98 18.016 1 80.12 240 PRO B C 1
ATOM 5796 O O . PRO B 1 240 ? -19.531 5.578 17.469 1 80.12 240 PRO B O 1
ATOM 5799 N N . SER B 1 241 ? -17.938 5.426 19 1 82.38 241 SER B N 1
ATOM 5800 C CA . SER B 1 241 ? -18.312 6.719 19.562 1 82.38 241 SER B CA 1
ATOM 5801 C C . SER B 1 241 ? -17.875 7.863 18.641 1 82.38 241 SER B C 1
ATOM 5803 O O . SER B 1 241 ? -18.375 8.984 18.766 1 82.38 241 SER B O 1
ATOM 5805 N N . ILE B 1 242 ? -17.047 7.547 17.766 1 89.38 242 ILE B N 1
ATOM 5806 C CA . ILE B 1 242 ? -16.531 8.594 16.875 1 89.38 242 ILE B CA 1
ATOM 5807 C C . ILE B 1 242 ? -17.281 8.57 15.555 1 89.38 242 ILE B C 1
ATOM 5809 O O . ILE B 1 242 ? -17.312 7.547 14.867 1 89.38 242 ILE B O 1
ATOM 5813 N N . GLN B 1 243 ? -17.844 9.648 15.18 1 90.12 243 GLN B N 1
ATOM 5814 C CA . GLN B 1 243 ? -18.641 9.727 13.969 1 90.12 243 GLN B CA 1
ATOM 5815 C C . GLN B 1 243 ? -17.891 10.461 12.859 1 90.12 243 GLN B C 1
ATOM 5817 O O . GLN B 1 243 ? -18.203 10.305 11.68 1 90.12 243 GLN B O 1
ATOM 5822 N N . LYS B 1 244 ? -16.953 11.234 13.289 1 94.31 244 LYS B N 1
ATOM 5823 C CA . LYS B 1 244 ? -16.219 12.039 12.32 1 94.31 244 LYS B CA 1
ATOM 5824 C C . LYS B 1 244 ? -14.734 12.125 12.703 1 94.31 244 LYS B C 1
ATOM 5826 O O . LYS B 1 244 ? -14.406 12.336 13.867 1 94.31 244 LYS B O 1
ATOM 5831 N N . VAL B 1 245 ? -13.938 11.93 11.711 1 96.56 245 VAL B N 1
ATOM 5832 C CA . VAL B 1 245 ? -12.492 12.047 11.891 1 96.56 245 VAL B CA 1
ATOM 5833 C C . VAL B 1 245 ? -11.938 13.07 10.898 1 96.56 245 VAL B C 1
ATOM 5835 O O . VAL B 1 245 ? -12.039 12.883 9.688 1 96.56 245 VAL B O 1
ATOM 5838 N N . VAL B 1 246 ? -11.391 14.172 11.375 1 97.06 246 VAL B N 1
ATOM 5839 C CA . VAL B 1 246 ? -10.844 15.227 10.531 1 97.06 246 VAL B CA 1
ATOM 5840 C C . VAL B 1 246 ? -9.312 15.18 10.57 1 97.06 246 VAL B C 1
ATOM 5842 O O . VAL B 1 246 ? -8.711 15.234 11.641 1 97.06 246 VAL B O 1
ATOM 5845 N N . ILE B 1 247 ? -8.695 15.062 9.398 1 98.44 247 ILE B N 1
ATOM 5846 C CA . ILE B 1 247 ? -7.242 15.008 9.297 1 98.44 247 ILE B CA 1
ATOM 5847 C C . ILE B 1 247 ? -6.719 16.297 8.656 1 98.44 247 ILE B C 1
ATOM 5849 O O . ILE B 1 247 ? -7.18 16.688 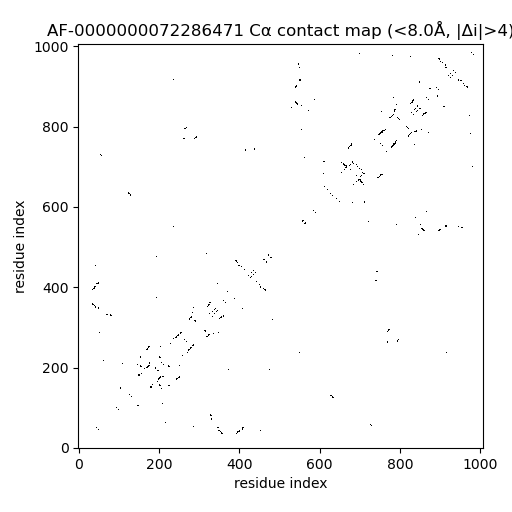7.59 1 98.44 247 ILE B O 1
ATOM 5853 N N . LEU B 1 248 ? -5.84 16.969 9.289 1 98.5 248 LEU B N 1
ATOM 5854 C CA . LEU B 1 248 ? -5.09 18.109 8.766 1 98.5 248 LEU B CA 1
ATOM 5855 C C . LEU B 1 248 ? -3.623 17.75 8.57 1 98.5 248 LEU B C 1
ATOM 5857 O O . LEU B 1 248 ? -3.029 17.062 9.414 1 98.5 248 LEU B O 1
ATOM 5861 N N . SER B 1 249 ? -3.096 18.062 7.473 1 98.31 249 SER B N 1
ATOM 5862 C CA . SER B 1 249 ? -1.69 17.75 7.234 1 98.31 249 SER B CA 1
ATOM 5863 C C . SER B 1 249 ? -0.99 18.875 6.48 1 98.31 249 SER B C 1
ATOM 5865 O O . SER B 1 249 ? -1.637 19.656 5.785 1 98.31 249 SER B O 1
ATOM 5867 N N . HIS B 1 250 ? 0.265 18.969 6.707 1 97.06 250 HIS B N 1
ATOM 5868 C CA . HIS B 1 250 ? 1.071 20.016 6.078 1 97.06 250 HIS B CA 1
ATOM 5869 C C . HIS B 1 250 ? 2.264 19.406 5.34 1 97.06 250 HIS B C 1
ATOM 5871 O O . HIS B 1 250 ? 2.939 18.516 5.859 1 97.06 250 HIS B O 1
ATOM 5877 N N . SER B 1 251 ? 2.539 19.844 4.148 1 94.31 251 SER B N 1
ATOM 5878 C CA . SER B 1 251 ? 3.734 19.562 3.357 1 94.31 251 SER B CA 1
ATOM 5879 C C . SER B 1 251 ? 3.973 18.062 3.227 1 94.31 251 SER B C 1
ATOM 5881 O O . SER B 1 251 ? 3.09 17.328 2.779 1 94.31 251 SER B O 1
ATOM 5883 N N . THR B 1 252 ? 5.156 17.562 3.746 1 94 252 THR B N 1
ATOM 5884 C CA . THR B 1 252 ? 5.516 16.156 3.566 1 94 252 THR B CA 1
ATOM 5885 C C . THR B 1 252 ? 4.617 15.258 4.406 1 94 252 THR B C 1
ATOM 5887 O O . THR B 1 252 ? 4.484 14.07 4.125 1 94 252 THR B O 1
ATOM 5890 N N . GLY B 1 253 ? 4.016 15.828 5.402 1 96.5 253 GLY B N 1
ATOM 5891 C CA . GLY B 1 253 ? 3.078 15.055 6.195 1 96.5 253 GLY B CA 1
ATOM 5892 C C . GLY B 1 253 ? 1.877 14.57 5.402 1 96.5 253 GLY B C 1
ATOM 5893 O O . GLY B 1 253 ? 1.26 13.562 5.75 1 96.5 253 GLY B O 1
ATOM 5894 N N . SER B 1 254 ? 1.549 15.289 4.355 1 96.81 254 SER B N 1
ATOM 5895 C CA . SER B 1 254 ? 0.393 14.93 3.537 1 96.81 254 SER B CA 1
ATOM 5896 C C . SER B 1 254 ? 0.646 13.648 2.754 1 96.81 254 SER B C 1
ATOM 5898 O O . SER B 1 254 ? -0.278 12.867 2.521 1 96.81 254 SER B O 1
ATOM 5900 N N . LYS B 1 255 ? 1.843 13.492 2.301 1 94.31 255 LYS B N 1
ATOM 5901 C CA . LYS B 1 255 ? 2.168 12.25 1.613 1 94.31 255 LYS B CA 1
ATOM 5902 C C . LYS B 1 255 ? 2.018 11.047 2.547 1 94.31 255 LYS B C 1
ATOM 5904 O O . LYS B 1 255 ? 1.553 9.984 2.133 1 94.31 255 LYS B O 1
ATOM 5909 N N . ILE B 1 256 ? 2.432 11.234 3.756 1 95.62 256 ILE B N 1
ATOM 5910 C CA . ILE B 1 256 ? 2.305 10.18 4.75 1 95.62 256 ILE B CA 1
ATOM 5911 C C . ILE B 1 256 ? 0.831 9.82 4.938 1 95.62 256 ILE B C 1
ATOM 5913 O O . ILE B 1 256 ? 0.471 8.641 4.961 1 95.62 256 ILE B O 1
ATOM 5917 N N . VAL B 1 257 ? 0.035 10.836 5.051 1 97.38 257 VAL B N 1
ATOM 5918 C CA . VAL B 1 257 ? -1.401 10.625 5.199 1 97.38 257 VAL B CA 1
ATOM 5919 C C . VAL B 1 257 ? -1.938 9.852 3.996 1 97.38 257 VAL B C 1
ATOM 5921 O O . VAL B 1 257 ? -2.691 8.891 4.152 1 97.38 257 VAL B O 1
ATOM 5924 N N . SER B 1 258 ? -1.559 10.281 2.832 1 95.19 258 SER B N 1
ATOM 5925 C CA . SER B 1 258 ? -2.014 9.633 1.606 1 95.19 258 SER B CA 1
ATOM 5926 C C . SER B 1 258 ? -1.632 8.156 1.587 1 95.19 258 SER B C 1
ATOM 5928 O O . SER B 1 258 ? -2.445 7.301 1.226 1 95.19 258 SER B O 1
ATOM 5930 N N . ASP B 1 259 ? -0.448 7.832 1.943 1 92.5 259 ASP B N 1
ATOM 5931 C CA . ASP B 1 259 ? 0.033 6.453 1.964 1 92.5 259 ASP B CA 1
ATOM 5932 C C . ASP B 1 259 ? -0.798 5.598 2.916 1 92.5 259 ASP B C 1
ATOM 5934 O O . ASP B 1 259 ? -1.167 4.469 2.582 1 92.5 259 ASP B O 1
ATOM 5938 N N . ILE B 1 260 ? -1.039 6.129 4.047 1 94.81 260 ILE B N 1
ATOM 5939 C CA . ILE B 1 260 ? -1.763 5.371 5.062 1 94.81 260 ILE B CA 1
ATOM 5940 C C . ILE B 1 260 ? -3.217 5.191 4.633 1 94.81 260 ILE B C 1
ATOM 5942 O O . ILE B 1 260 ? -3.824 4.148 4.887 1 94.81 260 ILE B O 1
ATOM 5946 N N . LEU B 1 261 ? -3.77 6.203 3.994 1 95.31 261 LEU B N 1
ATOM 5947 C CA . LEU B 1 261 ? -5.137 6.102 3.498 1 95.31 261 LEU B CA 1
ATOM 5948 C C . LEU B 1 261 ? -5.266 4.953 2.5 1 95.31 261 LEU B C 1
ATOM 5950 O O . LEU B 1 261 ? -6.27 4.234 2.504 1 95.31 261 LEU B O 1
ATOM 5954 N N . ASP B 1 262 ? -4.32 4.77 1.655 1 92.06 262 ASP B N 1
ATOM 5955 C CA . ASP B 1 262 ? -4.34 3.676 0.688 1 92.06 262 ASP B CA 1
ATOM 5956 C C . ASP B 1 262 ? -4.445 2.324 1.389 1 92.06 262 ASP B C 1
ATOM 5958 O O . ASP B 1 262 ? -5.227 1.464 0.974 1 92.06 262 ASP B O 1
ATOM 5962 N N . GLN B 1 263 ? -3.662 2.201 2.395 1 91.5 263 GLN B N 1
ATOM 5963 C CA . GLN B 1 263 ? -3.693 0.938 3.127 1 91.5 263 GLN B CA 1
ATOM 5964 C C . GLN B 1 263 ? -5.02 0.76 3.861 1 91.5 263 GLN B C 1
ATOM 5966 O O . GLN B 1 263 ? -5.547 -0.351 3.938 1 91.5 263 GLN B O 1
ATOM 5971 N N . LEU B 1 264 ? -5.508 1.821 4.449 1 93.94 264 LEU B N 1
ATOM 5972 C CA . LEU B 1 264 ? -6.758 1.734 5.199 1 93.94 264 LEU B CA 1
ATOM 5973 C C . LEU B 1 264 ? -7.918 1.363 4.285 1 93.94 264 LEU B C 1
ATOM 5975 O O . LEU B 1 264 ? -8.836 0.654 4.699 1 93.94 264 LEU B O 1
ATOM 5979 N N . HIS B 1 265 ? -7.879 1.813 3.035 1 92.75 265 HIS B N 1
ATOM 5980 C CA . HIS B 1 265 ? -8.906 1.428 2.072 1 92.75 265 HIS B CA 1
ATOM 5981 C C . HIS B 1 265 ? -8.914 -0.082 1.854 1 92.75 265 HIS B C 1
ATOM 5983 O O . HIS B 1 265 ? -9.969 -0.667 1.589 1 92.75 265 HIS B O 1
ATOM 5989 N N . ALA B 1 266 ? -7.785 -0.65 1.957 1 90.25 266 ALA B N 1
ATOM 5990 C CA . ALA B 1 266 ? -7.656 -2.088 1.737 1 90.25 266 ALA B CA 1
ATOM 5991 C C . ALA B 1 266 ? -8.07 -2.873 2.979 1 90.25 266 ALA B C 1
ATOM 5993 O O . ALA B 1 266 ? -8.398 -4.059 2.893 1 90.25 266 ALA B O 1
ATOM 5994 N N . ASP B 1 267 ? -8.055 -2.219 4.148 1 89.94 267 ASP B N 1
ATOM 5995 C CA . ASP B 1 267 ? -8.219 -2.949 5.402 1 89.94 267 ASP B CA 1
ATOM 5996 C C . ASP B 1 267 ? -9.609 -2.734 5.984 1 89.94 267 ASP B C 1
ATOM 5998 O O . ASP B 1 267 ? -10.125 -3.592 6.703 1 89.94 267 ASP B O 1
ATOM 6002 N N . LEU B 1 268 ? -10.195 -1.566 5.73 1 91.12 268 LEU B N 1
ATOM 6003 C CA . LEU B 1 268 ? -11.438 -1.191 6.391 1 91.12 268 LEU B CA 1
ATOM 6004 C C . LEU B 1 268 ? -12.57 -1.058 5.379 1 91.12 268 LEU B C 1
ATOM 6006 O O . LEU B 1 268 ? -12.328 -0.741 4.211 1 91.12 268 LEU B O 1
ATOM 6010 N N . PRO B 1 269 ? -13.742 -1.364 5.879 1 89.44 269 PRO B N 1
ATOM 6011 C CA . PRO B 1 269 ? -14.891 -1.148 4.992 1 89.44 269 PRO B CA 1
ATOM 6012 C C . PRO B 1 269 ? -15.086 0.322 4.629 1 89.44 269 PRO B C 1
ATOM 6014 O O . PRO B 1 269 ? -14.68 1.207 5.387 1 89.44 269 PRO B O 1
ATOM 6017 N N . ALA B 1 270 ? -15.734 0.549 3.514 1 89.38 270 ALA B N 1
ATOM 6018 C CA . ALA B 1 270 ? -15.969 1.895 2.994 1 89.38 270 ALA B CA 1
ATOM 6019 C C . ALA B 1 270 ? -16.797 2.725 3.969 1 89.38 270 ALA B C 1
ATOM 6021 O O . ALA B 1 270 ? -16.641 3.943 4.051 1 89.38 270 ALA B O 1
ATOM 6022 N N . SER B 1 271 ? -17.641 2.125 4.719 1 88.5 271 SER B N 1
ATOM 6023 C CA . SER B 1 271 ? -18.516 2.84 5.645 1 88.5 271 SER B CA 1
ATOM 6024 C C . SER B 1 271 ? -17.703 3.523 6.746 1 88.5 271 SER B C 1
ATOM 6026 O O . SER B 1 271 ? -18.062 4.617 7.191 1 88.5 271 SER B O 1
ATOM 6028 N N . LEU B 1 272 ? -16.688 2.84 7.199 1 91.12 272 LEU B N 1
ATOM 6029 C CA . LEU B 1 272 ? -15.828 3.43 8.227 1 91.12 272 LEU B CA 1
ATOM 6030 C C . LEU B 1 272 ? -14.984 4.555 7.641 1 91.12 272 LEU B C 1
ATOM 6032 O O . LEU B 1 272 ? -14.781 5.586 8.281 1 91.12 272 LEU B O 1
ATOM 6036 N N . MET B 1 273 ? -14.539 4.355 6.414 1 93.75 273 MET B N 1
ATOM 6037 C CA . MET B 1 273 ? -13.719 5.359 5.742 1 93.75 273 MET B CA 1
ATOM 6038 C C . MET B 1 273 ? -14.523 6.625 5.469 1 93.75 273 MET B C 1
ATOM 6040 O O . MET B 1 273 ? -13.953 7.711 5.344 1 93.75 273 MET B O 1
ATOM 6044 N N . ALA B 1 274 ? -15.812 6.496 5.395 1 92.44 274 ALA B N 1
ATOM 6045 C CA . ALA B 1 274 ? -16.703 7.609 5.078 1 92.44 274 ALA B CA 1
ATOM 6046 C C . ALA B 1 274 ? -16.75 8.617 6.219 1 92.44 274 ALA B C 1
ATOM 6048 O O . ALA B 1 274 ? -17.234 9.742 6.051 1 92.44 274 ALA B O 1
ATOM 6049 N N . LYS B 1 275 ? -16.188 8.25 7.359 1 93.88 275 LYS B N 1
ATOM 6050 C CA . LYS B 1 275 ? -16.125 9.141 8.508 1 93.88 275 LYS B CA 1
ATOM 6051 C C . LYS B 1 275 ? -15.039 10.203 8.328 1 93.88 275 LYS B C 1
ATOM 6053 O O . LYS B 1 275 ? -14.992 11.188 9.07 1 93.88 275 LYS B O 1
ATOM 6058 N N . LEU B 1 276 ? -14.203 10.07 7.324 1 96.75 276 LEU B N 1
ATOM 6059 C CA . LEU B 1 276 ? -12.992 10.875 7.207 1 96.75 276 LEU B CA 1
ATOM 6060 C C . LEU B 1 276 ? -13.281 12.188 6.477 1 96.75 276 LEU B C 1
ATOM 6062 O O . LEU B 1 276 ? -14.062 12.211 5.527 1 96.75 276 LEU B O 1
ATOM 6066 N N . GLU B 1 277 ? -12.719 13.25 6.914 1 97.12 277 GLU B N 1
ATOM 6067 C CA . GLU B 1 277 ? -12.539 14.523 6.23 1 97.12 277 GLU B CA 1
ATOM 6068 C C . GLU B 1 277 ? -11.07 14.938 6.207 1 97.12 277 GLU B C 1
ATOM 6070 O O . GLU B 1 277 ? -10.391 14.883 7.234 1 97.12 277 GLU B O 1
ATOM 6075 N N . ILE B 1 278 ? -10.57 15.32 5.012 1 98.06 278 ILE B N 1
ATOM 6076 C CA . ILE B 1 278 ? -9.133 15.547 4.895 1 98.06 278 ILE B CA 1
ATOM 6077 C C . ILE B 1 278 ? -8.875 16.953 4.367 1 98.06 278 ILE B C 1
ATOM 6079 O O . ILE B 1 278 ? -9.469 17.375 3.367 1 98.06 278 ILE B O 1
ATOM 6083 N N . TYR B 1 279 ? -7.984 17.734 5.012 1 98.19 279 TYR B N 1
ATOM 6084 C CA . TYR B 1 279 ? -7.512 19.062 4.602 1 98.19 279 TYR B CA 1
ATOM 6085 C C . TYR B 1 279 ? -5.988 19.109 4.559 1 98.19 279 TYR B C 1
ATOM 6087 O O . TYR B 1 279 ? -5.324 18.859 5.566 1 98.19 279 TYR B O 1
ATOM 6095 N N . THR B 1 280 ? -5.438 19.328 3.416 1 97.75 280 THR B N 1
ATOM 6096 C CA . THR B 1 280 ? -3.984 19.375 3.297 1 97.75 280 THR B CA 1
ATOM 6097 C C . THR B 1 280 ? -3.516 20.797 2.977 1 97.75 280 THR B C 1
ATOM 6099 O O . THR B 1 280 ? -4.18 21.516 2.236 1 97.75 280 THR B O 1
ATOM 6102 N N . PHE B 1 281 ? -2.43 21.219 3.551 1 96.69 281 PHE B N 1
ATOM 6103 C CA . PHE B 1 281 ? -1.817 22.531 3.35 1 96.69 281 PHE B CA 1
ATOM 6104 C C . PHE B 1 281 ? -0.442 22.391 2.709 1 96.69 281 PHE B C 1
ATOM 6106 O O . PHE B 1 281 ? 0.487 21.859 3.328 1 96.69 281 PHE B O 1
ATOM 6113 N N . GLY B 1 282 ? -0.344 22.812 1.51 1 94.12 282 GLY B N 1
ATOM 6114 C CA . GLY B 1 282 ? 0.934 22.688 0.827 1 94.12 282 GLY B CA 1
ATOM 6115 C C . GLY B 1 282 ? 1.388 21.25 0.673 1 94.12 282 GLY B C 1
ATOM 6116 O O . GLY B 1 282 ? 2.561 20.938 0.884 1 94.12 282 GLY B O 1
ATOM 6117 N N . ALA B 1 283 ? 0.556 20.406 0.353 1 94.38 283 ALA B N 1
ATOM 6118 C CA . ALA B 1 283 ? 0.855 18.984 0.239 1 94.38 283 ALA B CA 1
ATOM 6119 C C . ALA B 1 283 ? 2.035 18.75 -0.698 1 94.38 283 ALA B C 1
ATOM 6121 O O . ALA B 1 283 ? 2.092 19.312 -1.793 1 94.38 283 ALA B O 1
ATOM 6122 N N . ALA B 1 284 ? 2.977 17.953 -0.204 1 89.81 284 ALA B N 1
ATOM 6123 C CA . ALA B 1 284 ? 4.172 17.609 -0.978 1 89.81 284 ALA B CA 1
ATOM 6124 C C . ALA B 1 284 ? 4.098 16.188 -1.518 1 89.81 284 ALA B C 1
ATOM 6126 O O . ALA B 1 284 ? 5.012 15.391 -1.309 1 89.81 284 ALA B O 1
ATOM 6127 N N . GLY B 1 285 ? 3.02 15.859 -2.125 1 86.38 285 GLY B N 1
ATOM 6128 C CA . GLY B 1 285 ? 2.908 14.547 -2.744 1 86.38 285 GLY B CA 1
ATOM 6129 C C . GLY B 1 285 ? 1.703 13.758 -2.266 1 86.38 285 GLY B C 1
ATOM 6130 O O . GLY B 1 285 ? 0.904 14.258 -1.472 1 86.38 285 GLY B O 1
ATOM 6131 N N . GLY B 1 286 ? 1.644 12.531 -2.852 1 87 286 GLY B N 1
ATOM 6132 C CA . GLY B 1 286 ? 0.521 11.664 -2.543 1 87 286 GLY B CA 1
ATOM 6133 C C . GLY B 1 286 ? -0.493 11.57 -3.668 1 87 286 GLY B C 1
ATOM 6134 O O . GLY B 1 286 ? -0.576 12.469 -4.508 1 87 286 GLY B O 1
ATOM 6135 N N . SER B 1 287 ? -1.24 10.516 -3.613 1 86.12 287 SER B N 1
ATOM 6136 C CA . SER B 1 287 ? -2.277 10.328 -4.625 1 86.12 287 SER B CA 1
ATOM 6137 C C . SER B 1 287 ? -3.664 10.594 -4.043 1 86.12 287 SER B C 1
ATOM 6139 O O . SER B 1 287 ? -4.598 10.922 -4.777 1 86.12 287 SER B O 1
ATOM 6141 N N . PHE B 1 288 ? -3.807 10.484 -2.791 1 92.62 288 PHE B N 1
ATOM 6142 C CA . PHE B 1 288 ? -5.09 10.625 -2.113 1 92.62 288 PHE B CA 1
ATOM 6143 C C . PHE B 1 288 ? -6.184 9.883 -2.869 1 92.62 288 PHE B C 1
ATOM 6145 O O . PHE B 1 288 ? -7.23 10.453 -3.182 1 92.62 288 PHE B O 1
ATOM 6152 N N . SER B 1 289 ? -5.863 8.609 -3.043 1 90.56 289 SER B N 1
ATOM 6153 C CA . SER B 1 289 ? -6.824 7.742 -3.715 1 90.56 289 SER B CA 1
ATOM 6154 C C . SER B 1 289 ? -8.133 7.664 -2.941 1 90.56 289 SER B C 1
ATOM 6156 O O . SER B 1 289 ? -8.133 7.586 -1.711 1 90.56 289 SER B O 1
ATOM 6158 N N . ASN B 1 290 ? -9.18 7.809 -3.639 1 92.44 290 ASN B N 1
ATOM 6159 C CA . ASN B 1 290 ? -10.547 7.766 -3.117 1 92.44 290 ASN B CA 1
ATOM 6160 C C . ASN B 1 290 ? -11.477 7.008 -4.055 1 92.44 290 ASN B C 1
ATOM 6162 O O . ASN B 1 290 ? -12 7.582 -5.016 1 92.44 290 ASN B O 1
ATOM 6166 N N . PRO B 1 291 ? -11.633 5.746 -3.768 1 89.75 291 PRO B N 1
ATOM 6167 C CA . PRO B 1 291 ? -12.43 4.938 -4.691 1 89.75 291 PRO B CA 1
ATOM 6168 C C . PRO B 1 291 ? -13.906 5.348 -4.707 1 89.75 291 PRO B C 1
ATOM 6170 O O . PRO B 1 291 ? -14.391 5.965 -3.754 1 89.75 291 PRO B O 1
ATOM 6173 N N . LEU B 1 292 ? -14.562 4.996 -5.859 1 87.19 292 LEU B N 1
ATOM 6174 C CA . LEU B 1 292 ? -16 5.215 -5.98 1 87.19 292 LEU B CA 1
ATOM 6175 C C . LEU B 1 292 ? -16.781 4.215 -5.129 1 87.19 292 LEU B C 1
ATOM 6177 O O . LEU B 1 292 ? -16.344 3.076 -4.949 1 87.19 292 LEU B O 1
ATOM 6181 N N . VAL B 1 293 ? -17.812 4.645 -4.473 1 82.62 293 VAL B N 1
ATOM 6182 C CA . VAL B 1 293 ? -18.641 3.744 -3.674 1 82.62 293 VAL B CA 1
ATOM 6183 C C . VAL B 1 293 ? -19.281 2.695 -4.578 1 82.62 293 VAL B C 1
ATOM 6185 O O . VAL B 1 293 ? -19.234 1.5 -4.273 1 82.62 293 VAL B O 1
ATOM 6188 N N . ASN B 1 294 ? -20.016 3.051 -5.555 1 69.5 294 ASN B N 1
ATOM 6189 C CA . ASN B 1 294 ? -20.625 2.113 -6.488 1 69.5 294 ASN B CA 1
ATOM 6190 C C . ASN B 1 294 ? -20.141 2.342 -7.914 1 69.5 294 ASN B C 1
ATOM 6192 O O . ASN B 1 294 ? -19.828 3.471 -8.297 1 69.5 294 ASN B O 1
ATOM 6196 N N . SER B 1 295 ? -19.641 1.164 -8.461 1 58.81 295 SER B N 1
ATOM 6197 C CA . SER B 1 295 ? -19.344 1.307 -9.875 1 58.81 295 SER B CA 1
ATOM 6198 C C . SER B 1 295 ? -20.609 1.338 -10.711 1 58.81 295 SER B C 1
ATOM 6200 O O . SER B 1 295 ? -21.641 0.765 -10.32 1 58.81 295 SER B O 1
ATOM 6202 N N . LEU B 1 296 ? -20.891 2.189 -11.633 1 48.31 296 LEU B N 1
ATOM 6203 C CA . LEU B 1 296 ? -21.984 2.074 -12.602 1 48.31 296 LEU B CA 1
ATOM 6204 C C . LEU B 1 296 ? -22.016 0.681 -13.219 1 48.31 296 LEU B C 1
ATOM 6206 O O . LEU B 1 296 ? -21.062 0.277 -13.891 1 48.31 296 LEU B O 1
ATOM 6210 N N . ARG B 1 297 ? -22.297 -0.496 -12.578 1 40.44 297 ARG B N 1
ATOM 6211 C CA . ARG B 1 297 ? -22.703 -1.572 -13.477 1 40.44 297 ARG B CA 1
ATOM 6212 C C . ARG B 1 297 ? -23.438 -1.021 -14.695 1 40.44 297 ARG B C 1
ATOM 6214 O O . ARG B 1 297 ? -24.453 -0.339 -14.562 1 40.44 297 ARG B O 1
ATOM 6221 N N . MET B 1 298 ? -22.844 -0.943 -15.734 1 35.28 298 MET B N 1
ATOM 6222 C CA . MET B 1 298 ? -23.484 -1.016 -17.047 1 35.28 298 MET B CA 1
ATOM 6223 C C . MET B 1 298 ? -24.562 -2.094 -17.078 1 35.28 298 MET B C 1
ATOM 6225 O O . MET B 1 298 ? -24.266 -3.264 -17.328 1 35.28 298 MET B O 1
ATOM 6229 N N . GLU B 1 299 ? -25.25 -2.479 -16.109 1 35.22 299 GLU B N 1
ATOM 6230 C CA . GLU B 1 299 ? -26.359 -3.318 -16.562 1 35.22 299 GLU B CA 1
ATOM 6231 C C . GLU B 1 299 ? -26.938 -2.818 -17.875 1 35.22 299 GLU B C 1
ATOM 6233 O O . GLU B 1 299 ? -27.859 -1.994 -17.891 1 35.22 299 GLU B O 1
ATOM 6238 N N . LEU B 1 300 ? -26.203 -2.664 -18.859 1 32.75 300 LEU B N 1
ATOM 6239 C CA . LEU B 1 300 ? -26.719 -2.557 -20.234 1 32.75 300 LEU B CA 1
ATOM 6240 C C . LEU B 1 300 ? -27.766 -3.633 -20.5 1 32.75 300 LEU B C 1
ATOM 6242 O O . LEU B 1 300 ? -28.625 -3.461 -21.359 1 32.75 300 LEU B O 1
ATOM 6246 N N . GLY B 1 301 ? -27.578 -4.953 -20.234 1 29.03 301 GLY B N 1
ATOM 6247 C CA . GLY B 1 301 ? -28.516 -5.859 -20.859 1 29.03 301 GLY B CA 1
ATOM 6248 C C . GLY B 1 301 ? -29.938 -5.719 -20.328 1 29.03 301 GLY B C 1
ATOM 6249 O O . GLY B 1 301 ? -30.859 -6.398 -20.797 1 29.03 301 GLY B O 1
ATOM 6250 N N . ALA B 1 302 ? -30.25 -6.004 -19.047 1 29.94 302 ALA B N 1
ATOM 6251 C CA . ALA B 1 302 ? -31.672 -6.375 -19.047 1 29.94 302 ALA B CA 1
ATOM 6252 C C . ALA B 1 302 ? -32.5 -5.352 -19.812 1 29.94 302 ALA B C 1
ATOM 6254 O O . ALA B 1 302 ? -31.953 -4.395 -20.375 1 29.94 302 ALA B O 1
ATOM 6255 N N . HIS B 1 303 ? -33.844 -4.973 -19.297 1 29.72 303 HIS B N 1
ATOM 6256 C CA . HIS B 1 303 ? -35 -4.438 -20 1 29.72 303 HIS B CA 1
ATOM 6257 C C . HIS B 1 303 ? -34.719 -3.045 -20.562 1 29.72 303 HIS B C 1
ATOM 6259 O O . HIS B 1 303 ? -34.469 -2.109 -19.797 1 29.72 303 HIS B O 1
ATOM 6265 N N . ALA B 1 304 ? -34.125 -2.725 -21.672 1 31.2 304 ALA B N 1
ATOM 6266 C CA . ALA B 1 304 ? -34.344 -1.599 -22.562 1 31.2 304 ALA B CA 1
ATOM 6267 C C . ALA B 1 304 ? -35.656 -0.913 -22.266 1 31.2 304 ALA B C 1
ATOM 6269 O O . ALA B 1 304 ? -35.906 0.218 -22.703 1 31.2 304 ALA B O 1
ATOM 6270 N N . GLU B 1 305 ? -36.75 -1.617 -22.094 1 30.39 305 GLU B N 1
ATOM 6271 C CA . GLU B 1 305 ? -38 -0.924 -22.406 1 30.39 305 GLU B CA 1
ATOM 6272 C C . GLU B 1 305 ? -38.25 0.212 -21.406 1 30.39 305 GLU B C 1
ATOM 6274 O O . GLU B 1 305 ? -39.062 1.103 -21.672 1 30.39 305 GLU B O 1
ATOM 6279 N N . ASN B 1 306 ? -38.375 -0.031 -20.094 1 29.94 306 ASN B N 1
ATOM 6280 C CA . ASN B 1 306 ? -38.969 1.118 -19.422 1 29.94 306 ASN B CA 1
ATOM 6281 C C . ASN B 1 306 ? -37.969 2.268 -19.281 1 29.94 306 ASN B C 1
ATOM 6283 O O . ASN B 1 306 ? -36.906 2.105 -18.703 1 29.94 306 ASN B O 1
ATOM 6287 N N . GLU B 1 307 ? -37.875 3.311 -20.125 1 34.5 307 GLU B N 1
ATOM 6288 C CA . GLU B 1 307 ? -37.406 4.672 -20.328 1 34.5 307 GLU B CA 1
ATOM 6289 C C . GLU B 1 307 ? -37 5.309 -19 1 34.5 307 GLU B C 1
ATOM 6291 O O . GLU B 1 307 ? -36.031 6.094 -18.938 1 34.5 307 GLU B O 1
ATOM 6296 N N . ASN B 1 308 ? -37.844 5.391 -17.969 1 30.92 308 ASN B N 1
ATOM 6297 C CA . ASN B 1 308 ? -37.906 6.34 -16.859 1 30.92 308 ASN B CA 1
ATOM 6298 C C . ASN B 1 308 ? -36.906 5.965 -15.766 1 30.92 308 ASN B C 1
ATOM 6300 O O . ASN B 1 308 ? -37.031 6.422 -14.625 1 30.92 308 ASN B O 1
ATOM 6304 N N . THR B 1 309 ? -36.469 4.742 -15.672 1 34.22 309 THR B N 1
ATOM 6305 C CA . THR B 1 309 ? -35.719 4.613 -14.43 1 34.22 309 THR B CA 1
ATOM 6306 C C . THR B 1 309 ? -34.469 5.461 -14.469 1 34.22 309 THR B C 1
ATOM 6308 O O . THR B 1 309 ? -33.562 5.199 -15.273 1 34.22 309 THR B O 1
ATOM 6311 N N . ASN B 1 310 ? -34.469 6.672 -14.289 1 33.72 310 ASN B N 1
ATOM 6312 C CA . ASN B 1 310 ? -33.438 7.625 -13.891 1 33.72 310 ASN B CA 1
ATOM 6313 C C . ASN B 1 310 ? -32.344 6.961 -13.055 1 33.72 310 ASN B C 1
ATOM 6315 O O . ASN B 1 310 ? -32.5 6.773 -11.852 1 33.72 310 ASN B O 1
ATOM 6319 N N . MET B 1 311 ? -31.75 5.973 -13.391 1 36.56 311 MET B N 1
ATOM 6320 C CA . MET B 1 311 ? -30.562 5.48 -12.695 1 36.56 311 MET B CA 1
ATOM 6321 C C . MET B 1 311 ? -29.672 6.637 -12.266 1 36.56 311 MET B C 1
ATOM 6323 O O . MET B 1 311 ? -29.047 7.285 -13.102 1 36.56 311 MET B O 1
ATOM 6327 N N . LYS B 1 312 ? -29.922 7.434 -11.289 1 40.28 312 LYS B N 1
ATOM 6328 C CA . LYS B 1 312 ? -29.062 8.406 -10.625 1 40.28 312 LYS B CA 1
ATOM 6329 C C . LYS B 1 312 ? -27.688 7.82 -10.367 1 40.28 312 LYS B C 1
ATOM 6331 O O . LYS B 1 312 ? -27.5 6.996 -9.461 1 40.28 312 LYS B O 1
ATOM 6336 N N . VAL B 1 313 ? -26.828 7.531 -11.438 1 49.09 313 VAL B N 1
ATOM 6337 C CA . VAL B 1 313 ? -25.391 7.238 -11.344 1 49.09 313 VAL B CA 1
ATOM 6338 C C . VAL B 1 313 ? -24.75 8.125 -10.273 1 49.09 313 VAL B C 1
ATOM 6340 O O . VAL B 1 313 ? -24.75 9.352 -10.406 1 49.09 313 VAL B O 1
ATOM 6343 N N . SER B 1 314 ? -24.781 7.777 -8.977 1 58.28 314 SER B N 1
ATOM 6344 C CA . SER B 1 314 ? -24.109 8.57 -7.945 1 58.28 314 SER B CA 1
ATOM 6345 C C . SER B 1 314 ? -22.609 8.328 -7.945 1 58.28 314 SER B C 1
ATOM 6347 O O . SER B 1 314 ? -22.156 7.18 -7.922 1 58.28 314 SER B O 1
ATOM 6349 N N . TYR B 1 315 ? -21.812 9.219 -8.508 1 68.12 315 TYR B N 1
ATOM 6350 C CA . TYR B 1 315 ? -20.359 9.203 -8.492 1 68.12 315 TYR B CA 1
ATOM 6351 C C . TYR B 1 315 ? -19.828 9.664 -7.141 1 68.12 315 TYR B C 1
ATOM 6353 O O . TYR B 1 315 ? -18.922 10.5 -7.078 1 68.12 315 TYR B O 1
ATOM 6361 N N . GLU B 1 316 ? -20.469 9.102 -6.102 1 82.25 316 GLU B N 1
ATOM 6362 C CA . GLU B 1 316 ? -20.016 9.414 -4.75 1 82.25 316 GLU B CA 1
ATOM 6363 C C . GLU B 1 316 ? -18.766 8.633 -4.395 1 82.25 316 GLU B C 1
ATOM 6365 O O . GLU B 1 316 ? -18.641 7.457 -4.746 1 82.25 316 GLU B O 1
ATOM 6370 N N . ARG B 1 317 ? -17.844 9.328 -3.84 1 89.75 317 ARG B N 1
ATOM 6371 C CA . ARG B 1 317 ? -16.609 8.695 -3.414 1 89.75 317 ARG B CA 1
ATOM 6372 C C . ARG B 1 317 ? -16.672 8.297 -1.943 1 89.75 317 ARG B C 1
ATOM 6374 O O . ARG B 1 317 ? -17.547 8.766 -1.205 1 89.75 317 ARG B O 1
ATOM 6381 N N . VAL B 1 318 ? -15.891 7.422 -1.534 1 91.38 318 VAL B N 1
ATOM 6382 C CA . VAL B 1 318 ? -15.906 6.848 -0.194 1 91.38 318 VAL B CA 1
ATOM 6383 C C . VAL B 1 318 ? -15.672 7.945 0.842 1 91.38 318 VAL B C 1
ATOM 6385 O O . VAL B 1 318 ? -16.438 8.086 1.794 1 91.38 318 VAL B O 1
ATOM 6388 N N . ILE B 1 319 ? -14.594 8.75 0.677 1 94.25 319 ILE B N 1
ATOM 6389 C CA . ILE B 1 319 ? -14.336 9.883 1.56 1 94.25 319 ILE B CA 1
ATOM 6390 C C . ILE B 1 319 ? -15.078 11.109 1.046 1 94.25 319 ILE B C 1
ATOM 6392 O O . ILE B 1 319 ? -14.812 11.586 -0.06 1 94.25 319 ILE B O 1
ATOM 6396 N N . PRO B 1 320 ? -15.898 11.609 1.806 1 92.31 320 PRO B N 1
ATOM 6397 C CA . PRO B 1 320 ? -16.797 12.648 1.304 1 92.31 320 PRO B CA 1
ATOM 6398 C C . PRO B 1 320 ? -16.078 13.969 1.038 1 92.31 320 PRO B C 1
ATOM 6400 O O . PRO B 1 320 ? -16.391 14.664 0.061 1 92.31 320 PRO B O 1
ATOM 6403 N N . HIS B 1 321 ? -15.141 14.344 1.917 1 94.06 321 HIS B N 1
ATOM 6404 C CA . HIS B 1 321 ? -14.555 15.672 1.781 1 94.06 321 HIS B CA 1
ATOM 6405 C C . HIS B 1 321 ? -13.031 15.609 1.813 1 94.06 321 HIS B C 1
ATOM 6407 O O . HIS B 1 321 ? -12.445 15.141 2.789 1 94.06 321 HIS B O 1
ATOM 6413 N N . ILE B 1 322 ? -12.453 16.031 0.749 1 96.5 322 ILE B N 1
ATOM 6414 C CA . ILE B 1 322 ? -11.008 16.203 0.657 1 96.5 322 ILE B CA 1
ATOM 6415 C C . ILE B 1 322 ? -10.695 17.562 0.031 1 96.5 322 ILE B C 1
ATOM 6417 O O . ILE B 1 322 ? -11.164 17.875 -1.067 1 96.5 322 ILE B O 1
ATOM 6421 N N . GLU B 1 323 ? -10 18.453 0.724 1 97.5 323 GLU B N 1
ATOM 6422 C CA . GLU B 1 323 ? -9.602 19.781 0.229 1 97.5 323 GLU B CA 1
ATOM 6423 C C . GLU B 1 323 ? -8.094 19.969 0.324 1 97.5 323 GLU B C 1
ATOM 6425 O O . GLU B 1 323 ? -7.488 19.688 1.362 1 97.5 323 GLU B O 1
ATOM 6430 N N . HIS B 1 324 ? -7.473 20.406 -0.749 1 96.75 324 HIS B N 1
ATOM 6431 C CA . HIS B 1 324 ? -6.039 20.672 -0.789 1 96.75 324 HIS B CA 1
ATOM 6432 C C . HIS B 1 324 ? -5.766 22.156 -1.016 1 96.75 324 HIS B C 1
ATOM 6434 O O . HIS B 1 324 ? -6.219 22.734 -2.008 1 96.75 324 HIS B O 1
ATOM 6440 N N . TYR B 1 325 ? -5.098 22.797 -0.129 1 96.19 325 TYR B N 1
ATOM 6441 C CA . TYR B 1 325 ? -4.648 24.188 -0.279 1 96.19 325 TYR B CA 1
ATOM 6442 C C . TYR B 1 325 ? -3.195 24.234 -0.736 1 96.19 325 TYR B C 1
ATOM 6444 O O . TYR B 1 325 ? -2.283 23.938 0.036 1 96.19 325 TYR B O 1
ATOM 6452 N N . LEU B 1 326 ? -2.971 24.594 -1.97 1 93.69 326 LEU B N 1
ATOM 6453 C CA . LEU B 1 326 ? -1.649 24.516 -2.582 1 93.69 326 LEU B CA 1
ATOM 6454 C C . LEU B 1 326 ? -1.179 25.875 -3.064 1 93.69 326 LEU B C 1
ATOM 6456 O O . LEU B 1 326 ? -1.854 26.516 -3.871 1 93.69 326 LEU B O 1
ATOM 6460 N N . PRO B 1 327 ? -0.064 26.266 -2.521 1 87.75 327 PRO B N 1
ATOM 6461 C CA . PRO B 1 327 ? 0.5 27.5 -3.072 1 87.75 327 PRO B CA 1
ATOM 6462 C C . PRO B 1 327 ? 1.204 27.281 -4.41 1 87.75 327 PRO B C 1
ATOM 6464 O O . PRO B 1 327 ? 1.857 26.25 -4.609 1 87.75 327 PRO B O 1
ATOM 6467 N N . LEU B 1 328 ? 1.129 28.078 -5.305 1 74.44 328 LEU B N 1
ATOM 6468 C CA . LEU B 1 328 ? 1.678 27.922 -6.645 1 74.44 328 LEU B CA 1
ATOM 6469 C C . LEU B 1 328 ? 3.176 28.203 -6.656 1 74.44 328 LEU B C 1
ATOM 6471 O O . LEU B 1 328 ? 3.947 27.453 -7.273 1 74.44 328 LEU B O 1
ATOM 6475 N N . THR B 1 329 ? 3.592 29.203 -5.961 1 68.19 329 THR B N 1
ATOM 6476 C CA . THR B 1 329 ? 4.965 29.641 -6.188 1 68.19 329 THR B CA 1
ATOM 6477 C C . THR B 1 329 ? 5.812 29.438 -4.938 1 68.19 329 THR B C 1
ATOM 6479 O O . THR B 1 329 ? 7.031 29.281 -5.027 1 68.19 329 THR B O 1
ATOM 6482 N N . SER B 1 330 ? 5.184 29.281 -3.832 1 67.5 330 SER B N 1
ATOM 6483 C CA . SER B 1 330 ? 5.977 29.359 -2.607 1 67.5 330 SER B CA 1
ATOM 6484 C C . SER B 1 330 ? 6.41 27.969 -2.148 1 67.5 330 SER B C 1
ATOM 6486 O O . SER B 1 330 ? 7.363 27.828 -1.379 1 67.5 330 SER B O 1
ATOM 6488 N N . SER B 1 331 ? 5.738 26.969 -2.588 1 73.12 331 SER B N 1
ATOM 6489 C CA . SER B 1 331 ? 6.078 25.625 -2.16 1 73.12 331 SER B CA 1
ATOM 6490 C C . SER B 1 331 ? 6.555 24.766 -3.334 1 73.12 331 SER B C 1
ATOM 6492 O O . SER B 1 331 ? 5.75 24.109 -4 1 73.12 331 SER B O 1
ATOM 6494 N N . PRO B 1 332 ? 7.812 24.656 -3.475 1 75.06 332 PRO B N 1
ATOM 6495 C CA . PRO B 1 332 ? 8.344 23.891 -4.605 1 75.06 332 PRO B CA 1
ATOM 6496 C C . PRO B 1 332 ? 7.957 22.422 -4.555 1 75.06 332 PRO B C 1
ATOM 6498 O O . PRO B 1 332 ? 7.766 21.781 -5.602 1 75.06 332 PRO B O 1
ATOM 6501 N N . LEU B 1 333 ? 7.871 21.969 -3.398 1 79.69 333 LEU B N 1
ATOM 6502 C CA . LEU B 1 333 ? 7.516 20.562 -3.279 1 79.69 333 LEU B CA 1
ATOM 6503 C C . LEU B 1 333 ? 6.098 20.312 -3.783 1 79.69 333 LEU B C 1
ATOM 6505 O O . LEU B 1 333 ? 5.84 19.328 -4.473 1 79.69 333 LEU B O 1
ATOM 6509 N N . SER B 1 334 ? 5.25 21.203 -3.41 1 81.81 334 SER B N 1
ATOM 6510 C CA . SER B 1 334 ? 3.869 21.078 -3.869 1 81.81 334 SER B CA 1
ATOM 6511 C C . SER B 1 334 ? 3.773 21.25 -5.383 1 81.81 334 SER B C 1
ATOM 6513 O O . SER B 1 334 ? 3.025 20.531 -6.047 1 81.81 334 SER B O 1
ATOM 6515 N N . THR B 1 335 ? 4.484 22.141 -5.879 1 78.12 335 THR B N 1
ATOM 6516 C CA . THR B 1 335 ? 4.449 22.422 -7.312 1 78.12 335 THR B CA 1
ATOM 6517 C C . THR B 1 335 ? 5.008 21.234 -8.102 1 78.12 335 THR B C 1
ATOM 6519 O O . THR B 1 335 ? 4.414 20.812 -9.094 1 78.12 335 THR B O 1
ATOM 6522 N N . MET B 1 336 ? 5.949 20.703 -7.59 1 76.69 336 MET B N 1
ATOM 6523 C CA . MET B 1 336 ? 6.609 19.609 -8.312 1 76.69 336 MET B CA 1
ATOM 6524 C C . MET B 1 336 ? 5.816 18.312 -8.188 1 76.69 336 MET B C 1
ATOM 6526 O O . MET B 1 336 ? 5.738 17.547 -9.141 1 76.69 336 MET B O 1
ATOM 6530 N N . SER B 1 337 ? 5.371 18.109 -7.094 1 79.25 337 SER B N 1
ATOM 6531 C CA . SER B 1 337 ? 4.801 16.797 -6.82 1 79.25 337 SER B CA 1
ATOM 6532 C C . SER B 1 337 ? 3.326 16.734 -7.207 1 79.25 337 SER B C 1
ATOM 6534 O O . SER B 1 337 ? 2.803 15.672 -7.531 1 79.25 337 SER B O 1
ATOM 6536 N N . ILE B 1 338 ? 2.648 17.828 -7.109 1 81.88 338 ILE B N 1
ATOM 6537 C CA . ILE B 1 338 ? 1.203 17.781 -7.309 1 81.88 338 ILE B CA 1
ATOM 6538 C C . ILE B 1 338 ? 0.807 18.688 -8.477 1 81.88 338 ILE B C 1
ATOM 6540 O O . ILE B 1 338 ? 0.185 18.219 -9.438 1 81.88 338 ILE B O 1
ATOM 6544 N N . LEU B 1 339 ? 1.206 19.875 -8.469 1 80.5 339 LEU B N 1
ATOM 6545 C CA . LEU B 1 339 ? 0.687 20.859 -9.422 1 80.5 339 LEU B CA 1
ATOM 6546 C C . LEU B 1 339 ? 1.203 20.562 -10.828 1 80.5 339 LEU B C 1
ATOM 6548 O O . LEU B 1 339 ? 0.453 20.656 -11.797 1 80.5 339 LEU B O 1
ATOM 6552 N N . HIS B 1 340 ? 2.395 20.156 -10.898 1 80.81 340 HIS B N 1
ATOM 6553 C CA . HIS B 1 340 ? 2.924 19.859 -12.227 1 80.81 340 HIS B CA 1
ATOM 6554 C C . HIS B 1 340 ? 2.213 18.672 -12.852 1 80.81 340 HIS B C 1
ATOM 6556 O O . HIS B 1 340 ? 1.741 18.75 -13.984 1 80.81 340 HIS B O 1
ATOM 6562 N N . PRO B 1 341 ? 2.084 17.609 -12.109 1 79.62 341 PRO B N 1
ATOM 6563 C CA . PRO B 1 341 ? 1.363 16.484 -12.695 1 79.62 341 PRO B CA 1
ATOM 6564 C C . PRO B 1 341 ? -0.104 16.797 -12.977 1 79.62 341 PRO B C 1
ATOM 6566 O O . PRO B 1 341 ? -0.682 16.266 -13.922 1 79.62 341 PRO B O 1
ATOM 6569 N N . VAL B 1 342 ? -0.673 17.578 -12.211 1 82.56 342 VAL B N 1
ATOM 6570 C CA . VAL B 1 342 ? -2.09 17.891 -12.359 1 82.56 342 VAL B CA 1
ATOM 6571 C C . VAL B 1 342 ? -2.287 18.859 -13.516 1 82.56 342 VAL B C 1
ATOM 6573 O O . VAL B 1 342 ? -3.242 18.734 -14.289 1 82.56 342 VAL B O 1
ATOM 6576 N N . LEU B 1 343 ? -1.436 19.781 -13.688 1 82 343 LEU B N 1
ATOM 6577 C CA . LEU B 1 343 ? -1.626 20.859 -14.648 1 82 343 LEU B CA 1
ATOM 6578 C C . LEU B 1 343 ? -0.997 20.5 -15.992 1 82 343 LEU B C 1
ATOM 6580 O O . LEU B 1 343 ? -1.495 20.906 -17.047 1 82 343 LEU B O 1
ATOM 6584 N N . HIS B 1 344 ? 0.027 19.578 -15.938 1 79.38 344 HIS B N 1
ATOM 6585 C CA . HIS B 1 344 ? 0.76 19.375 -17.188 1 79.38 344 HIS B CA 1
ATOM 6586 C C . HIS B 1 344 ? 0.666 17.922 -17.641 1 79.38 344 HIS B C 1
ATOM 6588 O O . HIS B 1 344 ? 0.283 17.641 -18.781 1 79.38 344 HIS B O 1
ATOM 6594 N N . THR B 1 345 ? 0.925 17.016 -16.812 1 75.88 345 THR B N 1
ATOM 6595 C CA . THR B 1 345 ? 0.913 15.617 -17.234 1 75.88 345 THR B CA 1
ATOM 6596 C C . THR B 1 345 ? -0.509 15.062 -17.219 1 75.88 345 THR B C 1
ATOM 6598 O O . THR B 1 345 ? -0.821 14.133 -17.969 1 75.88 345 THR B O 1
ATOM 6601 N N . LEU B 1 346 ? -1.415 15.609 -16.531 1 74.06 346 LEU B N 1
ATOM 6602 C CA . LEU B 1 346 ? -2.84 15.297 -16.469 1 74.06 346 LEU B CA 1
ATOM 6603 C C . LEU B 1 346 ? -3.061 13.82 -16.172 1 74.06 346 LEU B C 1
ATOM 6605 O O . LEU B 1 346 ? -4.078 13.25 -16.578 1 74.06 346 LEU B O 1
ATOM 6609 N N . ASP B 1 347 ? -2.133 13.086 -15.664 1 69.06 347 ASP B N 1
ATOM 6610 C CA . ASP B 1 347 ? -2.295 11.648 -15.469 1 69.06 347 ASP B CA 1
ATOM 6611 C C . ASP B 1 347 ? -2.277 11.297 -13.984 1 69.06 347 ASP B C 1
ATOM 6613 O O . ASP B 1 347 ? -2.268 10.117 -13.617 1 69.06 347 ASP B O 1
ATOM 6617 N N . SER B 1 348 ? -2.436 12.273 -13.211 1 77.94 348 SER B N 1
ATOM 6618 C CA . SER B 1 348 ? -2.322 11.961 -11.789 1 77.94 348 SER B CA 1
ATOM 6619 C C . SER B 1 348 ? -3.693 11.727 -11.164 1 77.94 348 SER B C 1
ATOM 6621 O O . SER B 1 348 ? -4.668 12.391 -11.523 1 77.94 348 SER B O 1
ATOM 6623 N N . ARG B 1 349 ? -4.035 10.727 -10.461 1 78.94 349 ARG B N 1
ATOM 6624 C CA . ARG B 1 349 ? -5.281 10.414 -9.766 1 78.94 349 ARG B CA 1
ATOM 6625 C C . ARG B 1 349 ? -5.574 11.438 -8.672 1 78.94 349 ARG B C 1
ATOM 6627 O O . ARG B 1 349 ? -6.672 11.992 -8.609 1 78.94 349 ARG B O 1
ATOM 6634 N N . PHE B 1 350 ? -4.789 12.242 -8.164 1 88.31 350 PHE B N 1
ATOM 6635 C CA . PHE B 1 350 ? -4.875 13.195 -7.059 1 88.31 350 PHE B CA 1
ATOM 6636 C C . PHE B 1 350 ? -6.312 13.672 -6.863 1 88.31 350 PHE B C 1
ATOM 6638 O O . PHE B 1 350 ? -6.75 14.625 -7.5 1 88.31 350 PHE B O 1
ATOM 6645 N N . CYS B 1 351 ? -7.078 13.016 -5.863 1 91.56 351 CYS B N 1
ATOM 6646 C CA . CYS B 1 351 ? -8.492 13.281 -5.621 1 91.56 351 CYS B CA 1
ATOM 6647 C C . CYS B 1 351 ? -8.672 14.383 -4.59 1 91.56 351 CYS B C 1
ATOM 6649 O O . CYS B 1 351 ? -7.859 14.531 -3.678 1 91.56 351 CYS B O 1
ATOM 6651 N N . GLY B 1 352 ? -9.781 15.102 -4.746 1 93.12 352 GLY B N 1
ATOM 6652 C CA . GLY B 1 352 ? -10.117 16.203 -3.855 1 93.12 352 GLY B CA 1
ATOM 6653 C C . GLY B 1 352 ? -10.117 17.547 -4.551 1 93.12 352 GLY B C 1
ATOM 6654 O O . GLY B 1 352 ? -9.531 17.703 -5.625 1 93.12 352 GLY B O 1
ATOM 6655 N N . ARG B 1 353 ? -10.758 18.469 -3.938 1 95 353 ARG B N 1
ATOM 6656 C CA . ARG B 1 353 ? -10.781 19.828 -4.469 1 95 353 ARG B CA 1
ATOM 6657 C C . ARG B 1 353 ? -9.469 20.547 -4.191 1 95 353 ARG B C 1
ATOM 6659 O O . ARG B 1 353 ? -8.93 20.484 -3.082 1 95 353 ARG B O 1
ATOM 6666 N N . MET B 1 354 ? -8.961 21.156 -5.211 1 95 354 MET B N 1
ATOM 6667 C CA . MET B 1 354 ? -7.688 21.859 -5.07 1 95 354 MET B CA 1
ATOM 6668 C C . MET B 1 354 ? -7.898 23.375 -5.078 1 95 354 MET B C 1
ATOM 6670 O O . MET B 1 354 ? -8.562 23.906 -5.969 1 95 354 MET B O 1
ATOM 6674 N N . PHE B 1 355 ? -7.434 23.969 -4.102 1 95.31 355 PHE B N 1
ATOM 6675 C CA . PHE B 1 355 ? -7.402 25.438 -4.016 1 95.31 355 PHE B CA 1
ATOM 6676 C C . PHE B 1 355 ? -5.992 25.953 -4.242 1 95.31 355 PHE B C 1
ATOM 6678 O O . PHE B 1 355 ? -5.121 25.812 -3.383 1 95.31 355 PHE B O 1
ATOM 6685 N N . ILE B 1 356 ? -5.812 26.5 -5.375 1 92.88 356 ILE B N 1
ATOM 6686 C CA . ILE B 1 356 ? -4.508 27.062 -5.703 1 92.88 356 ILE B CA 1
ATOM 6687 C C . ILE B 1 356 ? -4.422 28.5 -5.211 1 92.88 356 ILE B C 1
ATOM 6689 O O . ILE B 1 356 ? -5.23 29.344 -5.605 1 92.88 356 ILE B O 1
ATOM 6693 N N . LEU B 1 357 ? -3.467 28.703 -4.387 1 91.31 357 LEU B N 1
ATOM 6694 C CA . LEU B 1 357 ? -3.285 30.016 -3.793 1 91.31 357 LEU B CA 1
ATOM 6695 C C . LEU B 1 357 ? -2.342 30.875 -4.637 1 91.31 357 LEU B C 1
ATOM 6697 O O . LEU B 1 357 ? -1.128 30.859 -4.422 1 91.31 357 LEU B O 1
ATOM 6701 N N . ASN B 1 358 ? -2.836 31.594 -5.547 1 83.62 358 ASN B N 1
ATOM 6702 C CA . ASN B 1 358 ? -2.057 32.406 -6.473 1 83.62 358 ASN B CA 1
ATOM 6703 C C . ASN B 1 358 ? -1.564 33.688 -5.812 1 83.62 358 ASN B C 1
ATOM 6705 O O . ASN B 1 358 ? -0.444 34.125 -6.07 1 83.62 358 ASN B O 1
ATOM 6709 N N . GLY B 1 359 ? -2.352 34.25 -5.008 1 76.62 359 GLY B N 1
ATOM 6710 C CA . GLY B 1 359 ? -1.992 35.531 -4.406 1 76.62 359 GLY B CA 1
ATOM 6711 C C . GLY B 1 359 ? -1.318 35.375 -3.055 1 76.62 359 GLY B C 1
ATOM 6712 O O . GLY B 1 359 ? -0.932 36.375 -2.438 1 76.62 359 GLY B O 1
ATOM 6713 N N . PHE B 1 360 ? -1.164 34.156 -2.668 1 77.19 360 PHE B N 1
ATOM 6714 C CA . PHE B 1 360 ? -0.594 33.875 -1.352 1 77.19 360 PHE B CA 1
ATOM 6715 C C . PHE B 1 360 ? 0.646 33 -1.464 1 77.19 360 PHE B C 1
ATOM 6717 O O . PHE B 1 360 ? 0.739 32.156 -2.361 1 77.19 360 PHE B O 1
ATOM 6724 N N . HIS B 1 361 ? 1.624 33.281 -0.597 1 76.75 361 HIS B N 1
ATOM 6725 C CA . HIS B 1 361 ? 2.869 32.5 -0.676 1 76.75 361 HIS B CA 1
ATOM 6726 C C . HIS B 1 361 ? 3.24 31.922 0.678 1 76.75 361 HIS B C 1
ATOM 6728 O O . HIS B 1 361 ? 4.355 32.125 1.165 1 76.75 361 HIS B O 1
ATOM 6734 N N . PRO B 1 362 ? 2.305 31.109 1.216 1 79.38 362 PRO B N 1
ATOM 6735 C CA . PRO B 1 362 ? 2.631 30.469 2.492 1 79.38 362 PRO B CA 1
ATOM 6736 C C . PRO B 1 362 ? 3.598 29.297 2.336 1 79.38 362 PRO B C 1
ATOM 6738 O O . PRO B 1 362 ? 3.508 28.547 1.363 1 79.38 362 PRO B O 1
ATOM 6741 N N . VAL B 1 363 ? 4.543 29.25 3.211 1 77.56 363 VAL B N 1
ATOM 6742 C CA . VAL B 1 363 ? 5.473 28.125 3.227 1 77.56 363 VAL B CA 1
ATOM 6743 C C . VAL B 1 363 ? 5.336 27.375 4.543 1 77.56 363 VAL B C 1
ATOM 6745 O O . VAL B 1 363 ? 5.188 26.141 4.543 1 77.56 363 VAL B O 1
ATOM 6748 N N . LEU B 1 364 ? 5.324 28.125 5.602 1 84.75 364 LEU B N 1
ATOM 6749 C CA . LEU B 1 364 ? 5.18 27.547 6.93 1 84.75 364 LEU B CA 1
ATOM 6750 C C . LEU B 1 364 ? 3.707 27.359 7.285 1 84.75 364 LEU B C 1
ATOM 6752 O O . LEU B 1 364 ? 2.85 28.109 6.812 1 84.75 364 LEU B O 1
ATOM 6756 N N . PHE B 1 365 ? 3.52 26.453 8.094 1 91.69 365 PHE B N 1
ATOM 6757 C CA . PHE B 1 365 ? 2.143 26.141 8.469 1 91.69 365 PHE B CA 1
ATOM 6758 C C . PHE B 1 365 ? 1.492 27.328 9.156 1 91.69 365 PHE B C 1
ATOM 6760 O O . PHE B 1 365 ? 0.309 27.609 8.953 1 91.69 365 PHE B O 1
ATOM 6767 N N . GLU B 1 366 ? 2.18 28.062 9.906 1 87.12 366 GLU B N 1
ATOM 6768 C CA . GLU B 1 366 ? 1.655 29.219 10.633 1 87.12 366 GLU B CA 1
ATOM 6769 C C . GLU B 1 366 ? 1.139 30.281 9.672 1 87.12 366 GLU B C 1
ATOM 6771 O O . GLU B 1 366 ? 0.157 30.969 9.969 1 87.12 366 GLU B O 1
ATOM 6776 N N . GLN B 1 367 ? 1.725 30.391 8.586 1 86.69 367 GLN B N 1
ATOM 6777 C CA . GLN B 1 367 ? 1.313 31.375 7.598 1 86.69 367 GLN B CA 1
ATOM 6778 C C . GLN B 1 367 ? -0.039 31.016 6.988 1 86.69 367 GLN B C 1
ATOM 6780 O O . GLN B 1 367 ? -0.823 31.906 6.645 1 86.69 367 GLN B O 1
ATOM 6785 N N . TYR B 1 368 ? -0.196 29.703 6.805 1 91.56 368 TYR B N 1
ATOM 6786 C CA . TYR B 1 368 ? -1.511 29.281 6.34 1 91.56 368 TYR B CA 1
ATOM 6787 C C . TYR B 1 368 ? -2.596 29.672 7.332 1 91.56 368 TYR B C 1
ATOM 6789 O O . TYR B 1 368 ? -3.648 30.188 6.941 1 91.56 368 TYR B O 1
ATOM 6797 N N . LEU B 1 369 ? -2.322 29.453 8.578 1 91.19 369 LEU B N 1
ATOM 6798 C CA . LEU B 1 369 ? -3.301 29.75 9.617 1 91.19 369 LEU B CA 1
ATOM 6799 C C . LEU B 1 369 ? -3.535 31.25 9.727 1 91.19 369 LEU B C 1
ATOM 6801 O O . LEU B 1 369 ? -4.672 31.703 9.891 1 91.19 369 LEU B O 1
ATOM 6805 N N . ASP B 1 370 ? -2.482 32.062 9.562 1 87 370 ASP B N 1
ATOM 6806 C CA . ASP B 1 370 ? -2.594 33.5 9.633 1 87 370 ASP B CA 1
ATOM 6807 C C . ASP B 1 370 ? -3.422 34.062 8.469 1 87 370 ASP B C 1
ATOM 6809 O O . ASP B 1 370 ? -4.168 35.031 8.633 1 87 370 ASP B O 1
ATOM 6813 N N . MET B 1 371 ? -3.242 33.438 7.438 1 86.94 371 MET B N 1
ATOM 6814 C CA . MET B 1 371 ? -3.936 33.875 6.23 1 86.94 371 MET B CA 1
ATOM 6815 C C . MET B 1 371 ? -5.41 33.469 6.277 1 86.94 371 MET B C 1
ATOM 6817 O O . MET B 1 371 ? -6.281 34.281 5.934 1 86.94 371 MET B O 1
ATOM 6821 N N . MET B 1 372 ? -5.703 32.344 6.797 1 91.38 372 MET B N 1
ATOM 6822 C CA . MET B 1 372 ? -7.043 31.766 6.672 1 91.38 372 MET B CA 1
ATOM 6823 C C . MET B 1 372 ? -7.891 32.094 7.898 1 91.38 372 MET B C 1
ATOM 6825 O O . MET B 1 372 ? -9.117 32.156 7.809 1 91.38 372 MET B O 1
ATOM 6829 N N . PHE B 1 373 ? -7.246 32.344 9.023 1 89.69 373 PHE B N 1
ATOM 6830 C CA . PHE B 1 373 ? -8.031 32.438 10.242 1 89.69 373 PHE B CA 1
ATOM 6831 C C . PHE B 1 373 ? -7.566 33.625 11.086 1 89.69 373 PHE B C 1
ATOM 6833 O O . PHE B 1 373 ? -6.426 34.062 10.961 1 89.69 373 PHE B O 1
ATOM 6840 N N . THR B 1 374 ? -8.57 34.312 11.805 1 75.62 374 THR B N 1
ATOM 6841 C CA . THR B 1 374 ? -8.281 35.438 12.695 1 75.62 374 THR B CA 1
ATOM 6842 C C . THR B 1 374 ? -8.125 34.938 14.133 1 75.62 374 THR B C 1
ATOM 6844 O O . THR B 1 374 ? -9.016 34.281 14.672 1 75.62 374 THR B O 1
ATOM 6847 N N . TRP B 1 375 ? -7.086 34.531 14.555 1 59.81 375 TRP B N 1
ATOM 6848 C CA . TRP B 1 375 ? -7.031 34.062 15.93 1 59.81 375 TRP B CA 1
ATOM 6849 C C . TRP B 1 375 ? -6.68 35.188 16.891 1 59.81 375 TRP B C 1
ATOM 6851 O O . TRP B 1 375 ? -7.098 35.188 18.047 1 59.81 375 TRP B O 1
ATOM 6861 N N . ARG B 1 376 ? -5.539 36.062 16.766 1 55.19 376 ARG B N 1
ATOM 6862 C CA . ARG B 1 376 ? -5.172 37.062 17.734 1 55.19 376 ARG B CA 1
ATOM 6863 C C . ARG B 1 376 ? -5.973 38.344 17.516 1 55.19 376 ARG B C 1
ATOM 6865 O O . ARG B 1 376 ? -6.094 38.812 16.391 1 55.19 376 ARG B O 1
ATOM 6872 N N . LYS B 1 377 ? -7.035 38.562 18.406 1 47.03 377 LYS B N 1
ATOM 6873 C CA . LYS B 1 377 ? -7.504 39.938 18.531 1 47.03 377 LYS B CA 1
ATOM 6874 C C . LYS B 1 377 ? -6.332 40.906 18.562 1 47.03 377 LYS B C 1
ATOM 6876 O O . LYS B 1 377 ? -5.68 41.062 19.594 1 47.03 377 LYS B O 1
ATOM 6881 N N . SER B 1 378 ? -5.391 40.875 17.781 1 40.91 378 SER B N 1
ATOM 6882 C CA . SER B 1 378 ? -4.512 42.031 18.047 1 40.91 378 SER B CA 1
ATOM 6883 C C . SER B 1 378 ? -5.309 43.312 18.25 1 40.91 378 SER B C 1
ATOM 6885 O O . SER B 1 378 ? -6.191 43.625 17.438 1 40.91 378 SER B O 1
ATOM 6887 N N . GLY B 1 379 ? -5.484 43.781 19.484 1 36.22 379 GLY B N 1
ATOM 6888 C CA . GLY B 1 379 ? -6.062 45.031 19.953 1 36.22 379 GLY B CA 1
ATOM 6889 C C . GLY B 1 379 ? -5.91 46.156 18.969 1 36.22 379 GLY B C 1
ATOM 6890 O O . GLY B 1 379 ? -6.531 47.219 19.125 1 36.22 379 GLY B O 1
ATOM 6891 N N . ASN B 1 380 ? -4.613 46.594 18.656 1 35.62 380 ASN B N 1
ATOM 6892 C CA . ASN B 1 380 ? -4.398 48 18.281 1 35.62 380 ASN B CA 1
ATOM 6893 C C . ASN B 1 380 ? -5.137 48.344 16.984 1 35.62 380 ASN B C 1
ATOM 6895 O O . ASN B 1 380 ? -5.34 49.531 16.688 1 35.62 380 ASN B O 1
ATOM 6899 N N . SER B 1 381 ? -4.598 47.938 15.805 1 36.97 381 SER B N 1
ATOM 6900 C CA . SER B 1 381 ? -4.789 48.906 14.734 1 36.97 381 SER B CA 1
ATOM 6901 C C . SER B 1 381 ? -6.262 49.031 14.352 1 36.97 381 SER B C 1
ATOM 6903 O O . SER B 1 381 ? -6.961 48.031 14.242 1 36.97 381 SER B O 1
ATOM 6905 N N . GLY B 1 382 ? -7.023 50.062 14.68 1 36.66 382 GLY B N 1
ATOM 6906 C CA . GLY B 1 382 ? -8.211 50.812 14.258 1 36.66 382 GLY B CA 1
ATOM 6907 C C . GLY B 1 382 ? -8.578 50.562 12.812 1 36.66 382 GLY B C 1
ATOM 6908 O O . GLY B 1 382 ? -9.516 51.156 12.289 1 36.66 382 GLY B O 1
ATOM 6909 N N . ASP B 1 383 ? -7.539 50.688 11.938 1 36.69 383 ASP B N 1
ATOM 6910 C CA . ASP B 1 383 ? -8.055 50.812 10.578 1 36.69 383 ASP B CA 1
ATOM 6911 C C . ASP B 1 383 ? -8.883 49.562 10.203 1 36.69 383 ASP B C 1
ATOM 6913 O O . ASP B 1 383 ? -8.359 48.469 10.133 1 36.69 383 ASP B O 1
ATOM 6917 N N . GLU B 1 384 ? -10.102 49.438 10.602 1 39.09 384 GLU B N 1
ATOM 6918 C CA . GLU B 1 384 ? -11.227 48.719 10.031 1 39.09 384 GLU B CA 1
ATOM 6919 C C . GLU B 1 384 ? -11.039 48.469 8.539 1 39.09 384 GLU B C 1
ATOM 6921 O O . GLU B 1 384 ? -11.984 48.625 7.754 1 39.09 384 GLU B O 1
ATOM 6926 N N . SER B 1 385 ? -9.992 49.094 7.91 1 38.16 385 SER B N 1
ATOM 6927 C CA . SER B 1 385 ? -10.109 48.75 6.496 1 38.16 385 SER B CA 1
ATOM 6928 C C . SER B 1 385 ? -10.555 47.312 6.301 1 38.16 385 SER B C 1
ATOM 6930 O O . SER B 1 385 ? -10.062 46.406 6.98 1 38.16 385 SER B O 1
ATOM 6932 N N . GLU B 1 386 ? -11.75 47.062 5.832 1 41.28 386 GLU B N 1
ATOM 6933 C CA . GLU B 1 386 ? -12.562 45.938 5.355 1 41.28 386 GLU B CA 1
ATOM 6934 C C . GLU B 1 386 ? -11.688 44.844 4.719 1 41.28 386 GLU B C 1
ATOM 6936 O O . GLU B 1 386 ? -11.57 44.781 3.492 1 41.28 386 GLU B O 1
ATOM 6941 N N . ASN B 1 387 ? -10.445 44.781 4.875 1 47.34 387 ASN B N 1
ATOM 6942 C CA . ASN B 1 387 ? -9.633 43.781 4.203 1 47.34 387 ASN B CA 1
ATOM 6943 C C . ASN B 1 387 ? -10.328 42.406 4.18 1 47.34 387 ASN B C 1
ATOM 6945 O O . ASN B 1 387 ? -10.68 41.875 5.23 1 47.34 387 ASN B O 1
ATOM 6949 N N . ARG B 1 388 ? -10.984 42.188 3.143 1 55.47 388 ARG B N 1
ATOM 6950 C CA . ARG B 1 388 ? -11.711 40.969 2.771 1 55.47 388 ARG B CA 1
ATOM 6951 C C . ARG B 1 388 ? -10.93 39.719 3.158 1 55.47 388 ARG B C 1
ATOM 6953 O O . ARG B 1 388 ? -9.766 39.562 2.77 1 55.47 388 ARG B O 1
ATOM 6960 N N . GLY B 1 389 ? -11.188 39.062 4.293 1 76.25 389 GLY B N 1
ATOM 6961 C CA . GLY B 1 389 ? -10.609 37.844 4.816 1 76.25 389 GLY B CA 1
ATOM 6962 C C . GLY B 1 389 ? -10.492 36.75 3.77 1 76.25 389 GLY B C 1
ATOM 6963 O O . GLY B 1 389 ? -11.078 36.844 2.689 1 76.25 389 GLY B O 1
ATOM 6964 N N . PHE B 1 390 ? -9.516 35.938 3.748 1 87.94 390 PHE B N 1
ATOM 6965 C CA . PHE B 1 390 ? -9.258 34.812 2.877 1 87.94 390 PHE B CA 1
ATOM 6966 C C . PHE B 1 390 ? -10.57 34.156 2.455 1 87.94 390 PHE B C 1
ATOM 6968 O O . PHE B 1 390 ? -10.758 33.844 1.277 1 87.94 390 PHE B O 1
ATOM 6975 N N . TRP B 1 391 ? -11.531 34.062 3.289 1 90.56 391 TRP B N 1
ATOM 6976 C CA . TRP B 1 391 ? -12.773 33.344 3.057 1 90.56 391 TRP B CA 1
ATOM 6977 C C . TRP B 1 391 ? -13.781 34.188 2.312 1 90.56 391 TRP B C 1
ATOM 6979 O O . TRP B 1 391 ? -14.781 33.688 1.798 1 90.56 391 TRP B O 1
ATOM 6989 N N . ASP B 1 392 ? -13.547 35.469 2.182 1 87.88 392 ASP B N 1
ATOM 6990 C CA . ASP B 1 392 ? -14.461 36.375 1.477 1 87.88 392 ASP B CA 1
ATOM 6991 C C . ASP B 1 392 ? -13.977 36.625 0.052 1 87.88 392 ASP B C 1
ATOM 6993 O O . ASP B 1 392 ? -14.656 37.312 -0.726 1 87.88 392 ASP B O 1
ATOM 6997 N N . GLU B 1 393 ? -12.898 36.062 -0.299 1 88.5 393 GLU B N 1
ATOM 6998 C CA . GLU B 1 393 ? -12.359 36.219 -1.647 1 88.5 393 GLU B CA 1
ATOM 6999 C C . GLU B 1 393 ? -13.164 35.406 -2.664 1 88.5 393 GLU B C 1
ATOM 7001 O O . GLU B 1 393 ? -13.648 34.312 -2.357 1 88.5 393 GLU B O 1
ATOM 7006 N N . MET B 1 394 ? -13.281 36.031 -3.822 1 89.5 394 MET B N 1
ATOM 7007 C CA . MET B 1 394 ? -13.953 35.344 -4.914 1 89.5 394 MET B CA 1
ATOM 7008 C C . MET B 1 394 ? -13.031 34.281 -5.539 1 89.5 394 MET B C 1
ATOM 7010 O O . MET B 1 394 ? -11.828 34.531 -5.703 1 89.5 394 MET B O 1
ATOM 7014 N N . VAL B 1 395 ? -13.617 33.188 -5.895 1 91.12 395 VAL B N 1
ATOM 7015 C CA . VAL B 1 395 ? -12.812 32.094 -6.43 1 91.12 395 VAL B CA 1
ATOM 7016 C C . VAL B 1 395 ? -12.891 32.062 -7.957 1 91.12 395 VAL B C 1
ATOM 7018 O O . VAL B 1 395 ? -13.953 32.344 -8.531 1 91.12 395 VAL B O 1
ATOM 7021 N N . ARG B 1 396 ? -11.82 31.859 -8.562 1 92.62 396 ARG B N 1
ATOM 7022 C CA . ARG B 1 396 ? -11.766 31.562 -9.992 1 92.62 396 ARG B CA 1
ATOM 7023 C C . ARG B 1 396 ? -11.719 30.047 -10.227 1 92.62 396 ARG B C 1
ATOM 7025 O O . ARG B 1 396 ? -10.922 29.344 -9.617 1 92.62 396 ARG B O 1
ATOM 7032 N N . VAL B 1 397 ? -12.578 29.578 -11.062 1 94.25 397 VAL B N 1
ATOM 7033 C CA . VAL B 1 397 ? -12.625 28.141 -11.312 1 94.25 397 VAL B CA 1
ATOM 7034 C C . VAL B 1 397 ? -11.875 27.812 -12.609 1 94.25 397 VAL B C 1
ATOM 7036 O O . VAL B 1 397 ? -12.109 28.438 -13.641 1 94.25 397 VAL B O 1
ATOM 7039 N N . ASP B 1 398 ? -10.938 26.969 -12.492 1 92.81 398 ASP B N 1
ATOM 7040 C CA . ASP B 1 398 ? -10.227 26.484 -13.672 1 92.81 398 ASP B CA 1
ATOM 7041 C C . ASP B 1 398 ? -10.922 25.266 -14.266 1 92.81 398 ASP B C 1
ATOM 7043 O O . ASP B 1 398 ? -10.453 24.125 -14.109 1 92.81 398 ASP B O 1
ATOM 7047 N N . GLY B 1 399 ? -11.922 25.516 -15 1 91.44 399 GLY B N 1
ATOM 7048 C CA . GLY B 1 399 ? -12.703 24.453 -15.609 1 91.44 399 GLY B CA 1
ATOM 7049 C C . GLY B 1 399 ? -11.984 23.75 -16.75 1 91.44 399 GLY B C 1
ATOM 7050 O O . GLY B 1 399 ? -12.219 22.562 -17 1 91.44 399 GLY B O 1
ATOM 7051 N N . GLU B 1 400 ? -11.156 24.422 -17.344 1 90.31 400 GLU B N 1
ATOM 7052 C CA . GLU B 1 400 ? -10.438 23.844 -18.484 1 90.31 400 GLU B CA 1
ATOM 7053 C C . GLU B 1 400 ? -9.523 22.703 -18.047 1 90.31 400 GLU B C 1
ATOM 7055 O O . GLU B 1 400 ? -9.555 21.625 -18.625 1 90.31 400 GLU B O 1
ATOM 7060 N N . THR B 1 401 ? -8.773 23.031 -17.031 1 90.75 401 THR B N 1
ATOM 7061 C CA . THR B 1 401 ? -7.883 22 -16.531 1 90.75 401 THR B CA 1
ATOM 7062 C C . THR B 1 401 ? -8.68 20.812 -16 1 90.75 401 THR B C 1
ATOM 7064 O O . THR B 1 401 ? -8.289 19.656 -16.203 1 90.75 401 THR B O 1
ATOM 7067 N N . ALA B 1 402 ? -9.727 21.094 -15.344 1 92 402 ALA B N 1
ATOM 7068 C CA . ALA B 1 402 ? -10.578 20.031 -14.805 1 92 402 ALA B CA 1
ATOM 7069 C C . ALA B 1 402 ? -11.117 19.141 -15.93 1 92 402 ALA B C 1
ATOM 7071 O O . ALA B 1 402 ? -11.141 17.922 -15.805 1 92 402 ALA B O 1
ATOM 7072 N N . GLU B 1 403 ? -11.539 19.766 -17 1 90.81 403 GLU B N 1
ATOM 7073 C CA . GLU B 1 403 ? -12.078 19.031 -18.125 1 90.81 403 GLU B CA 1
ATOM 7074 C C . GLU B 1 403 ? -10.984 18.219 -18.828 1 90.81 403 GLU B C 1
ATOM 7076 O O . GLU B 1 403 ? -11.211 17.078 -19.234 1 90.81 403 GLU B O 1
ATOM 7081 N N . LYS B 1 404 ? -9.883 18.828 -19 1 88.56 404 LYS B N 1
ATOM 7082 C CA . LYS B 1 404 ? -8.766 18.141 -19.625 1 88.56 404 LYS B CA 1
ATOM 7083 C C . LYS B 1 404 ? -8.367 16.906 -18.828 1 88.56 404 LYS B C 1
ATOM 7085 O O . LYS B 1 404 ? -8.055 15.859 -19.406 1 88.56 404 LYS B O 1
ATOM 7090 N N . ARG B 1 405 ? -8.352 17.047 -17.562 1 89.44 405 ARG B N 1
ATOM 7091 C CA . ARG B 1 405 ? -8.016 15.914 -16.703 1 89.44 405 ARG B CA 1
ATOM 7092 C C . ARG B 1 405 ? -9.023 14.781 -16.875 1 89.44 405 ARG B C 1
ATOM 7094 O O . ARG B 1 405 ? -8.641 13.609 -16.938 1 89.44 405 ARG B O 1
ATOM 7101 N N . GLU B 1 406 ? -10.266 15.156 -16.938 1 88.38 406 GLU B N 1
ATOM 7102 C CA . GLU B 1 406 ? -11.312 14.156 -17.109 1 88.38 406 GLU B CA 1
ATOM 7103 C C . GLU B 1 406 ? -11.219 13.484 -18.469 1 88.38 406 GLU B C 1
ATOM 7105 O O . GLU B 1 406 ? -11.43 12.273 -18.578 1 88.38 406 GLU B O 1
ATOM 7110 N N . PHE B 1 407 ? -10.922 14.273 -19.375 1 84.88 407 PHE B N 1
ATOM 7111 C CA . PHE B 1 407 ? -10.789 13.742 -20.719 1 84.88 407 PHE B CA 1
ATOM 7112 C C . PHE B 1 407 ? -9.625 12.758 -20.812 1 84.88 407 PHE B C 1
ATOM 7114 O O . PHE B 1 407 ? -9.758 11.688 -21.406 1 84.88 407 PHE B O 1
ATOM 7121 N N . THR B 1 408 ? -8.555 13.117 -20.234 1 84.56 408 THR B N 1
ATOM 7122 C CA . THR B 1 408 ? -7.379 12.25 -20.234 1 84.56 408 THR B CA 1
ATOM 7123 C C . THR B 1 408 ? -7.648 10.961 -19.469 1 84.56 408 THR B C 1
ATOM 7125 O O . THR B 1 408 ? -7.234 9.883 -19.891 1 84.56 408 THR B O 1
ATOM 7128 N N . ALA B 1 409 ? -8.281 11.086 -18.375 1 84.25 409 ALA B N 1
ATOM 7129 C CA . ALA B 1 409 ? -8.641 9.906 -17.578 1 84.25 409 ALA B CA 1
ATOM 7130 C C . ALA B 1 409 ? -9.539 8.969 -18.391 1 84.25 409 ALA B C 1
ATOM 7132 O O . ALA B 1 409 ? -9.367 7.75 -18.344 1 84.25 409 ALA B O 1
ATOM 7133 N N . GLY B 1 410 ? -10.508 9.531 -19.078 1 78.31 410 GLY B N 1
ATOM 7134 C CA . GLY B 1 410 ? -11.398 8.742 -19.906 1 78.31 410 GLY B CA 1
ATOM 7135 C C . GLY B 1 410 ? -10.68 8.062 -21.062 1 78.31 410 GLY B C 1
ATOM 7136 O O . GLY B 1 410 ? -10.961 6.902 -21.375 1 78.31 410 GLY B O 1
ATOM 7137 N N . ALA B 1 411 ? -9.742 8.773 -21.562 1 77.31 411 ALA B N 1
ATOM 7138 C CA . ALA B 1 411 ? -8.969 8.234 -22.688 1 77.31 411 ALA B CA 1
ATOM 7139 C C . ALA B 1 411 ? -8.109 7.055 -22.234 1 77.31 411 ALA B C 1
ATOM 7141 O O . ALA B 1 411 ? -7.996 6.051 -22.938 1 77.31 411 ALA B O 1
ATOM 7142 N N . ARG B 1 412 ? -7.555 7.152 -21.156 1 75.56 412 ARG B N 1
ATOM 7143 C CA . ARG B 1 412 ? -6.727 6.078 -20.625 1 75.56 412 ARG B CA 1
ATOM 7144 C C . ARG B 1 412 ? -7.574 4.875 -20.234 1 75.56 412 ARG B C 1
ATOM 7146 O O . ARG B 1 412 ? -7.141 3.73 -20.375 1 75.56 412 ARG B O 1
ATOM 7153 N N . GLY B 1 413 ? -8.633 5.223 -19.672 1 69.06 413 GLY B N 1
ATOM 7154 C CA . GLY B 1 413 ? -9.547 4.137 -19.359 1 69.06 413 GLY B CA 1
ATOM 7155 C C . GLY B 1 413 ? -9.969 3.354 -20.594 1 69.06 413 GLY B C 1
ATOM 7156 O O . GLY B 1 413 ? -10.07 2.125 -20.547 1 69.06 413 GLY B O 1
ATOM 7157 N N . ALA B 1 414 ? -10.133 4.051 -21.609 1 63.5 414 ALA B N 1
ATOM 7158 C CA . ALA B 1 414 ? -10.523 3.434 -22.875 1 63.5 414 ALA B CA 1
ATOM 7159 C C . ALA B 1 414 ? -9.352 2.697 -23.5 1 63.5 414 ALA B C 1
ATOM 7161 O O . ALA B 1 414 ? -9.531 1.642 -24.125 1 63.5 414 ALA B O 1
ATOM 7162 N N . ALA B 1 415 ? -8.094 3.32 -23.391 1 56.28 415 ALA B N 1
ATOM 7163 C CA . ALA B 1 415 ? -6.891 2.734 -23.984 1 56.28 415 ALA B CA 1
ATOM 7164 C C . ALA B 1 415 ? -6.523 1.425 -23.281 1 56.28 415 ALA B C 1
ATOM 7166 O O . ALA B 1 415 ? -6.008 0.503 -23.922 1 56.28 415 ALA B O 1
ATOM 7167 N N . GLY B 1 416 ? -6.426 1.323 -21.984 1 51.09 416 GLY B N 1
ATOM 7168 C CA . GLY B 1 416 ? -6.086 0.091 -21.297 1 51.09 416 GLY B CA 1
ATOM 7169 C C . GLY B 1 416 ? -6.926 -1.093 -21.734 1 51.09 416 GLY B C 1
ATOM 7170 O O . GLY B 1 416 ? -6.527 -2.246 -21.547 1 51.09 416 GLY B O 1
ATOM 7171 N N . MET B 1 417 ? -8.266 -0.936 -21.953 1 43.97 417 MET B N 1
ATOM 7172 C CA . MET B 1 417 ? -9.109 -2.006 -22.484 1 43.97 417 MET B CA 1
ATOM 7173 C C . MET B 1 417 ? -8.602 -2.498 -23.828 1 43.97 417 MET B C 1
ATOM 7175 O O . MET B 1 417 ? -8.938 -3.604 -24.266 1 43.97 417 MET B O 1
ATOM 7179 N N . GLY B 1 418 ? -7.875 -1.713 -24.688 1 35.34 418 GLY B N 1
ATOM 7180 C CA . GLY B 1 418 ? -7.449 -2.09 -26.016 1 35.34 418 GLY B CA 1
ATOM 7181 C C . GLY B 1 418 ? -5.949 -2.275 -26.141 1 35.34 418 GLY B C 1
ATOM 7182 O O . GLY B 1 418 ? -5.176 -1.522 -25.547 1 35.34 418 GLY B O 1
ATOM 7183 N N . LYS B 1 419 ? -5.238 -3.262 -26.234 1 34.91 419 LYS B N 1
ATOM 7184 C CA . LYS B 1 419 ? -3.861 -3.379 -26.703 1 34.91 419 LYS B CA 1
ATOM 7185 C C . LYS B 1 419 ? -3.473 -2.188 -27.578 1 34.91 419 LYS B C 1
ATOM 7187 O O . LYS B 1 419 ? -4.316 -1.352 -27.906 1 34.91 419 LYS B O 1
ATOM 7192 N N . GLY B 1 420 ? -2.697 -2.449 -28.938 1 28.14 420 GLY B N 1
ATOM 7193 C CA . GLY B 1 420 ? -1.938 -1.841 -30.016 1 28.14 420 GLY B CA 1
ATOM 7194 C C . GLY B 1 420 ? -2.58 -0.578 -30.547 1 28.14 420 GLY B C 1
ATOM 7195 O O . GLY B 1 420 ? -3.756 -0.312 -30.297 1 28.14 420 GLY B O 1
ATOM 7196 N N . GLU B 1 421 ? -1.796 0.334 -31.484 1 30.55 421 GLU B N 1
ATOM 7197 C CA . GLU B 1 421 ? -2.002 1.259 -32.594 1 30.55 421 GLU B CA 1
ATOM 7198 C C . GLU B 1 421 ? -3.291 0.938 -33.344 1 30.55 421 GLU B C 1
ATOM 7200 O O . GLU B 1 421 ? -3.803 1.772 -34.094 1 30.55 421 GLU B O 1
ATOM 7205 N N . ARG B 1 422 ? -3.586 -0.295 -33.531 1 31.33 422 ARG B N 1
ATOM 7206 C CA . ARG B 1 422 ? -4.57 -0.75 -34.5 1 31.33 422 ARG B CA 1
ATOM 7207 C C . ARG B 1 422 ? -5.988 -0.443 -34.031 1 31.33 422 ARG B C 1
ATOM 7209 O O . ARG B 1 422 ? -6.914 -0.377 -34.844 1 31.33 422 ARG B O 1
ATOM 7216 N N . ARG B 1 423 ? -6.324 -0.336 -32.812 1 35.69 423 ARG B N 1
ATOM 7217 C CA . ARG B 1 423 ? -7.758 -0.268 -32.562 1 35.69 423 ARG B CA 1
ATOM 7218 C C . ARG B 1 423 ? -8.227 1.179 -32.438 1 35.69 423 ARG B C 1
ATOM 7220 O O . ARG B 1 423 ? -9.422 1.449 -32.406 1 35.69 423 ARG B O 1
ATOM 7227 N N . TRP B 1 424 ? -7.441 1.967 -31.938 1 30.5 424 TRP B N 1
ATOM 7228 C CA . TRP B 1 424 ? -7.906 3.332 -32.156 1 30.5 424 TRP B CA 1
ATOM 7229 C C . TRP B 1 424 ? -8.328 3.531 -33.625 1 30.5 424 TRP B C 1
ATOM 7231 O O . TRP B 1 424 ? -9.312 4.223 -33.875 1 30.5 424 TRP B O 1
ATOM 7241 N N . SER B 1 425 ? -7.473 2.945 -34.469 1 31.81 425 SER B N 1
ATOM 7242 C CA . SER B 1 425 ? -7.832 2.965 -35.875 1 31.81 425 SER B CA 1
ATOM 7243 C C . SER B 1 425 ? -9.055 2.1 -36.156 1 31.81 425 SER B C 1
ATOM 7245 O O . SER B 1 425 ? -9.859 2.406 -37.031 1 31.81 425 SER B O 1
ATOM 7247 N N . GLY B 1 426 ? -9.156 0.982 -35.469 1 32.47 426 GLY B N 1
ATOM 7248 C CA . GLY B 1 426 ? -10.336 0.166 -35.688 1 32.47 426 GLY B CA 1
ATOM 7249 C C . GLY B 1 426 ? -11.594 0.732 -35.062 1 32.47 426 GLY B C 1
ATOM 7250 O O . GLY B 1 426 ? -12.703 0.5 -35.531 1 32.47 426 GLY B O 1
ATOM 7251 N N . LEU B 1 427 ? -11.516 1.289 -33.906 1 36.06 427 LEU B N 1
ATOM 7252 C CA . LEU B 1 427 ? -12.656 2.012 -33.344 1 36.06 427 LEU B CA 1
ATOM 7253 C C . LEU B 1 427 ? -13.031 3.197 -34.219 1 36.06 427 LEU B C 1
ATOM 7255 O O . LEU B 1 427 ? -14.211 3.449 -34.469 1 36.06 427 LEU B O 1
ATOM 7259 N N . MET B 1 428 ? -12.023 3.826 -34.656 1 35.97 428 MET B N 1
ATOM 7260 C CA . MET B 1 428 ? -12.312 4.844 -35.656 1 35.97 428 MET B CA 1
ATOM 7261 C C . MET B 1 428 ? -12.883 4.207 -36.938 1 35.97 428 MET B C 1
ATOM 7263 O O . MET B 1 428 ? -13.75 4.793 -37.594 1 35.97 428 MET B O 1
ATOM 7267 N N . GLN B 1 429 ? -12.273 3.092 -37.25 1 34.59 429 GLN B N 1
ATOM 7268 C CA . GLN B 1 429 ? -12.773 2.416 -38.438 1 34.59 429 GLN B CA 1
ATOM 7269 C C . GLN B 1 429 ? -14.141 1.788 -38.188 1 34.59 429 GLN B C 1
ATOM 7271 O O . GLN B 1 429 ? -15.016 1.81 -39.062 1 34.59 429 GLN B O 1
ATOM 7276 N N . MET B 1 430 ? -14.289 1.16 -37.062 1 34.84 430 MET B N 1
ATOM 7277 C CA . MET B 1 430 ? -15.602 0.577 -36.781 1 34.84 430 MET B CA 1
ATOM 7278 C C . MET B 1 430 ? -16.656 1.666 -36.562 1 34.84 430 MET B C 1
ATOM 7280 O O . MET B 1 430 ? -17.828 1.46 -36.875 1 34.84 430 MET B O 1
ATOM 7284 N N . GLU B 1 431 ? -16.438 2.695 -35.906 1 37.72 431 GLU B N 1
ATOM 7285 C CA . GLU B 1 431 ? -17.359 3.82 -35.969 1 37.72 431 GLU B CA 1
ATOM 7286 C C . GLU B 1 431 ? -17.656 4.191 -37.438 1 37.72 431 GLU B C 1
ATOM 7288 O O . GLU B 1 431 ? -18.719 4.734 -37.719 1 37.72 431 GLU B O 1
ATOM 7293 N N . LYS B 1 432 ? -16.672 4.043 -38.281 1 36.84 432 LYS B N 1
ATOM 7294 C CA . LYS B 1 432 ? -16.984 4.277 -39.688 1 36.84 432 LYS B CA 1
ATOM 7295 C C . LYS B 1 432 ? -17.859 3.162 -40.25 1 36.84 432 LYS B C 1
ATOM 7297 O O . LYS B 1 432 ? -18.625 3.385 -41.188 1 36.84 432 LYS B O 1
ATOM 7302 N N . GLU B 1 433 ? -17.469 1.856 -39.938 1 39.28 433 GLU B N 1
ATOM 7303 C CA . GLU B 1 433 ? -18.266 0.801 -40.562 1 39.28 433 GLU B CA 1
ATOM 7304 C C . GLU B 1 433 ? -19.562 0.559 -39.812 1 39.28 433 GLU B C 1
ATOM 7306 O O . GLU B 1 433 ? -20.344 -0.328 -40.188 1 39.28 433 GLU B O 1
ATOM 7311 N N . GLY B 1 434 ? -20.141 1.337 -39 1 35.34 434 GLY B N 1
ATOM 7312 C CA . GLY B 1 434 ? -21.453 1.309 -38.375 1 35.34 434 GLY B CA 1
ATOM 7313 C C . GLY B 1 434 ? -21.578 0.256 -37.312 1 35.34 434 GLY B C 1
ATOM 7314 O O . GLY B 1 434 ? -22.672 -0.016 -36.812 1 35.34 434 GLY B O 1
ATOM 7315 N N . LYS B 1 435 ? -20.719 -0.724 -37.156 1 35.34 435 LYS B N 1
ATOM 7316 C CA . LYS B 1 435 ? -20.938 -1.801 -36.188 1 35.34 435 LYS B CA 1
ATOM 7317 C C . LYS B 1 435 ? -20.391 -1.437 -34.812 1 35.34 435 LYS B C 1
ATOM 7319 O O . LYS B 1 435 ? -19.203 -1.137 -34.656 1 35.34 435 LYS B O 1
ATOM 7324 N N . ARG B 1 436 ? -21.141 -0.84 -33.844 1 36.84 436 ARG B N 1
ATOM 7325 C CA . ARG B 1 436 ? -20.938 -0.347 -32.5 1 36.84 436 ARG B CA 1
ATOM 7326 C C . ARG B 1 436 ? -20.578 -1.489 -31.547 1 36.84 436 ARG B C 1
ATOM 7328 O O . ARG B 1 436 ? -21.344 -2.445 -31.406 1 36.84 436 ARG B O 1
ATOM 7335 N N . ARG B 1 437 ? -19.344 -1.813 -31.312 1 40.16 437 ARG B N 1
ATOM 7336 C CA . ARG B 1 437 ? -19.109 -2.803 -30.266 1 40.16 437 ARG B CA 1
ATOM 7337 C C . ARG B 1 437 ? -19.578 -2.287 -28.906 1 40.16 437 ARG B C 1
ATOM 7339 O O . ARG B 1 437 ? -19.266 -1.161 -28.531 1 40.16 437 ARG B O 1
ATOM 7346 N N . PRO B 1 438 ? -20.422 -2.875 -28.125 1 42.47 438 PRO B N 1
ATOM 7347 C CA . PRO B 1 438 ? -21.078 -2.432 -26.891 1 42.47 438 PRO B CA 1
ATOM 7348 C C . PRO B 1 438 ? -20.094 -1.949 -25.828 1 42.47 438 PRO B C 1
ATOM 7350 O O . PRO B 1 438 ? -20.375 -1 -25.094 1 42.47 438 PRO B O 1
ATOM 7353 N N . GLY B 1 439 ? -18.938 -2.475 -25.641 1 47.72 439 GLY B N 1
ATOM 7354 C CA . GLY B 1 439 ? -18.094 -2.176 -24.5 1 47.72 439 GLY B CA 1
ATOM 7355 C C . GLY B 1 439 ? -17.375 -0.845 -24.625 1 47.72 439 GLY B C 1
ATOM 7356 O O . GLY B 1 439 ? -17.219 -0.122 -23.641 1 47.72 439 GLY B O 1
ATOM 7357 N N . SER B 1 440 ? -16.828 -0.494 -25.75 1 50.22 440 SER B N 1
ATOM 7358 C CA . SER B 1 440 ? -16.078 0.732 -26 1 50.22 440 SER B CA 1
ATOM 7359 C C . SER B 1 440 ? -16.969 1.963 -25.859 1 50.22 440 SER B C 1
ATOM 7361 O O . SER B 1 440 ? -16.547 2.98 -25.312 1 50.22 440 SER B O 1
ATOM 7363 N N . TRP B 1 441 ? -18.234 1.827 -26.297 1 46.59 441 TRP B N 1
ATOM 7364 C CA . TRP B 1 441 ? -19.172 2.934 -26.234 1 46.59 441 TRP B CA 1
ATOM 7365 C C . TRP B 1 441 ? -19.469 3.326 -24.797 1 46.59 441 TRP B C 1
ATOM 7367 O O . TRP B 1 441 ? -19.562 4.512 -24.469 1 46.59 441 TRP B O 1
ATOM 7377 N N . SER B 1 442 ? -19.281 2.291 -23.953 1 59.06 442 SER B N 1
ATOM 7378 C CA . SER B 1 442 ? -19.656 2.549 -22.562 1 59.06 442 SER B CA 1
ATOM 7379 C C . SER B 1 442 ? -18.578 3.355 -21.844 1 59.06 442 SER B C 1
ATOM 7381 O O . SER B 1 442 ? -18.891 4.312 -21.125 1 59.06 442 SER B O 1
ATOM 7383 N N . TRP B 1 443 ? -17.422 3.166 -22.375 1 62 443 TRP B N 1
ATOM 7384 C CA . TRP B 1 443 ? -16.328 3.891 -21.719 1 62 443 TRP B CA 1
ATOM 7385 C C . TRP B 1 443 ? -16.281 5.336 -22.203 1 62 443 TRP B C 1
ATOM 7387 O O . TRP B 1 443 ? -16.062 6.254 -21.406 1 62 443 TRP B O 1
ATOM 7397 N N . SER B 1 444 ? -16.438 5.402 -23.516 1 65.44 444 SER B N 1
ATOM 7398 C CA . SER B 1 444 ? -16.453 6.746 -24.078 1 65.44 444 SER B CA 1
ATOM 7399 C C . SER B 1 444 ? -17.578 7.586 -23.484 1 65.44 444 SER B C 1
ATOM 7401 O O . SER B 1 444 ? -17.391 8.766 -23.188 1 65.44 444 SER B O 1
ATOM 7403 N N . LYS B 1 445 ? -18.641 6.883 -23.266 1 70.19 445 LYS B N 1
ATOM 7404 C CA . LYS B 1 445 ? -19.781 7.586 -22.672 1 70.19 445 LYS B CA 1
ATOM 7405 C C . LYS B 1 445 ? -19.5 7.961 -21.219 1 70.19 445 LYS B C 1
ATOM 7407 O O . LYS B 1 445 ? -19.812 9.07 -20.797 1 70.19 445 LYS B O 1
ATOM 7412 N N . MET B 1 446 ? -18.875 7.043 -20.594 1 73.75 446 MET B N 1
ATOM 7413 C CA . MET B 1 446 ? -18.531 7.305 -19.188 1 73.75 446 MET B CA 1
ATOM 7414 C C . MET B 1 446 ? -17.547 8.453 -19.078 1 73.75 446 MET B C 1
ATOM 7416 O O . MET B 1 446 ? -17.656 9.297 -18.188 1 73.75 446 MET B O 1
ATOM 7420 N N . GLY B 1 447 ? -16.625 8.383 -19.969 1 75.88 447 GLY B N 1
ATOM 7421 C CA . GLY B 1 447 ? -15.672 9.477 -20 1 75.88 447 GLY B CA 1
ATOM 7422 C C . GLY B 1 447 ? -16.312 10.82 -20.281 1 75.88 447 GLY B C 1
ATOM 7423 O O . GLY B 1 447 ? -15.992 11.812 -19.625 1 75.88 447 GLY B O 1
ATOM 7424 N N . MET B 1 448 ? -17.203 10.781 -21.156 1 80.38 448 MET B N 1
ATOM 7425 C CA . MET B 1 448 ? -17.891 12.016 -21.5 1 80.38 448 MET B CA 1
ATOM 7426 C C . MET B 1 448 ? -18.828 12.453 -20.375 1 80.38 448 MET B C 1
ATOM 7428 O O . MET B 1 448 ? -19.031 13.648 -20.156 1 80.38 448 MET B O 1
ATOM 7432 N N . ASP B 1 449 ? -19.359 11.469 -19.703 1 80.75 449 ASP B N 1
ATOM 7433 C CA . ASP B 1 449 ? -20.156 11.789 -18.516 1 80.75 449 ASP B CA 1
ATOM 7434 C C . ASP B 1 449 ? -19.328 12.5 -17.469 1 80.75 449 ASP B C 1
ATOM 7436 O O . ASP B 1 449 ? -19.797 13.43 -16.812 1 80.75 449 ASP B O 1
ATOM 7440 N N . GLY B 1 450 ? -18.125 11.992 -17.375 1 83.56 450 GLY B N 1
ATOM 7441 C CA . GLY B 1 450 ? -17.234 12.656 -16.453 1 83.56 450 GLY B CA 1
ATOM 7442 C C . GLY B 1 450 ? -16.969 14.102 -16.797 1 83.56 450 GLY B C 1
ATOM 7443 O O . GLY B 1 450 ? -16.984 14.977 -15.922 1 83.56 450 GLY B O 1
ATOM 7444 N N . VAL B 1 451 ? -16.797 14.359 -18.016 1 87.75 451 VAL B N 1
ATOM 7445 C CA . VAL B 1 451 ? -16.547 15.711 -18.484 1 87.75 451 VAL B CA 1
ATOM 7446 C C . VAL B 1 451 ? -17.797 16.578 -18.25 1 87.75 451 VAL B C 1
ATOM 7448 O O . VAL B 1 451 ? -17.688 17.719 -17.828 1 87.75 451 VAL B O 1
ATOM 7451 N N . GLY B 1 452 ? -18.891 15.969 -18.547 1 87 452 GLY B N 1
ATOM 7452 C CA . GLY B 1 452 ? -20.141 16.703 -18.312 1 87 452 GLY B CA 1
ATOM 7453 C C . GLY B 1 452 ? -20.359 17.047 -16.859 1 87 452 GLY B C 1
ATOM 7454 O O . GLY B 1 452 ? -20.797 18.141 -16.547 1 87 452 GLY B O 1
ATOM 7455 N N . MET B 1 453 ? -20.031 16.188 -16.031 1 87.56 453 MET B N 1
ATOM 7456 C CA . MET B 1 453 ? -20.219 16.406 -14.602 1 87.56 453 MET B CA 1
ATOM 7457 C C . MET B 1 453 ? -19.281 17.5 -14.094 1 87.56 453 MET B C 1
ATOM 7459 O O . MET B 1 453 ? -19.688 18.344 -13.281 1 87.56 453 MET B O 1
ATOM 7463 N N . VAL B 1 454 ? -18.109 17.422 -14.539 1 89.81 454 VAL B N 1
ATOM 7464 C CA . VAL B 1 454 ? -17.141 18.422 -14.109 1 89.81 454 VAL B CA 1
ATOM 7465 C C . VAL B 1 454 ? -17.547 19.797 -14.641 1 89.81 454 VAL B C 1
ATOM 7467 O O . VAL B 1 454 ? -17.344 20.812 -13.961 1 89.81 454 VAL B O 1
ATOM 7470 N N . ARG B 1 455 ? -18.062 19.859 -15.82 1 90.75 455 ARG B N 1
ATOM 7471 C CA . ARG B 1 455 ? -18.547 21.125 -16.375 1 90.75 455 ARG B CA 1
ATOM 7472 C C . ARG B 1 455 ? -19.672 21.703 -15.539 1 90.75 455 ARG B C 1
ATOM 7474 O O . ARG B 1 455 ? -19.719 22.906 -15.297 1 90.75 455 ARG B O 1
ATOM 7481 N N . ARG B 1 456 ? -20.5 20.844 -15.117 1 89.88 456 ARG B N 1
ATOM 7482 C CA . ARG B 1 456 ? -21.594 21.281 -14.258 1 89.88 456 ARG B CA 1
ATOM 7483 C C . ARG B 1 456 ? -21.078 21.797 -12.922 1 89.88 456 ARG B C 1
ATOM 7485 O O . ARG B 1 456 ? -21.547 22.797 -12.406 1 89.88 456 ARG B O 1
ATOM 7492 N N . GLU B 1 457 ? -20.172 21.062 -12.406 1 89.81 457 GLU B N 1
ATOM 7493 C CA . GLU B 1 457 ? -19.578 21.5 -11.133 1 89.81 457 GLU B CA 1
ATOM 7494 C C . GLU B 1 457 ? -18.844 22.828 -11.289 1 89.81 457 GLU B C 1
ATOM 7496 O O . GLU B 1 457 ? -18.906 23.672 -10.398 1 89.81 457 GLU B O 1
ATOM 7501 N N . THR B 1 458 ? -18.141 22.969 -12.367 1 92.19 458 THR B N 1
ATOM 7502 C CA . THR B 1 458 ? -17.438 24.219 -12.641 1 92.19 458 THR B CA 1
ATOM 7503 C C . THR B 1 458 ? -18.406 25.391 -12.727 1 92.19 458 THR B C 1
ATOM 7505 O O . THR B 1 458 ? -18.156 26.453 -12.164 1 92.19 458 THR B O 1
ATOM 7508 N N . LYS B 1 459 ? -19.484 25.188 -13.375 1 91.56 459 LYS B N 1
ATOM 7509 C CA . LYS B 1 459 ? -20.484 26.234 -13.5 1 91.56 459 LYS B CA 1
ATOM 7510 C C . LYS B 1 459 ? -21.109 26.547 -12.141 1 91.56 459 LYS B C 1
ATOM 7512 O O . LYS B 1 459 ? -21.422 27.703 -11.844 1 91.56 459 LYS B O 1
ATOM 7517 N N . ALA B 1 460 ? -21.203 25.5 -11.352 1 90.69 460 ALA B N 1
ATOM 7518 C CA . ALA B 1 460 ? -21.812 25.688 -10.031 1 90.69 460 ALA B CA 1
ATOM 7519 C C . ALA B 1 460 ? -20.875 26.469 -9.117 1 90.69 460 ALA B C 1
ATOM 7521 O O . ALA B 1 460 ? -21.328 27.172 -8.203 1 90.69 460 ALA B O 1
ATOM 7522 N N . LEU B 1 461 ? -19.656 26.375 -9.367 1 91.88 461 LEU B N 1
ATOM 7523 C CA . LEU B 1 461 ? -18.672 27.016 -8.5 1 91.88 461 LEU B CA 1
ATOM 7524 C C . LEU B 1 461 ? -18.359 28.422 -8.984 1 91.88 461 LEU B C 1
ATOM 7526 O O . LEU B 1 461 ? -17.766 29.219 -8.25 1 91.88 461 LEU B O 1
ATOM 7530 N N . GLU B 1 462 ? -18.766 28.75 -10.195 1 90.88 462 GLU B N 1
ATOM 7531 C CA . GLU B 1 462 ? -18.469 30.062 -10.758 1 90.88 462 GLU B CA 1
ATOM 7532 C C . GLU B 1 462 ? -19.172 31.172 -9.984 1 90.88 462 GLU B C 1
ATOM 7534 O O . GLU B 1 462 ? -20.359 31.062 -9.68 1 90.88 462 GLU B O 1
ATOM 7539 N N . GLY B 1 463 ? -18.422 32.219 -9.57 1 87.69 463 GLY B N 1
ATOM 7540 C CA . GLY B 1 463 ? -18.969 33.375 -8.898 1 87.69 463 GLY B CA 1
ATOM 7541 C C . GLY B 1 463 ? -19.141 33.188 -7.406 1 87.69 463 GLY B C 1
ATOM 7542 O O . GLY B 1 463 ? -19.781 34 -6.742 1 87.69 463 GLY B O 1
ATOM 7543 N N . LYS B 1 464 ? -18.656 32.094 -6.934 1 91.81 464 LYS B N 1
ATOM 7544 C CA . LYS B 1 464 ? -18.797 31.859 -5.504 1 91.81 464 LYS B CA 1
ATOM 7545 C C . LYS B 1 464 ? -17.578 32.344 -4.734 1 91.81 464 LYS B C 1
ATOM 7547 O O . LYS B 1 464 ? -16.531 32.594 -5.324 1 91.81 464 LYS B O 1
ATOM 7552 N N . ARG B 1 465 ? -17.859 32.531 -3.465 1 91.69 465 ARG B N 1
ATOM 7553 C CA . ARG B 1 465 ? -16.781 32.938 -2.572 1 91.69 465 ARG B CA 1
ATOM 7554 C C . ARG B 1 465 ? -16.141 31.734 -1.911 1 91.69 465 ARG B C 1
ATOM 7556 O O . ARG B 1 465 ? -16.703 30.641 -1.914 1 91.69 465 ARG B O 1
ATOM 7563 N N . MET B 1 466 ? -14.945 31.953 -1.405 1 92.44 466 MET B N 1
ATOM 7564 C CA . MET B 1 466 ? -14.203 30.875 -0.753 1 92.44 466 MET B CA 1
ATOM 7565 C C . MET B 1 466 ? -15.023 30.25 0.368 1 92.44 466 MET B C 1
ATOM 7567 O O . MET B 1 466 ? -14.977 29.031 0.572 1 92.44 466 MET B O 1
ATOM 7571 N N . ARG B 1 467 ? -15.797 31 1.059 1 90.19 467 ARG B N 1
ATOM 7572 C CA . ARG B 1 467 ? -16.594 30.516 2.182 1 90.19 467 ARG B CA 1
ATOM 7573 C C . ARG B 1 467 ? -17.672 29.547 1.711 1 90.19 467 ARG B C 1
ATOM 7575 O O . ARG B 1 467 ? -18.094 28.656 2.459 1 90.19 467 ARG B O 1
ATOM 7582 N N . GLU B 1 468 ? -18.016 29.656 0.52 1 90.81 468 GLU B N 1
ATOM 7583 C CA . GLU B 1 468 ? -19.078 28.812 -0.043 1 90.81 468 GLU B CA 1
ATOM 7584 C C . GLU B 1 468 ? -18.484 27.547 -0.669 1 90.81 468 GLU B C 1
ATOM 7586 O O . GLU B 1 468 ? -19.188 26.547 -0.813 1 90.81 468 GLU B O 1
ATOM 7591 N N . VAL B 1 469 ? -17.297 27.641 -0.997 1 92.19 469 VAL B N 1
ATOM 7592 C CA . VAL B 1 469 ? -16.688 26.531 -1.72 1 92.19 469 VAL B CA 1
ATOM 7593 C C . VAL B 1 469 ? -15.867 25.672 -0.757 1 92.19 469 VAL B C 1
ATOM 7595 O O . VAL B 1 469 ? -15.898 24.453 -0.83 1 92.19 469 VAL B O 1
ATOM 7598 N N . GLY B 1 470 ? -15.188 26.344 0.09 1 92.88 470 GLY B N 1
ATOM 7599 C CA . GLY B 1 470 ? -14.367 25.641 1.064 1 92.88 470 GLY B CA 1
ATOM 7600 C C . GLY B 1 470 ? -15.125 25.266 2.318 1 92.88 470 GLY B C 1
ATOM 7601 O O . GLY B 1 470 ? -15.836 26.094 2.9 1 92.88 470 GLY B O 1
ATOM 7602 N N . ARG B 1 471 ? -14.969 24.062 2.73 1 93.62 471 ARG B N 1
ATOM 7603 C CA . ARG B 1 471 ? -15.68 23.531 3.893 1 93.62 471 ARG B CA 1
ATOM 7604 C C . ARG B 1 471 ? -14.93 23.844 5.184 1 93.62 471 ARG B C 1
ATOM 7606 O O . ARG B 1 471 ? -15.539 24.047 6.23 1 93.62 471 ARG B O 1
ATOM 7613 N N . LEU B 1 472 ? -13.641 23.938 5.133 1 95 472 LEU B N 1
ATOM 7614 C CA . LEU B 1 472 ? -12.805 24.078 6.316 1 95 472 LEU B CA 1
ATOM 7615 C C . LEU B 1 472 ? -13.133 25.359 7.066 1 95 472 LEU B C 1
ATOM 7617 O O . LEU B 1 472 ? -13.133 25.391 8.297 1 95 472 LEU B O 1
ATOM 7621 N N . GLY B 1 473 ? -13.469 26.469 6.348 1 91.38 473 GLY B N 1
ATOM 7622 C CA . GLY B 1 473 ? -13.797 27.75 6.965 1 91.38 473 GLY B CA 1
ATOM 7623 C C . GLY B 1 473 ? -15.016 27.688 7.863 1 91.38 473 GLY B C 1
ATOM 7624 O O . GLY B 1 473 ? -15.156 28.484 8.789 1 91.38 473 GLY B O 1
ATOM 7625 N N . GLY B 1 474 ? -15.852 26.672 7.621 1 90 474 GLY B N 1
ATOM 7626 C CA . GLY B 1 474 ? -17.062 26.531 8.406 1 90 474 GLY B CA 1
ATOM 7627 C C . GLY B 1 474 ? -16.812 26.031 9.812 1 90 474 GLY B C 1
ATOM 7628 O O . GLY B 1 474 ? -17.688 26.141 10.688 1 90 474 GLY B O 1
ATOM 7629 N N . TYR B 1 475 ? -15.656 25.531 10.055 1 90.62 475 TYR B N 1
ATOM 7630 C CA . TYR B 1 475 ? -15.344 25 11.375 1 90.62 475 TYR B CA 1
ATOM 7631 C C . TYR B 1 475 ? -14.781 26.078 12.281 1 90.62 475 TYR B C 1
ATOM 7633 O O . TYR B 1 475 ? -14.617 25.875 13.484 1 90.62 475 TYR B O 1
ATOM 7641 N N . GLU B 1 476 ? -14.453 27.234 11.727 1 88.56 476 GLU B N 1
ATOM 7642 C CA . GLU B 1 476 ? -13.875 28.312 12.531 1 88.56 476 GLU B CA 1
ATOM 7643 C C . GLU B 1 476 ? -14.828 28.734 13.648 1 88.56 476 GLU B C 1
ATOM 7645 O O . GLU B 1 476 ? -16.031 28.844 13.438 1 88.56 476 GLU B O 1
ATOM 7650 N N . GLY B 1 477 ? -14.328 28.938 14.844 1 82.19 477 GLY B N 1
ATOM 7651 C CA . GLY B 1 477 ? -15.125 29.406 15.969 1 82.19 477 GLY B CA 1
ATOM 7652 C C . GLY B 1 477 ? -15.891 28.281 16.656 1 82.19 477 GLY B C 1
ATOM 7653 O O . GLY B 1 477 ? -16.766 28.547 17.484 1 82.19 477 GLY B O 1
ATOM 7654 N N . GLY B 1 478 ? -15.656 26.969 16.219 1 81 478 GLY B N 1
ATOM 7655 C CA . GLY B 1 478 ? -16.25 25.828 16.906 1 81 478 GLY B CA 1
ATOM 7656 C C . GLY B 1 478 ? -17.562 25.375 16.281 1 81 478 GLY B C 1
ATOM 7657 O O . GLY B 1 478 ? -18.344 24.672 16.922 1 81 478 GLY B O 1
ATOM 7658 N N . GLU B 1 479 ? -17.828 25.781 15.109 1 81.94 479 GLU B N 1
ATOM 7659 C CA . GLU B 1 479 ? -19.047 25.359 14.43 1 81.94 479 GLU B CA 1
ATOM 7660 C C . GLU B 1 479 ? -18.953 23.891 14.016 1 81.94 479 GLU B C 1
ATOM 7662 O O . GLU B 1 479 ? -17.859 23.359 13.828 1 81.94 479 GLU B O 1
ATOM 7667 N N . ARG B 1 480 ? -20.188 23.141 13.969 1 79.69 480 ARG B N 1
ATOM 7668 C CA . ARG B 1 480 ? -20.234 21.734 13.602 1 79.69 480 ARG B CA 1
ATOM 7669 C C . ARG B 1 480 ? -20.797 21.547 12.195 1 79.69 480 ARG B C 1
ATOM 7671 O O . ARG B 1 480 ? -21.75 22.219 11.812 1 79.69 480 ARG B O 1
ATOM 7678 N N . LEU B 1 481 ? -20.094 20.781 11.469 1 79.88 481 LEU B N 1
ATOM 7679 C CA . LEU B 1 481 ? -20.547 20.453 10.117 1 79.88 481 LEU B CA 1
ATOM 7680 C C . LEU B 1 481 ? -20.859 18.969 10.008 1 79.88 481 LEU B C 1
ATOM 7682 O O . LEU B 1 481 ? -20.172 18.141 10.617 1 79.88 481 LEU B O 1
ATOM 7686 N N . SER B 1 482 ? -21.984 18.516 9.352 1 68.69 482 SER B N 1
ATOM 7687 C CA . SER B 1 482 ? -22.312 17.109 9.133 1 68.69 482 SER B CA 1
ATOM 7688 C C . SER B 1 482 ? -21.391 16.484 8.086 1 68.69 482 SER B C 1
ATOM 7690 O O . SER B 1 482 ? -20.891 17.172 7.203 1 68.69 482 SER B O 1
ATOM 7692 N N . VAL B 1 483 ? -20.969 15.281 8.32 1 61.84 483 VAL B N 1
ATOM 7693 C CA . VAL B 1 483 ? -20.109 14.562 7.391 1 61.84 483 VAL B CA 1
ATOM 7694 C C . VAL B 1 483 ? -20.859 14.297 6.09 1 61.84 483 VAL B C 1
ATOM 7696 O O . VAL B 1 483 ? -20.234 14.141 5.031 1 61.84 483 VAL B O 1
ATOM 7699 N N . GLY B 1 484 ? -22.172 14.203 6.027 1 51.5 484 GLY B N 1
ATOM 7700 C CA . GLY B 1 484 ? -22.906 13.805 4.844 1 51.5 484 GLY B CA 1
ATOM 7701 C C . GLY B 1 484 ? -22.625 14.68 3.639 1 51.5 484 GLY B C 1
ATOM 7702 O O . GLY B 1 484 ? -22.062 15.773 3.773 1 51.5 484 GLY B O 1
ATOM 7703 N N . TRP B 1 485 ? -22.75 14.078 2.332 1 46.22 485 TRP B N 1
ATOM 7704 C CA . TRP B 1 485 ? -22.594 14.68 1.015 1 46.22 485 TRP B CA 1
ATOM 7705 C C . TRP B 1 485 ? -23.344 16 0.931 1 46.22 485 TRP B C 1
ATOM 7707 O O . TRP B 1 485 ? -24.484 16.109 1.421 1 46.22 485 TRP B O 1
ATOM 7717 N N . PHE B 1 486 ? -22.641 17.047 0.962 1 35.16 486 PHE B N 1
ATOM 7718 C CA . PHE B 1 486 ? -23.281 18.328 0.677 1 35.16 486 PHE B CA 1
ATOM 7719 C C . PHE B 1 486 ? -24.281 18.188 -0.468 1 35.16 486 PHE B C 1
ATOM 7721 O O . PHE B 1 486 ? -23.891 17.906 -1.604 1 35.16 486 PHE B O 1
ATOM 7728 N N . GLU B 1 487 ? -25.438 17.797 -0.357 1 30.55 487 GLU B N 1
ATOM 7729 C CA . GLU B 1 487 ? -26.344 18.312 -1.38 1 30.55 487 GLU B CA 1
ATOM 7730 C C . GLU B 1 487 ? -26.188 19.812 -1.555 1 30.55 487 GLU B C 1
ATOM 7732 O O . GLU B 1 487 ? -25.828 20.531 -0.606 1 30.55 487 GLU B O 1
ATOM 7737 N N . GLY B 1 488 ? -25.938 20.312 -2.699 1 29.11 488 GLY B N 1
ATOM 7738 C CA . GLY B 1 488 ? -25.906 21.703 -3.135 1 29.11 488 GLY B CA 1
ATOM 7739 C C . GLY B 1 488 ? -26.766 22.625 -2.291 1 29.11 488 GLY B C 1
ATOM 7740 O O . GLY B 1 488 ? -27.188 23.688 -2.75 1 29.11 488 GLY B O 1
ATOM 7741 N N . LYS B 1 489 ? -27.453 22.25 -1.229 1 29.45 489 LYS B N 1
ATOM 7742 C CA . LYS B 1 489 ? -28.25 23.375 -0.766 1 29.45 489 LYS B CA 1
ATOM 7743 C C . LYS B 1 489 ? -27.375 24.453 -0.151 1 29.45 489 LYS B C 1
ATOM 7745 O O . LYS B 1 489 ? -26.453 24.156 0.623 1 29.45 489 LYS B O 1
ATOM 7750 N N . GLY B 1 490 ? -27.188 25.594 -0.685 1 26.77 490 GLY B N 1
ATOM 7751 C CA . GLY B 1 490 ? -26.719 26.906 -0.253 1 26.77 490 GLY B CA 1
ATOM 7752 C C . GLY B 1 490 ? -26.891 27.141 1.236 1 26.77 490 GLY B C 1
ATOM 7753 O O . GLY B 1 490 ? -27.688 26.453 1.891 1 26.77 490 GLY B O 1
ATOM 7754 N N . MET B 1 491 ? -25.891 27.734 1.924 1 30.3 491 MET B N 1
ATOM 7755 C CA . MET B 1 491 ? -25.953 28.422 3.209 1 30.3 491 MET B CA 1
ATOM 7756 C C . MET B 1 491 ? -27.344 29.031 3.426 1 30.3 491 MET B C 1
ATOM 7758 O O . MET B 1 491 ? -27.531 29.812 4.355 1 30.3 491 MET B O 1
ATOM 7762 N N . MET B 1 492 ? -28.266 28.922 2.525 1 29.89 492 MET B N 1
ATOM 7763 C CA . MET B 1 492 ? -29.484 29.656 2.832 1 29.89 492 MET B CA 1
ATOM 7764 C C . MET B 1 492 ? -30.156 29.109 4.082 1 29.89 492 MET B C 1
ATOM 7766 O O . MET B 1 492 ? -31 29.781 4.691 1 29.89 492 MET B O 1
ATOM 7770 N N . GLY B 1 493 ? -29.891 27.859 4.395 1 30.69 493 GLY B N 1
ATOM 7771 C CA . GLY B 1 493 ? -30.781 27.422 5.461 1 30.69 493 GLY B CA 1
ATOM 7772 C C . GLY B 1 493 ? -30.297 27.812 6.844 1 30.69 493 GLY B C 1
ATOM 7773 O O . GLY B 1 493 ? -31.031 27.641 7.828 1 30.69 493 GLY B O 1
ATOM 7774 N N . LEU B 1 494 ? -28.953 28.016 7.023 1 31.17 494 LEU B N 1
ATOM 7775 C CA . LEU B 1 494 ? -28.641 28.453 8.383 1 31.17 494 LEU B CA 1
ATOM 7776 C C . LEU B 1 494 ? -29.109 29.875 8.625 1 31.17 494 LEU B C 1
ATOM 7778 O O . LEU B 1 494 ? -29.141 30.344 9.766 1 31.17 494 LEU B O 1
ATOM 7782 N N . GLU B 1 495 ? -29.234 30.688 7.574 1 30.92 495 GLU B N 1
ATOM 7783 C CA . GLU B 1 495 ? -29.75 32.031 7.844 1 30.92 495 GLU B CA 1
ATOM 7784 C C . GLU B 1 495 ? -31.156 31.969 8.43 1 30.92 495 GLU B C 1
ATOM 7786 O O . GLU B 1 495 ? -31.516 32.781 9.289 1 30.92 495 GLU B O 1
ATOM 7791 N N . LYS B 1 496 ? -31.984 31.031 7.988 1 34.78 496 LYS B N 1
ATOM 7792 C CA . LYS B 1 496 ? -33.375 31.141 8.461 1 34.78 496 LYS B CA 1
ATOM 7793 C C . LYS B 1 496 ? -33.469 30.75 9.938 1 34.78 496 LYS B C 1
ATOM 7795 O O . LYS B 1 496 ? -34.375 31.203 10.648 1 34.78 496 LYS B O 1
ATOM 7800 N N . ARG B 1 497 ? -32.656 29.828 10.414 1 34.16 497 ARG B N 1
ATOM 7801 C CA . ARG B 1 497 ? -32.969 29.516 11.805 1 34.16 497 ARG B CA 1
ATOM 7802 C C . ARG B 1 497 ? -32.5 30.625 12.727 1 34.16 497 ARG B C 1
ATOM 7804 O O . ARG B 1 497 ? -33.031 30.781 13.836 1 34.16 497 ARG B O 1
ATOM 7811 N N . MET B 1 498 ? -31.406 31.281 12.398 1 33.38 498 MET B N 1
ATOM 7812 C CA . MET B 1 498 ? -31.109 32.375 13.328 1 33.38 498 MET B CA 1
ATOM 7813 C C . MET B 1 498 ? -32.188 33.469 13.242 1 33.38 498 MET B C 1
ATOM 7815 O O . MET B 1 498 ? -32.281 34.281 14.141 1 33.38 498 MET B O 1
ATOM 7819 N N . ALA B 1 499 ? -32.781 33.719 12.047 1 33.53 499 ALA B N 1
ATOM 7820 C CA . ALA B 1 499 ? -33.781 34.781 11.992 1 33.53 499 ALA B CA 1
ATOM 7821 C C . ALA B 1 499 ? -35.031 34.375 12.773 1 33.53 499 ALA B C 1
ATOM 7823 O O . ALA B 1 499 ? -35.75 35.25 13.242 1 33.53 499 ALA B O 1
ATOM 7824 N N . SER B 1 500 ? -35.406 33.062 12.758 1 32.25 500 SER B N 1
ATOM 7825 C CA . SER B 1 500 ? -36.688 32.906 13.398 1 32.25 500 SER B CA 1
ATOM 7826 C C . SER B 1 500 ? -36.562 32.906 14.914 1 32.25 500 SER B C 1
ATOM 7828 O O . SER B 1 500 ? -37.562 32.906 15.633 1 32.25 500 SER B O 1
ATOM 7830 N N . GLY B 1 501 ? -35.344 32.719 15.477 1 30.41 501 GLY B N 1
ATOM 7831 C CA . GLY B 1 501 ? -35.438 32.812 16.922 1 30.41 501 GLY B CA 1
ATOM 7832 C C . GLY B 1 501 ? -35.531 34.25 17.422 1 30.41 501 GLY B C 1
ATOM 7833 O O . GLY B 1 501 ? -35.469 34.5 18.625 1 30.41 501 GLY B O 1
ATOM 7834 N N . GLY B 1 502 ? -35.188 35.312 16.5 1 25.67 502 GLY B N 1
ATOM 7835 C CA . GLY B 1 502 ? -35.375 36.625 17.109 1 25.67 502 GLY B CA 1
ATOM 7836 C C . GLY B 1 502 ? -36.844 36.938 17.344 1 25.67 502 GLY B C 1
ATOM 7837 O O . GLY B 1 502 ? -37.188 38 17.906 1 25.67 502 GLY B O 1
ATOM 7838 N N . GLN B 1 503 ? -37.906 36.312 16.734 1 23.06 503 GLN B N 1
ATOM 7839 C CA . GLN B 1 503 ? -39.156 36.812 17.328 1 23.06 503 GLN B CA 1
ATOM 7840 C C . GLN B 1 503 ? -39.469 36.062 18.609 1 23.06 503 GLN B C 1
ATOM 7842 O O . GLN B 1 503 ? -39.281 34.844 18.703 1 23.06 503 GLN B O 1
#

Foldseek 3Di:
DDDPPPPPPPPPDPVPPVPPPPPPPPPPPPPPPDPFQKAKEAFFLLLLQLFDAPCVVDPLVVLLVLLVVLCVVCVVLVCVQVVVVVVVVVVCVVVDDPVVVVLVVLLVVLQVLVVVCVVVLVVCVVPDDPVVSVVVVVVSLVVLVVSLVVQEDPDQKDKADDPFDCPVQEAEEEEEAESHGPVNQNVVQPLVCLFQRDIYIYRYPRYSHDVVSVVCLSSVDDDPSLVVVLVVLVVQLPDPSHQAYEYEYEASRVQSVQVSLVVCPVVDDLQSLQRYAYEYEAYLAHQNDWDFPDRPPCPVDDDPPDPPPPPVPPSQTSHQAYEYEHECRNRSSSCSHPVCCLQPVLRGNRGHMYMYRDNDRDDHPVRVCVQQTDRDPPPDDPPPPVPQGQQRGQYHYDLVSSLVSLLVSLVSSLPVVPPDVCVVVVVVVVVVVVDDDPPSVVSVVSSVVSSVVSVVVRVLSHGDTNNFVDDVSCSTPNHDDDSDNPPPPPVVVVVVVVVVVVD/DDDPPPPPPPPDDPVPPVPPPPPPPPPPPPPPPDPFFKAKEAFFLLLLQLFDAPCVVDPLVVLLVLLVVLCVVCVVLVCVQVVVVVVVVVVCVVVDDPVVVVLVVLLVVLQVLVVVCVVVLVVCVVPDDPVVSVVVVVVSLVVLVVSLVVQEDPDQKDKADDPFDEPVQEAEEEEEAESHGPVNQNVVQPLVCLFQRYIYIYRYPRYSHDVVSVVCLSSVDDDPSLVVVLVVLVVQLPDPSHQAYEYEYEASRVQSVQVSLVVCPVVDDLQSLQRYAYEYEAYLAHQNDWDFPDRPPCPVDDDPPDPPPPPVPPSQTSHQAYEYEHECRNRSSSCSHPVCCLQPVLRGNRGHMYMYRDNDRDDHPVRVCVQQGDRDPPPDDPPPPVPQGLQRGQYHYDLVSSLVSLLVSLVSSLPVVDDDPVVVVVVVVVVVVVDDDPPSVVSNVSSVVSSVVSVVVRVLSHGDTNNFVDDVSCSTPNHDDDSDNPPPDPVVVVVVVVVVVVD

Nearest PDB structures (foldseek):
  6rj8-assembly1_A-2  TM=4.776E-01  e=7.928E-02  Tabernanthe iboga
  7xrh-assembly1_B  TM=5.055E-01  e=3.722E-01  Lactobacillus acidophilus
  6rt8-assembly4_G  TM=5.031E-01  e=6.600E-01  Catharanthus roseus
  6rt8-assembly2_C  TM=5.025E-01  e=8.300E-01  Catharanthus roseus
  8p8f-assembly1_B  TM=4.643E-01  e=3.123E-02  Sphingomonas sp.

Secondary structure (DSSP, 8-state):
------------GGGGTT-------------TT---SEEEEPPP--TT-----GGGTS-HHHHHHHHHHHHHHTTTHHHHHHHHHHHHHHHHTTTS-HHHHHHHHHHHHHHHHHHHHHHHHHHHHHHSBHHHHHHHHHHHHHHHHHHHHTT--S-SEEE--S-----TTEEEEEE--TT--HHHHHHHHHHHHHHHTS-EEEE----S-HHHHHHHHHHT---HHHHHHHHHHHHHHH-TT--EEEEEEETHHHHHHHHHHHHHHHHS-HHHHTTEEEEEES---------BSS------SS----TT--------BSS-EEEEEEESSS-HHHIIIIIHIIIII------SEEEEESS----SHHHHHHHH-----------------GGGSBEEE-HHHHHHHHHHHHHHHHHHT--STHHHHHHHHHHHHT---HHHHHHHHHHHHHHHHHHHHHHHHTT-BHHHH-SGGGGTTS-----S---S--THHHHHHHHHTT-/------------SGGGTT-------------TT---SEEEEPPP--TT-----GGGTS-HHHHHHHHHHHHHHTTTHHHHHHHHHHHHHHHHGGGS-HHHHHHHHHHHHHHHHHHHHHHHHHHHHHHSBHHHHHHHHHHHHHHHHHHHHTT--S-SEEE--S-----TTEEEEEE--TT--HHHHHHHHHHHHHHHTS-EEEE----S-HHHHHHHHHHT---HHHHHHHHHHHHHHH-TT--EEEEEEETHHHHHHHHHHHHHHHHS-HHHHTTEEEEEES---------BSS------SS----TT--------BSS-EEEEEEESSS-HHHIIIIIHIIIII------SEEEEESS----SHHHHHHHH-----------------GGGSBEEE-HHHHHHHHHHHHHHHHHHTS-STHHHHHHHHHHHHT---HHHHHHHHHHHHHHHHHHHHHHHHTT-BHHHH-SGGGGGGG-----S---S--THHHHHHHHHTT-

Organism: Botryotinia fuckeliana (strain B05.10) (NCBI:txid332648)

pLDDT: mean 73.85, std 23.66, range [21.92, 98.5]

Solvent-accessible surface area (backbone atoms only — not comparable to full-atom values): 54193 Å² total; per-residue (Å²): 136,85,80,80,75,81,78,80,75,83,82,71,74,75,74,68,66,75,62,70,65,73,68,79,73,64,75,78,67,68,71,82,73,72,85,58,44,31,37,34,32,67,45,66,72,44,74,52,58,29,48,50,54,64,74,56,77,35,51,70,67,53,49,40,50,49,51,48,47,47,44,59,70,44,36,75,43,43,59,51,29,50,44,50,48,49,47,50,49,55,64,42,51,82,76,42,51,74,65,51,51,52,52,49,48,50,45,48,50,42,34,51,50,48,52,50,46,64,65,45,47,57,62,44,37,41,66,31,30,32,46,60,40,48,52,52,50,49,51,52,48,49,52,46,51,56,58,27,50,74,41,44,58,91,60,52,70,40,67,39,79,64,88,41,58,83,54,74,37,50,46,37,38,38,27,45,23,68,65,41,36,40,69,55,48,52,50,50,30,40,51,50,21,65,42,34,35,33,58,28,37,31,46,53,39,72,38,68,26,53,66,55,40,50,50,44,57,63,65,67,58,91,49,72,52,53,29,52,49,42,52,51,50,52,28,50,53,67,25,76,65,38,64,35,36,40,40,37,23,25,24,53,22,24,23,52,50,24,56,44,47,33,52,45,41,16,58,39,23,50,62,49,47,35,30,38,33,40,40,29,40,35,32,38,31,59,38,39,67,59,21,40,60,55,57,80,74,75,74,68,70,69,84,78,71,76,81,74,72,73,74,77,78,59,87,45,44,35,49,61,43,40,40,35,40,33,25,61,71,33,28,64,52,20,28,57,52,39,47,41,34,55,74,67,65,32,53,57,44,53,46,33,31,35,37,34,25,70,70,43,64,46,72,51,70,66,46,48,48,60,54,65,43,87,72,76,79,70,81,68,83,74,75,70,71,78,70,73,50,56,46,64,37,54,38,41,61,44,48,64,61,42,36,51,32,25,47,44,17,22,49,42,33,49,43,58,64,47,86,66,85,60,43,67,52,38,50,55,41,28,67,67,68,70,60,78,61,75,63,65,55,50,39,55,47,36,18,48,47,32,31,52,50,50,50,50,50,37,59,66,49,52,84,33,34,33,55,76,71,40,67,71,68,58,31,53,80,45,43,86,77,79,73,65,76,77,62,85,73,63,76,64,64,65,56,52,59,64,55,60,66,69,107,136,84,80,80,74,77,78,76,73,81,83,75,74,74,78,66,66,74,58,69,64,72,68,80,75,64,76,78,67,68,73,82,73,72,85,58,45,30,37,33,32,68,46,68,73,43,74,51,59,29,47,49,56,64,75,56,77,36,52,70,65,53,49,38,50,49,51,48,48,48,45,60,70,44,36,76,42,44,58,51,30,50,44,49,48,48,48,50,50,56,63,41,51,83,76,43,52,72,65,50,51,51,52,50,50,49,46,50,52,41,36,52,52,47,54,50,47,64,65,45,48,56,62,42,36,42,66,30,30,32,46,60,38,48,51,52,50,50,52,52,47,50,52,46,50,57,57,28,51,75,40,44,58,93,58,52,70,40,68,39,78,63,88,37,60,77,55,75,37,51,45,37,37,38,28,44,23,68,66,41,37,42,69,55,48,52,50,51,30,40,51,50,20,65,41,35,35,33,57,27,35,32,45,53,39,73,38,69,26,53,63,57,40,50,50,46,58,63,65,68,59,91,48,73,55,54,30,52,50,43,53,52,50,52,27,49,53,66,26,77,64,38,64,34,36,39,40,37,23,25,24,52,22,23,24,52,51,22,55,42,48,34,52,43,42,16,58,38,22,53,64,50,47,34,29,37,32,41,41,30,41,36,32,37,30,58,38,41,65,61,22,39,57,55,56,81,73,74,74,68,72,70,83,77,70,76,81,74,71,74,73,77,77,61,87,47,43,33,50,60,44,41,42,35,40,33,26,62,71,33,27,65,52,18,27,57,52,39,47,40,33,55,76,67,65,32,53,58,44,52,45,33,32,35,37,35,25,69,69,42,66,47,72,53,69,66,47,48,48,59,54,64,44,88,73,75,79,71,79,69,82,74,74,69,69,77,69,72,50,56,45,64,36,54,36,40,60,43,49,64,59,42,37,50,31,24,45,44,17,21,49,41,33,48,43,58,63,44,83,70,86,59,45,67,51,39,51,54,41,27,68,66,68,68,58,79,62,74,60,64,56,52,37,55,47,36,17,49,48,31,30,52,50,50,52,50,50,37,60,68,48,51,84,33,34,31,55,76,70,42,67,73,68,60,30,52,80,45,45,87,78,79,74,67,75,77,63,85,72,63,77,63,63,66,54,51,58,64,58,59,66,72,110